Protein AF-0000000084335474 (afdb_homodimer)

Foldseek 3Di:
DPDDDPPPPPPPPPPPPPPVPQDPAQDFQDFQDKDFDDDKDWDDLEFEEEQCPDPQQVLLVVVLVVLQCQAAVGHYDYDYDDQQGQEYEEADPDADPVQPQQKWKWWADPRHIYIYHNGNNNSNLNSLSVCSQWALSSLFRHYDDDTTMGTTMIGIGHFPFPAFEAEDECAQAHDDLVLLLVVLVVCPNNPHAEYEYEQAFLQAHAEDQPVQRLRFVFLFWAADDADQFAADDDDDPPGDGHGGYHAYLVSLLVSQVSSVSSNHFYAYEAEAQARQQSVCCSPVVQDLAPPSVVGGRDNRYHQWAVPDVLIDGNDQRGGQLLDVVNLVVLLSVLLSVVVSGPDQEYEYELPSHHCVRLVVGPSNVVVCVVVVNDDSLLSSLSSVVSSQVSNVVNRHEYEYELSNPSNHDDQAYEYEYACALVSQQVCQVVVAAYAYAYPQAAALQAFQADVQPTPDDDHYHHLVRNLVDANDDPNGDCVSYNFYYHYYDCSPPHDSLVVLASCPPSVSSSSNNRGYDPVPDDPQSNVSSSVSVVSSCVSNVGHYHLRQQPKDWAWAADPVRWIKIDIDHNHPQKWKFKDLPPDADAPVHDIDDDIDTDDDPRFWMWMFIDRPRHTRGDIGIGGVVVNCVSHVND/DCPPPPPPPPPPPPPPPPPVPQDPAQDFQDFQDKDFDDDKDWDDLEFEEEQCPDPQQVLLVVVLVVLQCQAAVGHYDYDYDDQQGQEYEEADPDADPVQPQQKWKWWADPRHIYIYHNGNNNSNLNSLSVCSQWALSSLFRHYDDDTTMGTTMIGIGHFPFPAFEAEDECAQAHDDLVLVLVVLVVLPNNPHAEYEYEQAFLQAHAEDQPVQRLLFVFLFWAADDADQFAADDDDDPPGDGHGGYHAYLVSLLVSQVSSVSSNHFYAYEAEAQARQQSVCCSPVVQDLAPPSVVGGRDNRYHQWQVPDVLIAGNDQRGGQLLDVVNLVVLLSVLLSVVVSGPDQEHEYALPSHHCVRLVVGPSNVVVCVVVVNDDSLLSSLSSVVSSQVSNVVSRHEYEYELSNPSNHDDQAYEYEYACDLVSQQVCQVVVAAYAYAYPQAAALQAFQADVQPTPDDDHYHHLVRNLVDANDDPNGDCVRYNFYYHYYDCSPPHDSLVVLASCPPSVSSSSNNRGYPPVPDDPQSNVSSSVSVVSSCVSNVGHYHLRQQPKDWAWAADPVRWIKIDIDHNHPQKWKFKDLPPDADAPVHDIDDDIDTDDDPRFWMWMFIDRPRHTRGDIGIGGVVVNCVRHVND

Organism: NCBI:txid1302689

InterPro domains:
  IPR015882 Beta-hexosaminidase, bacterial type, N-terminal [PF02838] (25-158)
  IPR015883 Beta-hexosaminidase, catalytic domain [PF00728] (161-517)
  IPR017853 Glycoside hydrolase superfamily [SSF51445] (161-530)
  IPR025705 Beta-hexosaminidase [PR00738] (113-133)
  IPR025705 Beta-hexosaminidase [PR00738] (155-172)
  IPR025705 Beta-hexosaminidase [PR00738] (184-205)
  IPR025705 Beta-hexosaminidase [PR00738] (258-275)
  IPR025705 Beta-hexosaminidase [PR00738] (319-337)
  IPR025705 Beta-hexosaminidase [PR00738] (341-354)
  IPR025705 Beta-hexosaminidase [PR00738] (481-497)
  IPR025705 Beta-hexosaminidase [PR00738] (499-516)
  IPR025705 Beta-hexosaminidase [PTHR22600] (20-548)
  IPR026876 Fn3 associated repeat [PF13287] (568-615)
  IPR029018 Beta-hexosaminidase-like, domain 2 [G3DSA:3.30.379.10] (16-157)
  IPR029018 Beta-hexosaminidase-like, domain 2 [SSF55545] (23-160)

Structure (mmCIF, N/CA/C/O backbone):
data_AF-0000000084335474-model_v1
#
loop_
_entity.id
_entity.type
_entity.pdbx_description
1 polymer beta-N-acetylhexosaminidase
#
loop_
_atom_site.group_PDB
_atom_site.id
_atom_site.type_symbol
_atom_site.label_atom_id
_atom_site.label_alt_id
_atom_site.label_comp_id
_atom_site.label_asym_id
_atom_site.label_entity_id
_atom_site.label_seq_id
_atom_site.pdbx_PDB_ins_code
_atom_site.Cartn_x
_atom_site.Cartn_y
_atom_site.Cartn_z
_atom_site.occupancy
_atom_site.B_iso_or_equiv
_atom_site.auth_seq_id
_atom_site.auth_comp_id
_atom_site.auth_asym_id
_atom_site.auth_atom_id
_atom_site.pdbx_PDB_model_num
ATOM 1 N N . MET A 1 1 ? 14.195 -38.438 61.281 1 25.64 1 MET A N 1
ATOM 2 C CA . MET A 1 1 ? 13.164 -38.656 60.25 1 25.64 1 MET A CA 1
ATOM 3 C C . MET A 1 1 ? 12.219 -37.469 60.188 1 25.64 1 MET A C 1
ATOM 5 O O . MET A 1 1 ? 11.117 -37.562 59.625 1 25.64 1 MET A O 1
ATOM 9 N N . LYS A 1 2 ? 12.602 -36.375 60.781 1 27.3 2 LYS A N 1
ATOM 10 C CA . LYS A 1 2 ? 11.852 -35.156 61.125 1 27.3 2 LYS A CA 1
ATOM 11 C C . LYS A 1 2 ? 11.398 -34.406 59.906 1 27.3 2 LYS A C 1
ATOM 13 O O . LYS A 1 2 ? 10.742 -33.375 60 1 27.3 2 LYS A O 1
ATOM 18 N N . LYS A 1 3 ? 12.086 -34.688 58.688 1 30.05 3 LYS A N 1
ATOM 19 C CA . LYS A 1 3 ? 12.164 -33.531 57.781 1 30.05 3 LYS A CA 1
ATOM 20 C C . LYS A 1 3 ? 10.773 -33.094 57.344 1 30.05 3 LYS A C 1
ATOM 22 O O . LYS A 1 3 ? 9.922 -33.938 57 1 30.05 3 LYS A O 1
ATOM 27 N N . LEU A 1 4 ? 10.438 -31.812 57.719 1 30.64 4 LEU A N 1
ATOM 28 C CA . LEU A 1 4 ? 9.375 -30.844 57.531 1 30.64 4 LEU A CA 1
ATOM 29 C C . LEU A 1 4 ? 9.055 -30.656 56.031 1 30.64 4 LEU A C 1
ATOM 31 O O . LEU A 1 4 ? 9.961 -30.484 55.219 1 30.64 4 LEU A O 1
ATOM 35 N N . THR A 1 5 ? 7.883 -31.109 55.594 1 30.58 5 THR A N 1
ATOM 36 C CA . THR A 1 5 ? 7.105 -31.031 54.375 1 30.58 5 THR A CA 1
ATOM 37 C C . THR A 1 5 ? 6.898 -29.578 53.969 1 30.58 5 THR A C 1
ATOM 39 O O . THR A 1 5 ? 6.387 -28.766 54.719 1 30.58 5 THR A O 1
ATOM 42 N N . ALA A 1 6 ? 7.816 -29.062 53.031 1 34.03 6 ALA A N 1
ATOM 43 C CA . ALA A 1 6 ? 7.863 -27.812 52.312 1 34.03 6 ALA A CA 1
ATOM 44 C C . ALA A 1 6 ? 6.543 -27.547 51.594 1 34.03 6 ALA A C 1
ATOM 46 O O . ALA A 1 6 ? 6.176 -28.281 50.656 1 34.03 6 ALA A O 1
ATOM 47 N N . PHE A 1 7 ? 5.504 -27.219 52.312 1 32.16 7 PHE A N 1
ATOM 48 C CA . PHE A 1 7 ? 4.277 -26.859 51.625 1 32.16 7 PHE A CA 1
ATOM 49 C C . PHE A 1 7 ? 4.504 -25.656 50.719 1 32.16 7 PHE A C 1
ATOM 51 O O . PHE A 1 7 ? 4.859 -24.578 51.188 1 32.16 7 PHE A O 1
ATOM 58 N N . VAL A 1 8 ? 4.98 -25.891 49.5 1 33 8 VAL A N 1
ATOM 59 C CA . VAL A 1 8 ? 5.082 -24.875 48.438 1 33 8 VAL A CA 1
ATOM 60 C C . VAL A 1 8 ? 3.695 -24.312 48.125 1 33 8 VAL A C 1
ATOM 62 O O . VAL A 1 8 ? 2.818 -25.047 47.656 1 33 8 VAL A O 1
ATOM 65 N N . LEU A 1 9 ? 3.197 -23.406 48.969 1 31.23 9 LEU A N 1
ATOM 66 C CA . LEU A 1 9 ? 1.992 -22.672 48.594 1 31.23 9 LEU A CA 1
ATOM 67 C C . LEU A 1 9 ? 2.195 -21.906 47.281 1 31.23 9 LEU A C 1
ATOM 69 O O . LEU A 1 9 ? 3.029 -21 47.219 1 31.23 9 LEU A O 1
ATOM 73 N N . ILE A 1 10 ? 2.004 -22.578 46.188 1 33 10 ILE A N 1
ATOM 74 C CA . ILE A 1 10 ? 1.936 -21.922 44.906 1 33 10 ILE A CA 1
ATOM 75 C C . ILE A 1 10 ? 0.777 -20.922 44.875 1 33 10 ILE A C 1
ATOM 77 O O . ILE A 1 10 ? -0.386 -21.312 45 1 33 10 ILE A O 1
ATOM 81 N N . SER A 1 11 ? 0.931 -19.781 45.531 1 31.83 11 SER A N 1
ATOM 82 C CA . SER A 1 11 ? -0.067 -18.719 45.312 1 31.83 11 SER A CA 1
ATOM 83 C C . SER A 1 11 ? -0.223 -18.375 43.844 1 31.83 11 SER A C 1
ATOM 85 O O . SER A 1 11 ? 0.744 -17.984 43.188 1 31.83 11 SER A O 1
ATOM 87 N N . GLY A 1 12 ? -1.107 -19.062 43.188 1 31.45 12 GLY A N 1
ATOM 88 C CA . GLY A 1 12 ? -1.572 -18.703 41.844 1 31.45 12 GLY A CA 1
ATOM 89 C C . GLY A 1 12 ? -2.068 -17.266 41.781 1 31.45 12 GLY A C 1
ATOM 90 O O . GLY A 1 12 ? -3.105 -16.938 42.344 1 31.45 12 GLY A O 1
ATOM 91 N N . PHE A 1 13 ? -1.154 -16.312 41.75 1 34.09 13 PHE A N 1
ATOM 92 C CA . PHE A 1 13 ? -1.611 -14.977 41.375 1 34.09 13 PHE A CA 1
ATOM 93 C C . PHE A 1 13 ? -2.291 -15 40 1 34.09 13 PHE A C 1
ATOM 95 O O . PHE A 1 13 ? -1.674 -15.367 39 1 34.09 13 PHE A O 1
ATOM 102 N N . ALA A 1 14 ? -3.623 -15.219 39.969 1 31.83 14 ALA A N 1
ATOM 103 C CA . ALA A 1 14 ? -4.445 -14.93 38.812 1 31.83 14 ALA A CA 1
ATOM 104 C C . ALA A 1 14 ? -4.215 -13.508 38.312 1 31.83 14 ALA A C 1
ATOM 106 O O . ALA A 1 14 ? -4.52 -12.547 39 1 31.83 14 ALA A O 1
ATOM 107 N N . LEU A 1 15 ? -3.223 -13.336 37.5 1 32.81 15 LEU A N 1
ATOM 108 C CA . LEU A 1 15 ? -3.197 -12.117 36.688 1 32.81 15 LEU A CA 1
ATOM 109 C C . LEU A 1 15 ? -4.52 -11.93 35.938 1 32.81 15 LEU A C 1
ATOM 111 O O . LEU A 1 15 ? -4.848 -12.703 35.031 1 32.81 15 LEU A O 1
ATOM 115 N N . SER A 1 16 ? -5.504 -11.469 36.656 1 31.69 16 SER A N 1
ATOM 116 C CA . SER A 1 16 ? -6.648 -10.914 35.938 1 31.69 16 SER A CA 1
ATOM 117 C C . SER A 1 16 ? -6.199 -9.938 34.875 1 31.69 16 SER A C 1
ATOM 119 O O . SER A 1 16 ? -5.625 -8.883 35.188 1 31.69 16 SER A O 1
ATOM 121 N N . SER A 1 17 ? -5.723 -10.508 33.812 1 33 17 SER A N 1
ATOM 122 C CA . SER A 1 17 ? -5.676 -9.633 32.656 1 33 17 SER A CA 1
ATOM 123 C C . SER A 1 17 ? -6.977 -8.859 32.469 1 33 17 SER A C 1
ATOM 125 O O . SER A 1 17 ? -7.988 -9.414 32.062 1 33 17 SER A O 1
ATOM 127 N N . PHE A 1 18 ? -7.285 -7.957 33.375 1 33.47 18 PHE A N 1
ATOM 128 C CA . PHE A 1 18 ? -8.305 -6.98 33.031 1 33.47 18 PHE A CA 1
ATOM 129 C C . PHE A 1 18 ? -8.062 -6.438 31.609 1 33.47 18 PHE A C 1
ATOM 131 O O . PHE A 1 18 ? -7.129 -5.672 31.391 1 33.47 18 PHE A O 1
ATOM 138 N N . GLY A 1 19 ? -8.305 -7.223 30.688 1 34.91 19 GLY A N 1
ATOM 139 C CA . GLY A 1 19 ? -8.523 -6.535 29.422 1 34.91 19 GLY A CA 1
ATOM 140 C C . GLY A 1 19 ? -9.281 -5.23 29.578 1 34.91 19 GLY A C 1
ATOM 141 O O . GLY A 1 19 ? -10.438 -5.223 29.984 1 34.91 19 GLY A O 1
ATOM 142 N N . GLN A 1 20 ? -8.672 -4.219 30.062 1 37.5 20 GLN A N 1
ATOM 143 C CA . GLN A 1 20 ? -9.336 -2.922 30.016 1 37.5 20 GLN A CA 1
ATOM 144 C C . GLN A 1 20 ? -10.18 -2.773 28.75 1 37.5 20 GLN A C 1
ATOM 146 O O . GLN A 1 20 ? -9.641 -2.705 27.641 1 37.5 20 GLN A O 1
ATOM 151 N N . GLY A 1 21 ? -11.289 -3.33 28.703 1 42.25 21 GLY A N 1
ATOM 152 C CA . GLY A 1 21 ? -12.242 -3.129 27.625 1 42.25 21 GLY A CA 1
ATOM 153 C C . GLY A 1 21 ? -12.227 -1.719 27.078 1 42.25 21 GLY A C 1
ATOM 154 O O . GLY A 1 21 ? -11.938 -0.762 27.797 1 42.25 21 GLY A O 1
ATOM 155 N N . ALA A 1 22 ? -12.07 -1.449 25.859 1 47.12 22 ALA A N 1
ATOM 156 C CA . ALA A 1 22 ? -12.188 -0.14 25.219 1 47.12 22 ALA A CA 1
ATOM 157 C C . ALA A 1 22 ? -13.25 0.712 25.922 1 47.12 22 ALA A C 1
ATOM 159 O O . ALA A 1 22 ? -14.359 0.24 26.188 1 47.12 22 ALA A O 1
ATOM 160 N N . LYS A 1 23 ? -12.852 1.783 26.578 1 57.06 23 LYS A N 1
ATOM 161 C CA . LYS A 1 23 ? -13.828 2.73 27.109 1 57.06 23 LYS A CA 1
ATOM 162 C C . LYS A 1 23 ? -14.938 3 26.109 1 57.06 23 LYS A C 1
ATOM 164 O O . LYS A 1 23 ? -14.664 3.281 24.938 1 57.06 23 LYS A O 1
ATOM 169 N N . LYS A 1 24 ? -16.109 2.807 26.375 1 70.44 24 LYS A N 1
ATOM 170 C CA . LYS A 1 24 ? -17.297 3.053 25.562 1 70.44 24 LYS A CA 1
ATOM 171 C C . LYS A 1 24 ? -17.375 4.516 25.141 1 70.44 24 LYS A C 1
ATOM 173 O O . LYS A 1 24 ? -17.719 4.812 24 1 70.44 24 LYS A O 1
ATOM 178 N N . ILE A 1 25 ? -16.781 5.418 26.047 1 92.38 25 ILE A N 1
ATOM 179 C CA . ILE A 1 25 ? -16.859 6.844 25.734 1 92.38 25 ILE A CA 1
ATOM 180 C C . ILE A 1 25 ? -15.477 7.344 25.297 1 92.38 25 ILE A C 1
ATOM 182 O O . ILE A 1 25 ? -14.5 7.219 26.031 1 92.38 25 ILE A O 1
ATOM 186 N N . ALA A 1 26 ? -15.281 7.789 24.109 1 97 26 ALA A N 1
ATOM 187 C CA . ALA A 1 26 ? -14.016 8.234 23.531 1 97 26 ALA A CA 1
ATOM 188 C C . ALA A 1 26 ? -14.031 9.734 23.266 1 97 26 ALA A C 1
ATOM 190 O O . ALA A 1 26 ? -14.258 10.164 22.125 1 97 26 ALA A O 1
ATOM 191 N N . ILE A 1 27 ? -13.75 10.5 24.297 1 98.25 27 ILE A N 1
ATOM 192 C CA . ILE A 1 27 ? -13.711 11.953 24.172 1 98.25 27 ILE A CA 1
ATOM 193 C C . ILE A 1 27 ? -12.266 12.422 24.062 1 98.25 27 ILE A C 1
ATOM 195 O O . ILE A 1 27 ? -11.391 11.961 24.812 1 98.25 27 ILE A O 1
ATOM 199 N N . ILE A 1 28 ? -11.961 13.219 23.078 1 98.75 28 ILE A N 1
ATOM 200 C CA . ILE A 1 28 ? -10.688 13.906 22.953 1 98.75 28 ILE A CA 1
ATOM 201 C C . ILE A 1 28 ? -10.922 15.414 22.875 1 98.75 28 ILE A C 1
ATOM 203 O O . ILE A 1 28 ? -11.695 15.898 22.047 1 98.75 28 ILE A O 1
ATOM 207 N N . PRO A 1 29 ? -10.273 16.172 23.703 1 98.56 29 PRO A N 1
ATOM 208 C CA . PRO A 1 29 ? -9.336 15.766 24.75 1 98.56 29 PRO A CA 1
ATOM 209 C C . PRO A 1 29 ? -10.031 15.125 25.953 1 98.56 29 PRO A C 1
ATOM 211 O O . PRO A 1 29 ? -11.234 15.336 26.156 1 98.56 29 PRO A O 1
ATOM 214 N N . GLU A 1 30 ? -9.289 14.438 26.719 1 97.88 30 GLU A N 1
ATOM 215 C CA . GLU A 1 30 ? -9.805 13.758 27.906 1 97.88 30 GLU A CA 1
ATOM 216 C C . GLU A 1 30 ? -10.32 14.766 28.922 1 97.88 30 GLU A C 1
ATOM 218 O O . GLU A 1 30 ? -9.602 15.672 29.328 1 97.88 30 GLU A O 1
ATOM 223 N N . PRO A 1 31 ? -11.609 14.586 29.359 1 98.12 31 PRO A N 1
ATOM 224 C CA . PRO A 1 31 ? -12.156 15.531 30.344 1 98.12 31 PRO A CA 1
ATOM 225 C C . PRO A 1 31 ? -11.484 15.422 31.719 1 98.12 31 PRO A C 1
ATOM 227 O O . PRO A 1 31 ? -10.883 14.391 32.031 1 98.12 31 PRO A O 1
ATOM 230 N N . VAL A 1 32 ? -11.711 16.453 32.469 1 98.31 32 VAL A N 1
ATOM 231 C CA . VAL A 1 32 ? -11.195 16.484 33.844 1 98.31 32 VAL A CA 1
ATOM 232 C C . VAL A 1 32 ? -11.852 15.375 34.656 1 98.31 32 VAL A C 1
ATOM 234 O O . VAL A 1 32 ? -11.172 14.656 35.406 1 98.31 32 VAL A O 1
ATOM 237 N N . GLU A 1 33 ? -13.156 15.312 34.531 1 97.75 33 GLU A N 1
ATOM 238 C CA . GLU A 1 33 ? -13.93 14.281 35.219 1 97.75 33 GLU A CA 1
ATOM 239 C C . GLU A 1 33 ? -15.078 13.789 34.344 1 97.75 33 GLU A C 1
ATOM 241 O O . GLU A 1 33 ? -15.75 14.586 33.688 1 97.75 33 GLU A O 1
ATOM 246 N N . ILE A 1 34 ? -15.273 12.492 34.344 1 97.12 34 ILE A N 1
ATOM 247 C CA . ILE A 1 34 ? -16.406 11.875 33.625 1 97.12 34 ILE A CA 1
ATOM 248 C C . ILE A 1 34 ? -16.938 10.703 34.438 1 97.12 34 ILE A C 1
ATOM 250 O O . ILE A 1 34 ? -16.172 9.859 34.906 1 97.12 34 ILE A O 1
ATOM 254 N N . THR A 1 35 ? -18.172 10.711 34.688 1 97.12 35 THR A N 1
ATOM 255 C CA . THR A 1 35 ? -18.859 9.594 35.344 1 97.12 35 THR A CA 1
ATOM 256 C C . THR A 1 35 ? -19.984 9.07 34.469 1 97.12 35 THR A C 1
ATOM 258 O O . THR A 1 35 ? -20.875 9.82 34.062 1 97.12 35 THR A O 1
ATOM 261 N N . GLU A 1 36 ? -19.906 7.867 34.156 1 95.44 36 GLU A N 1
ATOM 262 C CA . GLU A 1 36 ? -20.953 7.203 33.375 1 95.44 36 GLU A CA 1
ATOM 263 C C . GLU A 1 36 ? -21.922 6.469 34.312 1 95.44 36 GLU A C 1
ATOM 265 O O . GLU A 1 36 ? -21.516 5.832 35.281 1 95.44 36 GLU A O 1
ATOM 270 N N . THR A 1 37 ? -23.125 6.688 34.094 1 92.5 37 THR A N 1
ATOM 271 C CA . THR A 1 37 ? -24.141 5.926 34.812 1 92.5 37 THR A CA 1
ATOM 272 C C . THR A 1 37 ? -24.938 5.035 33.844 1 92.5 37 THR A C 1
ATOM 274 O O . THR A 1 37 ? -24.875 5.215 32.625 1 92.5 37 THR A O 1
ATOM 277 N N . ALA A 1 38 ? -25.641 4.031 34.406 1 93.62 38 ALA A N 1
ATOM 278 C CA . ALA A 1 38 ? -26.391 3.088 33.562 1 93.62 38 ALA A CA 1
ATOM 279 C C . ALA A 1 38 ? -27.562 3.773 32.875 1 93.62 38 ALA A C 1
ATOM 281 O O . ALA A 1 38 ? -28.234 4.613 33.5 1 93.62 38 ALA A O 1
ATOM 282 N N . GLY A 1 39 ? -27.719 3.486 31.656 1 94.31 39 GLY A N 1
ATOM 283 C CA . GLY A 1 39 ? -28.828 4.012 30.875 1 94.31 39 GLY A CA 1
ATOM 284 C C . GLY A 1 39 ? -28.391 4.734 29.625 1 94.31 39 GLY A C 1
ATOM 285 O O . GLY A 1 39 ? -27.188 4.914 29.391 1 94.31 39 GLY A O 1
ATOM 286 N N . THR A 1 40 ? -29.406 4.98 28.828 1 96.06 40 THR A N 1
ATOM 287 C CA . THR A 1 40 ? -29.156 5.684 27.578 1 96.06 40 THR A CA 1
ATOM 288 C C . THR A 1 40 ? -30.25 6.723 27.312 1 96.06 40 THR A C 1
ATOM 290 O O . THR A 1 40 ? -31.406 6.527 27.672 1 96.06 40 THR A O 1
ATOM 293 N N . PHE A 1 41 ? -29.828 7.832 26.781 1 96.94 41 PHE A N 1
ATOM 294 C CA . PHE A 1 41 ? -30.719 8.875 26.297 1 96.94 41 PHE A CA 1
ATOM 295 C C . PHE A 1 41 ? -30.953 8.711 24.797 1 96.94 41 PHE A C 1
ATOM 297 O O . PHE A 1 41 ? -30 8.617 24.016 1 96.94 41 PHE A O 1
ATOM 304 N N . THR A 1 42 ? -32.188 8.664 24.359 1 96.81 42 THR A N 1
ATOM 305 C CA . THR A 1 42 ? -32.531 8.602 22.953 1 96.81 42 THR A CA 1
ATOM 306 C C . THR A 1 42 ? -33.031 9.945 22.453 1 96.81 42 THR A C 1
ATOM 308 O O . THR A 1 42 ? -34 10.5 23 1 96.81 42 THR A O 1
ATOM 311 N N . LEU A 1 43 ? -32.375 10.453 21.453 1 95.88 43 LEU A N 1
ATOM 312 C CA . LEU A 1 43 ? -32.781 11.719 20.859 1 95.88 43 LEU A CA 1
ATOM 313 C C . LEU A 1 43 ? -34.094 11.547 20.078 1 95.88 43 LEU A C 1
ATOM 315 O O . LEU A 1 43 ? -34.156 10.742 19.141 1 95.88 43 LEU A O 1
ATOM 319 N N . SER A 1 44 ? -35.094 12.273 20.422 1 93.19 44 SER A N 1
ATOM 320 C CA . SER A 1 44 ? -36.344 12.203 19.734 1 93.19 44 SER A CA 1
ATOM 321 C C . SER A 1 44 ? -36.312 12.984 18.422 1 93.19 44 SER A C 1
ATOM 323 O O . SER A 1 44 ? -35.375 13.75 18.172 1 93.19 44 SER A O 1
ATOM 325 N N . ASN A 1 45 ? -37.344 12.781 17.656 1 92.88 45 ASN A N 1
ATOM 326 C CA . ASN A 1 45 ? -37.438 13.492 16.375 1 92.88 45 ASN A CA 1
ATOM 327 C C . ASN A 1 45 ? -37.75 14.977 16.594 1 92.88 45 ASN A C 1
ATOM 329 O O . ASN A 1 45 ? -37.5 15.797 15.703 1 92.88 45 ASN A O 1
ATOM 333 N N . SER A 1 46 ? -38.281 15.258 17.719 1 94.06 46 SER A N 1
ATOM 334 C CA . SER A 1 46 ? -38.531 16.641 18.109 1 94.06 46 SER A CA 1
ATOM 335 C C . SER A 1 46 ? -37.656 17.078 19.266 1 94.06 46 SER A C 1
ATOM 337 O O . SER A 1 46 ? -37.781 16.562 20.375 1 94.06 46 SER A O 1
ATOM 339 N N . VAL A 1 47 ? -36.781 17.953 18.984 1 95.81 47 VAL A N 1
ATOM 340 C CA . VAL A 1 47 ? -35.781 18.391 19.969 1 95.81 47 VAL A CA 1
ATOM 341 C C . VAL A 1 47 ? -36.125 19.797 20.453 1 95.81 47 VAL A C 1
ATOM 343 O O . VAL A 1 47 ? -36.312 20.703 19.641 1 95.81 47 VAL A O 1
ATOM 346 N N . ILE A 1 48 ? -36.219 19.969 21.734 1 95.31 48 ILE A N 1
ATOM 347 C CA . ILE A 1 48 ? -36.406 21.281 22.328 1 95.31 48 ILE A CA 1
ATOM 348 C C . ILE A 1 48 ? -35.094 21.781 22.922 1 95.31 48 ILE A C 1
ATOM 350 O O . ILE A 1 48 ? -34.531 21.156 23.844 1 95.31 48 ILE A O 1
ATOM 354 N N . ILE A 1 49 ? -34.594 22.844 22.422 1 95 49 ILE A N 1
ATOM 355 C CA . ILE A 1 49 ? -33.406 23.5 22.969 1 95 49 ILE A CA 1
ATOM 356 C C . ILE A 1 49 ? -33.812 24.75 23.734 1 95 49 ILE A C 1
ATOM 358 O O . ILE A 1 49 ? -34.562 25.578 23.203 1 95 49 ILE A O 1
ATOM 362 N N . THR A 1 50 ? -33.406 24.875 24.984 1 93.31 50 THR A N 1
ATOM 363 C CA . THR A 1 50 ? -33.75 26.031 25.781 1 93.31 50 THR A CA 1
ATOM 364 C C . THR A 1 50 ? -32.5 26.734 26.312 1 93.31 50 THR A C 1
ATOM 366 O O . THR A 1 50 ? -31.391 26.203 26.156 1 93.31 50 THR A O 1
ATOM 369 N N . GLY A 1 51 ? -32.688 27.969 26.812 1 86.75 51 GLY A N 1
ATOM 370 C CA . GLY A 1 51 ? -31.578 28.75 27.328 1 86.75 51 GLY A CA 1
ATOM 371 C C . GLY A 1 51 ? -30.891 29.594 26.281 1 86.75 51 GLY A C 1
ATOM 372 O O . GLY A 1 51 ? -29.719 29.938 26.438 1 86.75 51 GLY A O 1
ATOM 373 N N . THR A 1 52 ? -31.609 29.922 25.219 1 81 52 THR A N 1
ATOM 374 C CA . THR A 1 52 ? -30.953 30.531 24.062 1 81 52 THR A CA 1
ATOM 375 C C . THR A 1 52 ? -31.25 32.031 24 1 81 52 THR A C 1
ATOM 377 O O . THR A 1 52 ? -30.938 32.688 23 1 81 52 THR A O 1
ATOM 380 N N . SER A 1 53 ? -31.875 32.5 25.094 1 81 53 SER A N 1
ATOM 381 C CA . SER A 1 53 ? -32.344 33.875 25.031 1 81 53 SER A CA 1
ATOM 382 C C . SER A 1 53 ? -31.203 34.875 25.25 1 81 53 SER A C 1
ATOM 384 O O . SER A 1 53 ? -31.297 36.031 24.859 1 81 53 SER A O 1
ATOM 386 N N . LYS A 1 54 ? -30.203 34.406 25.906 1 82.38 54 LYS A N 1
ATOM 387 C CA . LYS A 1 54 ? -29.078 35.281 26.141 1 82.38 54 LYS A CA 1
ATOM 388 C C . LYS A 1 54 ? -28.219 35.438 24.891 1 82.38 54 LYS A C 1
ATOM 390 O O . LYS A 1 54 ? -27.969 34.438 24.188 1 82.38 54 LYS A O 1
ATOM 395 N N . ALA A 1 55 ? -27.812 36.625 24.625 1 80.12 55 ALA A N 1
ATOM 396 C CA . ALA A 1 55 ? -27.109 36.969 23.391 1 80.12 55 ALA A CA 1
ATOM 397 C C . ALA A 1 55 ? -25.875 36.094 23.188 1 80.12 55 ALA A C 1
ATOM 399 O O . ALA A 1 55 ? -25.609 35.625 22.078 1 80.12 55 ALA A O 1
ATOM 400 N N . GLY A 1 56 ? -25.172 35.812 24.141 1 87.06 56 GLY A N 1
ATOM 401 C CA . GLY A 1 56 ? -23.953 35.062 24.016 1 87.06 56 GLY A CA 1
ATOM 402 C C . GLY A 1 56 ? -24.203 33.594 23.75 1 87.06 56 GLY A C 1
ATOM 403 O O . GLY A 1 56 ? -23.312 32.875 23.266 1 87.06 56 GLY A O 1
ATOM 404 N N . VAL A 1 57 ? -25.375 33.125 23.906 1 92.25 57 VAL A N 1
ATOM 405 C CA . VAL A 1 57 ? -25.688 31.703 23.797 1 92.25 57 VAL A CA 1
ATOM 406 C C . VAL A 1 57 ? -26.188 31.375 22.391 1 92.25 57 VAL A C 1
ATOM 408 O O . VAL A 1 57 ? -26.141 30.234 21.953 1 92.25 57 VAL A O 1
ATOM 411 N N . VAL A 1 58 ? -26.578 32.375 21.656 1 89.19 58 VAL A N 1
ATOM 412 C CA . VAL A 1 58 ? -27.234 32.219 20.375 1 89.19 58 VAL A CA 1
ATOM 413 C C . VAL A 1 58 ? -26.281 31.547 19.391 1 89.19 58 VAL A C 1
ATOM 415 O O . VAL A 1 58 ? -26.641 30.578 18.719 1 89.19 58 VAL A O 1
ATOM 418 N N . PRO A 1 59 ? -25.016 32.031 19.312 1 90.31 59 PRO A N 1
ATOM 419 C CA . PRO A 1 59 ? -24.109 31.359 18.359 1 90.31 59 PRO A CA 1
ATOM 420 C C . PRO A 1 59 ? -23.875 29.891 18.703 1 90.31 59 PRO A C 1
ATOM 422 O O . PRO A 1 59 ? -23.719 29.062 17.797 1 90.31 59 PRO A O 1
ATOM 425 N N . VAL A 1 60 ? -23.859 29.562 19.938 1 96.12 60 VAL A N 1
ATOM 426 C CA . VAL A 1 60 ? -23.656 28.188 20.391 1 96.12 60 VAL A CA 1
ATOM 427 C C . VAL A 1 60 ? -24.859 27.328 19.984 1 96.12 60 VAL A C 1
ATOM 429 O O . VAL A 1 60 ? -24.688 26.234 19.453 1 96.12 60 VAL A O 1
ATOM 432 N N . ALA A 1 61 ? -26.047 27.875 20.234 1 94.38 61 ALA A N 1
ATOM 433 C CA . ALA A 1 61 ? -27.281 27.172 19.875 1 94.38 61 ALA A CA 1
ATOM 434 C C . ALA A 1 61 ? -27.359 26.953 18.359 1 94.38 61 ALA A C 1
ATOM 436 O O . ALA A 1 61 ? -27.766 25.875 17.922 1 94.38 61 ALA A O 1
ATOM 437 N N . ASN A 1 62 ? -27 27.984 17.625 1 92.94 62 ASN A N 1
ATOM 438 C CA . ASN A 1 62 ? -27.031 27.875 16.172 1 92.94 62 ASN A CA 1
ATOM 439 C C . ASN A 1 62 ? -26.078 26.797 15.672 1 92.94 62 ASN A C 1
ATOM 441 O O . ASN A 1 62 ? -26.422 26.031 14.766 1 92.94 62 ASN A O 1
ATOM 445 N N . TYR A 1 63 ? -24.891 26.781 16.203 1 94.94 63 TYR A N 1
ATOM 446 C CA . TYR A 1 63 ? -23.922 25.75 15.852 1 94.94 63 TYR A CA 1
ATOM 447 C C . TYR A 1 63 ? -24.469 24.359 16.141 1 94.94 63 TYR A C 1
ATOM 449 O O . TYR A 1 63 ? -24.391 23.469 15.281 1 94.94 63 TYR A O 1
ATOM 457 N N . LEU A 1 64 ? -25 24.172 17.281 1 96.31 64 LEU A N 1
ATOM 458 C CA . LEU A 1 64 ? -25.547 22.891 17.719 1 96.31 64 LEU A CA 1
ATOM 459 C C . LEU A 1 64 ? -26.688 22.453 16.812 1 96.31 64 LEU A C 1
ATOM 461 O O . LEU A 1 64 ? -26.75 21.297 16.391 1 96.31 64 LEU A O 1
ATOM 465 N N . LYS A 1 65 ? -27.578 23.391 16.516 1 95.06 65 LYS A N 1
ATOM 466 C CA . LYS A 1 65 ? -28.719 23.109 15.648 1 95.06 65 LYS A CA 1
ATOM 467 C C . LYS A 1 65 ? -28.266 22.641 14.273 1 95.06 65 LYS A C 1
ATOM 469 O O . LYS A 1 65 ? -28.781 21.656 13.742 1 95.06 65 LYS A O 1
ATOM 474 N N . LYS A 1 66 ? -27.328 23.344 13.773 1 94.06 66 LYS A N 1
ATOM 475 C CA . LYS A 1 66 ? -26.812 22.984 12.453 1 94.06 66 LYS A CA 1
ATOM 476 C C . LYS A 1 66 ? -26.234 21.578 12.445 1 94.06 66 LYS A C 1
ATOM 478 O O . LYS A 1 66 ? -26.516 20.781 11.547 1 94.06 66 LYS A O 1
ATOM 483 N N . LYS A 1 67 ? -25.422 21.281 13.422 1 94.31 67 LYS A N 1
ATOM 484 C CA . LYS A 1 67 ? -24.781 19.969 13.5 1 94.31 67 LYS A CA 1
ATOM 485 C C . LYS A 1 67 ? -25.812 18.859 13.664 1 94.31 67 LYS A C 1
ATOM 487 O O . LYS A 1 67 ? -25.719 17.812 13.016 1 94.31 67 LYS A O 1
ATOM 492 N N . LEU A 1 68 ? -26.781 19.062 14.484 1 95.5 68 LEU A N 1
ATOM 493 C CA . LEU A 1 68 ? -27.781 18.047 14.766 1 95.5 68 LEU A CA 1
ATOM 494 C C . LEU A 1 68 ? -28.672 17.828 13.547 1 95.5 68 LEU A C 1
ATOM 496 O O . LEU A 1 68 ? -28.953 16.688 13.188 1 95.5 68 LEU A O 1
ATOM 500 N N . THR A 1 69 ? -29.109 18.891 12.891 1 94.88 69 THR A N 1
ATOM 501 C CA . THR A 1 69 ? -30.078 18.75 11.812 1 94.88 69 THR A CA 1
ATOM 502 C C . THR A 1 69 ? -29.438 18.125 10.578 1 94.88 69 THR A C 1
ATOM 504 O O . THR A 1 69 ? -30.125 17.453 9.797 1 94.88 69 THR A O 1
ATOM 507 N N . THR A 1 70 ? -28.203 18.312 10.422 1 94.81 70 THR A N 1
ATOM 508 C CA . THR A 1 70 ? -27.516 17.812 9.242 1 94.81 70 THR A CA 1
ATOM 509 C C . THR A 1 70 ? -27.547 16.281 9.203 1 94.81 70 THR A C 1
ATOM 511 O O . THR A 1 70 ? -27.891 15.688 8.188 1 94.81 70 THR A O 1
ATOM 514 N N . ALA A 1 71 ? -27.266 15.633 10.281 1 95.19 71 ALA A N 1
ATOM 515 C CA . ALA A 1 71 ? -27.094 14.18 10.305 1 95.19 71 ALA A CA 1
ATOM 516 C C . ALA A 1 71 ? -28.391 13.492 10.734 1 95.19 71 ALA A C 1
ATOM 518 O O . ALA A 1 71 ? -28.656 12.344 10.359 1 95.19 71 ALA A O 1
ATOM 519 N N . THR A 1 72 ? -29.281 14.039 11.633 1 93.62 72 THR A N 1
ATOM 520 C CA . THR A 1 72 ? -30.391 13.352 12.266 1 93.62 72 THR A CA 1
ATOM 521 C C . THR A 1 72 ? -31.719 13.734 11.594 1 93.62 72 THR A C 1
ATOM 523 O O . THR A 1 72 ? -32.719 13.031 11.734 1 93.62 72 THR A O 1
ATOM 526 N N . SER A 1 73 ? -31.875 14.75 10.922 1 86.12 73 SER A N 1
ATOM 527 C CA . SER A 1 73 ? -33.094 15.32 10.336 1 86.12 73 SER A CA 1
ATOM 528 C C . SER A 1 73 ? -34.125 15.656 11.398 1 86.12 73 SER A C 1
ATOM 530 O O . SER A 1 73 ? -35.312 15.688 11.125 1 86.12 73 SER A O 1
ATOM 532 N N . VAL A 1 74 ? -33.781 15.797 12.617 1 91.69 74 VAL A N 1
ATOM 533 C CA . VAL A 1 74 ? -34.719 16.141 13.695 1 91.69 74 VAL A CA 1
ATOM 534 C C . VAL A 1 74 ? -35.281 17.547 13.469 1 91.69 74 VAL A C 1
ATOM 536 O O . VAL A 1 74 ? -34.656 18.359 12.789 1 91.69 74 VAL A O 1
ATOM 539 N N . THR A 1 75 ? -36.469 17.766 14.047 1 94.31 75 THR A N 1
ATOM 540 C CA . THR A 1 75 ? -37.031 19.109 14.117 1 94.31 75 THR A CA 1
ATOM 541 C C . THR A 1 75 ? -36.656 19.781 15.438 1 94.31 75 THR A C 1
ATOM 543 O O . THR A 1 75 ? -36.844 19.203 16.516 1 94.31 75 THR A O 1
ATOM 546 N N . ILE A 1 76 ? -36.062 20.953 15.359 1 94.69 76 ILE A N 1
ATOM 547 C CA . ILE A 1 76 ? -35.594 21.625 16.562 1 94.69 76 ILE A CA 1
ATOM 548 C C . ILE A 1 76 ? -36.438 22.859 16.828 1 94.69 76 ILE A C 1
ATOM 550 O O . ILE A 1 76 ? -36.688 23.672 15.93 1 94.69 76 ILE A O 1
ATOM 554 N N . THR A 1 77 ? -37.031 22.953 17.984 1 93 77 THR A N 1
ATOM 555 C CA . THR A 1 77 ? -37.719 24.125 18.484 1 93 77 THR A CA 1
ATOM 556 C C . THR A 1 77 ? -36.969 24.797 19.609 1 93 77 THR A C 1
ATOM 558 O O . THR A 1 77 ? -36.531 24.109 20.547 1 93 77 THR A O 1
ATOM 561 N N . GLU A 1 78 ? -36.75 26.062 19.516 1 91.12 78 GLU A N 1
ATOM 562 C CA . GLU A 1 78 ? -36.125 26.828 20.594 1 91.12 78 GLU A CA 1
ATOM 563 C C . GLU A 1 78 ? -37.156 27.484 21.5 1 91.12 78 GLU A C 1
ATOM 565 O O . GLU A 1 78 ? -38.094 28.109 21 1 91.12 78 GLU A O 1
ATOM 570 N N . LYS A 1 79 ? -37 27.234 22.781 1 87.25 79 LYS A N 1
ATOM 571 C CA . LYS A 1 79 ? -37.875 27.844 23.75 1 87.25 79 LYS A CA 1
ATOM 572 C C . LYS A 1 79 ? -37.094 28.578 24.828 1 87.25 79 LYS A C 1
ATOM 574 O O . LYS A 1 79 ? -36.094 28.062 25.328 1 87.25 79 LYS A O 1
ATOM 579 N N . ALA A 1 80 ? -37.375 29.734 25.172 1 78.31 80 ALA A N 1
ATOM 580 C CA . ALA A 1 80 ? -36.625 30.562 26.109 1 78.31 80 ALA A CA 1
ATOM 581 C C . ALA A 1 80 ? -36.594 29.938 27.5 1 78.31 80 ALA A C 1
ATOM 583 O O . ALA A 1 80 ? -35.531 29.844 28.141 1 78.31 80 ALA A O 1
ATOM 584 N N . ASN A 1 81 ? -37.719 29.734 28.125 1 75.31 81 ASN A N 1
ATOM 585 C CA . ASN A 1 81 ? -37.75 29.266 29.5 1 75.31 81 ASN A CA 1
ATOM 586 C C . ASN A 1 81 ? -38.812 28.172 29.672 1 75.31 81 ASN A C 1
ATOM 588 O O . ASN A 1 81 ? -40 28.469 29.734 1 75.31 81 ASN A O 1
ATOM 592 N N . THR A 1 82 ? -38.25 26.984 29.453 1 81.94 82 THR A N 1
ATOM 593 C CA . THR A 1 82 ? -39.188 25.891 29.672 1 81.94 82 THR A CA 1
ATOM 594 C C . THR A 1 82 ? -38.594 24.844 30.609 1 81.94 82 THR A C 1
ATOM 596 O O . THR A 1 82 ? -37.375 24.719 30.719 1 81.94 82 THR A O 1
ATOM 599 N N . ALA A 1 83 ? -39.469 24.297 31.359 1 83.5 83 ALA A N 1
ATOM 600 C CA . ALA A 1 83 ? -39.062 23.234 32.281 1 83.5 83 ALA A CA 1
ATOM 601 C C . ALA A 1 83 ? -38.812 21.922 31.516 1 83.5 83 ALA A C 1
ATOM 603 O O . ALA A 1 83 ? -38.031 21.094 31.969 1 83.5 83 ALA A O 1
ATOM 604 N N . VAL A 1 84 ? -39.469 21.766 30.438 1 88.69 84 VAL A N 1
ATOM 605 C CA . VAL A 1 84 ? -39.312 20.562 29.625 1 88.69 84 VAL A CA 1
ATOM 606 C C . VAL A 1 84 ? -38.406 20.875 28.438 1 88.69 84 VAL A C 1
ATOM 608 O O . VAL A 1 84 ? -38.688 21.75 27.641 1 88.69 84 VAL A O 1
ATOM 611 N N . TYR A 1 85 ? -37.281 20.219 28.375 1 93.38 85 TYR A N 1
ATOM 612 C CA . TYR A 1 85 ? -36.281 20.438 27.312 1 93.38 85 TYR A CA 1
ATOM 613 C C . TYR A 1 85 ? -35.625 19.125 26.906 1 93.38 85 TYR A C 1
ATOM 615 O O . TYR A 1 85 ? -35.688 18.141 27.656 1 93.38 85 TYR A O 1
ATOM 623 N N . THR A 1 86 ? -35.156 19.031 25.672 1 96.75 86 THR A N 1
ATOM 624 C CA . THR A 1 86 ? -34.25 17.984 25.25 1 96.75 86 THR A CA 1
ATOM 625 C C . THR A 1 86 ? -32.812 18.375 25.578 1 96.75 86 THR A C 1
ATOM 627 O O . THR A 1 86 ? -32.062 17.578 26.156 1 96.75 86 THR A O 1
ATOM 630 N N . ILE A 1 87 ? -32.438 19.594 25.219 1 97.62 87 ILE A N 1
ATOM 631 C CA . ILE A 1 87 ? -31.109 20.156 25.5 1 97.62 87 ILE A CA 1
ATOM 632 C C . ILE A 1 87 ? -31.25 21.531 26.141 1 97.62 87 ILE A C 1
ATOM 634 O O . ILE A 1 87 ? -31.953 22.391 25.609 1 97.62 87 ILE A O 1
ATOM 638 N N . LYS A 1 88 ? -30.656 21.766 27.281 1 96.56 88 LYS A N 1
ATOM 639 C CA . LYS A 1 88 ? -30.641 23.062 27.953 1 96.56 88 LYS A CA 1
ATOM 640 C C . LYS A 1 88 ? -29.219 23.625 28.016 1 96.56 88 LYS A C 1
ATOM 642 O O . LYS A 1 88 ? -28.297 22.969 28.5 1 96.56 88 LYS A O 1
ATOM 647 N N . LEU A 1 89 ? -29.031 24.75 27.438 1 97 89 LEU A N 1
ATOM 648 C CA . LEU A 1 89 ? -27.797 25.531 27.547 1 97 89 LEU A CA 1
ATOM 649 C C . LEU A 1 89 ? -27.953 26.625 28.594 1 97 89 LEU A C 1
ATOM 651 O O . LEU A 1 89 ? -28.734 27.562 28.422 1 97 89 LEU A O 1
ATOM 655 N N . LEU A 1 90 ? -27.172 26.516 29.672 1 94.88 90 LEU A N 1
ATOM 656 C CA . LEU A 1 90 ? -27.422 27.375 30.828 1 94.88 90 LEU A CA 1
ATOM 657 C C . LEU A 1 90 ? -26.156 28.141 31.219 1 94.88 90 LEU A C 1
ATOM 659 O O . LEU A 1 90 ? -25.109 27.531 31.453 1 94.88 90 LEU A O 1
ATOM 663 N N . LEU A 1 91 ? -26.234 29.438 31.234 1 95.94 91 LEU A N 1
ATOM 664 C CA . LEU A 1 91 ? -25.172 30.234 31.828 1 95.94 91 LEU A CA 1
ATOM 665 C C . LEU A 1 91 ? -25.391 30.391 33.344 1 95.94 91 LEU A C 1
ATOM 667 O O . LEU A 1 91 ? -26.5 30.734 33.781 1 95.94 91 LEU A O 1
ATOM 671 N N . ASN A 1 92 ? -24.375 30.156 34 1 95.5 92 ASN A N 1
ATOM 672 C CA . ASN A 1 92 ? -24.469 30.281 35.469 1 95.5 92 ASN A CA 1
ATOM 673 C C . ASN A 1 92 ? -24.734 31.719 35.906 1 95.5 92 ASN A C 1
ATOM 675 O O . ASN A 1 92 ? -24.125 32.656 35.375 1 95.5 92 ASN A O 1
ATOM 679 N N . SER A 1 93 ? -25.641 31.844 36.812 1 93.19 93 SER A N 1
ATOM 680 C CA . SER A 1 93 ? -25.891 33.156 37.375 1 93.19 93 SER A CA 1
ATOM 681 C C . SER A 1 93 ? -24.719 33.625 38.219 1 93.19 93 SER A C 1
ATOM 683 O O . SER A 1 93 ? -24.406 34.844 38.25 1 93.19 93 SER A O 1
ATOM 685 N N . THR A 1 94 ? -24.188 32.75 38.969 1 95.38 94 THR A N 1
ATOM 686 C CA . THR A 1 94 ? -22.969 32.969 39.75 1 95.38 94 THR A CA 1
ATOM 687 C C . THR A 1 94 ? -21.812 32.156 39.188 1 95.38 94 THR A C 1
ATOM 689 O O . THR A 1 94 ? -21.891 30.922 39.125 1 95.38 94 THR A O 1
ATOM 692 N N . PRO A 1 95 ? -20.812 32.875 38.844 1 95.81 95 PRO A N 1
ATOM 693 C CA . PRO A 1 95 ? -19.688 32.125 38.25 1 95.81 95 PRO A CA 1
ATOM 694 C C . PRO A 1 95 ? -19.078 31.109 39.219 1 95.81 95 PRO A C 1
ATOM 696 O O . PRO A 1 95 ? -18.859 31.422 40.375 1 95.81 95 PRO A O 1
ATOM 699 N N . GLU A 1 96 ? -18.906 29.953 38.688 1 96.44 96 GLU A N 1
ATOM 700 C CA . GLU A 1 96 ? -18.203 28.906 39.438 1 96.44 96 GLU A CA 1
ATOM 701 C C . GLU A 1 96 ? -16.688 28.984 39.188 1 96.44 96 GLU A C 1
ATOM 703 O O . GLU A 1 96 ? -16.25 28.906 38.031 1 96.44 96 GLU A O 1
ATOM 708 N N . THR A 1 97 ? -15.953 29.047 40.219 1 95.62 97 THR A N 1
ATOM 709 C CA . THR A 1 97 ? -14.516 29.25 40.125 1 95.62 97 THR A CA 1
ATOM 710 C C . THR A 1 97 ? -13.844 28.031 39.5 1 95.62 97 THR A C 1
ATOM 712 O O . THR A 1 97 ? -12.898 28.172 38.719 1 95.62 97 THR A O 1
ATOM 715 N N . VAL A 1 98 ? -14.32 26.906 39.781 1 94.19 98 VAL A N 1
ATOM 716 C CA . VAL A 1 98 ? -13.672 25.656 39.375 1 94.19 98 VAL A CA 1
ATOM 717 C C . VAL A 1 98 ? -13.617 25.562 37.844 1 94.19 98 VAL A C 1
ATOM 719 O O . VAL A 1 98 ? -12.602 25.172 37.281 1 94.19 98 VAL A O 1
ATOM 722 N N . ILE A 1 99 ? -14.617 25.906 37.094 1 97.06 99 ILE A N 1
ATOM 723 C CA . ILE A 1 99 ? -14.672 25.688 35.656 1 97.06 99 ILE A CA 1
ATOM 724 C C . ILE A 1 99 ? -14.219 26.953 34.938 1 97.06 99 ILE A C 1
ATOM 726 O O . ILE A 1 99 ? -14 26.922 33.719 1 97.06 99 ILE A O 1
ATOM 730 N N . GLY A 1 100 ? -13.984 28.031 35.656 1 96.81 100 GLY A N 1
ATOM 731 C CA . GLY A 1 100 ? -13.445 29.234 35.062 1 96.81 100 GLY A CA 1
ATOM 732 C C . GLY A 1 100 ? -14.234 29.703 33.844 1 96.81 100 GLY A C 1
ATOM 733 O O . GLY A 1 100 ? -15.422 29.422 33.719 1 96.81 100 GLY A O 1
ATOM 734 N N . LYS A 1 101 ? -13.625 30.438 32.969 1 96.62 101 LYS A N 1
ATOM 735 C CA . LYS A 1 101 ? -14.273 31.078 31.828 1 96.62 101 LYS A CA 1
ATOM 736 C C . LYS A 1 101 ? -14.617 30.062 30.734 1 96.62 101 LYS A C 1
ATOM 738 O O . LYS A 1 101 ? -15.609 30.234 30.016 1 96.62 101 LYS A O 1
ATOM 743 N N . GLU A 1 102 ? -13.812 29.016 30.656 1 98.06 102 GLU A N 1
ATOM 744 C CA . GLU A 1 102 ? -13.914 28.172 29.469 1 98.06 102 GLU A CA 1
ATOM 745 C C . GLU A 1 102 ? -14.43 26.781 29.828 1 98.06 102 GLU A C 1
ATOM 747 O O . GLU A 1 102 ? -14.586 25.938 28.938 1 98.06 102 GLU A O 1
ATOM 752 N N . GLY A 1 103 ? -14.641 26.531 31.062 1 98.62 103 GLY A N 1
ATOM 753 C CA . GLY A 1 103 ? -15.094 25.219 31.484 1 98.62 103 GLY A CA 1
ATOM 754 C C . GLY A 1 103 ? -16.594 25.047 31.422 1 98.62 103 GLY A C 1
ATOM 755 O O . GLY A 1 103 ? -17.328 26 31.094 1 98.62 103 GLY A O 1
ATOM 756 N N . TYR A 1 104 ? -17.109 23.75 31.688 1 98.81 104 TYR A N 1
ATOM 757 C CA . TYR A 1 104 ? -18.531 23.406 31.594 1 98.81 104 TYR A CA 1
ATOM 758 C C . TYR A 1 104 ? -18.844 22.156 32.375 1 98.81 104 TYR A C 1
ATOM 760 O O . TYR A 1 104 ? -17.938 21.406 32.75 1 98.81 104 TYR A O 1
ATOM 768 N N . HIS A 1 105 ? -20.031 22.078 32.719 1 98.69 105 HIS A N 1
ATOM 769 C CA . HIS A 1 105 ? -20.641 20.828 33.156 1 98.69 105 HIS A CA 1
ATOM 770 C C . HIS A 1 105 ? -21.594 20.281 32.094 1 98.69 105 HIS A C 1
ATOM 772 O O . HIS A 1 105 ? -22.344 21.047 31.469 1 98.69 105 HIS A O 1
ATOM 778 N N . LEU A 1 106 ? -21.531 19.016 31.766 1 98.81 106 LEU A N 1
ATOM 779 C CA . LEU A 1 106 ? -22.438 18.344 30.844 1 98.81 106 LEU A CA 1
ATOM 780 C C . LEU A 1 106 ? -23.094 17.125 31.5 1 98.81 106 LEU A C 1
ATOM 782 O O . LEU A 1 106 ? -22.391 16.25 32.031 1 98.81 106 LEU A O 1
ATOM 786 N N . THR A 1 107 ? -24.375 17.141 31.562 1 98.56 107 THR A N 1
ATOM 787 C CA . THR A 1 107 ? -25.109 16 32.094 1 98.56 107 THR A CA 1
ATOM 788 C C . THR A 1 107 ? -26.094 15.453 31.078 1 98.56 107 THR A C 1
ATOM 790 O O . THR A 1 107 ? -26.906 16.203 30.516 1 98.56 107 THR A O 1
ATOM 793 N N . VAL A 1 108 ? -26.016 14.258 30.781 1 98.5 108 VAL A N 1
ATOM 794 C CA . VAL A 1 108 ? -27 13.508 30 1 98.5 108 VAL A CA 1
ATOM 795 C C . VAL A 1 108 ? -27.75 12.539 30.906 1 98.5 108 VAL A C 1
ATOM 797 O O . VAL A 1 108 ? -27.141 11.656 31.516 1 98.5 108 VAL A O 1
ATOM 800 N N . SER A 1 109 ? -28.984 12.75 31.078 1 97.25 109 SER A N 1
ATOM 801 C CA . SER A 1 109 ? -29.828 11.914 31.938 1 97.25 109 SER A CA 1
ATOM 802 C C . SER A 1 109 ? -31.188 11.672 31.297 1 97.25 109 SER A C 1
ATOM 804 O O . SER A 1 109 ? -31.422 12.062 30.141 1 97.25 109 SER A O 1
ATOM 806 N N . ALA A 1 110 ? -32.031 11.023 32.031 1 95.5 110 ALA A N 1
ATOM 807 C CA . ALA A 1 110 ? -33.406 10.758 31.562 1 95.5 110 ALA A CA 1
ATOM 808 C C . ALA A 1 110 ? -34.188 12.055 31.391 1 95.5 110 ALA A C 1
ATOM 810 O O . ALA A 1 110 ? -35.094 12.117 30.578 1 95.5 110 ALA A O 1
ATOM 811 N N . LYS A 1 111 ? -33.781 13.047 32.094 1 94.25 111 LYS A N 1
ATOM 812 C CA . LYS A 1 111 ? -34.469 14.336 32.031 1 94.25 111 LYS A CA 1
ATOM 813 C C . LYS A 1 111 ? -34.094 15.117 30.781 1 94.25 111 LYS A C 1
ATOM 815 O O . LYS A 1 111 ? -34.812 16.031 30.359 1 94.25 111 LYS A O 1
ATOM 820 N N . GLY A 1 112 ? -32.969 14.805 30.25 1 96.56 112 GLY A N 1
ATOM 821 C CA . GLY A 1 112 ? -32.438 15.523 29.094 1 96.56 112 GLY A CA 1
ATOM 822 C C . GLY A 1 112 ? -30.953 15.805 29.172 1 96.56 112 GLY A C 1
ATOM 823 O O . GLY A 1 112 ? -30.25 15.172 29.953 1 96.56 112 GLY A O 1
ATOM 824 N N . ILE A 1 113 ? -30.516 16.641 28.297 1 98.38 113 ILE A N 1
ATOM 825 C CA . ILE A 1 113 ? -29.109 17.031 28.219 1 98.38 113 ILE A CA 1
ATOM 826 C C . ILE A 1 113 ? -28.938 18.453 28.75 1 98.38 113 ILE A C 1
ATOM 828 O O . ILE A 1 113 ? -29.594 19.391 28.266 1 98.38 113 ILE A O 1
ATOM 832 N N . LEU A 1 114 ? -28.141 18.594 29.781 1 97.69 114 LEU A N 1
ATOM 833 C CA . LEU A 1 114 ? -27.875 19.922 30.344 1 97.69 114 LEU A CA 1
ATOM 834 C C . LEU A 1 114 ? -26.391 20.281 30.219 1 97.69 114 LEU A C 1
ATOM 836 O O . LEU A 1 114 ? -25.516 19.531 30.672 1 97.69 114 LEU A O 1
ATOM 840 N N . ILE A 1 115 ? -26.109 21.359 29.547 1 98.5 115 ILE A N 1
ATOM 841 C CA . ILE A 1 115 ? -24.781 21.953 29.531 1 98.5 115 ILE A CA 1
ATOM 842 C C . ILE A 1 115 ? -24.812 23.297 30.25 1 98.5 115 ILE A C 1
ATOM 844 O O . ILE A 1 115 ? -25.578 24.188 29.891 1 98.5 115 ILE A O 1
ATOM 848 N N . SER A 1 116 ? -24.031 23.453 31.266 1 97.81 116 SER A N 1
ATOM 849 C CA . SER A 1 116 ? -23.938 24.719 32 1 97.81 116 SER A CA 1
ATOM 850 C C . SER A 1 116 ? -22.5 25.234 32.031 1 97.81 116 SER A C 1
ATOM 852 O O . SER A 1 116 ? -21.547 24.453 32.031 1 97.81 116 SER A O 1
ATOM 854 N N . ALA A 1 117 ? -22.312 26.531 32 1 98.5 117 ALA A N 1
ATOM 855 C CA . ALA A 1 117 ? -21.016 27.188 31.969 1 98.5 117 ALA A CA 1
ATOM 856 C C . ALA A 1 117 ? -21.125 28.625 32.469 1 98.5 117 ALA A C 1
ATOM 858 O O . ALA A 1 117 ? -22.219 29.172 32.594 1 98.5 117 ALA A O 1
ATOM 859 N N . ASN A 1 118 ? -19.953 29.234 32.844 1 98 118 ASN A N 1
ATOM 860 C CA . ASN A 1 118 ? -19.922 30.625 33.25 1 98 118 ASN A CA 1
ATOM 861 C C . ASN A 1 118 ? -20.047 31.578 32.062 1 98 118 ASN A C 1
ATOM 863 O O . ASN A 1 118 ? -20.641 32.656 32.188 1 98 118 ASN A O 1
ATOM 867 N N . GLU A 1 119 ? -19.469 31.219 30.953 1 97.19 119 GLU A N 1
ATOM 868 C CA . GLU A 1 119 ? -19.438 32.031 29.75 1 97.19 119 GLU A CA 1
ATOM 869 C C . GLU A 1 119 ? -19.812 31.203 28.516 1 97.19 119 GLU A C 1
ATOM 871 O O . GLU A 1 119 ? -19.75 29.969 28.547 1 97.19 119 GLU A O 1
ATOM 876 N N . PRO A 1 120 ? -20.25 31.844 27.438 1 97.12 120 PRO A N 1
ATOM 877 C CA . PRO A 1 120 ? -20.703 31.125 26.234 1 97.12 120 PRO A CA 1
ATOM 878 C C . PRO A 1 120 ? -19.641 30.188 25.672 1 97.12 120 PRO A C 1
ATOM 880 O O . PRO A 1 120 ? -19.969 29.109 25.141 1 97.12 120 PRO A O 1
ATOM 883 N N . VAL A 1 121 ? -18.391 30.531 25.797 1 97.75 121 VAL A N 1
ATOM 884 C CA . VAL A 1 121 ? -17.328 29.672 25.266 1 97.75 121 VAL A CA 1
ATOM 885 C C . VAL A 1 121 ? -17.344 28.312 25.953 1 97.75 121 VAL A C 1
ATOM 887 O O . VAL A 1 121 ? -17.078 27.297 25.328 1 97.75 121 VAL A O 1
ATOM 890 N N . GLY A 1 122 ? -17.625 28.297 27.234 1 98.44 122 GLY A N 1
ATOM 891 C CA . GLY A 1 122 ? -17.781 27.047 27.938 1 98.44 122 GLY A CA 1
ATOM 892 C C . GLY A 1 122 ? -18.906 26.188 27.391 1 98.44 122 GLY A C 1
ATOM 893 O O . GLY A 1 122 ? -18.781 24.969 27.281 1 98.44 122 GLY A O 1
ATOM 894 N N . LEU A 1 123 ? -20.047 26.844 27.094 1 98.38 123 LEU A N 1
ATOM 895 C CA . LEU A 1 123 ? -21.156 26.125 26.469 1 98.38 123 LEU A CA 1
ATOM 896 C C . LEU A 1 123 ? -20.719 25.531 25.141 1 98.38 123 LEU A C 1
ATOM 898 O O . LEU A 1 123 ? -21.094 24.406 24.812 1 98.38 123 LEU A O 1
ATOM 902 N N . PHE A 1 124 ? -19.969 26.234 24.391 1 98.38 124 PHE A N 1
ATOM 903 C CA . PHE A 1 124 ? -19.5 25.781 23.078 1 98.38 124 PHE A CA 1
ATOM 904 C C . PHE A 1 124 ? -18.672 24.516 23.219 1 98.38 124 PHE A C 1
ATOM 906 O O . PHE A 1 124 ? -18.844 23.562 22.469 1 98.38 124 PHE A O 1
ATOM 913 N N . TYR A 1 125 ? -17.75 24.516 24.172 1 98.75 125 TYR A N 1
ATOM 914 C CA . TYR A 1 125 ? -16.922 23.344 24.391 1 98.75 125 TYR A CA 1
ATOM 915 C C . TYR A 1 125 ? -17.75 22.172 24.891 1 98.75 125 TYR A C 1
ATOM 917 O O . TYR A 1 125 ? -17.469 21.016 24.547 1 98.75 125 TYR A O 1
ATOM 925 N N . GLY A 1 126 ? -18.719 22.484 25.734 1 98.81 126 GLY A N 1
ATOM 926 C CA . GLY A 1 126 ? -19.656 21.453 26.125 1 98.81 126 GLY A CA 1
ATOM 927 C C . GLY A 1 126 ? -20.359 20.812 24.938 1 98.81 126 GLY A C 1
ATOM 928 O O . GLY A 1 126 ? -20.578 19.609 24.906 1 98.81 126 GLY A O 1
ATOM 929 N N . VAL A 1 127 ? -20.719 21.625 23.984 1 98.5 127 VAL A N 1
ATOM 930 C CA . VAL A 1 127 ? -21.391 21.156 22.781 1 98.5 127 VAL A CA 1
ATOM 931 C C . VAL A 1 127 ? -20.438 20.234 22 1 98.5 127 VAL A C 1
ATOM 933 O O . VAL A 1 127 ? -20.859 19.219 21.453 1 98.5 127 VAL A O 1
ATOM 936 N N . GLN A 1 128 ? -19.109 20.578 21.891 1 98.62 128 GLN A N 1
ATOM 937 C CA . GLN A 1 128 ? -18.172 19.703 21.219 1 98.62 128 GLN A CA 1
ATOM 938 C C . GLN A 1 128 ? -18.125 18.328 21.875 1 98.62 128 GLN A C 1
ATOM 940 O O . GLN A 1 128 ? -18.078 17.297 21.203 1 98.62 128 GLN A O 1
ATOM 945 N N . THR A 1 129 ? -18.141 18.359 23.188 1 98.75 129 THR A N 1
ATOM 946 C CA . THR A 1 129 ? -18.156 17.109 23.938 1 98.75 129 THR A CA 1
ATOM 947 C C . THR A 1 129 ? -19.438 16.328 23.672 1 98.75 129 THR A C 1
ATOM 949 O O . THR A 1 129 ? -19.406 15.117 23.453 1 98.75 129 THR A O 1
ATOM 952 N N . LEU A 1 130 ? -20.547 17.031 23.688 1 98.62 130 LEU A N 1
ATOM 953 C CA . LEU A 1 130 ? -21.828 16.391 23.406 1 98.62 130 LEU A CA 1
ATOM 954 C C . LEU A 1 130 ? -21.812 15.688 22.047 1 98.62 130 LEU A C 1
ATOM 956 O O . LEU A 1 130 ? -22.25 14.547 21.938 1 98.62 130 LEU A O 1
ATOM 960 N N . LEU A 1 131 ? -21.312 16.344 21.062 1 98.19 131 LEU A N 1
ATOM 961 C CA . LEU A 1 131 ? -21.25 15.773 19.719 1 98.19 131 LEU A CA 1
ATOM 962 C C . LEU A 1 131 ? -20.391 14.516 19.703 1 98.19 131 LEU A C 1
ATOM 964 O O . LEU A 1 131 ? -20.688 13.562 18.969 1 98.19 131 LEU A O 1
ATOM 968 N N . GLN A 1 132 ? -19.312 14.469 20.484 1 98.25 132 GLN A N 1
ATOM 969 C CA . GLN A 1 132 ? -18.453 13.289 20.531 1 98.25 132 GLN A CA 1
ATOM 970 C C . GLN A 1 132 ? -19.141 12.133 21.234 1 98.25 132 GLN A C 1
ATOM 972 O O . GLN A 1 132 ? -18.703 10.984 21.125 1 98.25 132 GLN A O 1
ATOM 977 N N . LEU A 1 133 ? -20.156 12.398 22 1 98.12 133 LEU A N 1
ATOM 978 C CA . LEU A 1 133 ? -20.906 11.352 22.703 1 98.12 133 LEU A CA 1
ATOM 979 C C . LEU A 1 133 ? -21.906 10.688 21.766 1 98.12 133 LEU A C 1
ATOM 981 O O . LEU A 1 133 ? -22.359 9.57 22.031 1 98.12 133 LEU A O 1
ATOM 985 N N . PHE A 1 134 ? -22.312 11.383 20.703 1 97.25 134 PHE A N 1
ATOM 986 C CA . PHE A 1 134 ? -23.203 10.789 19.703 1 97.25 134 PHE A CA 1
ATOM 987 C C . PHE A 1 134 ? -22.484 9.688 18.938 1 97.25 134 PHE A C 1
ATOM 989 O O . PHE A 1 134 ? -21.25 9.656 18.891 1 97.25 134 PHE A O 1
ATOM 996 N N . PRO A 1 135 ? -23.281 8.812 18.312 1 96.81 135 PRO A N 1
ATOM 997 C CA . PRO A 1 135 ? -22.672 7.879 17.375 1 96.81 135 PRO A CA 1
ATOM 998 C C . PRO A 1 135 ? -21.906 8.586 16.25 1 96.81 135 PRO A C 1
ATOM 1000 O O . PRO A 1 135 ? -22.219 9.727 15.906 1 96.81 135 PRO A O 1
ATOM 1003 N N . LYS A 1 136 ? -20.906 7.902 15.688 1 97.5 136 LYS A N 1
ATOM 1004 C CA . LYS A 1 136 ? -19.984 8.5 14.727 1 97.5 136 LYS A CA 1
ATOM 1005 C C . LYS A 1 136 ? -20.734 9.086 13.539 1 97.5 136 LYS A C 1
ATOM 1007 O O . LYS A 1 136 ? -20.266 10.039 12.906 1 97.5 136 LYS A O 1
ATOM 1012 N N . GLU A 1 137 ? -21.953 8.594 13.258 1 97.62 137 GLU A N 1
ATOM 1013 C CA . GLU A 1 137 ? -22.734 9.023 12.109 1 97.62 137 GLU A CA 1
ATOM 1014 C C . GLU A 1 137 ? -23.172 10.477 12.25 1 97.62 137 GLU A C 1
ATOM 1016 O O . GLU A 1 137 ? -23.609 11.102 11.273 1 97.62 137 GLU A O 1
ATOM 1021 N N . ILE A 1 138 ? -23.047 11.102 13.453 1 97.81 138 ILE A N 1
ATOM 1022 C CA . ILE A 1 138 ? -23.375 12.508 13.656 1 97.81 138 ILE A CA 1
ATOM 1023 C C . ILE A 1 138 ? -22.469 13.383 12.797 1 97.81 138 ILE A C 1
ATOM 1025 O O . ILE A 1 138 ? -22.781 14.555 12.555 1 97.81 138 ILE A O 1
ATOM 1029 N N . GLU A 1 139 ? -21.375 12.766 12.344 1 97.69 139 GLU A N 1
ATOM 1030 C CA . GLU A 1 139 ? -20.391 13.484 11.547 1 97.69 139 GLU A CA 1
ATOM 1031 C C . GLU A 1 139 ? -20.797 13.523 10.07 1 97.69 139 GLU A C 1
ATOM 1033 O O . GLU A 1 139 ? -20.156 14.195 9.266 1 97.69 139 GLU A O 1
ATOM 1038 N N . SER A 1 140 ? -21.891 12.852 9.719 1 97.56 140 SER A N 1
ATOM 1039 C CA . SER A 1 140 ? -22.297 12.727 8.32 1 97.56 140 SER A CA 1
ATOM 1040 C C . SER A 1 140 ? -22.766 14.07 7.758 1 97.56 140 SER A C 1
ATOM 1042 O O . SER A 1 140 ? -23.422 14.844 8.445 1 97.56 140 SER A O 1
ATOM 1044 N N . ALA A 1 141 ? -22.484 14.312 6.527 1 95.31 141 ALA A N 1
ATOM 1045 C CA . ALA A 1 141 ? -22.922 15.523 5.836 1 95.31 141 ALA A CA 1
ATOM 1046 C C . ALA A 1 141 ? -24.328 15.367 5.301 1 95.31 141 ALA A C 1
ATOM 1048 O O . ALA A 1 141 ? -24.922 16.328 4.777 1 95.31 141 ALA A O 1
ATOM 1049 N N . THR A 1 142 ? -24.891 14.195 5.457 1 95.94 142 THR A N 1
ATOM 1050 C CA . THR A 1 142 ? -26.25 13.914 5.016 1 95.94 142 THR A CA 1
ATOM 1051 C C . THR A 1 142 ? -27.016 13.148 6.082 1 95.94 142 THR A C 1
ATOM 1053 O O . THR A 1 142 ? -26.422 12.578 6.996 1 95.94 142 THR A O 1
ATOM 1056 N N . VAL A 1 143 ? -28.297 13.125 5.938 1 96 143 VAL A N 1
ATOM 1057 C CA . VAL A 1 143 ? -29.156 12.477 6.918 1 96 143 VAL A CA 1
ATOM 1058 C C . VAL A 1 143 ? -28.875 10.977 6.949 1 96 143 VAL A C 1
ATOM 1060 O O . VAL A 1 143 ? -28.75 10.344 5.898 1 96 143 VAL A O 1
ATOM 1063 N N . VAL A 1 144 ? -28.703 10.5 8.062 1 96.12 144 VAL A N 1
ATOM 1064 C CA . VAL A 1 144 ? -28.516 9.062 8.266 1 96.12 144 VAL A CA 1
ATOM 1065 C C . VAL A 1 144 ? -29.672 8.5 9.094 1 96.12 144 VAL A C 1
ATOM 1067 O O . VAL A 1 144 ? -29.969 9.008 10.18 1 96.12 144 VAL A O 1
ATOM 1070 N N . ALA A 1 145 ? -30.297 7.492 8.586 1 92.38 145 ALA A N 1
ATOM 1071 C CA . ALA A 1 145 ? -31.375 6.828 9.312 1 92.38 145 ALA A CA 1
ATOM 1072 C C . ALA A 1 145 ? -30.812 5.887 10.383 1 92.38 145 ALA A C 1
ATOM 1074 O O . ALA A 1 145 ? -30.297 4.812 10.062 1 92.38 145 ALA A O 1
ATOM 1075 N N . LYS A 1 146 ? -31 6.406 11.609 1 92.81 146 LYS A N 1
ATOM 1076 C CA . LYS A 1 146 ? -30.547 5.574 12.719 1 92.81 146 LYS A CA 1
ATOM 1077 C C . LYS A 1 146 ? -31.141 6.055 14.039 1 92.81 146 LYS A C 1
ATOM 1079 O O . LYS A 1 146 ? -31.672 7.168 14.125 1 92.81 146 LYS A O 1
ATOM 1084 N N . THR A 1 147 ? -31.094 5.203 15.039 1 94.94 147 THR A N 1
ATOM 1085 C CA . THR A 1 147 ? -31.422 5.625 16.391 1 94.94 147 THR A CA 1
ATOM 1086 C C . THR A 1 147 ? -30.234 6.359 17.031 1 94.94 147 THR A C 1
ATOM 1088 O O . THR A 1 147 ? -29.125 5.832 17.078 1 94.94 147 THR A O 1
ATOM 1091 N N . TRP A 1 148 ? -30.547 7.578 17.453 1 96.38 148 TRP A N 1
ATOM 1092 C CA . TRP A 1 148 ? -29.5 8.406 18.031 1 96.38 148 TRP A CA 1
ATOM 1093 C C . TRP A 1 148 ? -29.484 8.297 19.562 1 96.38 148 TRP A C 1
ATOM 1095 O O . TRP A 1 148 ? -30.359 8.859 20.219 1 96.38 148 TRP A O 1
ATOM 1105 N N . THR A 1 149 ? -28.547 7.586 20.062 1 96.19 149 THR A N 1
ATOM 1106 C CA . THR A 1 149 ? -28.484 7.34 21.5 1 96.19 149 THR A CA 1
ATOM 1107 C C . THR A 1 149 ? -27.188 7.883 22.094 1 96.19 149 THR A C 1
ATOM 1109 O O . THR A 1 149 ? -26.156 7.895 21.422 1 96.19 149 THR A O 1
ATOM 1112 N N . LEU A 1 150 ? -27.25 8.352 23.312 1 96.88 150 LEU A N 1
ATOM 1113 C CA . LEU A 1 150 ? -26.125 8.828 24.109 1 96.88 150 LEU A CA 1
ATOM 1114 C C . LEU A 1 150 ? -26.078 8.125 25.469 1 96.88 150 LEU A C 1
ATOM 1116 O O . LEU A 1 150 ? -27.141 7.859 26.062 1 96.88 150 LEU A O 1
ATOM 1120 N N . PRO A 1 151 ? -24.906 7.848 25.969 1 97.31 151 PRO A N 1
ATOM 1121 C CA . PRO A 1 151 ? -24.844 7.328 27.328 1 97.31 151 PRO A CA 1
ATOM 1122 C C . PRO A 1 151 ? -25.188 8.383 28.375 1 97.31 151 PRO A C 1
ATOM 1124 O O . PRO A 1 151 ? -25 9.578 28.156 1 97.31 151 PRO A O 1
ATOM 1127 N N . TYR A 1 152 ? -25.719 7.922 29.562 1 97.69 152 TYR A N 1
ATOM 1128 C CA . TYR A 1 152 ? -25.828 8.805 30.719 1 97.69 152 TYR A CA 1
ATOM 1129 C C . TYR A 1 152 ? -24.453 9.148 31.281 1 97.69 152 TYR A C 1
ATOM 1131 O O . TYR A 1 152 ? -23.672 8.25 31.609 1 97.69 152 TYR A O 1
ATOM 1139 N N . VAL A 1 153 ? -24.219 10.453 31.312 1 98.25 153 VAL A N 1
ATOM 1140 C CA . VAL A 1 153 ? -22.906 10.867 31.812 1 98.25 153 VAL A CA 1
ATOM 1141 C C . VAL A 1 153 ? -23.062 12.164 32.625 1 98.25 153 VAL A C 1
ATOM 1143 O O . VAL A 1 153 ? -24.031 12.898 32.438 1 98.25 153 VAL A O 1
ATOM 1146 N N . LYS A 1 154 ? -22.156 12.367 33.531 1 98.31 154 LYS A N 1
ATOM 1147 C CA . LYS A 1 154 ? -21.844 13.641 34.156 1 98.31 154 LYS A CA 1
ATOM 1148 C C . LYS A 1 154 ? -20.375 14.016 33.938 1 98.31 154 LYS A C 1
ATOM 1150 O O . LYS A 1 154 ? -19.469 13.273 34.344 1 98.31 154 LYS A O 1
ATOM 1155 N N . ILE A 1 155 ? -20.156 15.117 33.25 1 98.56 155 ILE A N 1
ATOM 1156 C CA . ILE A 1 155 ? -18.812 15.539 32.906 1 98.56 155 ILE A CA 1
ATOM 1157 C C . ILE A 1 155 ? -18.531 16.938 33.438 1 98.56 155 ILE A C 1
ATOM 1159 O O . ILE A 1 155 ? -19.375 17.828 33.375 1 98.56 155 ILE A O 1
ATOM 1163 N N . THR A 1 156 ? -17.453 17.125 34.156 1 98.69 156 THR A N 1
ATOM 1164 C CA . THR A 1 156 ? -16.844 18.406 34.438 1 98.69 156 THR A CA 1
ATOM 1165 C C . THR A 1 156 ? -15.547 18.594 33.688 1 98.69 156 THR A C 1
ATOM 1167 O O . THR A 1 156 ? -14.648 17.75 33.75 1 98.69 156 THR A O 1
ATOM 1170 N N . ASP A 1 157 ? -15.492 19.672 32.938 1 98.69 157 ASP A N 1
ATOM 1171 C CA . ASP A 1 157 ? -14.328 19.812 32.094 1 98.69 157 ASP A CA 1
ATOM 1172 C C . ASP A 1 157 ? -13.938 21.266 31.906 1 98.69 157 ASP A C 1
ATOM 1174 O O . ASP A 1 157 ? -14.797 22.156 31.875 1 98.69 157 ASP A O 1
ATOM 1178 N N . TYR A 1 158 ? -12.68 21.531 31.953 1 98.56 158 TYR A N 1
ATOM 1179 C CA . TYR A 1 158 ? -12.086 22.844 31.719 1 98.56 158 TYR A CA 1
ATOM 1180 C C . TYR A 1 158 ? -10.648 22.719 31.25 1 98.56 158 TYR A C 1
ATOM 1182 O O . TYR A 1 158 ? -9.969 21.734 31.562 1 98.56 158 TYR A O 1
ATOM 1190 N N . PRO A 1 159 ? -10.133 23.656 30.484 1 98.19 159 PRO A N 1
ATOM 1191 C CA . PRO A 1 159 ? -8.797 23.531 29.891 1 98.19 159 PRO A CA 1
ATOM 1192 C C . PRO A 1 159 ? -7.68 23.781 30.906 1 98.19 159 PRO A C 1
ATOM 1194 O O . PRO A 1 159 ? -7.836 24.609 31.797 1 98.19 159 PRO A O 1
ATOM 1197 N N . ARG A 1 160 ? -6.609 23.172 30.672 1 97.38 160 ARG A N 1
ATOM 1198 C CA . ARG A 1 160 ? -5.391 23.391 31.453 1 97.38 160 ARG A CA 1
ATOM 1199 C C . ARG A 1 160 ? -4.73 24.703 31.047 1 97.38 160 ARG A C 1
ATOM 1201 O O . ARG A 1 160 ? -4.176 25.422 31.891 1 97.38 160 ARG A O 1
ATOM 1208 N N . PHE A 1 161 ? -4.793 25.094 29.75 1 97.94 161 PHE A N 1
ATOM 1209 C CA . PHE A 1 161 ? -4.121 26.297 29.266 1 97.94 161 PHE A CA 1
ATOM 1210 C C . PHE A 1 161 ? -5.098 27.188 28.516 1 97.94 161 PHE A C 1
ATOM 1212 O O . PHE A 1 161 ? -6.062 26.688 27.906 1 97.94 161 PHE A O 1
ATOM 1219 N N . GLU A 1 162 ? -4.801 28.406 28.484 1 96.62 162 GLU A N 1
ATOM 1220 C CA . GLU A 1 162 ? -5.629 29.391 27.781 1 96.62 162 GLU A CA 1
ATOM 1221 C C . GLU A 1 162 ? -5.305 29.422 26.297 1 96.62 162 GLU A C 1
ATOM 1223 O O . GLU A 1 162 ? -6.18 29.688 25.469 1 96.62 162 GLU A O 1
ATOM 1228 N N . TRP A 1 163 ? -4.043 29.172 25.969 1 98.38 163 TRP A N 1
ATOM 1229 C CA . TRP A 1 163 ? -3.598 29.156 24.578 1 98.38 163 TRP A CA 1
ATOM 1230 C C . TRP A 1 163 ? -3.52 27.734 24.031 1 98.38 163 TRP A C 1
ATOM 1232 O O . TRP A 1 163 ? -2.633 26.969 24.406 1 98.38 163 TRP A O 1
ATOM 1242 N N . ARG A 1 164 ? -4.34 27.359 23.172 1 98.88 164 ARG A N 1
ATOM 1243 C CA . ARG A 1 164 ? -4.395 26.078 22.469 1 98.88 164 ARG A CA 1
ATOM 1244 C C . ARG A 1 164 ? -4.461 26.281 20.953 1 98.88 164 ARG A C 1
ATOM 1246 O O . ARG A 1 164 ? -5.551 26.391 20.391 1 98.88 164 ARG A O 1
ATOM 1253 N N . GLY A 1 165 ? -3.246 26.297 20.328 1 98.88 165 GLY A N 1
ATOM 1254 C CA . GLY A 1 165 ? -3.182 26.812 18.969 1 98.88 165 GLY A CA 1
ATOM 1255 C C . GLY A 1 165 ? -2.754 25.781 17.953 1 98.88 165 GLY A C 1
ATOM 1256 O O . GLY A 1 165 ? -2.115 24.781 18.312 1 98.88 165 GLY A O 1
ATOM 1257 N N . LEU A 1 166 ? -3.158 25.953 16.734 1 98.94 166 LEU A N 1
ATOM 1258 C CA . LEU A 1 166 ? -2.594 25.375 15.523 1 98.94 166 LEU A CA 1
ATOM 1259 C C . LEU A 1 166 ? -2.191 26.453 14.531 1 98.94 166 LEU A C 1
ATOM 1261 O O . LEU A 1 166 ? -2.914 27.438 14.352 1 98.94 166 LEU A O 1
ATOM 1265 N N . MET A 1 167 ? -1.05 26.25 13.992 1 98.94 167 MET A N 1
ATOM 1266 C CA . MET A 1 167 ? -0.619 27.172 12.938 1 98.94 167 MET A CA 1
ATOM 1267 C C . MET A 1 167 ? -0.884 26.578 11.562 1 98.94 167 MET A C 1
ATOM 1269 O O . MET A 1 167 ? -0.692 25.375 11.352 1 98.94 167 MET A O 1
ATOM 1273 N N . PHE A 1 168 ? -1.314 27.375 10.664 1 98.88 168 PHE A N 1
ATOM 1274 C CA . PHE A 1 168 ? -1.532 27.016 9.273 1 98.88 168 PHE A CA 1
ATOM 1275 C C . PHE A 1 168 ? -0.775 27.953 8.344 1 98.88 168 PHE A C 1
ATOM 1277 O O . PHE A 1 168 ? -1.104 29.141 8.242 1 98.88 168 PHE A O 1
ATOM 1284 N N . ASP A 1 169 ? 0.24 27.453 7.758 1 98.81 169 ASP A N 1
ATOM 1285 C CA . ASP A 1 169 ? 1.037 28.203 6.789 1 98.81 169 ASP A CA 1
ATOM 1286 C C . ASP A 1 169 ? 0.32 28.297 5.445 1 98.81 169 ASP A C 1
ATOM 1288 O O . ASP A 1 169 ? 0.206 27.297 4.723 1 98.81 169 ASP A O 1
ATOM 1292 N N . VAL A 1 170 ? -0.122 29.469 5.117 1 98.81 170 VAL A N 1
ATOM 1293 C CA . VAL A 1 170 ? -0.816 29.672 3.852 1 98.81 170 VAL A CA 1
ATOM 1294 C C . VAL A 1 170 ? 0.072 30.469 2.898 1 98.81 170 VAL A C 1
ATOM 1296 O O . VAL A 1 170 ? -0.377 30.906 1.831 1 98.81 170 VAL A O 1
ATOM 1299 N N . ALA A 1 171 ? 1.305 30.703 3.318 1 98.56 171 ALA A N 1
ATOM 1300 C CA . ALA A 1 171 ? 2.209 31.547 2.539 1 98.56 171 ALA A CA 1
ATOM 1301 C C . ALA A 1 171 ? 2.979 30.719 1.514 1 98.56 171 ALA A C 1
ATOM 1303 O O . ALA A 1 171 ? 3.111 31.109 0.356 1 98.56 171 ALA A O 1
ATOM 1304 N N . ARG A 1 172 ? 3.494 29.625 1.905 1 97.62 172 ARG A N 1
ATOM 1305 C CA . ARG A 1 172 ? 4.312 28.828 0.998 1 97.62 172 ARG A CA 1
ATOM 1306 C C . ARG A 1 172 ? 3.467 28.234 -0.123 1 97.62 172 ARG A C 1
ATOM 1308 O O . ARG A 1 172 ? 3.936 28.094 -1.255 1 97.62 172 ARG A O 1
ATOM 1315 N N . HIS A 1 173 ? 2.287 27.797 0.232 1 97.56 173 HIS A N 1
ATOM 1316 C CA . HIS A 1 173 ? 1.207 27.484 -0.699 1 97.56 173 HIS A CA 1
ATOM 1317 C C . HIS A 1 173 ? -0.068 28.234 -0.329 1 97.56 173 HIS A C 1
ATOM 1319 O O . HIS A 1 173 ? -0.384 28.391 0.854 1 97.56 173 HIS A O 1
ATOM 1325 N N . PHE A 1 174 ? -0.776 28.672 -1.401 1 98.25 174 PHE A N 1
ATOM 1326 C CA . PHE A 1 174 ? -2.01 29.391 -1.104 1 98.25 174 PHE A CA 1
ATOM 1327 C C . PHE A 1 174 ? -3.154 28.422 -0.848 1 98.25 174 PHE A C 1
ATOM 1329 O O . PHE A 1 174 ? -3.354 27.469 -1.61 1 98.25 174 PHE A O 1
ATOM 1336 N N . PHE A 1 175 ? -3.836 28.578 0.204 1 98.75 175 PHE A N 1
ATOM 1337 C CA . PHE A 1 175 ? -5.078 27.906 0.556 1 98.75 175 PHE A CA 1
ATOM 1338 C C . PHE A 1 175 ? -6.246 28.875 0.564 1 98.75 175 PHE A C 1
ATOM 1340 O O . PHE A 1 175 ? -6.141 29.969 1.123 1 98.75 175 PHE A O 1
ATOM 1347 N N . THR A 1 176 ? -7.348 28.516 0.026 1 98.56 176 THR A N 1
ATOM 1348 C CA . THR A 1 176 ? -8.484 29.422 -0.137 1 98.56 176 THR A CA 1
ATOM 1349 C C . THR A 1 176 ? -9.133 29.719 1.211 1 98.56 176 THR A C 1
ATOM 1351 O O . THR A 1 176 ? -8.852 29.047 2.207 1 98.56 176 THR A O 1
ATOM 1354 N N . LYS A 1 177 ? -9.961 30.781 1.21 1 98.44 177 LYS A N 1
ATOM 1355 C CA . LYS A 1 177 ? -10.719 31.125 2.41 1 98.44 177 LYS A CA 1
ATOM 1356 C C . LYS A 1 177 ? -11.555 29.938 2.893 1 98.44 177 LYS A C 1
ATOM 1358 O O . LYS A 1 177 ? -11.688 29.719 4.098 1 98.44 177 LYS A O 1
ATOM 1363 N N . GLU A 1 178 ? -12.102 29.125 1.956 1 98.56 178 GLU A N 1
ATOM 1364 C CA . GLU A 1 178 ? -12.883 27.953 2.326 1 98.56 178 GLU A CA 1
ATOM 1365 C C . GLU A 1 178 ? -12.008 26.875 2.967 1 98.56 178 GLU A C 1
ATOM 1367 O O . GLU A 1 178 ? -12.445 26.188 3.889 1 98.56 178 GLU A O 1
ATOM 1372 N N . ASP A 1 179 ? -10.797 26.766 2.471 1 98.62 179 ASP A N 1
ATOM 1373 C CA . ASP A 1 179 ? -9.852 25.828 3.084 1 98.62 179 ASP A CA 1
ATOM 1374 C C . ASP A 1 179 ? -9.562 26.219 4.531 1 98.62 179 ASP A C 1
ATOM 1376 O O . ASP A 1 179 ? -9.523 25.359 5.418 1 98.62 179 ASP A O 1
ATOM 1380 N N . VAL A 1 180 ? -9.344 27.469 4.746 1 98.94 180 VAL A N 1
ATOM 1381 C CA . VAL A 1 180 ? -9.039 27.953 6.086 1 98.94 180 VAL A CA 1
ATOM 1382 C C . VAL A 1 180 ? -10.242 27.734 7.004 1 98.94 180 VAL A C 1
ATOM 1384 O O . VAL A 1 180 ? -10.086 27.328 8.156 1 98.94 180 VAL A O 1
ATOM 1387 N N . LYS A 1 181 ? -11.453 28.016 6.48 1 98.81 181 LYS A N 1
ATOM 1388 C CA . LYS A 1 181 ? -12.664 27.75 7.254 1 98.81 181 LYS A CA 1
ATOM 1389 C C . LYS A 1 181 ? -12.758 26.281 7.637 1 98.81 181 LYS A C 1
ATOM 1391 O O . LYS A 1 181 ? -13.094 25.953 8.773 1 98.81 181 LYS A O 1
ATOM 1396 N N . GLN A 1 182 ? -12.445 25.422 6.703 1 98.44 182 GLN A N 1
ATOM 1397 C CA . GLN A 1 182 ? -12.453 24 6.977 1 98.44 182 GLN A CA 1
ATOM 1398 C C . GLN A 1 182 ? -11.453 23.641 8.07 1 98.44 182 GLN A C 1
ATOM 1400 O O . GLN A 1 182 ? -11.734 22.797 8.93 1 98.44 182 GLN A O 1
ATOM 1405 N N . TYR A 1 183 ? -10.289 24.219 7.977 1 98.81 183 TYR A N 1
ATOM 1406 C CA . TYR A 1 183 ? -9.281 23.984 9 1 98.81 183 TYR A CA 1
ATOM 1407 C C . TYR A 1 183 ? -9.789 24.406 10.375 1 98.81 183 TYR A C 1
ATOM 1409 O O . TYR A 1 183 ? -9.625 23.672 11.352 1 98.81 183 TYR A O 1
ATOM 1417 N N . ILE A 1 184 ? -10.477 25.547 10.453 1 98.88 184 ILE A N 1
ATOM 1418 C CA . ILE A 1 184 ? -11.062 26.047 11.695 1 98.88 184 ILE A CA 1
ATOM 1419 C C . ILE A 1 184 ? -12.117 25.062 12.203 1 98.88 184 ILE A C 1
ATOM 1421 O O . ILE A 1 184 ? -12.156 24.734 13.391 1 98.88 184 ILE A O 1
ATOM 1425 N N . ASP A 1 185 ? -12.914 24.562 11.297 1 98.31 185 ASP A N 1
ATOM 1426 C CA . ASP A 1 185 ? -13.953 23.609 11.664 1 98.31 185 ASP A CA 1
ATOM 1427 C C . ASP A 1 185 ? -13.352 22.359 12.32 1 98.31 185 ASP A C 1
ATOM 1429 O O . ASP A 1 185 ? -13.898 21.828 13.289 1 98.31 185 ASP A O 1
ATOM 1433 N N . ASN A 1 186 ? -12.297 21.938 11.797 1 98.5 186 ASN A N 1
ATOM 1434 C CA . ASN A 1 186 ? -11.664 20.75 12.352 1 98.5 186 ASN A CA 1
ATOM 1435 C C . ASN A 1 186 ? -10.977 21.047 13.688 1 98.5 186 ASN A C 1
ATOM 1437 O O . ASN A 1 186 ? -10.93 20.188 14.57 1 98.5 186 ASN A O 1
ATOM 1441 N N . MET A 1 187 ? -10.445 22.234 13.844 1 98.69 187 MET A N 1
ATOM 1442 C CA . MET A 1 187 ? -9.82 22.688 15.086 1 98.69 187 MET A CA 1
ATOM 1443 C C . MET A 1 187 ? -10.805 22.625 16.25 1 98.69 187 MET A C 1
ATOM 1445 O O . MET A 1 187 ? -10.492 22.078 17.312 1 98.69 187 MET A O 1
ATOM 1449 N N . VAL A 1 188 ? -11.977 23.109 16.078 1 98.12 188 VAL A N 1
ATOM 1450 C CA . VAL A 1 188 ? -12.883 23.359 17.203 1 98.12 188 VAL A CA 1
ATOM 1451 C C . VAL A 1 188 ? -13.461 22.031 17.703 1 98.12 188 VAL A C 1
ATOM 1453 O O . VAL A 1 188 ? -13.836 21.906 18.859 1 98.12 188 VAL A O 1
ATOM 1456 N N . ARG A 1 189 ? -13.422 21 16.797 1 98 189 ARG A N 1
ATOM 1457 C CA . ARG A 1 189 ? -13.828 19.672 17.234 1 98 189 ARG A CA 1
ATOM 1458 C C . ARG A 1 189 ? -13.039 19.219 18.453 1 98 189 ARG A C 1
ATOM 1460 O O . ARG A 1 189 ? -13.547 18.469 19.281 1 98 189 ARG A O 1
ATOM 1467 N N . TYR A 1 190 ? -11.867 19.766 18.5 1 98.88 190 TYR A N 1
ATOM 1468 C CA . TYR A 1 190 ? -10.969 19.281 19.547 1 98.88 190 TYR A CA 1
ATOM 1469 C C . TYR A 1 190 ? -10.523 20.438 20.438 1 98.88 190 TYR A C 1
ATOM 1471 O O . TYR A 1 190 ? -9.43 20.391 21.016 1 98.88 190 TYR A O 1
ATOM 1479 N N . LYS A 1 191 ? -11.305 21.531 20.406 1 98.75 191 LYS A N 1
ATOM 1480 C CA . LYS A 1 191 ? -11.32 22.609 21.391 1 98.75 191 LYS A CA 1
ATOM 1481 C C . LYS A 1 191 ? -10.062 23.469 21.281 1 98.75 191 LYS A C 1
ATOM 1483 O O . LYS A 1 191 ? -9.594 24.016 22.281 1 98.75 191 LYS A O 1
ATOM 1488 N N . PHE A 1 192 ? -9.414 23.453 20.109 1 98.94 192 PHE A N 1
ATOM 1489 C CA . PHE A 1 192 ? -8.43 24.484 19.812 1 98.94 192 PHE A CA 1
ATOM 1490 C C . PHE A 1 192 ? -9.094 25.859 19.719 1 98.94 192 PHE A C 1
ATOM 1492 O O . PHE A 1 192 ? -10.227 25.984 19.234 1 98.94 192 PHE A O 1
ATOM 1499 N N . ASN A 1 193 ? -8.375 26.906 20.172 1 98.81 193 ASN A N 1
ATOM 1500 C CA . ASN A 1 193 ? -9.047 28.203 20.219 1 98.81 193 ASN A CA 1
ATOM 1501 C C . ASN A 1 193 ? -8.219 29.281 19.531 1 98.81 193 ASN A C 1
ATOM 1503 O O . ASN A 1 193 ? -8.539 30.469 19.625 1 98.81 193 ASN A O 1
ATOM 1507 N N . LEU A 1 194 ? -7.141 28.938 18.906 1 98.88 194 LEU A N 1
ATOM 1508 C CA . LEU A 1 194 ? -6.289 29.938 18.281 1 98.88 194 LEU A CA 1
ATOM 1509 C C . LEU A 1 194 ? -5.727 29.422 16.953 1 98.88 194 LEU A C 1
ATOM 1511 O O . LEU A 1 194 ? -5.023 28.406 16.922 1 98.88 194 LEU A O 1
ATOM 1515 N N . LEU A 1 195 ? -6.062 30.062 15.875 1 98.94 195 LEU A N 1
ATOM 1516 C CA . LEU A 1 195 ? -5.445 29.828 14.578 1 98.94 195 LEU A CA 1
ATOM 1517 C C . LEU A 1 195 ? -4.312 30.812 14.32 1 98.94 195 LEU A C 1
ATOM 1519 O O . LEU A 1 195 ? -4.555 32.031 14.211 1 98.94 195 LEU A O 1
ATOM 1523 N N . HIS A 1 196 ? -3.139 30.328 14.383 1 98.94 196 HIS A N 1
ATOM 1524 C CA . HIS A 1 196 ? -1.99 31.094 13.93 1 98.94 196 HIS A CA 1
ATOM 1525 C C . HIS A 1 196 ? -1.866 31.047 12.406 1 98.94 196 HIS A C 1
ATOM 1527 O O . HIS A 1 196 ? -1.521 30.016 11.836 1 98.94 196 HIS A O 1
ATOM 1533 N N . LEU A 1 197 ? -2.172 32.125 11.758 1 98.88 197 LEU A N 1
ATOM 1534 C CA . LEU A 1 197 ? -2.193 32.219 10.297 1 98.88 197 LEU A CA 1
ATOM 1535 C C . LEU A 1 197 ? -0.904 32.812 9.766 1 98.88 197 LEU A C 1
ATOM 1537 O O . LEU A 1 197 ? -0.673 34.031 9.93 1 98.88 197 LEU A O 1
ATOM 1541 N N . HIS A 1 198 ? -0.059 32.031 9.195 1 98.88 198 HIS A N 1
ATOM 1542 C CA . HIS A 1 198 ? 1.205 32.469 8.609 1 98.88 198 HIS A CA 1
ATOM 1543 C C . HIS A 1 198 ? 0.991 33.062 7.23 1 98.88 198 HIS A C 1
ATOM 1545 O O . HIS A 1 198 ? 0.954 32.344 6.23 1 98.88 198 HIS A O 1
ATOM 1551 N N . LEU A 1 199 ? 1.047 34.406 7.133 1 98.88 199 LEU A N 1
ATOM 1552 C CA . LEU A 1 199 ? 0.465 35.094 5.988 1 98.88 199 LEU A CA 1
ATOM 1553 C C . LEU A 1 199 ? 1.546 35.5 4.996 1 98.88 199 LEU A C 1
ATOM 1555 O O . LEU A 1 199 ? 1.245 35.844 3.848 1 98.88 199 LEU A O 1
ATOM 1559 N N . THR A 1 200 ? 2.791 35.594 5.445 1 98.81 200 THR A N 1
ATOM 1560 C CA . THR A 1 200 ? 3.83 36.094 4.555 1 98.81 200 THR A CA 1
ATOM 1561 C C . THR A 1 200 ? 5.098 35.25 4.676 1 98.81 200 THR A C 1
ATOM 1563 O O . THR A 1 200 ? 5.41 34.75 5.754 1 98.81 200 THR A O 1
ATOM 1566 N N . ASP A 1 201 ? 5.789 35.062 3.604 1 98.69 201 ASP A N 1
ATOM 1567 C CA . ASP A 1 201 ? 7.059 34.344 3.51 1 98.69 201 ASP A CA 1
ATOM 1568 C C . ASP A 1 201 ? 7.73 34.594 2.16 1 98.69 201 ASP A C 1
ATOM 1570 O O . ASP A 1 201 ? 7.367 35.531 1.441 1 98.69 201 ASP A O 1
ATOM 1574 N N . ASP A 1 202 ? 8.734 33.844 1.847 1 98.69 202 ASP A N 1
ATOM 1575 C CA . ASP A 1 202 ? 9.492 33.969 0.609 1 98.69 202 ASP A CA 1
ATOM 1576 C C . ASP A 1 202 ? 8.648 33.594 -0.603 1 98.69 202 ASP A C 1
ATOM 1578 O O . ASP A 1 202 ? 8.844 34.125 -1.698 1 98.69 202 ASP A O 1
ATOM 1582 N N . GLU A 1 203 ? 7.648 32.75 -0.352 1 98.44 203 GLU A N 1
ATOM 1583 C CA . GLU A 1 203 ? 6.898 32.125 -1.45 1 98.44 203 GLU A CA 1
ATOM 1584 C C . GLU A 1 203 ? 5.598 32.875 -1.707 1 98.44 203 GLU A C 1
ATOM 1586 O O . GLU A 1 203 ? 4.938 32.656 -2.723 1 98.44 203 GLU A O 1
ATOM 1591 N N . GLY A 1 204 ? 5.27 33.812 -0.712 1 98.69 204 GLY A N 1
ATOM 1592 C CA . GLY A 1 204 ? 4.016 34.5 -0.965 1 98.69 204 GLY A CA 1
ATOM 1593 C C . GLY A 1 204 ? 3.67 35.531 0.103 1 98.69 204 GLY A C 1
ATOM 1594 O O . GLY A 1 204 ? 3.922 35.312 1.288 1 98.69 204 GLY A O 1
ATOM 1595 N N . TRP A 1 205 ? 3.123 36.656 -0.308 1 98.88 205 TRP A N 1
ATOM 1596 C CA . TRP A 1 205 ? 2.422 37.625 0.519 1 98.88 205 TRP A CA 1
ATOM 1597 C C . TRP A 1 205 ? 0.911 37.5 0.367 1 98.88 205 TRP A C 1
ATOM 1599 O O . TRP A 1 205 ? 0.361 37.75 -0.707 1 98.88 205 TRP A O 1
ATOM 1609 N N . ARG A 1 206 ? 0.171 37.156 1.464 1 98.88 206 ARG A N 1
ATOM 1610 C CA . ARG A 1 206 ? -1.156 36.594 1.273 1 98.88 206 ARG A CA 1
ATOM 1611 C C . ARG A 1 206 ? -2.24 37.531 1.777 1 98.88 206 ARG A C 1
ATOM 1613 O O . ARG A 1 206 ? -3.42 37.188 1.802 1 98.88 206 ARG A O 1
ATOM 1620 N N . ILE A 1 207 ? -1.966 38.719 2.146 1 98.94 207 ILE A N 1
ATOM 1621 C CA . ILE A 1 207 ? -2.986 39.625 2.68 1 98.94 207 ILE A CA 1
ATOM 1622 C C . ILE A 1 207 ? -2.947 40.938 1.931 1 98.94 207 ILE A C 1
ATOM 1624 O O . ILE A 1 207 ? -1.875 41.531 1.734 1 98.94 207 ILE A O 1
ATOM 1628 N N . GLN A 1 208 ? -4.09 41.5 1.556 1 98.88 208 GLN A N 1
ATOM 1629 C CA . GLN A 1 208 ? -4.211 42.75 0.82 1 98.88 208 GLN A CA 1
ATOM 1630 C C . GLN A 1 208 ? -3.861 43.938 1.706 1 98.88 208 GLN A C 1
ATOM 1632 O O . GLN A 1 208 ? -4.398 44.062 2.809 1 98.88 208 GLN A O 1
ATOM 1637 N N . ILE A 1 209 ? -2.939 44.688 1.336 1 98.88 209 ILE A N 1
ATOM 1638 C CA . ILE A 1 209 ? -2.633 46.031 1.876 1 98.88 209 ILE A CA 1
ATOM 1639 C C . ILE A 1 209 ? -2.963 47.094 0.838 1 98.88 209 ILE A C 1
ATOM 1641 O O . ILE A 1 209 ? -2.23 47.25 -0.138 1 98.88 209 ILE A O 1
ATOM 1645 N N . LYS A 1 210 ? -3.961 47.844 1.089 1 98.69 210 LYS A N 1
ATOM 1646 C CA . LYS A 1 210 ? -4.508 48.75 0.087 1 98.69 210 LYS A CA 1
ATOM 1647 C C . LYS A 1 210 ? -3.494 49.812 -0.292 1 98.69 210 LYS A C 1
ATOM 1649 O O . LYS A 1 210 ? -3.387 50.188 -1.462 1 98.69 210 LYS A O 1
ATOM 1654 N N . SER A 1 211 ? -2.729 50.281 0.59 1 98.69 211 SER A N 1
ATOM 1655 C CA . SER A 1 211 ? -1.767 51.344 0.343 1 98.69 211 SER A CA 1
ATOM 1656 C C . SER A 1 211 ? -0.507 50.812 -0.33 1 98.69 211 SER A C 1
ATOM 1658 O O . SER A 1 211 ? 0.326 51.594 -0.804 1 98.69 211 SER A O 1
ATOM 1660 N N . LEU A 1 212 ? -0.381 49.531 -0.402 1 98.81 212 LEU A N 1
ATOM 1661 C CA . LEU A 1 212 ? 0.771 48.875 -1.017 1 98.81 212 LEU A CA 1
ATOM 1662 C C . LEU A 1 212 ? 0.328 47.75 -1.961 1 98.81 212 LEU A C 1
ATOM 1664 O O . LEU A 1 212 ? 0.615 46.594 -1.721 1 98.81 212 LEU A O 1
ATOM 1668 N N . PRO A 1 213 ? -0.247 48.062 -3.059 1 98.69 213 PRO A N 1
ATOM 1669 C CA . PRO A 1 213 ? -0.93 47.094 -3.91 1 98.69 213 PRO A CA 1
ATOM 1670 C C . PRO A 1 213 ? 0.031 46.094 -4.543 1 98.69 213 PRO A C 1
ATOM 1672 O O . PRO A 1 213 ? -0.371 44.969 -4.875 1 98.69 213 PRO A O 1
ATOM 1675 N N . LYS A 1 214 ? 1.336 46.438 -4.695 1 98.75 214 LYS A N 1
ATOM 1676 C CA . LYS A 1 214 ? 2.287 45.531 -5.348 1 98.75 214 LYS A CA 1
ATOM 1677 C C . LYS A 1 214 ? 2.535 44.281 -4.508 1 98.75 214 LYS A C 1
ATOM 1679 O O . LYS A 1 214 ? 3.029 43.281 -5.016 1 98.75 214 LYS A O 1
ATOM 1684 N N . LEU A 1 215 ? 2.209 44.344 -3.211 1 98.88 215 LEU A N 1
ATOM 1685 C CA . LEU A 1 215 ? 2.371 43.156 -2.352 1 98.88 215 LEU A CA 1
ATOM 1686 C C . LEU A 1 215 ? 1.505 42 -2.84 1 98.88 215 LEU A C 1
ATOM 1688 O O . LEU A 1 215 ? 1.889 40.844 -2.713 1 98.88 215 LEU A O 1
ATOM 1692 N N . THR A 1 216 ? 0.296 42.312 -3.391 1 98.56 216 THR A N 1
ATOM 1693 C CA . THR A 1 216 ? -0.573 41.219 -3.844 1 98.56 216 THR A CA 1
ATOM 1694 C C . THR A 1 216 ? -0.57 41.125 -5.367 1 98.56 216 THR A C 1
ATOM 1696 O O . THR A 1 216 ? -0.924 40.094 -5.934 1 98.56 216 THR A O 1
ATOM 1699 N N . GLU A 1 217 ? -0.131 42.188 -6.066 1 98.44 217 GLU A N 1
ATOM 1700 C CA . GLU A 1 217 ? -0.009 42.125 -7.52 1 98.44 217 GLU A CA 1
ATOM 1701 C C . GLU A 1 217 ? 1.198 41.312 -7.945 1 98.44 217 GLU A C 1
ATOM 1703 O O . GLU A 1 217 ? 1.154 40.625 -8.969 1 98.44 217 GLU A O 1
ATOM 1708 N N . ILE A 1 218 ? 2.256 41.406 -7.172 1 98.31 218 ILE A N 1
ATOM 1709 C CA . ILE A 1 218 ? 3.508 40.719 -7.473 1 98.31 218 ILE A CA 1
ATOM 1710 C C . ILE A 1 218 ? 3.795 39.656 -6.398 1 98.31 218 ILE A C 1
ATOM 1712 O O . ILE A 1 218 ? 3.939 38.469 -6.699 1 98.31 218 ILE A O 1
ATOM 1716 N N . GLY A 1 219 ? 3.711 40.031 -5.133 1 98.75 219 GLY A N 1
ATOM 1717 C CA . GLY A 1 219 ? 4.184 39.219 -4.012 1 98.75 219 GLY A CA 1
ATOM 1718 C C . GLY A 1 219 ? 3.33 38 -3.746 1 98.75 219 GLY A C 1
ATOM 1719 O O . GLY A 1 219 ? 3.756 37.094 -3.045 1 98.75 219 GLY A O 1
ATOM 1720 N N . ALA A 1 220 ? 2.172 37.906 -4.324 1 98.75 220 ALA A N 1
ATOM 1721 C CA . ALA A 1 220 ? 1.242 36.844 -4.012 1 98.75 220 ALA A CA 1
ATOM 1722 C C . ALA A 1 220 ? 1.383 35.688 -5 1 98.75 220 ALA A C 1
ATOM 1724 O O . ALA A 1 220 ? 0.729 34.656 -4.855 1 98.75 220 ALA A O 1
ATOM 1725 N N . TYR A 1 221 ? 2.27 35.844 -5.992 1 98.38 221 TYR A N 1
ATOM 1726 C CA . TYR A 1 221 ? 2.26 34.906 -7.094 1 98.38 221 TYR A CA 1
ATOM 1727 C C . TYR A 1 221 ? 3.67 34.406 -7.402 1 98.38 221 TYR A C 1
ATOM 1729 O O . TYR A 1 221 ? 4.613 35.188 -7.453 1 98.38 221 TYR A O 1
ATOM 1737 N N . ASN A 1 222 ? 3.795 33.156 -7.539 1 97.88 222 ASN A N 1
ATOM 1738 C CA . ASN A 1 222 ? 5.031 32.5 -7.965 1 97.88 222 ASN A CA 1
ATOM 1739 C C . ASN A 1 222 ? 4.777 31.484 -9.078 1 97.88 222 ASN A C 1
ATOM 1741 O O . ASN A 1 222 ? 3.721 31.5 -9.711 1 97.88 222 ASN A O 1
ATOM 1745 N N . VAL A 1 223 ? 5.816 30.688 -9.43 1 97.25 223 VAL A N 1
ATOM 1746 C CA . VAL A 1 223 ? 5.699 29.672 -10.484 1 97.25 223 VAL A CA 1
ATOM 1747 C C . VAL A 1 223 ? 5.246 28.344 -9.883 1 97.25 223 VAL A C 1
ATOM 1749 O O . VAL A 1 223 ? 5.797 27.891 -8.883 1 97.25 223 VAL A O 1
ATOM 1752 N N . LYS A 1 224 ? 4.23 27.734 -10.422 1 95.5 224 LYS A N 1
ATOM 1753 C CA . LYS A 1 224 ? 3.756 26.453 -9.945 1 95.5 224 LYS A CA 1
ATOM 1754 C C . LYS A 1 224 ? 4.773 25.344 -10.234 1 95.5 224 LYS A C 1
ATOM 1756 O O . LYS A 1 224 ? 5.121 25.109 -11.391 1 95.5 224 LYS A O 1
ATOM 1761 N N . LYS A 1 225 ? 5.258 24.797 -9.289 1 95.56 225 LYS A N 1
ATOM 1762 C CA . LYS A 1 225 ? 6.145 23.641 -9.367 1 95.56 225 LYS A CA 1
ATOM 1763 C C . LYS A 1 225 ? 5.668 22.516 -8.453 1 95.56 225 LYS A C 1
ATOM 1765 O O . LYS A 1 225 ? 4.969 22.766 -7.465 1 95.56 225 LYS A O 1
ATOM 1770 N N . VAL A 1 226 ? 5.961 21.266 -8.805 1 94.88 226 VAL A N 1
ATOM 1771 C CA . VAL A 1 226 ? 5.535 20.141 -7.984 1 94.88 226 VAL A CA 1
ATOM 1772 C C . VAL A 1 226 ? 6.695 19.156 -7.809 1 94.88 226 VAL A C 1
ATOM 1774 O O . VAL A 1 226 ? 7.465 18.922 -8.742 1 94.88 226 VAL A O 1
ATOM 1777 N N . GLY A 1 227 ? 6.922 18.609 -6.695 1 94.44 227 GLY A N 1
ATOM 1778 C CA . GLY A 1 227 ? 8.023 17.75 -6.312 1 94.44 227 GLY A CA 1
ATOM 1779 C C . GLY A 1 227 ? 8.461 17.938 -4.871 1 94.44 227 GLY A C 1
ATOM 1780 O O . GLY A 1 227 ? 7.621 18.094 -3.979 1 94.44 227 GLY A O 1
ATOM 1781 N N . TYR A 1 228 ? 9.773 17.828 -4.664 1 94.25 228 TYR A N 1
ATOM 1782 C CA . TYR A 1 228 ? 10.297 18.094 -3.328 1 94.25 228 TYR A CA 1
ATOM 1783 C C . TYR A 1 228 ? 10.703 19.547 -3.178 1 94.25 228 TYR A C 1
ATOM 1785 O O . TYR A 1 228 ? 11.703 19.984 -3.764 1 94.25 228 TYR A O 1
ATOM 1793 N N . PHE A 1 229 ? 9.953 20.156 -2.375 1 93.56 229 PHE A N 1
ATOM 1794 C CA . PHE A 1 229 ? 10.164 21.562 -2.109 1 93.56 229 PHE A CA 1
ATOM 1795 C C . PHE A 1 229 ? 11.594 21.812 -1.638 1 93.56 229 PHE A C 1
ATOM 1797 O O . PHE A 1 229 ? 12.125 21.062 -0.825 1 93.56 229 PHE A O 1
ATOM 1804 N N . GLY A 1 230 ? 12.227 22.891 -2.158 1 93.38 230 GLY A N 1
ATOM 1805 C CA . GLY A 1 230 ? 13.594 23.234 -1.801 1 93.38 230 GLY A CA 1
ATOM 1806 C C . GLY A 1 230 ? 14.625 22.688 -2.773 1 93.38 230 GLY A C 1
ATOM 1807 O O . GLY A 1 230 ? 15.812 22.984 -2.66 1 93.38 230 GLY A O 1
ATOM 1808 N N . THR A 1 231 ? 14.109 21.875 -3.773 1 94.31 231 THR A N 1
ATOM 1809 C CA . THR A 1 231 ? 15.023 21.266 -4.734 1 94.31 231 THR A CA 1
ATOM 1810 C C . THR A 1 231 ? 14.648 21.672 -6.16 1 94.31 231 THR A C 1
ATOM 1812 O O . THR A 1 231 ? 15.227 21.156 -7.125 1 94.31 231 THR A O 1
ATOM 1815 N N . PHE A 1 232 ? 13.68 22.531 -6.332 1 96.5 232 PHE A N 1
ATOM 1816 C CA . PHE A 1 232 ? 13.172 22.844 -7.66 1 96.5 232 PHE A CA 1
ATOM 1817 C C . PHE A 1 232 ? 14.203 23.625 -8.461 1 96.5 232 PHE A C 1
ATOM 1819 O O . PHE A 1 232 ? 14.984 24.406 -7.895 1 96.5 232 PHE A O 1
ATOM 1826 N N . ALA A 1 233 ? 14.117 23.453 -9.75 1 95.31 233 ALA A N 1
ATOM 1827 C CA . ALA A 1 233 ? 14.867 24.328 -10.648 1 95.31 233 ALA A CA 1
ATOM 1828 C C . ALA A 1 233 ? 14.375 25.766 -10.547 1 95.31 233 ALA A C 1
ATOM 1830 O O . ALA A 1 233 ? 13.18 26.016 -10.406 1 95.31 233 ALA A O 1
ATOM 1831 N N . PRO A 1 234 ? 15.32 26.672 -10.562 1 94.75 234 PRO A N 1
ATOM 1832 C CA . PRO A 1 234 ? 14.891 28.078 -10.547 1 94.75 234 PRO A CA 1
ATOM 1833 C C . PRO A 1 234 ? 13.945 28.406 -11.703 1 94.75 234 PRO A C 1
ATOM 1835 O O . PRO A 1 234 ? 14.148 27.938 -12.82 1 94.75 234 PRO A O 1
ATOM 1838 N N . PRO A 1 235 ? 13.016 29.203 -11.406 1 94.5 235 PRO A N 1
ATOM 1839 C CA . PRO A 1 235 ? 12.109 29.578 -12.484 1 94.5 235 PRO A CA 1
ATOM 1840 C C . PRO A 1 235 ? 12.805 30.391 -13.586 1 94.5 235 PRO A C 1
ATOM 1842 O O . PRO A 1 235 ? 13.68 31.219 -13.289 1 94.5 235 PRO A O 1
ATOM 1845 N N . THR A 1 236 ? 12.32 30.188 -14.797 1 93.38 236 THR A N 1
ATOM 1846 C CA . THR A 1 236 ? 12.797 31 -15.922 1 93.38 236 THR A CA 1
ATOM 1847 C C . THR A 1 236 ? 11.961 32.25 -16.078 1 93.38 236 THR A C 1
ATOM 1849 O O . THR A 1 236 ? 10.852 32.344 -15.539 1 93.38 236 THR A O 1
ATOM 1852 N N . PRO A 1 237 ? 12.492 33.219 -16.781 1 91.19 237 PRO A N 1
ATOM 1853 C CA . PRO A 1 237 ? 11.766 34.469 -16.938 1 91.19 237 PRO A CA 1
ATOM 1854 C C . PRO A 1 237 ? 10.414 34.312 -17.625 1 91.19 237 PRO A C 1
ATOM 1856 O O . PRO A 1 237 ? 9.477 35.062 -17.359 1 91.19 237 PRO A O 1
ATOM 1859 N N . ASP A 1 238 ? 10.312 33.25 -18.438 1 92.5 238 ASP A N 1
ATOM 1860 C CA . ASP A 1 238 ? 9.125 33.094 -19.266 1 92.5 238 ASP A CA 1
ATOM 1861 C C . ASP A 1 238 ? 8.07 32.25 -18.578 1 92.5 238 ASP A C 1
ATOM 1863 O O . ASP A 1 238 ? 6.926 32.188 -19.016 1 92.5 238 ASP A O 1
ATOM 1867 N N . GLU A 1 239 ? 8.414 31.656 -17.469 1 94.62 239 GLU A N 1
ATOM 1868 C CA . GLU A 1 239 ? 7.426 30.844 -16.75 1 94.62 239 GLU A CA 1
ATOM 1869 C C . GLU A 1 239 ? 6.367 31.719 -16.094 1 94.62 239 GLU A C 1
ATOM 1871 O O . GLU A 1 239 ? 6.699 32.719 -15.445 1 94.62 239 GLU A O 1
ATOM 1876 N N . PRO A 1 240 ? 5.172 31.266 -16.312 1 95.44 240 PRO A N 1
ATOM 1877 C CA . PRO A 1 240 ? 4.109 32.125 -15.766 1 95.44 240 PRO A CA 1
ATOM 1878 C C . PRO A 1 240 ? 4.141 32.156 -14.234 1 95.44 240 PRO A C 1
ATOM 1880 O O . PRO A 1 240 ? 4.281 31.141 -13.578 1 95.44 240 PRO A O 1
ATOM 1883 N N . ARG A 1 241 ? 4.016 33.344 -13.664 1 96.38 241 ARG A N 1
ATOM 1884 C CA . ARG A 1 241 ? 3.941 33.562 -12.227 1 96.38 241 ARG A CA 1
ATOM 1885 C C . ARG A 1 241 ? 2.502 33.812 -11.781 1 96.38 241 ARG A C 1
ATOM 1887 O O . ARG A 1 241 ? 2.152 34.906 -11.328 1 96.38 241 ARG A O 1
ATOM 1894 N N . ASN A 1 242 ? 1.718 32.719 -11.906 1 96.62 242 ASN A N 1
ATOM 1895 C CA . ASN A 1 242 ? 0.289 32.844 -11.641 1 96.62 242 ASN A CA 1
ATOM 1896 C C . ASN A 1 242 ? -0.183 31.812 -10.625 1 96.62 242 ASN A C 1
ATOM 1898 O O . ASN A 1 242 ? -1.382 31.562 -10.5 1 96.62 242 ASN A O 1
ATOM 1902 N N . TYR A 1 243 ? 0.734 31.125 -9.984 1 97.19 243 TYR A N 1
ATOM 1903 C CA . TYR A 1 243 ? 0.407 30.219 -8.898 1 97.19 243 TYR A CA 1
ATOM 1904 C C . TYR A 1 243 ? 0.368 30.953 -7.562 1 97.19 243 TYR A C 1
ATOM 1906 O O . TYR A 1 243 ? 1.354 31.578 -7.16 1 97.19 243 TYR A O 1
ATOM 1914 N N . GLY A 1 244 ? -0.769 30.984 -6.938 1 97.94 244 GLY A N 1
ATOM 1915 C CA . GLY A 1 244 ? -0.888 31.656 -5.648 1 97.94 244 GLY A CA 1
ATOM 1916 C C . GLY A 1 244 ? -2.244 32.281 -5.434 1 97.94 244 GLY A C 1
ATOM 1917 O O . GLY A 1 244 ? -3.268 31.75 -5.863 1 97.94 244 GLY A O 1
ATOM 1918 N N . GLY A 1 245 ? -2.215 33.344 -4.73 1 98.56 245 GLY A N 1
ATOM 1919 C CA . GLY A 1 245 ? -3.41 34.062 -4.309 1 98.56 245 GLY A CA 1
ATOM 1920 C C . GLY A 1 245 ? -3.229 34.812 -3.004 1 98.56 245 GLY A C 1
ATOM 1921 O O . GLY A 1 245 ? -2.145 34.781 -2.418 1 98.56 245 GLY A O 1
ATOM 1922 N N . PHE A 1 246 ? -4.207 35.5 -2.629 1 98.81 246 PHE A N 1
ATOM 1923 C CA . PHE A 1 246 ? -4.203 36.281 -1.389 1 98.81 246 PHE A CA 1
ATOM 1924 C C . PHE A 1 246 ? -5.621 36.469 -0.872 1 98.81 246 PHE A C 1
ATOM 1926 O O . PHE A 1 246 ? -6.59 36.188 -1.57 1 98.81 246 PHE A O 1
ATOM 1933 N N . TYR A 1 247 ? -5.73 36.906 0.311 1 98.94 247 TYR A N 1
ATOM 1934 C CA . TYR A 1 247 ? -6.996 37.281 0.936 1 98.94 247 TYR A CA 1
ATOM 1935 C C . TYR A 1 247 ? -7.215 38.781 0.877 1 98.94 247 TYR A C 1
ATOM 1937 O O . TYR A 1 247 ? -6.352 39.562 1.292 1 98.94 247 TYR A O 1
ATOM 1945 N N . THR A 1 248 ? -8.359 39.188 0.401 1 98.88 248 THR A N 1
ATOM 1946 C CA . THR A 1 248 ? -8.75 40.594 0.533 1 98.88 248 THR A CA 1
ATOM 1947 C C . THR A 1 248 ? -9.039 40.938 1.992 1 98.88 248 THR A C 1
ATOM 1949 O O . THR A 1 248 ? -9.148 40.062 2.838 1 98.88 248 THR A O 1
ATOM 1952 N N . GLN A 1 249 ? -9.055 42.219 2.275 1 98.81 249 GLN A N 1
ATOM 1953 C CA . GLN A 1 249 ? -9.414 42.625 3.637 1 98.81 249 GLN A CA 1
ATOM 1954 C C . GLN A 1 249 ? -10.812 42.125 4.004 1 98.81 249 GLN A C 1
ATOM 1956 O O . GLN A 1 249 ? -11.07 41.781 5.156 1 98.81 249 GLN A O 1
ATOM 1961 N N . ASP A 1 250 ? -11.719 42.094 3.039 1 98.81 250 ASP A N 1
ATOM 1962 C CA . ASP A 1 250 ? -13.055 41.531 3.275 1 98.81 250 ASP A CA 1
ATOM 1963 C C . ASP A 1 250 ? -12.984 40.062 3.57 1 98.81 250 ASP A C 1
ATOM 1965 O O . ASP A 1 250 ? -13.734 39.531 4.406 1 98.81 250 ASP A O 1
ATOM 1969 N N . ASP A 1 251 ? -12.133 39.344 2.842 1 98.81 251 ASP A N 1
ATOM 1970 C CA . ASP A 1 251 ? -11.922 37.938 3.125 1 98.81 251 ASP A CA 1
ATOM 1971 C C . ASP A 1 251 ? -11.461 37.719 4.562 1 98.81 251 ASP A C 1
ATOM 1973 O O . ASP A 1 251 ? -11.938 36.812 5.25 1 98.81 251 ASP A O 1
ATOM 1977 N N . ILE A 1 252 ? -10.516 38.531 5.02 1 98.88 252 ILE A N 1
ATOM 1978 C CA . ILE A 1 252 ? -9.977 38.406 6.371 1 98.88 252 ILE A CA 1
ATOM 1979 C C . ILE A 1 252 ? -11.07 38.688 7.391 1 98.88 252 ILE A C 1
ATOM 1981 O O . ILE A 1 252 ? -11.203 37.969 8.391 1 98.88 252 ILE A O 1
ATOM 1985 N N . ARG A 1 253 ? -11.867 39.719 7.188 1 98.81 253 ARG A N 1
ATOM 1986 C CA . ARG A 1 253 ? -12.969 40.031 8.094 1 98.81 253 ARG A CA 1
ATOM 1987 C C . ARG A 1 253 ? -13.938 38.844 8.18 1 98.81 253 ARG A C 1
ATOM 1989 O O . ARG A 1 253 ? -14.422 38.531 9.266 1 98.81 253 ARG A O 1
ATOM 1996 N N . GLU A 1 254 ? -14.18 38.281 7.023 1 98.75 254 GLU A N 1
ATOM 1997 C CA . GLU A 1 254 ? -15.055 37.125 6.996 1 98.75 254 GLU A CA 1
ATOM 1998 C C . GLU A 1 254 ? -14.453 35.969 7.793 1 98.75 254 GLU A C 1
ATOM 2000 O O . GLU A 1 254 ? -15.156 35.281 8.547 1 98.75 254 GLU A O 1
ATOM 2005 N N . LEU A 1 255 ? -13.164 35.719 7.613 1 98.88 255 LEU A N 1
ATOM 2006 C CA . LEU A 1 255 ? -12.484 34.656 8.336 1 98.88 255 LEU A CA 1
ATOM 2007 C C . LEU A 1 255 ? -12.508 34.906 9.844 1 98.88 255 LEU A C 1
ATOM 2009 O O . LEU A 1 255 ? -12.742 34 10.633 1 98.88 255 LEU A O 1
ATOM 2013 N N . VAL A 1 256 ? -12.25 36.125 10.211 1 98.81 256 VAL A N 1
ATOM 2014 C CA . VAL A 1 256 ? -12.242 36.5 11.625 1 98.81 256 VAL A CA 1
ATOM 2015 C C . VAL A 1 256 ? -13.625 36.281 12.227 1 98.81 256 VAL A C 1
ATOM 2017 O O . VAL A 1 256 ? -13.758 35.719 13.32 1 98.81 256 VAL A O 1
ATOM 2020 N N . LYS A 1 257 ? -14.672 36.719 11.539 1 98 257 LYS A N 1
ATOM 2021 C CA . LYS A 1 257 ? -16.047 36.531 12 1 98 257 LYS A CA 1
ATOM 2022 C C . LYS A 1 257 ? -16.375 35.031 12.133 1 98 257 LYS A C 1
ATOM 2024 O O . LYS A 1 257 ? -16.938 34.625 13.141 1 98 257 LYS A O 1
ATOM 2029 N N . TYR A 1 258 ? -16.016 34.312 11.109 1 97.75 258 TYR A N 1
ATOM 2030 C CA . TYR A 1 258 ? -16.25 32.875 11.094 1 97.75 258 TYR A CA 1
ATOM 2031 C C . TYR A 1 258 ? -15.578 32.219 12.297 1 97.75 258 TYR A C 1
ATOM 2033 O O . TYR A 1 258 ? -16.188 31.359 12.961 1 97.75 258 TYR A O 1
ATOM 2041 N N . ALA A 1 259 ? -14.359 32.562 12.539 1 98.44 259 ALA A N 1
ATOM 2042 C CA . ALA A 1 259 ? -13.602 32.031 13.664 1 98.44 259 ALA A CA 1
ATOM 2043 C C . ALA A 1 259 ? -14.227 32.438 15 1 98.44 259 ALA A C 1
ATOM 2045 O O . ALA A 1 259 ? -14.375 31.594 15.898 1 98.44 259 ALA A O 1
ATOM 2046 N N . GLN A 1 260 ? -14.633 33.625 15.133 1 96.5 260 GLN A N 1
ATOM 2047 C CA . GLN A 1 260 ? -15.203 34.125 16.375 1 96.5 260 GLN A CA 1
ATOM 2048 C C . GLN A 1 260 ? -16.516 33.438 16.719 1 96.5 260 GLN A C 1
ATOM 2050 O O . GLN A 1 260 ? -16.797 33.188 17.891 1 96.5 260 GLN A O 1
ATOM 2055 N N . GLU A 1 261 ? -17.234 33.188 15.68 1 95.31 261 GLU A N 1
ATOM 2056 C CA . GLU A 1 261 ? -18.484 32.438 15.875 1 95.31 261 GLU A CA 1
ATOM 2057 C C . GLU A 1 261 ? -18.234 31.047 16.438 1 95.31 261 GLU A C 1
ATOM 2059 O O . GLU A 1 261 ? -19.156 30.406 16.938 1 95.31 261 GLU A O 1
ATOM 2064 N N . ARG A 1 262 ? -17.031 30.688 16.438 1 97.06 262 ARG A N 1
ATOM 2065 C CA . ARG A 1 262 ? -16.641 29.375 16.922 1 97.06 262 ARG A CA 1
ATOM 2066 C C . ARG A 1 262 ? -15.648 29.5 18.078 1 97.06 262 ARG A C 1
ATOM 2068 O O . ARG A 1 262 ? -14.977 28.516 18.438 1 97.06 262 ARG A O 1
ATOM 2075 N N . PHE A 1 263 ? -15.523 30.719 18.5 1 97.31 263 PHE A N 1
ATOM 2076 C CA . PHE A 1 263 ? -14.703 31.047 19.656 1 97.31 263 PHE A CA 1
ATOM 2077 C C . PHE A 1 263 ? -13.234 30.766 19.375 1 97.31 263 PHE A C 1
ATOM 2079 O O . PHE A 1 263 ? -12.516 30.266 20.25 1 97.31 263 PHE A O 1
ATOM 2086 N N . VAL A 1 264 ? -12.812 30.984 18.156 1 98.56 264 VAL A N 1
ATOM 2087 C CA . VAL A 1 264 ? -11.414 30.891 17.75 1 98.56 264 VAL A CA 1
ATOM 2088 C C . VAL A 1 264 ? -10.875 32.281 17.422 1 98.56 264 VAL A C 1
ATOM 2090 O O . VAL A 1 264 ? -11.539 33.062 16.75 1 98.56 264 VAL A O 1
ATOM 2093 N N . ASN A 1 265 ? -9.727 32.562 18 1 98.62 265 ASN A N 1
ATOM 2094 C CA . ASN A 1 265 ? -9 33.75 17.609 1 98.62 265 ASN A CA 1
ATOM 2095 C C . ASN A 1 265 ? -8.039 33.5 16.453 1 98.62 265 ASN A C 1
ATOM 2097 O O . ASN A 1 265 ? -7.605 32.344 16.25 1 98.62 265 ASN A O 1
ATOM 2101 N N . ILE A 1 266 ? -7.762 34.5 15.68 1 98.94 266 ILE A N 1
ATOM 2102 C CA . ILE A 1 266 ? -6.766 34.375 14.625 1 98.94 266 ILE A CA 1
ATOM 2103 C C . ILE A 1 266 ? -5.574 35.281 14.93 1 98.94 266 ILE A C 1
ATOM 2105 O O . ILE A 1 266 ? -5.738 36.5 15.141 1 98.94 266 ILE A O 1
ATOM 2109 N N . LEU A 1 267 ? -4.445 34.719 15.039 1 98.88 267 LEU A N 1
ATOM 2110 C CA . LEU A 1 267 ? -3.168 35.406 15.164 1 98.88 267 LEU A CA 1
ATOM 2111 C C . LEU A 1 267 ? -2.504 35.562 13.797 1 98.88 267 LEU A C 1
ATOM 2113 O O . LEU A 1 267 ? -2.064 34.562 13.195 1 98.88 267 LEU A O 1
ATOM 2117 N N . PRO A 1 268 ? -2.432 36.781 13.266 1 98.88 268 PRO A N 1
ATOM 2118 C CA . PRO A 1 268 ? -1.704 36.969 12.008 1 98.88 268 PRO A CA 1
ATOM 2119 C C . PRO A 1 268 ? -0.189 37 12.195 1 98.88 268 PRO A C 1
ATOM 2121 O O . PRO A 1 268 ? 0.303 37.531 13.203 1 98.88 268 PRO A O 1
ATOM 2124 N N . GLU A 1 269 ? 0.47 36.469 11.266 1 98.88 269 GLU A N 1
ATOM 2125 C CA . GLU A 1 269 ? 1.926 36.594 11.258 1 98.88 269 GLU A CA 1
ATOM 2126 C C . GLU A 1 269 ? 2.412 37.25 9.977 1 98.88 269 GLU A C 1
ATOM 2128 O O . GLU A 1 269 ? 2.098 36.812 8.875 1 98.88 269 GLU A O 1
ATOM 2133 N N . ILE A 1 270 ? 3.082 38.312 10.141 1 98.81 270 ILE A N 1
ATOM 2134 C CA . ILE A 1 270 ? 3.924 38.969 9.133 1 98.81 270 ILE A CA 1
ATOM 2135 C C . ILE A 1 270 ? 5.395 38.719 9.453 1 98.81 270 ILE A C 1
ATOM 2137 O O . ILE A 1 270 ? 5.969 39.344 10.336 1 98.81 270 ILE A O 1
ATOM 2141 N N . ASP A 1 271 ? 6 37.875 8.703 1 98.44 271 ASP A N 1
ATOM 2142 C CA . ASP A 1 271 ? 7.32 37.344 9.047 1 98.44 271 ASP A CA 1
ATOM 2143 C C . ASP A 1 271 ? 8.43 38.25 8.516 1 98.44 271 ASP A C 1
ATOM 2145 O O . ASP A 1 271 ? 8.648 38.312 7.301 1 98.44 271 ASP A O 1
ATOM 2149 N N . VAL A 1 272 ? 9.164 38.938 9.398 1 98.12 272 VAL A N 1
ATOM 2150 C CA . VAL A 1 272 ? 10.25 39.844 9.078 1 98.12 272 VAL A CA 1
ATOM 2151 C C . VAL A 1 272 ? 11.312 39.781 10.172 1 98.12 272 VAL A C 1
ATOM 2153 O O . VAL A 1 272 ? 11.039 39.344 11.297 1 98.12 272 VAL A O 1
ATOM 2156 N N . PRO A 1 273 ? 12.562 40.188 10.008 1 97.31 273 PRO A N 1
ATOM 2157 C CA . PRO A 1 273 ? 13.055 40.781 8.758 1 97.31 273 PRO A CA 1
ATOM 2158 C C . PRO A 1 273 ? 13.438 39.719 7.723 1 97.31 273 PRO A C 1
ATOM 2160 O O . PRO A 1 273 ? 13.641 40.062 6.551 1 97.31 273 PRO A O 1
ATOM 2163 N N . GLY A 1 274 ? 13.742 38.469 8.164 1 96.88 274 GLY A N 1
ATOM 2164 C CA . GLY A 1 274 ? 13.93 37.375 7.219 1 96.88 274 GLY A CA 1
ATOM 2165 C C . GLY A 1 274 ? 12.641 36.938 6.543 1 96.88 274 GLY A C 1
ATOM 2166 O O . GLY A 1 274 ? 11.594 37.562 6.738 1 96.88 274 GLY A O 1
ATOM 2167 N N . HIS A 1 275 ? 12.727 35.938 5.637 1 97.88 275 HIS A N 1
ATOM 2168 C CA . HIS A 1 275 ? 11.539 35.406 4.988 1 97.88 275 HIS A CA 1
ATOM 2169 C C . HIS A 1 275 ? 10.734 36.531 4.309 1 97.88 275 HIS A C 1
ATOM 2171 O O . HIS A 1 275 ? 9.5 36.531 4.379 1 97.88 275 HIS A O 1
ATOM 2177 N N . SER A 1 276 ? 11.398 37.469 3.727 1 98.62 276 SER A N 1
ATOM 2178 C CA . SER A 1 276 ? 10.734 38.656 3.215 1 98.62 276 SER A CA 1
ATOM 2179 C C . SER A 1 276 ? 10.883 38.781 1.702 1 98.62 276 SER A C 1
ATOM 2181 O O . SER A 1 276 ? 10.719 39.875 1.136 1 98.62 276 SER A O 1
ATOM 2183 N N . LEU A 1 277 ? 11.188 37.688 1.022 1 98.56 277 LEU A N 1
ATOM 2184 C CA . LEU A 1 277 ? 11.492 37.75 -0.403 1 98.56 277 LEU A CA 1
ATOM 2185 C C . LEU A 1 277 ? 10.266 38.219 -1.194 1 98.56 277 LEU A C 1
ATOM 2187 O O . LEU A 1 277 ? 10.391 38.938 -2.186 1 98.56 277 LEU A O 1
ATOM 2191 N N . ALA A 1 278 ? 9.109 37.75 -0.845 1 98.81 278 ALA A N 1
ATOM 2192 C CA . ALA A 1 278 ? 7.902 38.188 -1.543 1 98.81 278 ALA A CA 1
ATOM 2193 C C . ALA A 1 278 ? 7.723 39.719 -1.447 1 98.81 278 ALA A C 1
ATOM 2195 O O . ALA A 1 278 ? 7.383 40.375 -2.436 1 98.81 278 ALA A O 1
ATOM 2196 N N . ALA A 1 279 ? 7.938 40.281 -0.32 1 98.81 279 ALA A N 1
ATOM 2197 C CA . ALA A 1 279 ? 7.832 41.719 -0.121 1 98.81 279 ALA A CA 1
ATOM 2198 C C . ALA A 1 279 ? 8.914 42.469 -0.907 1 98.81 279 ALA A C 1
ATOM 2200 O O . ALA A 1 279 ? 8.633 43.469 -1.565 1 98.81 279 ALA A O 1
ATOM 2201 N N . VAL A 1 280 ? 10.141 42 -0.838 1 98.69 280 VAL A N 1
ATOM 2202 C CA . VAL A 1 280 ? 11.273 42.625 -1.516 1 98.69 280 VAL A CA 1
ATOM 2203 C C . VAL A 1 280 ? 11.062 42.562 -3.027 1 98.69 280 VAL A C 1
ATOM 2205 O O . VAL A 1 280 ? 11.414 43.5 -3.746 1 98.69 280 VAL A O 1
ATOM 2208 N N . SER A 1 281 ? 10.516 41.438 -3.486 1 98.31 281 SER A N 1
ATOM 2209 C CA . SER A 1 281 ? 10.219 41.312 -4.91 1 98.31 281 SER A CA 1
ATOM 2210 C C . SER A 1 281 ? 9.203 42.375 -5.352 1 98.31 281 SER A C 1
ATOM 2212 O O . SER A 1 281 ? 9.266 42.875 -6.48 1 98.31 281 SER A O 1
ATOM 2214 N N . ALA A 1 282 ? 8.297 42.656 -4.523 1 98.69 282 ALA A N 1
ATOM 2215 C CA . ALA A 1 282 ? 7.277 43.688 -4.805 1 98.69 282 ALA A CA 1
ATOM 2216 C C . ALA A 1 282 ? 7.852 45.094 -4.676 1 98.69 282 ALA A C 1
ATOM 2218 O O . ALA A 1 282 ? 7.543 45.969 -5.484 1 98.69 282 ALA A O 1
ATOM 2219 N N . TYR A 1 283 ? 8.633 45.312 -3.693 1 98.62 283 TYR A N 1
ATOM 2220 C CA . TYR A 1 283 ? 9.266 46.594 -3.383 1 98.62 283 TYR A CA 1
ATOM 2221 C C . TYR A 1 283 ? 10.758 46.406 -3.133 1 98.62 283 TYR A C 1
ATOM 2223 O O . TYR A 1 283 ? 11.203 46.438 -1.983 1 98.62 283 TYR A O 1
ATOM 2231 N N . PRO A 1 284 ? 11.547 46.469 -4.152 1 98.25 284 PRO A N 1
ATOM 2232 C CA . PRO A 1 284 ? 12.969 46.125 -4.043 1 98.25 284 PRO A CA 1
ATOM 2233 C C . PRO A 1 284 ? 13.75 47.125 -3.191 1 98.25 284 PRO A C 1
ATOM 2235 O O . PRO A 1 284 ? 14.812 46.781 -2.662 1 98.25 284 PRO A O 1
ATOM 2238 N N . GLU A 1 285 ? 13.242 48.281 -3.049 1 97.25 285 GLU A N 1
ATOM 2239 C CA . GLU A 1 285 ? 13.914 49.312 -2.273 1 97.25 285 GLU A CA 1
ATOM 2240 C C . GLU A 1 285 ? 13.977 48.969 -0.794 1 97.25 285 GLU A C 1
ATOM 2242 O O . GLU A 1 285 ? 14.711 49.594 -0.023 1 97.25 285 GLU A O 1
ATOM 2247 N N . LEU A 1 286 ? 13.258 47.938 -0.358 1 98.44 286 LEU A N 1
ATOM 2248 C CA . LEU A 1 286 ? 13.25 47.531 1.035 1 98.44 286 LEU A CA 1
ATOM 2249 C C . LEU A 1 286 ? 14.539 46.781 1.386 1 98.44 286 LEU A C 1
ATOM 2251 O O . LEU A 1 286 ? 14.844 46.594 2.564 1 98.44 286 LEU A O 1
ATOM 2255 N N . SER A 1 287 ? 15.305 46.344 0.457 1 97.69 287 SER A N 1
ATOM 2256 C CA . SER A 1 287 ? 16.547 45.594 0.663 1 97.69 287 SER A CA 1
ATOM 2257 C C . SER A 1 287 ? 17.75 46.5 0.716 1 97.69 287 SER A C 1
ATOM 2259 O O . SER A 1 287 ? 17.734 47.594 0.108 1 97.69 287 SER A O 1
ATOM 2261 N N . CYS A 1 288 ? 18.734 46.031 1.458 1 95.25 288 CYS A N 1
ATOM 2262 C CA . CYS A 1 288 ? 20 46.75 1.462 1 95.25 288 CYS A CA 1
ATOM 2263 C C . CYS A 1 288 ? 20.891 46.281 0.299 1 95.25 288 CYS A C 1
ATOM 2265 O O . CYS A 1 288 ? 21.984 46.812 0.104 1 95.25 288 CYS A O 1
ATOM 2267 N N . THR A 1 289 ? 20.422 45.375 -0.425 1 96.62 289 THR A N 1
ATOM 2268 C CA . THR A 1 289 ? 21.297 44.688 -1.382 1 96.62 289 THR A CA 1
ATOM 2269 C C . THR A 1 289 ? 21.094 45.25 -2.787 1 96.62 289 THR A C 1
ATOM 2271 O O . THR A 1 289 ? 19.969 45.25 -3.307 1 96.62 289 THR A O 1
ATOM 2274 N N . PRO A 1 290 ? 22.188 45.719 -3.436 1 95.06 290 PRO A N 1
ATOM 2275 C CA . PRO A 1 290 ? 22.062 46.125 -4.836 1 95.06 290 PRO A CA 1
ATOM 2276 C C . PRO A 1 290 ? 21.562 45 -5.738 1 95.06 290 PRO A C 1
ATOM 2278 O O . PRO A 1 290 ? 21.938 43.844 -5.562 1 95.06 290 PRO A O 1
ATOM 2281 N N . GLY A 1 291 ? 20.688 45.375 -6.66 1 94.94 291 GLY A N 1
ATOM 2282 C CA . GLY A 1 291 ? 20.203 44.375 -7.602 1 94.94 291 GLY A CA 1
ATOM 2283 C C . GLY A 1 291 ? 18.922 43.719 -7.156 1 94.94 291 GLY A C 1
ATOM 2284 O O . GLY A 1 291 ? 18.375 42.844 -7.863 1 94.94 291 GLY A O 1
ATOM 2285 N N . ALA A 1 292 ? 18.359 44.094 -6.074 1 96.25 292 ALA A N 1
ATOM 2286 C CA . ALA A 1 292 ? 17.141 43.5 -5.535 1 96.25 292 ALA A CA 1
ATOM 2287 C C . ALA A 1 292 ? 15.977 43.656 -6.512 1 96.25 292 ALA A C 1
ATOM 2289 O O . ALA A 1 292 ? 14.984 42.938 -6.418 1 96.25 292 ALA A O 1
ATOM 2290 N N . GLU A 1 293 ? 16.062 44.562 -7.445 1 95.31 293 GLU A N 1
ATOM 2291 C CA . GLU A 1 293 ? 15.031 44.75 -8.461 1 95.31 293 GLU A CA 1
ATOM 2292 C C . GLU A 1 293 ? 14.906 43.5 -9.352 1 95.31 293 GLU A C 1
ATOM 2294 O O . GLU A 1 293 ? 13.898 43.344 -10.055 1 95.31 293 GLU A O 1
ATOM 2299 N N . ASN A 1 294 ? 15.914 42.656 -9.312 1 95 294 ASN A N 1
ATOM 2300 C CA . ASN A 1 294 ? 15.898 41.438 -10.133 1 95 294 ASN A CA 1
ATOM 2301 C C . ASN A 1 294 ? 15.359 40.25 -9.352 1 95 294 ASN A C 1
ATOM 2303 O O . ASN A 1 294 ? 15.25 39.125 -9.898 1 95 294 ASN A O 1
ATOM 2307 N N . TYR A 1 295 ? 15.016 40.469 -8.133 1 96.31 295 TYR A N 1
ATOM 2308 C CA . TYR A 1 295 ? 14.516 39.375 -7.312 1 96.31 295 TYR A CA 1
ATOM 2309 C C . TYR A 1 295 ? 13.094 38.969 -7.715 1 96.31 295 TYR A C 1
ATOM 2311 O O . TYR A 1 295 ? 12.383 39.781 -8.336 1 96.31 295 TYR A O 1
ATOM 2319 N N . HIS A 1 296 ? 12.734 37.75 -7.488 1 96.69 296 HIS A N 1
ATOM 2320 C CA . HIS A 1 296 ? 11.391 37.25 -7.711 1 96.69 296 HIS A CA 1
ATOM 2321 C C . HIS A 1 296 ? 10.898 36.438 -6.516 1 96.69 296 HIS A C 1
ATOM 2323 O O . HIS A 1 296 ? 11.703 36 -5.688 1 96.69 296 HIS A O 1
ATOM 2329 N N . VAL A 1 297 ? 9.617 36.312 -6.453 1 98.25 297 VAL A N 1
ATOM 2330 C CA . VAL A 1 297 ? 9.023 35.469 -5.422 1 98.25 297 VAL A CA 1
ATOM 2331 C C . VAL A 1 297 ? 9.523 34.031 -5.57 1 98.25 297 VAL A C 1
ATOM 2333 O O . VAL A 1 297 ? 9.617 33.5 -6.684 1 98.25 297 VAL A O 1
ATOM 2336 N N . ARG A 1 298 ? 9.828 33.375 -4.438 1 98.31 298 ARG A N 1
ATOM 2337 C CA . ARG A 1 298 ? 10.398 32.031 -4.457 1 98.31 298 ARG A CA 1
ATOM 2338 C C . ARG A 1 298 ? 9.359 31 -4.895 1 98.31 298 ARG A C 1
ATOM 2340 O O . ARG A 1 298 ? 8.203 31.062 -4.473 1 98.31 298 ARG A O 1
ATOM 2347 N N . SER A 1 299 ? 9.82 30.078 -5.68 1 97.5 299 SER A N 1
ATOM 2348 C CA . SER A 1 299 ? 8.922 29.031 -6.164 1 97.5 299 SER A CA 1
ATOM 2349 C C . SER A 1 299 ? 9.336 27.656 -5.641 1 97.5 299 SER A C 1
ATOM 2351 O O . SER A 1 299 ? 8.93 26.625 -6.184 1 97.5 299 SER A O 1
ATOM 2353 N N . GLY A 1 300 ? 10.188 27.625 -4.562 1 96.56 300 GLY A N 1
ATOM 2354 C CA . GLY A 1 300 ? 10.609 26.375 -3.967 1 96.56 300 GLY A CA 1
ATOM 2355 C C . GLY A 1 300 ? 12.031 25.984 -4.328 1 96.56 300 GLY A C 1
ATOM 2356 O O . GLY A 1 300 ? 12.516 24.922 -3.926 1 96.56 300 GLY A O 1
ATOM 2357 N N . GLU A 1 301 ? 12.695 26.781 -5.125 1 96.94 301 GLU A N 1
ATOM 2358 C CA . GLU A 1 301 ? 14.102 26.562 -5.445 1 96.94 301 GLU A CA 1
ATOM 2359 C C . GLU A 1 301 ? 15 26.859 -4.246 1 96.94 301 GLU A C 1
ATOM 2361 O O . GLU A 1 301 ? 14.555 27.453 -3.264 1 96.94 301 GLU A O 1
ATOM 2366 N N . VAL A 1 302 ? 16.219 26.5 -4.301 1 96.44 302 VAL A N 1
ATOM 2367 C CA . VAL A 1 302 ? 17.188 26.703 -3.227 1 96.44 302 VAL A CA 1
ATOM 2368 C C . VAL A 1 302 ? 17.578 28.188 -3.156 1 96.44 302 VAL A C 1
ATOM 2370 O O . VAL A 1 302 ? 18.078 28.75 -4.137 1 96.44 302 VAL A O 1
ATOM 2373 N N . ILE A 1 303 ? 17.422 28.75 -1.979 1 96.19 303 ILE A N 1
ATOM 2374 C CA . ILE A 1 303 ? 17.828 30.141 -1.823 1 96.19 303 ILE A CA 1
ATOM 2375 C C . ILE A 1 303 ? 18.641 30.297 -0.537 1 96.19 303 ILE A C 1
ATOM 2377 O O . ILE A 1 303 ? 19.016 31.406 -0.166 1 96.19 303 ILE A O 1
ATOM 2381 N N . MET A 1 304 ? 18.859 29.25 0.16 1 96.12 304 MET A N 1
ATOM 2382 C CA . MET A 1 304 ? 19.531 29.266 1.456 1 96.12 304 MET A CA 1
ATOM 2383 C C . MET A 1 304 ? 20.453 28.062 1.598 1 96.12 304 MET A C 1
ATOM 2385 O O . MET A 1 304 ? 20.125 26.969 1.146 1 96.12 304 MET A O 1
ATOM 2389 N N . ASP A 1 305 ? 21.609 28.219 2.104 1 95.56 305 ASP A N 1
ATOM 2390 C CA . ASP A 1 305 ? 22.484 27.156 2.582 1 95.56 305 ASP A CA 1
ATOM 2391 C C . ASP A 1 305 ? 22.25 26.875 4.066 1 95.56 305 ASP A C 1
ATOM 2393 O O . ASP A 1 305 ? 22.672 27.656 4.918 1 95.56 305 ASP A O 1
ATOM 2397 N N . TRP A 1 306 ? 21.656 25.875 4.387 1 91.19 306 TRP A N 1
ATOM 2398 C CA . TRP A 1 306 ? 21.219 25.531 5.742 1 91.19 306 TRP A CA 1
ATOM 2399 C C . TRP A 1 306 ? 22.312 24.766 6.484 1 91.19 306 TRP A C 1
ATOM 2401 O O . TRP A 1 306 ? 22.109 24.344 7.629 1 91.19 306 TRP A O 1
ATOM 2411 N N . SER A 1 307 ? 23.469 24.547 5.883 1 90.62 307 SER A N 1
ATOM 2412 C CA . SER A 1 307 ? 24.531 23.75 6.484 1 90.62 307 SER A CA 1
ATOM 2413 C C . SER A 1 307 ? 25.297 24.547 7.547 1 90.62 307 SER A C 1
ATOM 2415 O O . SER A 1 307 ? 26.062 23.969 8.328 1 90.62 307 SER A O 1
ATOM 2417 N N . VAL A 1 308 ? 25.016 25.859 7.609 1 86.38 308 VAL A N 1
ATOM 2418 C CA . VAL A 1 308 ? 25.656 26.703 8.609 1 86.38 308 VAL A CA 1
ATOM 2419 C C . VAL A 1 308 ? 24.594 27.438 9.422 1 86.38 308 VAL A C 1
ATOM 2421 O O . VAL A 1 308 ? 23.438 27.531 9 1 86.38 308 VAL A O 1
ATOM 2424 N N . ARG A 1 309 ? 24.953 27.859 10.742 1 78.81 309 ARG A N 1
ATOM 2425 C CA . ARG A 1 309 ? 24.047 28.609 11.617 1 78.81 309 ARG A CA 1
ATOM 2426 C C . ARG A 1 309 ? 24.688 29.922 12.047 1 78.81 309 ARG A C 1
ATOM 2428 O O . ARG A 1 309 ? 25.812 29.938 12.562 1 78.81 309 ARG A O 1
ATOM 2435 N N . PRO A 1 310 ? 23.922 31.016 11.812 1 83 310 PRO A N 1
ATOM 2436 C CA . PRO A 1 310 ? 22.688 31.141 11.031 1 83 310 PRO A CA 1
ATOM 2437 C C . PRO A 1 310 ? 22.875 30.734 9.57 1 83 310 PRO A C 1
ATOM 2439 O O . PRO A 1 310 ? 24.016 30.672 9.086 1 83 310 PRO A O 1
ATOM 2442 N N . PRO A 1 311 ? 21.719 30.484 8.969 1 91.19 311 PRO A N 1
ATOM 2443 C CA . PRO A 1 311 ? 21.859 30.047 7.574 1 91.19 311 PRO A CA 1
ATOM 2444 C C . PRO A 1 311 ? 22.453 31.125 6.672 1 91.19 311 PRO A C 1
ATOM 2446 O O . PRO A 1 311 ? 22.344 32.312 6.973 1 91.19 311 PRO A O 1
ATOM 2449 N N . LYS A 1 312 ? 23.125 30.656 5.641 1 95.62 312 LYS A N 1
ATOM 2450 C CA . LYS A 1 312 ? 23.656 31.562 4.637 1 95.62 312 LYS A CA 1
ATOM 2451 C C . LYS A 1 312 ? 22.703 31.703 3.449 1 95.62 312 LYS A C 1
ATOM 2453 O O . LYS A 1 312 ? 22.359 30.719 2.811 1 95.62 312 LYS A O 1
ATOM 2458 N N . ALA A 1 313 ? 22.312 32.969 3.24 1 97.31 313 ALA A N 1
ATOM 2459 C CA . ALA A 1 313 ? 21.406 33.219 2.133 1 97.31 313 ALA A CA 1
ATOM 2460 C C . ALA A 1 313 ? 22.141 33.219 0.797 1 97.31 313 ALA A C 1
ATOM 2462 O O . ALA A 1 313 ? 23.234 33.75 0.686 1 97.31 313 ALA A O 1
ATOM 2463 N N . LEU A 1 314 ? 21.609 32.531 -0.183 1 96.31 314 LEU A N 1
ATOM 2464 C CA . LEU A 1 314 ? 22.078 32.594 -1.56 1 96.31 314 LEU A CA 1
ATOM 2465 C C . LEU A 1 314 ? 21.375 33.719 -2.314 1 96.31 314 LEU A C 1
ATOM 2467 O O . LEU A 1 314 ? 21.938 34.312 -3.252 1 96.31 314 LEU A O 1
ATOM 2471 N N . VAL A 1 315 ? 20.188 34.031 -1.935 1 96.38 315 VAL A N 1
ATOM 2472 C CA . VAL A 1 315 ? 19.391 35.188 -2.334 1 96.38 315 VAL A CA 1
ATOM 2473 C C . VAL A 1 315 ? 18.938 35.938 -1.095 1 96.38 315 VAL A C 1
ATOM 2475 O O . VAL A 1 315 ? 18.422 35.375 -0.148 1 96.38 315 VAL A O 1
ATOM 2478 N N . ASP A 1 316 ? 19.188 37.25 -1.131 1 97.56 316 ASP A N 1
ATOM 2479 C CA . ASP A 1 316 ? 18.828 38.062 0.035 1 97.56 316 ASP A CA 1
ATOM 2480 C C . ASP A 1 316 ? 17.312 38.125 0.218 1 97.56 316 ASP A C 1
ATOM 2482 O O . ASP A 1 316 ? 16.594 38.688 -0.613 1 97.56 316 ASP A O 1
ATOM 2486 N N . ASN A 1 317 ? 16.875 37.531 1.262 1 98.19 317 ASN A N 1
ATOM 2487 C CA . ASN A 1 317 ? 15.453 37.562 1.573 1 98.19 317 ASN A CA 1
ATOM 2488 C C . ASN A 1 317 ? 15.156 38.406 2.812 1 98.19 317 ASN A C 1
ATOM 2490 O O . ASN A 1 317 ? 14.234 38.094 3.57 1 98.19 317 ASN A O 1
ATOM 2494 N N . THR A 1 318 ? 15.93 39.438 3.074 1 98.25 318 THR A N 1
ATOM 2495 C CA . THR A 1 318 ? 15.797 40.219 4.312 1 98.25 318 THR A CA 1
ATOM 2496 C C . THR A 1 318 ? 15.422 41.656 4.016 1 98.25 318 THR A C 1
ATOM 2498 O O . THR A 1 318 ? 15.695 42.156 2.926 1 98.25 318 THR A O 1
ATOM 2501 N N . LEU A 1 319 ? 14.773 42.281 5 1 98.69 319 LEU A N 1
ATOM 2502 C CA . LEU A 1 319 ? 14.586 43.719 5.004 1 98.69 319 LEU A CA 1
ATOM 2503 C C . LEU A 1 319 ? 15.828 44.438 5.531 1 98.69 319 LEU A C 1
ATOM 2505 O O . LEU A 1 319 ? 16.547 43.906 6.383 1 98.69 319 LEU A O 1
ATOM 2509 N N . CYS A 1 320 ? 16.047 45.656 5.043 1 98.56 320 CYS A N 1
ATOM 2510 C CA . CYS A 1 320 ? 17.234 46.438 5.43 1 98.56 320 CYS A CA 1
ATOM 2511 C C . CYS A 1 320 ? 16.969 47.188 6.723 1 98.56 320 CYS A C 1
ATOM 2513 O O . CYS A 1 320 ? 16.234 48.188 6.734 1 98.56 320 CYS A O 1
ATOM 2515 N N . PRO A 1 321 ? 17.609 46.844 7.82 1 98.25 321 PRO A N 1
ATOM 2516 C CA . PRO A 1 321 ? 17.422 47.531 9.094 1 98.25 321 PRO A CA 1
ATOM 2517 C C . PRO A 1 321 ? 17.891 49 9.047 1 98.25 321 PRO A C 1
ATOM 2519 O O . PRO A 1 321 ? 17.422 49.812 9.836 1 98.25 321 PRO A O 1
ATOM 2522 N N . ALA A 1 322 ? 18.719 49.344 8.109 1 98.31 322 ALA A N 1
ATOM 2523 C CA . ALA A 1 322 ? 19.312 50.656 8.047 1 98.31 322 ALA A CA 1
ATOM 2524 C C . ALA A 1 322 ? 18.453 51.625 7.227 1 98.31 322 ALA A C 1
ATOM 2526 O O . ALA A 1 322 ? 18.719 52.812 7.168 1 98.31 322 ALA A O 1
ATOM 2527 N N . ASN A 1 323 ? 17.484 51.125 6.656 1 98.06 323 ASN A N 1
ATOM 2528 C CA . ASN A 1 323 ? 16.672 51.906 5.723 1 98.06 323 ASN A CA 1
ATOM 2529 C C . ASN A 1 323 ? 15.375 52.375 6.375 1 98.06 323 ASN A C 1
ATOM 2531 O O . ASN A 1 323 ? 14.492 51.594 6.684 1 98.06 323 ASN A O 1
ATOM 2535 N N . GLU A 1 324 ? 15.156 53.656 6.465 1 97.62 324 GLU A N 1
ATOM 2536 C CA . GLU A 1 324 ? 13.977 54.219 7.105 1 97.62 324 GLU A CA 1
ATOM 2537 C C . GLU A 1 324 ? 12.703 53.875 6.336 1 97.62 324 GLU A C 1
ATOM 2539 O O . GLU A 1 324 ? 11.625 53.75 6.926 1 97.62 324 GLU A O 1
ATOM 2544 N N . LYS A 1 325 ? 12.812 53.625 5.078 1 97.62 325 LYS A N 1
ATOM 2545 C CA . LYS A 1 325 ? 11.664 53.25 4.254 1 97.62 325 LYS A CA 1
ATOM 2546 C C . LYS A 1 325 ? 11.078 51.906 4.688 1 97.62 325 LYS A C 1
ATOM 2548 O O . LYS A 1 325 ? 9.898 51.656 4.465 1 97.62 325 LYS A O 1
ATOM 2553 N N . VAL A 1 326 ? 11.93 51.125 5.23 1 98.75 326 VAL A N 1
ATOM 2554 C CA . VAL A 1 326 ? 11.469 49.812 5.73 1 98.75 326 VAL A CA 1
ATOM 2555 C C . VAL A 1 326 ? 10.477 50.031 6.875 1 98.75 326 VAL A C 1
ATOM 2557 O O . VAL A 1 326 ? 9.438 49.375 6.93 1 98.75 326 VAL A O 1
ATOM 2560 N N . TYR A 1 327 ? 10.773 50.938 7.75 1 98.62 327 TYR A N 1
ATOM 2561 C CA . TYR A 1 327 ? 9.914 51.188 8.898 1 98.62 327 TYR A CA 1
ATOM 2562 C C . TYR A 1 327 ? 8.633 51.906 8.469 1 98.62 327 TYR A C 1
ATOM 2564 O O . TYR A 1 327 ? 7.566 51.656 9.039 1 98.62 327 TYR A O 1
ATOM 2572 N N . GLU A 1 328 ? 8.727 52.75 7.434 1 98.56 328 GLU A N 1
ATOM 2573 C CA . GLU A 1 328 ? 7.523 53.344 6.848 1 98.56 328 GLU A CA 1
ATOM 2574 C C . GLU A 1 328 ? 6.633 52.281 6.227 1 98.56 328 GLU A C 1
ATOM 2576 O O . GLU A 1 328 ? 5.41 52.312 6.387 1 98.56 328 GLU A O 1
ATOM 2581 N N . PHE A 1 329 ? 7.227 51.406 5.523 1 98.38 329 PHE A N 1
ATOM 2582 C CA . PHE A 1 329 ? 6.543 50.281 4.91 1 98.38 329 PHE A CA 1
ATOM 2583 C C . PHE A 1 329 ? 5.824 49.438 5.965 1 98.38 329 PHE A C 1
ATOM 2585 O O . PHE A 1 329 ? 4.633 49.156 5.824 1 98.38 329 PHE A O 1
ATOM 2592 N N . LEU A 1 330 ? 6.531 49.062 7.031 1 98.88 330 LEU A N 1
ATOM 2593 C CA . LEU A 1 330 ? 5.961 48.219 8.086 1 98.88 330 LEU A CA 1
ATOM 2594 C C . LEU A 1 330 ? 4.855 48.969 8.82 1 98.88 330 LEU A C 1
ATOM 2596 O O . LEU A 1 330 ? 3.867 48.375 9.25 1 98.88 330 LEU A O 1
ATOM 2600 N N . ASP A 1 331 ? 5.055 50.25 9.008 1 98.75 331 ASP A N 1
ATOM 2601 C CA . ASP A 1 331 ? 4.004 51.062 9.617 1 98.75 331 ASP A CA 1
ATOM 2602 C C . ASP A 1 331 ? 2.723 51.031 8.781 1 98.75 331 ASP A C 1
ATOM 2604 O O . ASP A 1 331 ? 1.626 50.875 9.336 1 98.75 331 ASP A O 1
ATOM 2608 N N . LYS A 1 332 ? 2.857 51.125 7.469 1 98.75 332 LYS A N 1
ATOM 2609 C CA . LYS A 1 332 ? 1.708 51.062 6.574 1 98.75 332 LYS A CA 1
ATOM 2610 C C . LYS A 1 332 ? 1.036 49.688 6.664 1 98.75 332 LYS A C 1
ATOM 2612 O O . LYS A 1 332 ? -0.189 49.594 6.77 1 98.75 332 LYS A O 1
ATOM 2617 N N . VAL A 1 333 ? 1.843 48.656 6.586 1 98.88 333 VAL A N 1
ATOM 2618 C CA . VAL A 1 333 ? 1.327 47.281 6.645 1 98.88 333 VAL A CA 1
ATOM 2619 C C . VAL A 1 333 ? 0.539 47.094 7.938 1 98.88 333 VAL A C 1
ATOM 2621 O O . VAL A 1 333 ? -0.616 46.656 7.91 1 98.88 333 VAL A O 1
ATOM 2624 N N . LEU A 1 334 ? 1.128 47.469 9.078 1 98.88 334 LEU A N 1
ATOM 2625 C CA . LEU A 1 334 ? 0.529 47.188 10.375 1 98.88 334 LEU A CA 1
ATOM 2626 C C . LEU A 1 334 ? -0.668 48.094 10.633 1 98.88 334 LEU A C 1
ATOM 2628 O O . LEU A 1 334 ? -1.597 47.719 11.352 1 98.88 334 LEU A O 1
ATOM 2632 N N . THR A 1 335 ? -0.631 49.281 10.047 1 98.81 335 THR A N 1
ATOM 2633 C CA . THR A 1 335 ? -1.784 50.188 10.141 1 98.81 335 THR A CA 1
ATOM 2634 C C . THR A 1 335 ? -3.025 49.5 9.555 1 98.81 335 THR A C 1
ATOM 2636 O O . THR A 1 335 ? -4.129 49.656 10.078 1 98.81 335 THR A O 1
ATOM 2639 N N . GLU A 1 336 ? -2.842 48.75 8.539 1 98.81 336 GLU A N 1
ATOM 2640 C CA . GLU A 1 336 ? -3.98 48.125 7.879 1 98.81 336 GLU A CA 1
ATOM 2641 C C . GLU A 1 336 ? -4.262 46.75 8.477 1 98.81 336 GLU A C 1
ATOM 2643 O O . GLU A 1 336 ? -5.418 46.312 8.531 1 98.81 336 GLU A O 1
ATOM 2648 N N . VAL A 1 337 ? -3.281 46.031 8.969 1 98.81 337 VAL A N 1
ATOM 2649 C CA . VAL A 1 337 ? -3.43 44.656 9.477 1 98.81 337 VAL A CA 1
ATOM 2650 C C . VAL A 1 337 ? -4.043 44.688 10.875 1 98.81 337 VAL A C 1
ATOM 2652 O O . VAL A 1 337 ? -4.934 43.906 11.195 1 98.81 337 VAL A O 1
ATOM 2655 N N . ALA A 1 338 ? -3.637 45.562 11.727 1 98.75 338 ALA A N 1
ATOM 2656 C CA . ALA A 1 338 ? -3.98 45.594 13.148 1 98.75 338 ALA A CA 1
ATOM 2657 C C . ALA A 1 338 ? -5.492 45.656 13.344 1 98.75 338 ALA A C 1
ATOM 2659 O O . ALA A 1 338 ? -6.055 44.875 14.125 1 98.75 338 ALA A O 1
ATOM 2660 N N . PRO A 1 339 ? -6.195 46.531 12.617 1 98.44 339 PRO A N 1
ATOM 2661 C CA . PRO A 1 339 ? -7.637 46.625 12.867 1 98.44 339 PRO A CA 1
ATOM 2662 C C . PRO A 1 339 ? -8.398 45.406 12.352 1 98.44 339 PRO A C 1
ATOM 2664 O O . PRO A 1 339 ? -9.547 45.188 12.734 1 98.44 339 PRO A O 1
ATOM 2667 N N . LEU A 1 340 ? -7.809 44.625 11.477 1 98.75 340 LEU A N 1
ATOM 2668 C CA . LEU A 1 340 ? -8.5 43.469 10.891 1 98.75 340 LEU A CA 1
ATOM 2669 C C . LEU A 1 340 ? -8.609 42.312 11.891 1 98.75 340 LEU A C 1
ATOM 2671 O O . LEU A 1 340 ? -9.5 41.5 11.789 1 98.75 340 LEU A O 1
ATOM 2675 N N . PHE A 1 341 ? -7.703 42.281 12.836 1 98.75 341 PHE A N 1
ATOM 2676 C CA . PHE A 1 341 ? -7.637 41.156 13.758 1 98.75 341 PHE A CA 1
ATOM 2677 C C . PHE A 1 341 ? -7.863 41.625 15.188 1 98.75 341 PHE A C 1
ATOM 2679 O O . PHE A 1 341 ? -7.008 42.281 15.773 1 98.75 341 PHE A O 1
ATOM 2686 N N . PRO A 1 342 ? -8.906 41.219 15.781 1 98.25 342 PRO A N 1
ATOM 2687 C CA . PRO A 1 342 ? -9.195 41.625 17.156 1 98.25 342 PRO A CA 1
ATOM 2688 C C . PRO A 1 342 ? -8.227 41.062 18.172 1 98.25 342 PRO A C 1
ATOM 2690 O O . PRO A 1 342 ? -8.062 41.594 19.266 1 98.25 342 PRO A O 1
ATOM 2693 N N . PHE A 1 343 ? -7.652 39.938 17.922 1 98.06 343 PHE A N 1
ATOM 2694 C CA . PHE A 1 343 ? -6.711 39.312 18.844 1 98.06 343 PHE A CA 1
ATOM 2695 C C . PHE A 1 343 ? -5.59 40.281 19.203 1 98.06 343 PHE A C 1
ATOM 2697 O O . PHE A 1 343 ? -5.098 41 18.344 1 98.06 343 PHE A O 1
ATOM 2704 N N . PRO A 1 344 ? -5.109 40.312 20.375 1 97.44 344 PRO A N 1
ATOM 2705 C CA . PRO A 1 344 ? -4.223 41.375 20.844 1 97.44 344 PRO A CA 1
ATOM 2706 C C . PRO A 1 344 ? -2.807 41.281 20.281 1 97.44 344 PRO A C 1
ATOM 2708 O O . PRO A 1 344 ? -2.084 42.25 20.203 1 97.44 344 PRO A O 1
ATOM 2711 N N . TYR A 1 345 ? -2.371 40.125 19.906 1 97.88 345 TYR A N 1
ATOM 271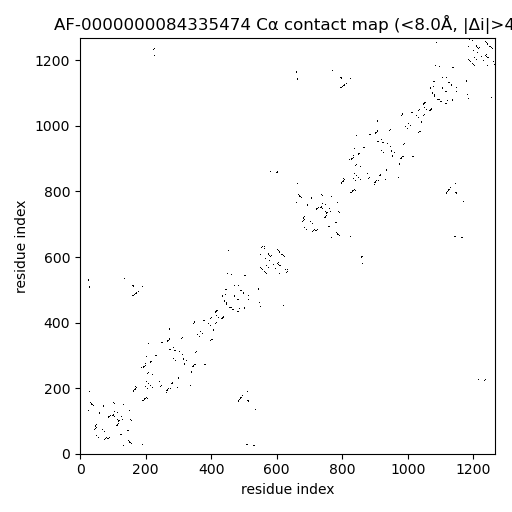2 C CA . TYR A 1 345 ? -0.995 39.938 19.453 1 97.88 345 TYR A CA 1
ATOM 2713 C C . TYR A 1 345 ? -0.9 40 17.938 1 97.88 345 TYR A C 1
ATOM 2715 O O . TYR A 1 345 ? -1.847 39.625 17.234 1 97.88 345 TYR A O 1
ATOM 2723 N N . ILE A 1 346 ? 0.158 40.438 17.438 1 98.5 346 ILE A N 1
ATOM 2724 C CA . ILE A 1 346 ? 0.625 40.219 16.062 1 98.5 346 ILE A CA 1
ATOM 2725 C C . ILE A 1 346 ? 1.996 39.562 16.078 1 98.5 346 ILE A C 1
ATOM 2727 O O . ILE A 1 346 ? 2.904 40 16.781 1 98.5 346 ILE A O 1
ATOM 2731 N N . HIS A 1 347 ? 2.098 38.438 15.422 1 98.69 347 HIS A N 1
ATOM 2732 C CA . HIS A 1 347 ? 3.365 37.719 15.328 1 98.69 347 HIS A CA 1
ATOM 2733 C C . HIS A 1 347 ? 4.238 38.281 14.211 1 98.69 347 HIS A C 1
ATOM 2735 O O . HIS A 1 347 ? 3.801 38.375 13.062 1 98.69 347 HIS A O 1
ATOM 2741 N N . MET A 1 348 ? 5.48 38.656 14.516 1 98.19 348 MET A N 1
ATOM 2742 C CA . MET A 1 348 ? 6.297 39.375 13.539 1 98.19 348 MET A CA 1
ATOM 2743 C C . MET A 1 348 ? 7.512 38.531 13.141 1 98.19 348 MET A C 1
ATOM 2745 O O . MET A 1 348 ? 8.484 39.094 12.617 1 98.19 348 MET A O 1
ATOM 2749 N N . GLY A 1 349 ? 7.457 37.25 13.461 1 97.75 349 GLY A N 1
ATOM 2750 C CA . GLY A 1 349 ? 8.5 36.344 13.047 1 97.75 349 GLY A CA 1
ATOM 2751 C C . GLY A 1 349 ? 9.805 36.531 13.797 1 97.75 349 GLY A C 1
ATOM 2752 O O . GLY A 1 349 ? 9.828 36.469 15.031 1 97.75 349 GLY A O 1
ATOM 2753 N N . GLY A 1 350 ? 10.812 36.844 13.055 1 94.69 350 GLY A N 1
ATOM 2754 C CA . GLY A 1 350 ? 12.133 37.031 13.633 1 94.69 350 GLY A CA 1
ATOM 2755 C C . GLY A 1 350 ? 13.031 35.812 13.516 1 94.69 350 GLY A C 1
ATOM 2756 O O . GLY A 1 350 ? 14.172 35.844 14 1 94.69 350 GLY A O 1
ATOM 2757 N N . ASP A 1 351 ? 12.586 34.75 12.867 1 93.62 351 ASP A N 1
ATOM 2758 C CA . ASP A 1 351 ? 13.305 33.5 12.828 1 93.62 351 ASP A CA 1
ATOM 2759 C C . ASP A 1 351 ? 14.227 33.406 11.617 1 93.62 351 ASP A C 1
ATOM 2761 O O . ASP A 1 351 ? 13.969 34.062 10.594 1 93.62 351 ASP A O 1
ATOM 2765 N N . GLU A 1 352 ? 15.359 32.688 11.742 1 93.25 352 GLU A N 1
ATOM 2766 C CA . GLU A 1 352 ? 16.25 32.219 10.688 1 93.25 352 GLU A CA 1
ATOM 2767 C C . GLU A 1 352 ? 16.656 33.344 9.758 1 93.25 352 GLU A C 1
ATOM 2769 O O . GLU A 1 352 ? 16.688 33.188 8.531 1 93.25 352 GLU A O 1
ATOM 2774 N N . CYS A 1 353 ? 16.922 34.531 10.266 1 95.06 353 CYS A N 1
ATOM 2775 C CA . CYS A 1 353 ? 17.344 35.688 9.492 1 95.06 353 CYS A CA 1
ATOM 2776 C C . CYS A 1 353 ? 18.812 35.625 9.133 1 95.06 353 CYS A C 1
ATOM 2778 O O . CYS A 1 353 ? 19.672 35.688 10.008 1 95.06 353 CYS A O 1
ATOM 2780 N N . PRO A 1 354 ? 19.109 35.469 7.871 1 96.38 354 PRO A N 1
ATOM 2781 C CA . PRO A 1 354 ? 20.516 35.438 7.496 1 96.38 354 PRO A CA 1
ATOM 2782 C C . PRO A 1 354 ? 21.219 36.781 7.648 1 96.38 354 PRO A C 1
ATOM 2784 O O . PRO A 1 354 ? 20.562 37.812 7.512 1 96.38 354 PRO A O 1
ATOM 2787 N N . LYS A 1 355 ? 22.562 36.75 7.875 1 96.31 355 LYS A N 1
ATOM 2788 C CA . LYS A 1 355 ? 23.281 37.969 8.195 1 96.31 355 LYS A CA 1
ATOM 2789 C C . LYS A 1 355 ? 24.266 38.344 7.09 1 96.31 355 LYS A C 1
ATOM 2791 O O . LYS A 1 355 ? 24.734 39.469 7.027 1 96.31 355 LYS A O 1
ATOM 2796 N N . ASN A 1 356 ? 24.547 37.406 6.156 1 96.75 356 ASN A N 1
ATOM 2797 C CA . ASN A 1 356 ? 25.688 37.531 5.254 1 96.75 356 ASN A CA 1
ATOM 2798 C C . ASN A 1 356 ? 25.5 38.688 4.285 1 96.75 356 ASN A C 1
ATOM 2800 O O . ASN A 1 356 ? 26.469 39.375 3.924 1 96.75 356 ASN A O 1
ATOM 2804 N N . PHE A 1 357 ? 24.344 39.031 3.873 1 97.31 357 PHE A N 1
ATOM 2805 C CA . PHE A 1 357 ? 24.141 40.188 3 1 97.31 357 PHE A CA 1
ATOM 2806 C C . PHE A 1 357 ? 24.219 41.5 3.793 1 97.31 357 PHE A C 1
ATOM 2808 O O . PHE A 1 357 ? 24.703 42.5 3.289 1 97.31 357 PHE A O 1
ATOM 2815 N N . TRP A 1 358 ? 23.688 41.531 5 1 97.69 358 TRP A N 1
ATOM 2816 C CA . TRP A 1 358 ? 23.828 42.688 5.879 1 97.69 358 TRP A CA 1
ATOM 2817 C C . TRP A 1 358 ? 25.312 43 6.117 1 97.69 358 TRP A C 1
ATOM 2819 O O . TRP A 1 358 ? 25.703 44.156 6.109 1 97.69 358 TRP A O 1
ATOM 2829 N N . GLU A 1 359 ? 26.062 42 6.324 1 97.19 359 GLU A N 1
ATOM 2830 C CA . GLU A 1 359 ? 27.484 42.125 6.605 1 97.19 359 GLU A CA 1
ATOM 2831 C C . GLU A 1 359 ? 28.203 42.875 5.473 1 97.19 359 GLU A C 1
ATOM 2833 O O . GLU A 1 359 ? 29.203 43.562 5.707 1 97.19 359 GLU A O 1
ATOM 2838 N N . GLN A 1 360 ? 27.688 42.781 4.316 1 96.44 360 GLN A N 1
ATOM 2839 C CA . GLN A 1 360 ? 28.344 43.344 3.148 1 96.44 360 GLN A CA 1
ATOM 2840 C C . GLN A 1 360 ? 27.812 44.75 2.848 1 96.44 360 GLN A C 1
ATOM 2842 O O . GLN A 1 360 ? 28.344 45.438 1.988 1 96.44 360 GLN A O 1
ATOM 2847 N N . SER A 1 361 ? 26.875 45.188 3.525 1 97.69 361 SER A N 1
ATOM 2848 C CA . SER A 1 361 ? 26.156 46.438 3.191 1 97.69 361 SER A CA 1
ATOM 2849 C C . SER A 1 361 ? 26.812 47.625 3.854 1 97.69 361 SER A C 1
ATOM 2851 O O . SER A 1 361 ? 26.938 47.688 5.078 1 97.69 361 SER A O 1
ATOM 2853 N N . ASP A 1 362 ? 27.062 48.656 3.078 1 97.38 362 ASP A N 1
ATOM 2854 C CA . ASP A 1 362 ? 27.609 49.906 3.607 1 97.38 362 ASP A CA 1
ATOM 2855 C C . ASP A 1 362 ? 26.594 50.625 4.484 1 97.38 362 ASP A C 1
ATOM 2857 O O . ASP A 1 362 ? 26.953 51.281 5.469 1 97.38 362 ASP A O 1
ATOM 2861 N N . ALA A 1 363 ? 25.406 50.5 4.137 1 97.5 363 ALA A N 1
ATOM 2862 C CA . ALA A 1 363 ? 24.344 51.094 4.922 1 97.5 363 ALA A CA 1
ATOM 2863 C C . ALA A 1 363 ? 24.281 50.5 6.328 1 97.5 363 ALA A C 1
ATOM 2865 O O . ALA A 1 363 ? 24.078 51.219 7.305 1 97.5 363 ALA A O 1
ATOM 2866 N N . ILE A 1 364 ? 24.453 49.25 6.438 1 98.38 364 ILE A N 1
ATOM 2867 C CA . ILE A 1 364 ? 24.406 48.594 7.727 1 98.38 364 ILE A CA 1
ATOM 2868 C C . ILE A 1 364 ? 25.625 48.969 8.555 1 98.38 364 ILE A C 1
ATOM 2870 O O . ILE A 1 364 ? 25.516 49.188 9.766 1 98.38 364 ILE A O 1
ATOM 2874 N N . LYS A 1 365 ? 26.719 49.031 7.871 1 97.75 365 LYS A N 1
ATOM 2875 C CA . LYS A 1 365 ? 27.922 49.469 8.57 1 97.75 365 LYS A CA 1
ATOM 2876 C C . LYS A 1 365 ? 27.75 50.875 9.156 1 97.75 365 LYS A C 1
ATOM 2878 O O . LYS A 1 365 ? 28.141 51.125 10.297 1 97.75 365 LYS A O 1
ATOM 2883 N N . ALA A 1 366 ? 27.203 51.688 8.359 1 98.25 366 ALA A N 1
ATOM 2884 C CA . ALA A 1 366 ? 26.953 53.062 8.828 1 98.25 366 ALA A CA 1
ATOM 2885 C C . ALA A 1 366 ? 25.984 53.062 10.008 1 98.25 366 ALA A C 1
ATOM 2887 O O . ALA A 1 366 ? 26.156 53.812 10.961 1 98.25 366 ALA A O 1
ATOM 2888 N N . LEU A 1 367 ? 25.016 52.25 9.953 1 98.31 367 LEU A N 1
ATOM 2889 C CA . LEU A 1 367 ? 24.062 52.094 11.047 1 98.31 367 LEU A CA 1
ATOM 2890 C C . LEU A 1 367 ? 24.75 51.625 12.32 1 98.31 367 LEU A C 1
ATOM 2892 O O . LEU A 1 367 ? 24.469 52.156 13.414 1 98.31 367 LEU A O 1
ATOM 2896 N N . MET A 1 368 ? 25.562 50.656 12.195 1 98 368 MET A N 1
ATOM 2897 C CA . MET A 1 368 ? 26.266 50.094 13.352 1 98 368 MET A CA 1
ATOM 2898 C C . MET A 1 368 ? 27.078 51.188 14.055 1 98 368 MET A C 1
ATOM 2900 O O . MET A 1 368 ? 27.094 51.25 15.281 1 98 368 MET A O 1
ATOM 2904 N N . VAL A 1 369 ? 27.703 52.031 13.266 1 98 369 VAL A N 1
ATOM 2905 C CA . VAL A 1 369 ? 28.5 53.094 13.828 1 98 369 VAL A CA 1
ATOM 2906 C C . VAL A 1 369 ? 27.562 54.125 14.516 1 98 369 VAL A C 1
ATOM 2908 O O . VAL A 1 369 ? 27.812 54.5 15.664 1 98 369 VAL A O 1
ATOM 2911 N N . LYS A 1 370 ? 26.609 54.469 13.844 1 98.19 370 LYS A N 1
ATOM 2912 C CA . LYS A 1 370 ? 25.672 55.469 14.328 1 98.19 370 LYS A CA 1
ATOM 2913 C C . LYS A 1 370 ? 25.016 55.031 15.633 1 98.19 370 LYS A C 1
ATOM 2915 O O . LYS A 1 370 ? 24.844 55.844 16.547 1 98.19 370 LYS A O 1
ATOM 2920 N N . GLU A 1 371 ? 24.625 53.781 15.68 1 97.19 371 GLU A N 1
ATOM 2921 C CA . GLU A 1 371 ? 23.844 53.281 16.812 1 97.19 371 GLU A CA 1
ATOM 2922 C C . GLU A 1 371 ? 24.703 52.469 17.766 1 97.19 371 GLU A C 1
ATOM 2924 O O . GLU A 1 371 ? 24.203 51.906 18.734 1 97.19 371 GLU A O 1
ATOM 2929 N N . ASN A 1 372 ? 26 52.438 17.562 1 97.06 372 ASN A N 1
ATOM 2930 C CA . ASN A 1 372 ? 26.969 51.719 18.391 1 97.06 372 ASN A CA 1
ATOM 2931 C C . ASN A 1 372 ? 26.609 50.25 18.547 1 97.06 372 ASN A C 1
ATOM 2933 O O . ASN A 1 372 ? 26.516 49.75 19.672 1 97.06 372 ASN A O 1
ATOM 2937 N N . LEU A 1 373 ? 26.266 49.594 17.391 1 96.12 373 LEU A N 1
ATOM 2938 C CA . LEU A 1 373 ? 25.984 48.188 17.344 1 96.12 373 LEU A CA 1
ATOM 2939 C C . LEU A 1 373 ? 27.25 47.375 17.016 1 96.12 373 LEU A C 1
ATOM 2941 O O . LEU A 1 373 ? 28 47.75 16.109 1 96.12 373 LEU A O 1
ATOM 2945 N N . LYS A 1 374 ? 27.484 46.281 17.719 1 95 374 LYS A N 1
ATOM 2946 C CA . LYS A 1 374 ? 28.766 45.594 17.625 1 95 374 LYS A CA 1
ATOM 2947 C C . LYS A 1 374 ? 28.641 44.344 16.781 1 95 374 LYS A C 1
ATOM 2949 O O . LYS A 1 374 ? 29.625 43.875 16.203 1 95 374 LYS A O 1
ATOM 2954 N N . THR A 1 375 ? 27.484 43.75 16.781 1 93.62 375 THR A N 1
ATOM 2955 C CA . THR A 1 375 ? 27.297 42.469 16.078 1 93.62 375 THR A CA 1
ATOM 2956 C C . THR A 1 375 ? 26.047 42.531 15.188 1 93.62 375 THR A C 1
ATOM 2958 O O . THR A 1 375 ? 25.219 43.406 15.32 1 93.62 375 THR A O 1
ATOM 2961 N N . MET A 1 376 ? 25.969 41.594 14.266 1 93.5 376 MET A N 1
ATOM 2962 C CA . MET A 1 376 ? 24.797 41.531 13.406 1 93.5 376 MET A CA 1
ATOM 2963 C C . MET A 1 376 ? 23.547 41.156 14.211 1 93.5 376 MET A C 1
ATOM 2965 O O . MET A 1 376 ? 22.438 41.531 13.859 1 93.5 376 MET A O 1
ATOM 2969 N N . GLU A 1 377 ? 23.719 40.438 15.289 1 91.62 377 GLU A N 1
ATOM 2970 C CA . GLU A 1 377 ? 22.625 40.156 16.203 1 91.62 377 GLU A CA 1
ATOM 2971 C C . GLU A 1 377 ? 22.062 41.438 16.812 1 91.62 377 GLU A C 1
ATOM 2973 O O . GLU A 1 377 ? 20.844 41.562 16.969 1 91.62 377 GLU A O 1
ATOM 2978 N N . GLU A 1 378 ? 22.922 42.312 17.109 1 93.25 378 GLU A N 1
ATOM 2979 C CA . GLU A 1 378 ? 22.469 43.594 17.641 1 93.25 378 GLU A CA 1
ATOM 2980 C C . GLU A 1 378 ? 21.75 44.406 16.578 1 93.25 378 GLU A C 1
ATOM 2982 O O . GLU A 1 378 ? 20.844 45.156 16.891 1 93.25 378 GLU A O 1
ATOM 2987 N N . VAL A 1 379 ? 22.25 44.25 15.32 1 95.56 379 VAL A N 1
ATOM 2988 C CA . VAL A 1 379 ? 21.562 44.906 14.219 1 95.56 379 VAL A CA 1
ATOM 2989 C C . VAL A 1 379 ? 20.125 44.406 14.141 1 95.56 379 VAL A C 1
ATOM 2991 O O . VAL A 1 379 ? 19.188 45.188 14 1 95.56 379 VAL A O 1
ATOM 2994 N N . GLN A 1 380 ? 19.891 43.094 14.227 1 94.44 380 GLN A N 1
ATOM 2995 C CA . GLN A 1 380 ? 18.547 42.531 14.203 1 94.44 380 GLN A CA 1
ATOM 2996 C C . GLN A 1 380 ? 17.734 43.031 15.406 1 94.44 380 GLN A C 1
ATOM 2998 O O . GLN A 1 380 ? 16.547 43.312 15.281 1 94.44 380 GLN A O 1
ATOM 3003 N N . SER A 1 381 ? 18.391 43.094 16.531 1 93.31 381 SER A N 1
ATOM 3004 C CA . SER A 1 381 ? 17.734 43.562 17.734 1 93.31 381 SER A CA 1
ATOM 3005 C C . SER A 1 381 ? 17.266 45 17.562 1 93.31 381 SER A C 1
ATOM 3007 O O . SER A 1 381 ? 16.188 45.375 18.031 1 93.31 381 SER A O 1
ATOM 3009 N N . TYR A 1 382 ? 18.156 45.781 17 1 94.94 382 TYR A N 1
ATOM 3010 C CA . TYR A 1 382 ? 17.797 47.156 16.688 1 94.94 382 TYR A CA 1
ATOM 3011 C C . TYR A 1 382 ? 16.516 47.219 15.852 1 94.94 382 TYR A C 1
ATOM 3013 O O . TYR A 1 382 ? 15.586 47.969 16.172 1 94.94 382 TYR A O 1
ATOM 3021 N N . PHE A 1 383 ? 16.484 46.469 14.805 1 96.12 383 PHE A N 1
ATOM 3022 C CA . PHE A 1 383 ? 15.328 46.344 13.93 1 96.12 383 PHE A CA 1
ATOM 3023 C C . PHE A 1 383 ? 14.086 45.969 14.719 1 96.12 383 PHE A C 1
ATOM 3025 O O . PHE A 1 383 ? 13.031 46.594 14.586 1 96.12 383 PHE A O 1
ATOM 3032 N N . GLU A 1 384 ? 14.18 44.906 15.523 1 94.62 384 GLU A N 1
ATOM 3033 C CA . GLU A 1 384 ? 13.055 44.344 16.266 1 94.62 384 GLU A CA 1
ATOM 3034 C C . GLU A 1 384 ? 12.508 45.344 17.266 1 94.62 384 GLU A C 1
ATOM 3036 O O . GLU A 1 384 ? 11.289 45.438 17.469 1 94.62 384 GLU A O 1
ATOM 3041 N N . LYS A 1 385 ? 13.375 46.094 17.906 1 93.62 385 LYS A N 1
ATOM 3042 C CA . LYS A 1 385 ? 12.938 47.094 18.859 1 93.62 385 LYS A CA 1
ATOM 3043 C C . LYS A 1 385 ? 12.117 48.188 18.172 1 93.62 385 LYS A C 1
ATOM 3045 O O . LYS A 1 385 ? 11.117 48.656 18.719 1 93.62 385 LYS A O 1
ATOM 3050 N N . ARG A 1 386 ? 12.594 48.562 17.016 1 95.75 386 ARG A N 1
ATOM 3051 C CA . ARG A 1 386 ? 11.844 49.562 16.25 1 95.75 386 ARG A CA 1
ATOM 3052 C C . ARG A 1 386 ? 10.5 49 15.805 1 95.75 386 ARG A C 1
ATOM 3054 O O . ARG A 1 386 ? 9.484 49.688 15.844 1 95.75 386 ARG A O 1
ATOM 3061 N N . LEU A 1 387 ? 10.539 47.781 15.383 1 96.75 387 LEU A N 1
ATOM 3062 C CA . LEU A 1 387 ? 9.328 47.125 14.945 1 96.75 387 LEU A CA 1
ATOM 3063 C C . LEU A 1 387 ? 8.336 46.969 16.094 1 96.75 387 LEU A C 1
ATOM 3065 O O . LEU A 1 387 ? 7.129 47.188 15.914 1 96.75 387 LEU A O 1
ATOM 3069 N N . GLU A 1 388 ? 8.781 46.594 17.203 1 95.81 388 GLU A N 1
ATOM 3070 C CA . GLU A 1 388 ? 7.957 46.5 18.406 1 95.81 388 GLU A CA 1
ATOM 3071 C C . GLU A 1 388 ? 7.199 47.781 18.672 1 95.81 388 GLU A C 1
ATOM 3073 O O . GLU A 1 388 ? 6.008 47.75 18.984 1 95.81 388 GLU A O 1
ATOM 3078 N N . LYS A 1 389 ? 7.922 48.844 18.578 1 96.38 389 LYS A N 1
ATOM 3079 C CA . LYS A 1 389 ? 7.301 50.156 18.812 1 96.38 389 LYS A CA 1
ATOM 3080 C C . LYS A 1 389 ? 6.195 50.438 17.797 1 96.38 389 LYS A C 1
ATOM 3082 O O . LYS A 1 389 ? 5.164 51 18.125 1 96.38 389 LYS A O 1
ATOM 3087 N N . ILE A 1 390 ? 6.465 50.031 16.594 1 98.25 390 ILE A N 1
ATOM 3088 C CA . ILE A 1 390 ? 5.453 50.219 15.562 1 98.25 390 ILE A CA 1
ATOM 3089 C C . ILE A 1 390 ? 4.219 49.375 15.898 1 98.25 390 ILE A C 1
ATOM 3091 O O . ILE A 1 390 ? 3.092 49.875 15.828 1 98.25 390 ILE A O 1
ATOM 3095 N N . VAL A 1 391 ? 4.375 48.125 16.281 1 98.12 391 VAL A N 1
ATOM 3096 C CA . VAL A 1 391 ? 3.271 47.25 16.656 1 98.12 391 VAL A CA 1
ATOM 3097 C C . VAL A 1 391 ? 2.484 47.844 17.812 1 98.12 391 VAL A C 1
ATOM 3099 O O . VAL A 1 391 ? 1.254 47.906 17.766 1 98.12 391 VAL A O 1
ATOM 3102 N N . GLU A 1 392 ? 3.184 48.344 18.812 1 96.88 392 GLU A N 1
ATOM 3103 C CA . GLU A 1 392 ? 2.566 48.906 20 1 96.88 392 GLU A CA 1
ATOM 3104 C C . GLU A 1 392 ? 1.771 50.188 19.641 1 96.88 392 GLU A C 1
ATOM 3106 O O . GLU A 1 392 ? 0.718 50.438 20.234 1 96.88 392 GLU A O 1
ATOM 3111 N N . SER A 1 393 ? 2.342 50.875 18.75 1 97.88 393 SER A N 1
ATOM 3112 C CA . SER A 1 393 ? 1.686 52.125 18.344 1 97.88 393 SER A CA 1
ATOM 3113 C C . SER A 1 393 ? 0.327 51.844 17.719 1 97.88 393 SER A C 1
ATOM 3115 O O . SER A 1 393 ? -0.515 52.75 17.625 1 97.88 393 SER A O 1
ATOM 3117 N N . LYS A 1 394 ? 0.084 50.625 17.297 1 98.38 394 LYS A N 1
ATOM 3118 C CA . LYS A 1 394 ? -1.197 50.25 16.703 1 98.38 394 LYS A CA 1
ATOM 3119 C C . LYS A 1 394 ? -2.117 49.625 17.75 1 98.38 394 LYS A C 1
ATOM 3121 O O . LYS A 1 394 ? -3.174 49.094 17.406 1 98.38 394 LYS A O 1
ATOM 3126 N N . GLY A 1 395 ? -1.682 49.562 18.938 1 97.25 395 GLY A N 1
ATOM 3127 C CA . GLY A 1 395 ? -2.484 49 20.016 1 97.25 395 GLY A CA 1
ATOM 3128 C C . GLY A 1 395 ? -2.377 47.5 20.109 1 97.25 395 GLY A C 1
ATOM 3129 O O . GLY A 1 395 ? -3.262 46.844 20.672 1 97.25 395 GLY A O 1
ATOM 3130 N N . LYS A 1 396 ? -1.356 46.969 19.547 1 98 396 LYS A N 1
ATOM 3131 C CA . LYS A 1 396 ? -1.16 45.5 19.562 1 98 396 LYS A CA 1
ATOM 3132 C C . LYS A 1 396 ? 0.078 45.125 20.375 1 98 396 LYS A C 1
ATOM 3134 O O . LYS A 1 396 ? 0.925 46 20.656 1 98 396 LYS A O 1
ATOM 3139 N N . LYS A 1 397 ? 0.093 43.906 20.828 1 96.75 397 LYS A N 1
ATOM 3140 C CA . LYS A 1 397 ? 1.258 43.375 21.5 1 96.75 397 LYS A CA 1
ATOM 3141 C C . LYS A 1 397 ? 2.164 42.625 20.516 1 96.75 397 LYS A C 1
ATOM 3143 O O . LYS A 1 397 ? 1.681 41.938 19.609 1 96.75 397 LYS A O 1
ATOM 3148 N N . PHE A 1 398 ? 3.402 42.75 20.75 1 96.44 398 PHE A N 1
ATOM 3149 C CA . PHE A 1 398 ? 4.43 42.188 19.906 1 96.44 398 PHE A CA 1
ATOM 3150 C C . PHE A 1 398 ? 4.699 40.719 20.297 1 96.44 398 PHE A C 1
ATOM 3152 O O . PHE A 1 398 ? 4.832 40.406 21.484 1 96.44 398 PHE A O 1
ATOM 3159 N N . MET A 1 399 ? 4.723 39.812 19.328 1 97.12 399 MET A N 1
ATOM 3160 C CA . MET A 1 399 ? 5.141 38.406 19.516 1 97.12 399 MET A CA 1
ATOM 3161 C C . MET A 1 399 ? 6.105 37.969 18.406 1 97.12 399 MET A C 1
ATOM 3163 O O . MET A 1 399 ? 6 38.438 17.281 1 97.12 399 MET A O 1
ATOM 3167 N N . GLY A 1 400 ? 7.082 37.156 18.719 1 96.75 400 GLY A N 1
ATOM 3168 C CA . GLY A 1 400 ? 8.008 36.594 17.75 1 96.75 400 GLY A CA 1
ATOM 3169 C C . GLY A 1 400 ? 8.508 35.219 18.109 1 96.75 400 GLY A C 1
ATOM 3170 O O . GLY A 1 400 ? 8.18 34.688 19.172 1 96.75 400 GLY A O 1
ATOM 3171 N N . TRP A 1 401 ? 9.18 34.594 17.234 1 96.81 401 TRP A N 1
ATOM 3172 C CA . TRP A 1 401 ? 9.859 33.312 17.5 1 96.81 401 TRP A CA 1
ATOM 3173 C C . TRP A 1 401 ? 11.023 33.531 18.469 1 96.81 401 TRP A C 1
ATOM 3175 O O . TRP A 1 401 ? 11.43 34.656 18.734 1 96.81 401 TRP A O 1
ATOM 3185 N N . ASP A 1 402 ? 11.57 32.531 19.016 1 92.88 402 ASP A N 1
ATOM 3186 C CA . ASP A 1 402 ? 12.391 32.625 20.219 1 92.88 402 ASP A CA 1
ATOM 3187 C C . ASP A 1 402 ? 13.758 33.219 19.891 1 92.88 402 ASP A C 1
ATOM 3189 O O . ASP A 1 402 ? 14.5 33.625 20.797 1 92.88 402 ASP A O 1
ATOM 3193 N N . GLU A 1 403 ? 14.07 33.469 18.609 1 88.19 403 GLU A N 1
ATOM 3194 C CA . GLU A 1 403 ? 15.289 34.188 18.234 1 88.19 403 GLU A CA 1
ATOM 3195 C C . GLU A 1 403 ? 15.273 35.625 18.734 1 88.19 403 GLU A C 1
ATOM 3197 O O . GLU A 1 403 ? 16.328 36.219 18.984 1 88.19 403 GLU A O 1
ATOM 3202 N N . ILE A 1 404 ? 14.172 36.188 18.938 1 87.31 404 ILE A N 1
ATOM 3203 C CA . ILE A 1 404 ? 14.047 37.625 19.266 1 87.31 404 ILE A CA 1
ATOM 3204 C C . ILE A 1 404 ? 14.547 37.875 20.688 1 87.31 404 ILE A C 1
ATOM 3206 O O . ILE A 1 404 ? 14.719 39.031 21.094 1 87.31 404 ILE A O 1
ATOM 3210 N N . LEU A 1 405 ? 14.742 36.844 21.484 1 84.25 405 LEU A N 1
ATOM 3211 C CA . LEU A 1 405 ? 15.25 36.969 22.844 1 84.25 405 LEU A CA 1
ATOM 3212 C C . LEU A 1 405 ? 16.688 37.469 22.844 1 84.25 405 LEU A C 1
ATOM 3214 O O . LEU A 1 405 ? 17.141 38.062 23.812 1 84.25 405 LEU A O 1
ATOM 3218 N N . GLU A 1 406 ? 17.531 37.219 21.906 1 78.06 406 GLU A N 1
ATOM 3219 C CA . GLU A 1 406 ? 18.969 37.438 21.859 1 78.06 406 GLU A CA 1
ATOM 3220 C C . GLU A 1 406 ? 19.312 38.906 21.969 1 78.06 406 GLU A C 1
ATOM 3222 O O . GLU A 1 406 ? 20.391 39.281 22.453 1 78.06 406 GLU A O 1
ATOM 3227 N N . GLY A 1 407 ? 18.453 39.906 21.734 1 70.75 407 GLY A N 1
ATOM 3228 C CA . GLY A 1 407 ? 18.766 41.312 21.828 1 70.75 407 GLY A CA 1
ATOM 3229 C C . GLY A 1 407 ? 17.969 42.031 22.906 1 70.75 407 GLY A C 1
ATOM 3230 O O . GLY A 1 407 ? 18.109 43.25 23.078 1 70.75 407 GLY A O 1
ATOM 3231 N N . GLY A 1 408 ? 17.406 41.188 23.734 1 75.94 408 GLY A N 1
ATOM 3232 C CA . GLY A 1 408 ? 16.547 41.812 24.719 1 75.94 408 GLY A CA 1
ATOM 3233 C C . GLY A 1 408 ? 15.195 42.219 24.172 1 75.94 408 GLY A C 1
ATOM 3234 O O . GLY A 1 408 ? 15.086 42.594 23 1 75.94 408 GLY A O 1
ATOM 3235 N N . LEU A 1 409 ? 14.148 42 25 1 78.5 409 LEU A N 1
ATOM 3236 C CA . LEU A 1 409 ? 12.781 42.281 24.578 1 78.5 409 LEU A CA 1
ATOM 3237 C C . LEU A 1 409 ? 12.109 43.281 25.531 1 78.5 409 LEU A C 1
ATOM 3239 O O . LEU A 1 409 ? 12.492 43.375 26.703 1 78.5 409 LEU A O 1
ATOM 3243 N N . ALA A 1 410 ? 11.18 44 24.891 1 76.62 410 ALA A N 1
ATOM 3244 C CA . ALA A 1 410 ? 10.312 44.812 25.75 1 76.62 410 ALA A CA 1
ATOM 3245 C C . ALA A 1 410 ? 9.484 43.938 26.672 1 76.62 410 ALA A C 1
ATOM 3247 O O . ALA A 1 410 ? 9.211 42.75 26.359 1 76.62 410 ALA A O 1
ATOM 3248 N N . PRO A 1 411 ? 9.188 44.531 27.766 1 77.44 411 PRO A N 1
ATOM 3249 C CA . PRO A 1 411 ? 8.516 43.75 28.797 1 77.44 411 PRO A CA 1
ATOM 3250 C C . PRO A 1 411 ? 7.227 43.094 28.312 1 77.44 411 PRO A C 1
ATOM 3252 O O . PRO A 1 411 ? 6.895 42 28.719 1 77.44 411 PRO A O 1
ATOM 3255 N N . ASP A 1 412 ? 6.543 43.656 27.344 1 83.69 412 ASP A N 1
ATOM 3256 C CA . ASP A 1 412 ? 5.227 43.125 26.969 1 83.69 412 ASP A CA 1
ATOM 3257 C C . ASP A 1 412 ? 5.32 42.219 25.75 1 83.69 412 ASP A C 1
ATOM 3259 O O . ASP A 1 412 ? 4.312 41.688 25.281 1 83.69 412 ASP A O 1
ATOM 3263 N N . ALA A 1 413 ? 6.422 42.062 25.328 1 88.62 413 ALA A N 1
ATOM 3264 C CA . ALA A 1 413 ? 6.625 41.156 24.188 1 88.62 413 ALA A CA 1
ATOM 3265 C C . ALA A 1 413 ? 6.496 39.688 24.594 1 88.62 413 ALA A C 1
ATOM 3267 O O . ALA A 1 413 ? 6.887 39.312 25.703 1 88.62 413 ALA A O 1
ATOM 3268 N N . ALA A 1 414 ? 5.832 38.906 23.797 1 94.75 414 ALA A N 1
ATOM 3269 C CA . ALA A 1 414 ? 5.684 37.469 24.031 1 94.75 414 ALA A CA 1
ATOM 3270 C C . ALA A 1 414 ? 6.562 36.656 23.078 1 94.75 414 ALA A C 1
ATOM 3272 O O . ALA A 1 414 ? 6.922 37.156 22 1 94.75 414 ALA A O 1
ATOM 3273 N N . VAL A 1 415 ? 6.941 35.5 23.562 1 96.25 415 VAL A N 1
ATOM 3274 C CA . VAL A 1 415 ? 7.859 34.656 22.797 1 96.25 415 VAL A CA 1
ATOM 3275 C C . VAL A 1 415 ? 7.191 33.312 22.484 1 96.25 415 VAL A C 1
ATOM 3277 O O . VAL A 1 415 ? 6.543 32.719 23.359 1 96.25 415 VAL A O 1
ATOM 3280 N N . MET A 1 416 ? 7.242 32.906 21.297 1 97.88 416 MET A N 1
ATOM 3281 C CA . MET A 1 416 ? 6.875 31.531 20.906 1 97.88 416 MET A CA 1
ATOM 3282 C C . MET A 1 416 ? 8.117 30.688 20.672 1 97.88 416 MET A C 1
ATOM 3284 O O . MET A 1 416 ? 8.891 30.969 19.75 1 97.88 416 MET A O 1
ATOM 3288 N N . SER A 1 417 ? 8.312 29.641 21.391 1 97.38 417 SER A N 1
ATOM 3289 C CA . SER A 1 417 ? 9.523 28.828 21.359 1 97.38 417 SER A CA 1
ATOM 3290 C C . SER A 1 417 ? 9.336 27.609 20.469 1 97.38 417 SER A C 1
ATOM 3292 O O . SER A 1 417 ? 8.672 26.641 20.859 1 97.38 417 SER A O 1
ATOM 3294 N N . TRP A 1 418 ? 9.938 27.672 19.328 1 96.62 418 TRP A N 1
ATOM 3295 C CA . TRP A 1 418 ? 9.766 26.562 18.391 1 96.62 418 TRP A CA 1
ATOM 3296 C C . TRP A 1 418 ? 11.023 25.703 18.328 1 96.62 418 TRP A C 1
ATOM 3298 O O . TRP A 1 418 ? 10.945 24.516 17.984 1 96.62 418 TRP A O 1
ATOM 3308 N N . ARG A 1 419 ? 12.281 26.172 18.562 1 92.94 419 ARG A N 1
ATOM 3309 C CA . ARG A 1 419 ? 13.531 25.422 18.422 1 92.94 419 ARG A CA 1
ATOM 3310 C C . ARG A 1 419 ? 13.664 24.375 19.516 1 92.94 419 ARG A C 1
ATOM 3312 O O . ARG A 1 419 ? 14.508 23.484 19.422 1 92.94 419 ARG A O 1
ATOM 3319 N N . GLY A 1 420 ? 12.836 24.516 20.484 1 94.62 420 GLY A N 1
ATOM 3320 C CA . GLY A 1 420 ? 12.844 23.625 21.641 1 94.62 420 GLY A CA 1
ATOM 3321 C C . GLY A 1 420 ? 12.195 24.25 22.859 1 94.62 420 GLY A C 1
ATOM 3322 O O . GLY A 1 420 ? 11.523 25.281 22.766 1 94.62 420 GLY A O 1
ATOM 3323 N N . MET A 1 421 ? 12.469 23.547 24.016 1 94.5 421 MET A N 1
ATOM 3324 C CA . MET A 1 421 ? 11.883 24.016 25.266 1 94.5 421 MET A CA 1
ATOM 3325 C C . MET A 1 421 ? 12.742 25.109 25.906 1 94.5 421 MET A C 1
ATOM 3327 O O . MET A 1 421 ? 12.25 25.922 26.688 1 94.5 421 MET A O 1
ATOM 3331 N N . LYS A 1 422 ? 13.969 25.172 25.547 1 92.81 422 LYS A N 1
ATOM 3332 C CA . LYS A 1 422 ? 14.945 26.047 26.203 1 92.81 422 LYS A CA 1
ATOM 3333 C C . LYS A 1 422 ? 14.609 27.516 25.969 1 92.81 422 LYS A C 1
ATOM 3335 O O . LYS A 1 422 ? 14.688 28.328 26.906 1 92.81 422 LYS A O 1
ATOM 3340 N N . GLY A 1 423 ? 14.289 27.875 24.734 1 92.38 423 GLY A N 1
ATOM 3341 C CA . GLY A 1 423 ? 13.953 29.266 24.453 1 92.38 423 GLY A CA 1
ATOM 3342 C C . GLY A 1 423 ? 12.781 29.781 25.266 1 92.38 423 GLY A C 1
ATOM 3343 O O . GLY A 1 423 ? 12.805 30.906 25.766 1 92.38 423 GLY A O 1
ATOM 3344 N N . GLY A 1 424 ? 11.773 28.953 25.406 1 94.12 424 GLY A N 1
ATOM 3345 C CA . GLY A 1 424 ? 10.625 29.312 26.219 1 94.12 424 GLY A CA 1
ATOM 3346 C C . GLY A 1 424 ? 10.945 29.438 27.703 1 94.12 424 GLY A C 1
ATOM 3347 O O . GLY A 1 424 ? 10.461 30.344 28.375 1 94.12 424 GLY A O 1
ATOM 3348 N N . ALA A 1 425 ? 11.75 28.516 28.219 1 94.56 425 ALA A N 1
ATOM 3349 C CA . ALA A 1 425 ? 12.156 28.562 29.609 1 94.56 425 ALA A CA 1
ATOM 3350 C C . ALA A 1 425 ? 12.922 29.859 29.922 1 94.56 425 ALA A C 1
ATOM 3352 O O . ALA A 1 425 ? 12.664 30.516 30.922 1 94.56 425 ALA A O 1
ATOM 3353 N N . ASP A 1 426 ? 13.828 30.203 29.031 1 93.44 426 ASP A N 1
ATOM 3354 C CA . ASP A 1 426 ? 14.617 31.422 29.203 1 93.44 426 ASP A CA 1
ATOM 3355 C C . ASP A 1 426 ? 13.727 32.656 29.188 1 93.44 426 ASP A C 1
ATOM 3357 O O . ASP A 1 426 ? 13.883 33.562 30.016 1 93.44 426 ASP A O 1
ATOM 3361 N N . ALA A 1 427 ? 12.82 32.688 28.266 1 94.19 427 ALA A N 1
ATOM 3362 C CA . ALA A 1 427 ? 11.898 33.812 28.156 1 94.19 427 ALA A CA 1
ATOM 3363 C C . ALA A 1 427 ? 11.031 33.938 29.406 1 94.19 427 ALA A C 1
ATOM 3365 O O . ALA A 1 427 ? 10.797 35.062 29.906 1 94.19 427 ALA A O 1
ATOM 3366 N N . ALA A 1 428 ? 10.57 32.844 29.891 1 94.25 428 ALA A N 1
ATOM 3367 C CA . ALA A 1 428 ? 9.734 32.844 31.094 1 94.25 428 ALA A CA 1
ATOM 3368 C C . ALA A 1 428 ? 10.516 33.344 32.312 1 94.25 428 ALA A C 1
ATOM 3370 O O . ALA A 1 428 ? 9.977 34.094 33.125 1 94.25 428 ALA A O 1
ATOM 3371 N N . LYS A 1 429 ? 11.742 32.969 32.406 1 92.12 429 LYS A N 1
ATOM 3372 C CA . LYS A 1 429 ? 12.594 33.438 33.5 1 92.12 429 LYS A CA 1
ATOM 3373 C C . LYS A 1 429 ? 12.797 34.938 33.469 1 92.12 429 LYS A C 1
ATOM 3375 O O . LYS A 1 429 ? 13.016 35.594 34.5 1 92.12 429 LYS A O 1
ATOM 3380 N N . MET A 1 430 ? 12.688 35.469 32.25 1 92.25 430 MET A N 1
ATOM 3381 C CA . MET A 1 430 ? 12.797 36.906 32.062 1 92.25 430 MET A CA 1
ATOM 3382 C C . MET A 1 430 ? 11.438 37.594 32.219 1 92.25 430 MET A C 1
ATOM 3384 O O . MET A 1 430 ? 11.289 38.781 31.938 1 92.25 430 MET A O 1
ATOM 3388 N N . HIS A 1 431 ? 10.43 36.781 32.5 1 92.88 431 HIS A N 1
ATOM 3389 C CA . HIS A 1 431 ? 9.094 37.25 32.844 1 92.88 431 HIS A CA 1
ATOM 3390 C C . HIS A 1 431 ? 8.32 37.688 31.609 1 92.88 431 HIS A C 1
ATOM 3392 O O . HIS A 1 431 ? 7.543 38.656 31.672 1 92.88 431 HIS A O 1
ATOM 3398 N N . HIS A 1 432 ? 8.648 37.094 30.516 1 94.19 432 HIS A N 1
ATOM 3399 C CA . HIS A 1 432 ? 7.836 37.25 29.312 1 94.19 432 HIS A CA 1
ATOM 3400 C C . HIS A 1 432 ? 6.789 36.156 29.203 1 94.19 432 HIS A C 1
ATOM 3402 O O . HIS A 1 432 ? 6.992 35.062 29.703 1 94.19 432 HIS A O 1
ATOM 3408 N N . ASP A 1 433 ? 5.652 36.469 28.609 1 95.19 433 ASP A N 1
ATOM 3409 C CA . ASP A 1 433 ? 4.684 35.438 28.25 1 95.19 433 ASP A CA 1
ATOM 3410 C C . ASP A 1 433 ? 5.23 34.5 27.172 1 95.19 433 ASP A C 1
ATOM 3412 O O . ASP A 1 433 ? 5.906 34.938 26.25 1 95.19 433 ASP A O 1
ATOM 3416 N N . VAL A 1 434 ? 4.965 33.219 27.359 1 97 434 VAL A N 1
ATOM 3417 C CA . VAL A 1 434 ? 5.547 32.219 26.453 1 97 434 VAL A CA 1
ATOM 3418 C C . VAL A 1 434 ? 4.453 31.312 25.922 1 97 434 VAL A C 1
ATOM 3420 O O . VAL A 1 434 ? 3.551 30.906 26.656 1 97 434 VAL A O 1
ATOM 3423 N N . VAL A 1 435 ? 4.48 31.031 24.656 1 98.31 435 VAL A N 1
ATOM 3424 C CA . VAL A 1 435 ? 3.756 29.922 24.031 1 98.31 435 VAL A CA 1
ATOM 3425 C C . VAL A 1 435 ? 4.746 28.859 23.562 1 98.31 435 VAL A C 1
ATOM 3427 O O . VAL A 1 435 ? 5.668 29.172 22.797 1 98.31 435 VAL A O 1
ATOM 3430 N N . MET A 1 436 ? 4.57 27.625 24 1 98.12 436 MET A N 1
ATOM 3431 C CA . MET A 1 436 ? 5.488 26.547 23.641 1 98.12 436 MET A CA 1
ATOM 3432 C C . MET A 1 436 ? 5.043 25.859 22.359 1 98.12 436 MET A C 1
ATOM 3434 O O . MET A 1 436 ? 3.898 25.406 22.25 1 98.12 436 MET A O 1
ATOM 3438 N N . SER A 1 437 ? 5.883 25.781 21.391 1 98.44 437 SER A N 1
ATOM 3439 C CA . SER A 1 437 ? 5.629 25.062 20.141 1 98.44 437 SER A CA 1
ATOM 3440 C C . SER A 1 437 ? 6.879 24.344 19.656 1 98.44 437 SER A C 1
ATOM 3442 O O . SER A 1 437 ? 7.27 24.469 18.484 1 98.44 437 SER A O 1
ATOM 3444 N N . PRO A 1 438 ? 7.508 23.516 20.484 1 98.19 438 PRO A N 1
ATOM 3445 C CA . PRO A 1 438 ? 8.805 22.922 20.156 1 98.19 438 PRO A CA 1
ATOM 3446 C C . PRO A 1 438 ? 8.734 21.906 19.016 1 98.19 438 PRO A C 1
ATOM 3448 O O . PRO A 1 438 ? 7.805 21.094 18.969 1 98.19 438 PRO A O 1
ATOM 3451 N N . THR A 1 439 ? 9.734 21.891 18.172 1 97 439 THR A N 1
ATOM 3452 C CA . THR A 1 439 ? 9.812 21 17.016 1 97 439 THR A CA 1
ATOM 3453 C C . THR A 1 439 ? 9.781 19.531 17.469 1 97 439 THR A C 1
ATOM 3455 O O . THR A 1 439 ? 9.242 18.672 16.781 1 97 439 THR A O 1
ATOM 3458 N N . ASP A 1 440 ? 10.25 19.266 18.672 1 97 440 ASP A N 1
ATOM 3459 C CA . ASP A 1 440 ? 10.375 17.891 19.156 1 97 440 ASP A CA 1
ATOM 3460 C C . ASP A 1 440 ? 9 17.25 19.328 1 97 440 ASP A C 1
ATOM 3462 O O . ASP A 1 440 ? 8.875 16.016 19.312 1 97 440 ASP A O 1
ATOM 3466 N N . PHE A 1 441 ? 7.941 18.109 19.438 1 98.31 441 PHE A N 1
ATOM 3467 C CA . PHE A 1 441 ? 6.652 17.531 19.812 1 98.31 441 PHE A CA 1
ATOM 3468 C C . PHE A 1 441 ? 5.539 18.094 18.938 1 98.31 441 PHE A C 1
ATOM 3470 O O . PHE A 1 441 ? 4.461 17.5 18.844 1 98.31 441 PHE A O 1
ATOM 3477 N N . ALA A 1 442 ? 5.828 19.266 18.297 1 98.56 442 ALA A N 1
ATOM 3478 C CA . ALA A 1 442 ? 4.656 20 17.844 1 98.56 442 ALA A CA 1
ATOM 3479 C C . ALA A 1 442 ? 4.832 20.484 16.406 1 98.56 442 ALA A C 1
ATOM 3481 O O . ALA A 1 442 ? 4.137 21.406 15.961 1 98.56 442 ALA A O 1
ATOM 3482 N N . TYR A 1 443 ? 5.758 19.906 15.617 1 98.12 443 TYR A N 1
ATOM 3483 C CA . TYR A 1 443 ? 5.871 20.188 14.188 1 98.12 443 TYR A CA 1
ATOM 3484 C C . TYR A 1 443 ? 5.059 19.203 13.367 1 98.12 443 TYR A C 1
ATOM 3486 O O . TYR A 1 443 ? 5.512 18.078 13.117 1 98.12 443 TYR A O 1
ATOM 3494 N N . LEU A 1 444 ? 3.982 19.641 12.828 1 98.44 444 LEU A N 1
ATOM 3495 C CA . LEU A 1 444 ? 2.998 18.75 12.219 1 98.44 444 LEU A CA 1
ATOM 3496 C C . LEU A 1 444 ? 3.357 18.469 10.758 1 98.44 444 LEU A C 1
ATOM 3498 O O . LEU A 1 444 ? 2.781 17.578 10.141 1 98.44 444 LEU A O 1
ATOM 3502 N N . ASP A 1 445 ? 4.363 19.203 10.195 1 97.5 445 ASP A N 1
ATOM 3503 C CA . ASP A 1 445 ? 4.754 18.922 8.812 1 97.5 445 ASP A CA 1
ATOM 3504 C C . ASP A 1 445 ? 5.891 17.906 8.75 1 97.5 445 ASP A C 1
ATOM 3506 O O . ASP A 1 445 ? 6.379 17.578 7.668 1 97.5 445 ASP A O 1
ATOM 3510 N N . TYR A 1 446 ? 6.344 17.375 9.93 1 98.25 446 TYR A N 1
ATOM 3511 C CA . TYR A 1 446 ? 7.262 16.234 9.953 1 98.25 446 TYR A CA 1
ATOM 3512 C C . TYR A 1 446 ? 6.547 14.953 9.562 1 98.25 446 TYR A C 1
ATOM 3514 O O . TYR A 1 446 ? 5.32 14.859 9.664 1 98.25 446 TYR A O 1
ATOM 3522 N N . MET A 1 447 ? 7.336 14 9.094 1 98.31 447 MET A N 1
ATOM 3523 C CA . MET A 1 447 ? 6.766 12.711 8.719 1 98.31 447 MET A CA 1
ATOM 3524 C C . MET A 1 447 ? 6.148 12.016 9.93 1 98.31 447 MET A C 1
ATOM 3526 O O . MET A 1 447 ? 6.719 12.039 11.023 1 98.31 447 MET A O 1
ATOM 3530 N N . GLN A 1 448 ? 5.004 11.383 9.734 1 98.25 448 GLN A N 1
ATOM 3531 C CA . GLN A 1 448 ? 4.336 10.727 10.852 1 98.25 448 GLN A CA 1
ATOM 3532 C C . GLN A 1 448 ? 4.762 9.266 10.977 1 98.25 448 GLN A C 1
ATOM 3534 O O . GLN A 1 448 ? 4.492 8.617 11.984 1 98.25 448 GLN A O 1
ATOM 3539 N N . GLY A 1 449 ? 5.367 8.727 9.977 1 97.88 449 GLY A N 1
ATOM 3540 C CA . GLY A 1 449 ? 5.879 7.367 9.93 1 97.88 449 GLY A CA 1
ATOM 3541 C C . GLY A 1 449 ? 7.273 7.273 9.344 1 97.88 449 GLY A C 1
ATOM 3542 O O . GLY A 1 449 ? 7.992 8.266 9.273 1 97.88 449 GLY A O 1
ATOM 3543 N N . ASP A 1 450 ? 7.656 6.102 8.922 1 97.69 450 ASP A N 1
ATOM 3544 C CA . ASP A 1 450 ? 9 5.859 8.414 1 97.69 450 ASP A CA 1
ATOM 3545 C C . ASP A 1 450 ? 9.203 6.516 7.051 1 97.69 450 ASP A C 1
ATOM 3547 O O . ASP A 1 450 ? 8.289 6.547 6.23 1 97.69 450 ASP A O 1
ATOM 3551 N N . VAL A 1 451 ? 10.367 6.941 6.789 1 96.75 451 VAL A N 1
ATOM 3552 C CA . VAL A 1 451 ? 10.727 7.652 5.566 1 96.75 451 VAL A CA 1
ATOM 3553 C C . VAL A 1 451 ? 10.547 6.73 4.363 1 96.75 451 VAL A C 1
ATOM 3555 O O . VAL A 1 451 ? 10.375 7.199 3.234 1 96.75 451 VAL A O 1
ATOM 3558 N N . ALA A 1 452 ? 10.492 5.418 4.551 1 96.25 452 ALA A N 1
ATOM 3559 C CA . ALA A 1 452 ? 10.32 4.465 3.459 1 96.25 452 ALA A CA 1
ATOM 3560 C C . ALA A 1 452 ? 8.953 4.609 2.807 1 96.25 452 ALA A C 1
ATOM 3562 O O . ALA A 1 452 ? 8.766 4.254 1.64 1 96.25 452 ALA A O 1
ATOM 3563 N N . ILE A 1 453 ? 7.996 5.141 3.549 1 96.25 453 ILE A N 1
ATOM 3564 C CA . ILE A 1 453 ? 6.645 5.176 3.01 1 96.25 453 ILE A CA 1
ATOM 3565 C C . ILE A 1 453 ? 6.113 6.609 3.039 1 96.25 453 ILE A C 1
ATOM 3567 O O . ILE A 1 453 ? 5.332 7.008 2.172 1 96.25 453 ILE A O 1
ATOM 3571 N N . GLU A 1 454 ? 6.535 7.48 3.967 1 97.38 454 GLU A N 1
ATOM 3572 C CA . GLU A 1 454 ? 6.031 8.844 4.109 1 97.38 454 GLU A CA 1
ATOM 3573 C C . GLU A 1 454 ? 6.656 9.773 3.078 1 97.38 454 GLU A C 1
ATOM 3575 O O . GLU A 1 454 ? 7.805 9.578 2.67 1 97.38 454 GLU A O 1
ATOM 3580 N N . PRO A 1 455 ? 5.883 10.734 2.66 1 93.56 455 PRO A N 1
ATOM 3581 C CA . PRO A 1 455 ? 6.547 11.773 1.872 1 93.56 455 PRO A CA 1
ATOM 3582 C C . PRO A 1 455 ? 7.707 12.43 2.617 1 93.56 455 PRO A C 1
ATOM 3584 O O . PRO A 1 455 ? 7.516 12.984 3.703 1 93.56 455 PRO A O 1
ATOM 3587 N N . ARG A 1 456 ? 8.781 12.398 2.051 1 93.31 456 ARG A N 1
ATOM 3588 C CA . ARG A 1 456 ? 10.016 12.82 2.709 1 93.31 456 ARG A CA 1
ATOM 3589 C C . ARG A 1 456 ? 9.977 14.305 3.041 1 93.31 456 ARG A C 1
ATOM 3591 O O . ARG A 1 456 ? 9.664 15.133 2.182 1 93.31 456 ARG A O 1
ATOM 3598 N N . ILE A 1 457 ? 10.234 14.555 4.348 1 92.75 457 ILE A N 1
ATOM 3599 C CA . ILE A 1 457 ? 10.43 15.922 4.801 1 92.75 457 ILE A CA 1
ATOM 3600 C C . ILE A 1 457 ? 11.25 15.93 6.09 1 92.75 457 ILE A C 1
ATOM 3602 O O . ILE A 1 457 ? 10.945 15.195 7.027 1 92.75 457 ILE A O 1
ATOM 3606 N N . TYR A 1 458 ? 12.234 16.641 6.25 1 89.94 458 TYR A N 1
ATOM 3607 C CA . TYR A 1 458 ? 13.125 17.062 7.324 1 89.94 458 TYR A CA 1
ATOM 3608 C C . TYR A 1 458 ? 13.336 15.93 8.328 1 89.94 458 TYR A C 1
ATOM 3610 O O . TYR A 1 458 ? 14.445 15.398 8.453 1 89.94 458 TYR A O 1
ATOM 3618 N N . ALA A 1 459 ? 12.203 15.547 9.125 1 96.44 459 ALA A N 1
ATOM 3619 C CA . ALA A 1 459 ? 12.32 14.609 10.234 1 96.44 459 ALA A CA 1
ATOM 3620 C C . ALA A 1 459 ? 11 13.875 10.477 1 96.44 459 ALA A C 1
ATOM 3622 O O . ALA A 1 459 ? 10.016 14.109 9.773 1 96.44 459 ALA A O 1
ATOM 3623 N N . THR A 1 460 ? 11.094 12.922 11.344 1 97.69 460 THR A N 1
ATOM 3624 C CA . THR A 1 460 ? 9.906 12.156 11.727 1 97.69 460 THR A CA 1
ATOM 3625 C C . THR A 1 460 ? 9.43 12.555 13.117 1 97.69 460 THR A C 1
ATOM 3627 O O . THR A 1 460 ? 10.242 12.766 14.016 1 97.69 460 THR A O 1
ATOM 3630 N N . LEU A 1 461 ? 8.148 12.719 13.281 1 98.5 461 LEU A N 1
ATOM 3631 C CA . LEU A 1 461 ? 7.492 12.938 14.57 1 98.5 461 LEU A CA 1
ATOM 3632 C C . LEU A 1 461 ? 6.277 12.031 14.719 1 98.5 461 LEU A C 1
ATOM 3634 O O . LEU A 1 461 ? 5.211 12.32 14.18 1 98.5 461 LEU A O 1
ATOM 3638 N N . ARG A 1 462 ? 6.422 11.031 15.469 1 98.38 462 ARG A N 1
ATOM 3639 C CA . ARG A 1 462 ? 5.363 10.039 15.648 1 98.38 462 ARG A CA 1
ATOM 3640 C C . ARG A 1 462 ? 4.316 10.539 16.641 1 98.38 462 ARG A C 1
ATOM 3642 O O . ARG A 1 462 ? 4.57 11.477 17.406 1 98.38 462 ARG A O 1
ATOM 3649 N N . LEU A 1 463 ? 3.217 9.891 16.641 1 98.81 463 LEU A N 1
ATOM 3650 C CA . LEU A 1 463 ? 2.076 10.281 17.469 1 98.81 463 LEU A CA 1
ATOM 3651 C C . LEU A 1 463 ? 2.418 10.195 18.953 1 98.81 463 LEU A C 1
ATOM 3653 O O . LEU A 1 463 ? 2.053 11.086 19.719 1 98.81 463 LEU A O 1
ATOM 3657 N N . SER A 1 464 ? 3.137 9.156 19.344 1 98.62 464 SER A N 1
ATOM 3658 C CA . SER A 1 464 ? 3.477 8.961 20.75 1 98.62 464 SER A CA 1
ATOM 3659 C C . SER A 1 464 ? 4.359 10.094 21.266 1 98.62 464 SER A C 1
ATOM 3661 O O . SER A 1 464 ? 4.207 10.539 22.406 1 98.62 464 SER A O 1
ATOM 3663 N N . LYS A 1 465 ? 5.281 10.516 20.422 1 98.5 465 LYS A N 1
ATOM 3664 C CA . LYS A 1 465 ? 6.148 11.633 20.797 1 98.5 465 LYS A CA 1
ATOM 3665 C C . LYS A 1 465 ? 5.355 12.93 20.906 1 98.5 465 LYS A C 1
ATOM 3667 O O . LYS A 1 465 ? 5.562 13.711 21.844 1 98.5 465 LYS A O 1
ATOM 3672 N N . ALA A 1 466 ? 4.473 13.164 19.969 1 98.81 466 ALA A N 1
ATOM 3673 C CA . ALA A 1 466 ? 3.598 14.328 20.062 1 98.81 466 ALA A CA 1
ATOM 3674 C C . ALA A 1 466 ? 2.768 14.281 21.344 1 98.81 466 ALA A C 1
ATOM 3676 O O . ALA A 1 466 ? 2.592 15.297 22.016 1 98.81 466 ALA A O 1
ATOM 3677 N N . TYR A 1 467 ? 2.295 13.109 21.688 1 98.75 467 TYR A N 1
ATOM 3678 C CA . TYR A 1 467 ? 1.465 12.922 22.875 1 98.75 467 TYR A CA 1
ATOM 3679 C C . TYR A 1 467 ? 2.256 13.211 24.141 1 98.75 467 TYR A C 1
ATOM 3681 O O . TYR A 1 467 ? 1.688 13.633 25.156 1 98.75 467 TYR A O 1
ATOM 3689 N N . ALA A 1 468 ? 3.539 13.062 24.094 1 98 468 ALA A N 1
ATOM 3690 C CA . ALA A 1 468 ? 4.402 13.266 25.25 1 98 468 ALA A CA 1
ATOM 3691 C C . ALA A 1 468 ? 4.633 14.75 25.5 1 98 468 ALA A C 1
ATOM 3693 O O . ALA A 1 468 ? 5.281 15.125 26.484 1 98 468 ALA A O 1
ATOM 3694 N N . PHE A 1 469 ? 4.094 15.586 24.75 1 98.06 469 PHE A N 1
ATOM 3695 C CA . PHE A 1 469 ? 4.27 17.031 24.859 1 98.06 469 PHE A CA 1
ATOM 3696 C C . PHE A 1 469 ? 3.797 17.531 26.219 1 98.06 469 PHE A C 1
ATOM 3698 O O . PHE A 1 469 ? 2.668 17.25 26.641 1 98.06 469 PHE A O 1
ATOM 3705 N N . GLU A 1 470 ? 4.621 18.234 26.938 1 97.5 470 GLU A N 1
ATOM 3706 C CA . GLU A 1 470 ? 4.352 18.953 28.172 1 97.5 470 GLU A CA 1
ATOM 3707 C C . GLU A 1 470 ? 4.84 20.406 28.078 1 97.5 470 GLU A C 1
ATOM 3709 O O . GLU A 1 470 ? 6.043 20.656 28.125 1 97.5 470 GLU A O 1
ATOM 3714 N N . PRO A 1 471 ? 3.922 21.375 28 1 96.25 471 PRO A N 1
ATOM 3715 C CA . PRO A 1 471 ? 4.289 22.766 27.703 1 96.25 471 PRO A CA 1
ATOM 3716 C C . PRO A 1 471 ? 5.051 23.438 28.828 1 96.25 471 PRO A C 1
ATOM 3718 O O . PRO A 1 471 ? 5.785 24.391 28.609 1 96.25 471 PRO A O 1
ATOM 3721 N N . VAL A 1 472 ? 4.887 22.938 30.078 1 96 472 VAL A N 1
ATOM 3722 C CA . VAL A 1 472 ? 5.5 23.609 31.219 1 96 472 VAL A CA 1
ATOM 3723 C C . VAL A 1 472 ? 6.793 22.906 31.594 1 96 472 VAL A C 1
ATOM 3725 O O . VAL A 1 472 ? 6.758 21.797 32.156 1 96 472 VAL A O 1
ATOM 3728 N N . PRO A 1 473 ? 7.848 23.578 31.391 1 90.81 473 PRO A N 1
ATOM 3729 C CA . PRO A 1 473 ? 9.086 22.984 31.906 1 90.81 473 PRO A CA 1
ATOM 3730 C C . PRO A 1 473 ? 9.133 22.938 33.438 1 90.81 473 PRO A C 1
ATOM 3732 O O . PRO A 1 473 ? 8.586 23.812 34.094 1 90.81 473 PRO A O 1
ATOM 3735 N N . ASP A 1 474 ? 9.828 22.016 34.031 1 85.69 474 ASP A N 1
ATOM 3736 C CA . ASP A 1 474 ? 9.906 21.828 35.469 1 85.69 474 ASP A CA 1
ATOM 3737 C C . ASP A 1 474 ? 10.555 23.047 36.156 1 85.69 474 ASP A C 1
ATOM 3739 O O . ASP A 1 474 ? 10.211 23.406 37.281 1 85.69 474 ASP A O 1
ATOM 3743 N N . SER A 1 475 ? 11.32 23.75 35.469 1 86.56 475 SER A N 1
ATOM 3744 C CA . SER A 1 475 ? 12.156 24.797 36.062 1 86.56 475 SER A CA 1
ATOM 3745 C C . SER A 1 475 ? 11.492 26.156 36 1 86.56 475 SER A C 1
ATOM 3747 O O . SER A 1 475 ? 12.055 27.156 36.438 1 86.56 475 SER A O 1
ATOM 3749 N N . VAL A 1 476 ? 10.281 26.188 35.5 1 88.88 476 VAL A N 1
ATOM 3750 C CA . VAL A 1 476 ? 9.719 27.484 35.156 1 88.88 476 VAL A CA 1
ATOM 3751 C C . VAL A 1 476 ? 8.383 27.672 35.875 1 88.88 476 VAL A C 1
ATOM 3753 O O . VAL A 1 476 ? 7.684 26.688 36.156 1 88.88 476 VAL A O 1
ATOM 3756 N N . ASP A 1 477 ? 8.172 28.891 36.281 1 89.19 477 ASP A N 1
ATOM 3757 C CA . ASP A 1 477 ? 6.863 29.266 36.781 1 89.19 477 ASP A CA 1
ATOM 3758 C C . ASP A 1 477 ? 5.797 29.172 35.688 1 89.19 477 ASP A C 1
ATOM 3760 O O . ASP A 1 477 ? 5.895 29.828 34.656 1 89.19 477 ASP A O 1
ATOM 3764 N N . ASP A 1 478 ? 4.781 28.453 35.969 1 90.81 478 ASP A N 1
ATOM 3765 C CA . ASP A 1 478 ? 3.764 28.141 34.969 1 90.81 478 ASP A CA 1
ATOM 3766 C C . ASP A 1 478 ? 2.943 29.375 34.594 1 90.81 478 ASP A C 1
ATOM 3768 O O . ASP A 1 478 ? 2.27 29.406 33.562 1 90.81 478 ASP A O 1
ATOM 3772 N N . LYS A 1 479 ? 3.061 30.375 35.406 1 92.5 479 LYS A N 1
ATOM 3773 C CA . LYS A 1 479 ? 2.246 31.547 35.156 1 92.5 479 LYS A CA 1
ATOM 3774 C C . LYS A 1 479 ? 2.686 32.25 33.875 1 92.5 479 LYS A C 1
ATOM 3776 O O . LYS A 1 479 ? 1.91 33 33.281 1 92.5 479 LYS A O 1
ATOM 3781 N N . TYR A 1 480 ? 3.918 32.031 33.406 1 94.38 480 TYR A N 1
ATOM 3782 C CA . TYR A 1 480 ? 4.438 32.719 32.219 1 94.38 480 TYR A CA 1
ATOM 3783 C C . TYR A 1 480 ? 4.234 31.859 30.969 1 94.38 480 TYR A C 1
ATOM 3785 O O . TYR A 1 480 ? 4.5 32.312 29.844 1 94.38 480 TYR A O 1
ATOM 3793 N N . ILE A 1 481 ? 3.787 30.656 31.203 1 97.06 481 ILE A N 1
ATOM 3794 C CA . ILE A 1 481 ? 3.473 29.781 30.078 1 97.06 481 ILE A CA 1
ATOM 3795 C C . ILE A 1 481 ? 1.985 29.891 29.75 1 97.06 481 ILE A C 1
ATOM 3797 O O . ILE A 1 481 ? 1.149 29.281 30.406 1 97.06 481 ILE A O 1
ATOM 3801 N N . LYS A 1 482 ? 1.688 30.516 28.641 1 97.44 482 LYS A N 1
ATOM 3802 C CA . LYS A 1 482 ? 0.301 30.75 28.266 1 97.44 482 LYS A CA 1
ATOM 3803 C C . LYS A 1 482 ? -0.346 29.484 27.703 1 97.44 482 LYS A C 1
ATOM 3805 O O . LYS A 1 482 ? -1.57 29.344 27.734 1 97.44 482 LYS A O 1
ATOM 3810 N N . GLY A 1 483 ? 0.462 28.625 27.172 1 98 483 GLY A N 1
ATOM 3811 C CA . GLY A 1 483 ? 0.016 27.375 26.562 1 98 483 GLY A CA 1
ATOM 3812 C C . GLY A 1 483 ? 0.949 26.875 25.484 1 98 483 GLY A C 1
ATOM 3813 O O . GLY A 1 483 ? 2.17 26.984 25.609 1 98 483 GLY A O 1
ATOM 3814 N N . GLY A 1 484 ? 0.323 26.25 24.516 1 98.56 484 GLY A N 1
ATOM 3815 C CA . GLY A 1 484 ? 1.113 25.656 23.453 1 98.56 484 GLY A CA 1
ATOM 3816 C C . GLY A 1 484 ? 0.43 25.719 22.109 1 98.56 484 GLY A C 1
ATOM 3817 O O . GLY A 1 484 ? -0.746 26.078 22.016 1 98.56 484 GLY A O 1
ATOM 3818 N N . GLN A 1 485 ? 1.229 25.391 21.094 1 98.69 485 GLN A N 1
ATOM 3819 C CA . GLN A 1 485 ? 0.784 25.422 19.703 1 98.69 485 GLN A CA 1
ATOM 3820 C C . GLN A 1 485 ? 1.547 24.391 18.859 1 98.69 485 GLN A C 1
ATOM 3822 O O . GLN A 1 485 ? 2.746 24.188 19.062 1 98.69 485 GLN A O 1
ATOM 3827 N N . ALA A 1 486 ? 0.805 23.719 17.969 1 98.88 486 ALA A N 1
ATOM 3828 C CA . ALA A 1 486 ? 1.461 22.906 16.953 1 98.88 486 ALA A CA 1
ATOM 3829 C C . ALA A 1 486 ? 1.465 23.625 15.602 1 98.88 486 ALA A C 1
ATOM 3831 O O . ALA A 1 486 ? 0.502 24.312 15.25 1 98.88 486 ALA A O 1
ATOM 3832 N N . ASN A 1 487 ? 2.541 23.453 14.867 1 98.81 487 ASN A N 1
ATOM 3833 C CA . ASN A 1 487 ? 2.744 24.234 13.656 1 98.81 487 ASN A CA 1
ATOM 3834 C C . ASN A 1 487 ? 2.723 23.359 12.414 1 98.81 487 ASN A C 1
ATOM 3836 O O . ASN A 1 487 ? 3.467 22.375 12.328 1 98.81 487 ASN A O 1
ATOM 3840 N N . LEU A 1 488 ? 1.888 23.672 11.453 1 98.81 488 LEU A N 1
ATOM 3841 C CA . LEU A 1 488 ? 1.873 23.031 10.141 1 98.81 488 LEU A CA 1
ATOM 3842 C C . LEU A 1 488 ? 2.465 23.953 9.078 1 98.81 488 LEU A C 1
ATOM 3844 O O . LEU A 1 488 ? 1.758 24.781 8.5 1 98.81 488 LEU A O 1
ATOM 3848 N N . TRP A 1 489 ? 3.711 23.828 8.852 1 98.44 489 TRP A N 1
ATOM 3849 C CA . TRP A 1 489 ? 4.34 24.453 7.695 1 98.44 489 TRP A CA 1
ATOM 3850 C C . TRP A 1 489 ? 3.996 23.703 6.414 1 98.44 489 TRP A C 1
ATOM 3852 O O . TRP A 1 489 ? 3.709 22.5 6.453 1 98.44 489 TRP A O 1
ATOM 3862 N N . THR A 1 490 ? 3.998 24.312 5.238 1 97.75 490 THR A N 1
ATOM 3863 C CA . THR A 1 490 ? 3.369 23.672 4.09 1 97.75 490 THR A CA 1
ATOM 3864 C C . THR A 1 490 ? 4.359 23.531 2.939 1 97.75 490 THR A C 1
ATOM 3866 O O . THR A 1 490 ? 3.965 23.5 1.772 1 97.75 490 THR A O 1
ATOM 3869 N N . GLU A 1 491 ? 5.68 23.453 3.238 1 95.38 491 GLU A N 1
ATOM 3870 C CA . GLU A 1 491 ? 6.656 23.219 2.18 1 95.38 491 GLU A CA 1
ATOM 3871 C C . GLU A 1 491 ? 6.25 22.031 1.308 1 95.38 491 GLU A C 1
ATOM 3873 O O . GLU A 1 491 ? 6.168 22.156 0.083 1 95.38 491 GLU A O 1
ATOM 3878 N N . GLN A 1 492 ? 5.887 20.906 1.963 1 95.88 492 GLN A N 1
ATOM 3879 C CA . GLN A 1 492 ? 5.527 19.703 1.223 1 95.88 492 GLN A CA 1
ATOM 3880 C C . GLN A 1 492 ? 4.027 19.438 1.305 1 95.88 492 GLN A C 1
ATOM 3882 O O . GLN A 1 492 ? 3.588 18.297 1.156 1 95.88 492 GLN A O 1
ATOM 3887 N N . VAL A 1 493 ? 3.256 20.438 1.604 1 97.75 493 VAL A N 1
ATOM 3888 C CA . VAL A 1 493 ? 1.807 20.312 1.731 1 97.75 493 VAL A CA 1
ATOM 3889 C C . VAL A 1 493 ? 1.124 21.188 0.683 1 97.75 493 VAL A C 1
ATOM 3891 O O . VAL A 1 493 ? 0.863 22.375 0.925 1 97.75 493 VAL A O 1
ATOM 3894 N N . TYR A 1 494 ? 0.681 20.578 -0.397 1 96.25 494 TYR A N 1
ATOM 3895 C CA . TYR A 1 494 ? 0.237 21.312 -1.576 1 96.25 494 TYR A CA 1
ATOM 3896 C C . TYR A 1 494 ? -1.271 21.516 -1.547 1 96.25 494 TYR A C 1
ATOM 3898 O O . TYR A 1 494 ? -1.801 22.359 -2.291 1 96.25 494 TYR A O 1
ATOM 3906 N N . ASN A 1 495 ? -1.944 20.734 -0.691 1 97 495 ASN A N 1
ATOM 3907 C CA . ASN A 1 495 ? -3.402 20.812 -0.698 1 97 495 ASN A CA 1
ATOM 3908 C C . ASN A 1 495 ? -3.984 20.484 0.673 1 97 495 ASN A C 1
ATOM 3910 O O . ASN A 1 495 ? -3.258 20.062 1.578 1 97 495 ASN A O 1
ATOM 3914 N N . MET A 1 496 ? -5.293 20.641 0.761 1 98.06 496 MET A N 1
ATOM 3915 C CA . MET A 1 496 ? -5.961 20.516 2.053 1 98.06 496 MET A CA 1
ATOM 3916 C C . MET A 1 496 ? -5.98 19.062 2.516 1 98.06 496 MET A C 1
ATOM 3918 O O . MET A 1 496 ? -5.922 18.781 3.715 1 98.06 496 MET A O 1
ATOM 3922 N N . ARG A 1 497 ? -6.074 18.094 1.61 1 98.38 497 ARG A N 1
ATOM 3923 C CA . ARG A 1 497 ? -6.098 16.688 1.986 1 98.38 497 ARG A CA 1
ATOM 3924 C C . ARG A 1 497 ? -4.801 16.281 2.674 1 98.38 497 ARG A C 1
ATOM 3926 O O . ARG A 1 497 ? -4.824 15.562 3.678 1 98.38 497 ARG A O 1
ATOM 3933 N N . HIS A 1 498 ? -3.727 16.75 2.094 1 98.31 498 HIS A N 1
ATOM 3934 C CA . HIS A 1 498 ? -2.449 16.453 2.73 1 98.31 498 HIS A CA 1
ATOM 3935 C C . HIS A 1 498 ? -2.285 17.234 4.031 1 98.31 498 HIS A C 1
ATOM 3937 O O . HIS A 1 498 ? -1.659 16.75 4.977 1 98.31 498 HIS A O 1
ATOM 3943 N N . ALA A 1 499 ? -2.828 18.453 4.098 1 98.81 499 ALA A N 1
ATOM 3944 C CA . ALA A 1 499 ? -2.824 19.203 5.355 1 98.81 499 ALA A CA 1
ATOM 3945 C C . ALA A 1 499 ? -3.527 18.406 6.461 1 98.81 499 ALA A C 1
ATOM 3947 O O . ALA A 1 499 ? -3.045 18.359 7.594 1 98.81 499 ALA A O 1
ATOM 3948 N N . GLU A 1 500 ? -4.656 17.812 6.102 1 98.75 500 GLU A N 1
ATOM 3949 C CA . GLU A 1 500 ? -5.367 16.969 7.059 1 98.75 500 GLU A CA 1
ATOM 3950 C C . GLU A 1 500 ? -4.52 15.773 7.484 1 98.75 500 GLU A C 1
ATOM 3952 O O . GLU A 1 500 ? -4.391 15.492 8.68 1 98.75 500 GLU A O 1
ATOM 3957 N N . TYR A 1 501 ? -3.941 15.148 6.531 1 98.69 501 TYR A N 1
ATOM 3958 C CA . TYR A 1 501 ? -3.082 14 6.785 1 98.69 501 TYR A CA 1
ATOM 3959 C C . TYR A 1 501 ? -1.975 14.352 7.773 1 98.69 501 TYR A C 1
ATOM 3961 O O . TYR A 1 501 ? -1.666 13.57 8.672 1 98.69 501 TYR A O 1
ATOM 3969 N N . MET A 1 502 ? -1.36 15.5 7.586 1 98.75 502 MET A N 1
ATOM 3970 C CA . MET A 1 502 ? -0.228 15.914 8.406 1 98.75 502 MET A CA 1
ATOM 3971 C C . MET A 1 502 ? -0.692 16.344 9.797 1 98.75 502 MET A C 1
ATOM 3973 O O . MET A 1 502 ? 0.019 16.141 10.781 1 98.75 502 MET A O 1
ATOM 3977 N N . THR A 1 503 ? -1.855 16.859 9.898 1 98.88 503 THR A N 1
ATOM 3978 C CA . THR A 1 503 ? -2.352 17.406 11.156 1 98.88 503 THR A CA 1
ATOM 3979 C C . THR A 1 503 ? -2.826 16.281 12.086 1 98.88 503 THR A C 1
ATOM 3981 O O . THR A 1 503 ? -2.525 16.297 13.281 1 98.88 503 THR A O 1
ATOM 3984 N N . TRP A 1 504 ? -3.547 15.32 11.461 1 98.81 504 TRP A N 1
ATOM 3985 C CA . TRP A 1 504 ? -4.188 14.289 12.273 1 98.81 504 TRP A CA 1
ATOM 3986 C C . TRP A 1 504 ? -3.482 12.953 12.094 1 98.81 504 TRP A C 1
ATOM 3988 O O . TRP A 1 504 ? -3.109 12.578 10.984 1 98.81 504 TRP A O 1
ATOM 3998 N N . PRO A 1 505 ? -3.225 12.352 13.25 1 98.81 505 PRO A N 1
ATOM 3999 C CA . PRO A 1 505 ? -3.865 12.477 14.562 1 98.81 505 PRO A CA 1
ATOM 4000 C C . PRO A 1 505 ? -3.016 13.258 15.562 1 98.81 505 PRO A C 1
ATOM 4002 O O . PRO A 1 505 ? -3.357 13.328 16.75 1 98.81 505 PRO A O 1
ATOM 4005 N N . ARG A 1 506 ? -1.951 13.789 15.156 1 98.94 506 ARG A N 1
ATOM 4006 C CA . ARG A 1 506 ? -1.098 14.469 16.125 1 98.94 506 ARG A CA 1
ATOM 4007 C C . ARG A 1 506 ? -1.798 15.695 16.703 1 98.94 506 ARG A C 1
ATOM 4009 O O . ARG A 1 506 ? -1.567 16.062 17.859 1 98.94 506 ARG A O 1
ATOM 4016 N N . GLY A 1 507 ? -2.705 16.234 15.945 1 98.94 507 GLY A N 1
ATOM 4017 C CA . GLY A 1 507 ? -3.551 17.281 16.5 1 98.94 507 GLY A CA 1
ATOM 4018 C C . GLY A 1 507 ? -4.348 16.828 17.703 1 98.94 507 GLY A C 1
ATOM 4019 O O . GLY A 1 507 ? -4.59 17.625 18.625 1 98.94 507 GLY A O 1
ATOM 4020 N N . PHE A 1 508 ? -4.816 15.531 17.734 1 98.88 508 PHE A N 1
ATOM 4021 C CA . PHE A 1 508 ? -5.48 14.977 18.906 1 98.88 508 PHE A CA 1
ATOM 4022 C C . PHE A 1 508 ? -4.57 15.039 20.125 1 98.88 508 PHE A C 1
ATOM 4024 O O . PHE A 1 508 ? -5 15.438 21.219 1 98.88 508 PHE A O 1
ATOM 4031 N N . ALA A 1 509 ? -3.322 14.68 19.891 1 98.88 509 ALA A N 1
ATOM 4032 C CA . ALA A 1 509 ? -2.34 14.602 20.969 1 98.88 509 ALA A CA 1
ATOM 4033 C C . ALA A 1 509 ? -2.059 15.977 21.562 1 98.88 509 ALA A C 1
ATOM 4035 O O . ALA A 1 509 ? -2.057 16.156 22.781 1 98.88 509 ALA A O 1
ATOM 4036 N N . ILE A 1 510 ? -1.87 16.906 20.688 1 98.88 510 ILE A N 1
ATOM 4037 C CA . ILE A 1 510 ? -1.58 18.281 21.109 1 98.88 510 ILE A CA 1
ATOM 4038 C C . ILE A 1 510 ? -2.766 18.844 21.891 1 98.88 510 ILE A C 1
ATOM 4040 O O . ILE A 1 510 ? -2.586 19.453 22.938 1 98.88 510 ILE A O 1
ATOM 4044 N N . SER A 1 511 ? -3.912 18.609 21.391 1 98.81 511 SER A N 1
ATOM 4045 C CA . SER A 1 511 ? -5.125 19.078 22.062 1 98.81 511 SER A CA 1
ATOM 4046 C C . SER A 1 511 ? -5.211 18.547 23.484 1 98.81 511 SER A C 1
ATOM 4048 O O . SER A 1 511 ? -5.492 19.297 24.422 1 98.81 511 SER A O 1
ATOM 4050 N N . GLU A 1 512 ? -4.965 17.312 23.609 1 98.62 512 GLU A N 1
ATOM 4051 C CA . GLU A 1 512 ? -5.078 16.703 24.938 1 98.62 512 GLU A CA 1
ATOM 4052 C C . GLU A 1 512 ? -4.02 17.234 25.891 1 98.62 512 GLU A C 1
ATOM 4054 O O . GLU A 1 512 ? -4.305 17.5 27.062 1 98.62 512 GLU A O 1
ATOM 4059 N N . SER A 1 513 ? -2.844 17.469 25.375 1 98.25 513 SER A N 1
ATOM 4060 C CA . SER A 1 513 ? -1.766 18 26.203 1 98.25 513 SER A CA 1
ATOM 4061 C C . SER A 1 513 ? -2.086 19.422 26.672 1 98.25 513 SER A C 1
ATOM 4063 O O . SER A 1 513 ? -1.642 19.828 27.75 1 98.25 513 SER A O 1
ATOM 4065 N N . LEU A 1 514 ? -2.879 20.109 25.953 1 98.56 514 LEU A N 1
ATOM 4066 C CA . LEU A 1 514 ? -3.143 21.516 26.266 1 98.56 514 LEU A CA 1
ATOM 4067 C C . LEU A 1 514 ? -4.441 21.656 27.062 1 98.56 514 LEU A C 1
ATOM 4069 O O . LEU A 1 514 ? -4.703 22.703 27.641 1 98.56 514 LEU A O 1
ATOM 4073 N N . TRP A 1 515 ? -5.223 20.656 27.125 1 98.56 515 TRP A N 1
ATOM 4074 C CA . TRP A 1 515 ? -6.543 20.734 27.734 1 98.56 515 TRP A CA 1
ATOM 4075 C C . TRP A 1 515 ? -6.613 19.891 29 1 98.56 515 TRP A C 1
ATOM 4077 O O . TRP A 1 515 ? -7.023 20.359 30.062 1 98.56 515 TRP A O 1
ATOM 4087 N N . SER A 1 516 ? -6.188 18.672 28.953 1 98.19 516 SER A N 1
ATOM 4088 C CA . SER A 1 516 ? -6.402 17.672 30 1 98.19 516 SER A CA 1
ATOM 4089 C C . SER A 1 516 ? -5.383 17.812 31.125 1 98.19 516 SER A C 1
ATOM 4091 O O . SER A 1 516 ? -4.242 18.219 30.875 1 98.19 516 SER A O 1
ATOM 4093 N N . PRO A 1 517 ? -5.785 17.438 32.344 1 97.19 517 PRO A N 1
ATOM 4094 C CA . PRO A 1 517 ? -4.781 17.359 33.406 1 97.19 517 PRO A CA 1
ATOM 4095 C C . PRO A 1 517 ? -3.641 16.406 33.094 1 97.19 517 PRO A C 1
ATOM 4097 O O . PRO A 1 517 ? -3.881 15.305 32.594 1 97.19 517 PRO A O 1
ATOM 4100 N N . LYS A 1 518 ? -2.475 16.891 33.406 1 95.5 518 LYS A N 1
ATOM 4101 C CA . LYS A 1 518 ? -1.284 16.094 33.125 1 95.5 518 LYS A CA 1
ATOM 4102 C C . LYS A 1 518 ? -1.418 14.695 33.719 1 95.5 518 LYS A C 1
ATOM 4104 O O . LYS A 1 518 ? -1.021 13.711 33.094 1 95.5 518 LYS A O 1
ATOM 4109 N N . ALA A 1 519 ? -2.053 14.57 34.875 1 95.56 519 ALA A N 1
ATOM 4110 C CA . ALA A 1 519 ? -2.143 13.32 35.594 1 95.56 519 ALA A CA 1
ATOM 4111 C C . ALA A 1 519 ? -3.09 12.344 34.906 1 95.56 519 ALA A C 1
ATOM 4113 O O . ALA A 1 519 ? -3.053 11.141 35.188 1 95.56 519 ALA A O 1
ATOM 4114 N N . ARG A 1 520 ? -3.867 12.797 33.969 1 94.25 520 ARG A N 1
ATOM 4115 C CA . ARG A 1 520 ? -4.863 11.945 33.312 1 94.25 520 ARG A CA 1
ATOM 4116 C C . ARG A 1 520 ? -4.332 11.383 32 1 94.25 520 ARG A C 1
ATOM 4118 O O . ARG A 1 520 ? -4.973 10.531 31.375 1 94.25 520 ARG A O 1
ATOM 4125 N N . LYS A 1 521 ? -3.238 11.797 31.547 1 95.44 521 LYS A N 1
ATOM 4126 C CA . LYS A 1 521 ? -2.699 11.312 30.281 1 95.44 521 LYS A CA 1
ATOM 4127 C C . LYS A 1 521 ? -2.322 9.836 30.375 1 95.44 521 LYS A C 1
ATOM 4129 O O . LYS A 1 521 ? -1.678 9.414 31.328 1 95.44 521 LYS A O 1
ATOM 4134 N N . ASN A 1 522 ? -2.811 9.094 29.453 1 97.31 522 ASN A N 1
ATOM 4135 C CA . ASN A 1 522 ? -2.594 7.656 29.328 1 97.31 522 ASN A CA 1
ATOM 4136 C C . ASN A 1 522 ? -2.537 7.23 27.859 1 97.31 522 ASN A C 1
ATOM 4138 O O . ASN A 1 522 ? -3.564 7.176 27.188 1 97.31 522 ASN A O 1
ATOM 4142 N N . TRP A 1 523 ? -1.326 6.828 27.422 1 97.62 523 TRP A N 1
ATOM 4143 C CA . TRP A 1 523 ? -1.08 6.555 26 1 97.62 523 TRP A CA 1
ATOM 4144 C C . TRP A 1 523 ? -2.018 5.469 25.484 1 97.62 523 TRP A C 1
ATOM 4146 O O . TRP A 1 523 ? -2.648 5.633 24.438 1 97.62 523 TRP A O 1
ATOM 4156 N N . ASN A 1 524 ? -2.158 4.387 26.188 1 96.62 524 ASN A N 1
ATOM 4157 C CA . ASN A 1 524 ? -2.957 3.258 25.734 1 96.62 524 ASN A CA 1
ATOM 4158 C C . ASN A 1 524 ? -4.438 3.619 25.641 1 96.62 524 ASN A C 1
ATOM 4160 O O . ASN A 1 524 ? -5.117 3.221 24.688 1 96.62 524 ASN A O 1
ATOM 4164 N N . ASP A 1 525 ? -4.836 4.402 26.625 1 97 525 ASP A N 1
ATOM 4165 C CA . ASP A 1 525 ? -6.207 4.902 26.562 1 97 525 ASP A CA 1
ATOM 4166 C C . ASP A 1 525 ? -6.395 5.852 25.391 1 97 525 ASP A C 1
ATOM 4168 O O . ASP A 1 525 ? -7.383 5.746 24.656 1 97 525 ASP A O 1
ATOM 4172 N N . PHE A 1 526 ? -5.441 6.652 25.219 1 98.06 526 PHE A N 1
ATOM 4173 C CA . PHE A 1 526 ? -5.492 7.664 24.172 1 98.06 526 PHE A CA 1
ATOM 4174 C C . PHE A 1 526 ? -5.57 7.02 22.797 1 98.06 526 PHE A C 1
ATOM 4176 O O . PHE A 1 526 ? -6.391 7.41 21.969 1 98.06 526 PHE A O 1
ATOM 4183 N N . VAL A 1 527 ? -4.75 6.09 22.547 1 97.62 527 VAL A N 1
ATOM 4184 C CA . VAL A 1 527 ? -4.707 5.52 21.203 1 97.62 527 VAL A CA 1
ATOM 4185 C C . VAL A 1 527 ? -6.012 4.781 20.922 1 97.62 527 VAL A C 1
ATOM 4187 O O . VAL A 1 527 ? -6.484 4.766 19.781 1 97.62 527 VAL A O 1
ATOM 4190 N N . GLY A 1 528 ? -6.613 4.199 21.953 1 97 528 GLY A N 1
ATOM 4191 C CA . GLY A 1 528 ? -7.941 3.637 21.766 1 97 528 GLY A CA 1
ATOM 4192 C C . GLY A 1 528 ? -8.969 4.664 21.312 1 97 528 GLY A C 1
ATOM 4193 O O . GLY A 1 528 ? -9.766 4.398 20.422 1 97 528 GLY A O 1
ATOM 4194 N N . ARG A 1 529 ? -8.922 5.816 21.938 1 98.12 529 ARG A N 1
ATOM 4195 C CA . ARG A 1 529 ? -9.82 6.895 21.547 1 98.12 529 ARG A CA 1
ATOM 4196 C C . ARG A 1 529 ? -9.492 7.414 20.156 1 98.12 529 ARG A C 1
ATOM 4198 O O . ARG A 1 529 ? -10.391 7.742 19.375 1 98.12 529 ARG A O 1
ATOM 4205 N N . VAL A 1 530 ? -8.227 7.473 19.828 1 98.62 530 VAL A N 1
ATOM 4206 C CA . VAL A 1 530 ? -7.789 7.895 18.5 1 98.62 530 VAL A CA 1
ATOM 4207 C C . VAL A 1 530 ? -8.445 7.02 17.438 1 98.62 530 VAL A C 1
ATOM 4209 O O . VAL A 1 530 ? -8.969 7.527 16.438 1 98.62 530 VAL A O 1
ATOM 4212 N N . GLU A 1 531 ? -8.477 5.734 17.609 1 97.81 531 GLU A N 1
ATOM 4213 C CA . GLU A 1 531 ? -9.062 4.82 16.641 1 97.81 531 GLU A CA 1
ATOM 4214 C C . GLU A 1 531 ? -10.555 5.078 16.469 1 97.81 531 GLU A C 1
ATOM 4216 O O . GLU A 1 531 ? -11.078 5.012 15.352 1 97.81 531 GLU A O 1
ATOM 4221 N N . THR A 1 532 ? -11.219 5.367 17.562 1 98.06 532 THR A N 1
ATOM 4222 C CA . THR A 1 532 ? -12.633 5.734 17.484 1 98.06 532 THR A CA 1
ATOM 4223 C C . THR A 1 532 ? -12.812 6.996 16.641 1 98.06 532 THR A C 1
ATOM 4225 O O . THR A 1 532 ? -13.75 7.082 15.844 1 98.06 532 THR A O 1
ATOM 4228 N N . HIS A 1 533 ? -11.938 7.922 16.828 1 98.69 533 HIS A N 1
ATOM 4229 C CA . HIS A 1 533 ? -12.039 9.172 16.094 1 98.69 533 HIS A CA 1
ATOM 4230 C C . HIS A 1 533 ? -11.633 8.992 14.633 1 98.69 533 HIS A C 1
ATOM 4232 O O . HIS A 1 533 ? -12.094 9.727 13.758 1 98.69 533 HIS A O 1
ATOM 4238 N N . PHE A 1 534 ? -10.766 8.008 14.297 1 98.62 534 PHE A N 1
ATOM 4239 C CA . PHE A 1 534 ? -10.523 7.656 12.898 1 98.62 534 PHE A CA 1
ATOM 4240 C C . PHE A 1 534 ? -11.828 7.289 12.203 1 98.62 534 PHE A C 1
ATOM 4242 O O . PHE A 1 534 ? -12.086 7.73 11.078 1 98.62 534 PHE A O 1
ATOM 4249 N N . ASP A 1 535 ? -12.641 6.539 12.891 1 98.06 535 ASP A N 1
ATOM 4250 C CA . ASP A 1 535 ? -13.922 6.148 12.32 1 98.06 535 ASP A CA 1
ATOM 4251 C C . ASP A 1 535 ? -14.812 7.367 12.078 1 98.06 535 ASP A C 1
ATOM 4253 O O . ASP A 1 535 ? -15.516 7.438 11.07 1 98.06 535 ASP A O 1
ATOM 4257 N N . ARG A 1 536 ? -14.805 8.281 13.008 1 98.31 536 ARG A N 1
ATOM 4258 C CA . ARG A 1 536 ? -15.562 9.523 12.852 1 98.31 536 ARG A CA 1
ATOM 4259 C C . ARG A 1 536 ? -15.055 10.328 11.664 1 98.31 536 ARG A C 1
ATOM 4261 O O . ARG A 1 536 ? -15.852 10.883 10.898 1 98.31 536 ARG A O 1
ATOM 4268 N N . PHE A 1 537 ? -13.742 10.422 11.555 1 98.69 537 PHE A N 1
ATOM 4269 C CA . PHE A 1 537 ? -13.133 11.164 10.453 1 98.69 537 PHE A CA 1
ATOM 4270 C C . PHE A 1 537 ? -13.492 10.539 9.109 1 98.69 537 PHE A C 1
ATOM 4272 O O . PHE A 1 537 ? -13.703 11.25 8.125 1 98.69 537 PHE A O 1
ATOM 4279 N N . LYS A 1 538 ? -13.586 9.211 9.078 1 97.75 538 LYS A N 1
ATOM 4280 C CA . LYS A 1 538 ? -14.016 8.555 7.844 1 97.75 538 LYS A CA 1
ATOM 4281 C C . LYS A 1 538 ? -15.414 9.008 7.441 1 97.75 538 LYS A C 1
ATOM 4283 O O . LYS A 1 538 ? -15.656 9.336 6.277 1 97.75 538 LYS A O 1
ATOM 4288 N N . VAL A 1 539 ? -16.344 9.086 8.383 1 97.69 539 VAL A N 1
ATOM 4289 C CA . VAL A 1 539 ? -17.703 9.516 8.117 1 97.69 539 VAL A CA 1
ATOM 4290 C C . VAL A 1 539 ? -17.703 10.984 7.684 1 97.69 539 VAL A C 1
ATOM 4292 O O . VAL A 1 539 ? -18.453 11.367 6.773 1 97.69 539 VAL A O 1
ATOM 4295 N N . ALA A 1 540 ? -16.828 11.734 8.328 1 98.06 540 ALA A N 1
ATOM 4296 C CA . ALA A 1 540 ? -16.781 13.172 8.07 1 98.06 540 ALA A CA 1
ATOM 4297 C C . ALA A 1 540 ? -15.984 13.477 6.809 1 98.06 540 ALA A C 1
ATOM 4299 O O . ALA A 1 540 ? -15.883 14.633 6.391 1 98.06 540 ALA A O 1
ATOM 4300 N N . ASP A 1 541 ? -15.328 12.453 6.207 1 97.25 541 ASP A N 1
ATOM 4301 C CA . ASP A 1 541 ? -14.477 12.602 5.031 1 97.25 541 ASP A CA 1
ATOM 4302 C C . ASP A 1 541 ? -13.289 13.523 5.328 1 97.25 541 ASP A C 1
ATOM 4304 O O . ASP A 1 541 ? -12.984 14.422 4.543 1 97.25 541 ASP A O 1
ATOM 4308 N N . ILE A 1 542 ? -12.727 13.375 6.512 1 98.5 542 ILE A N 1
ATOM 4309 C CA . ILE A 1 542 ? -11.492 14.055 6.91 1 98.5 542 ILE A CA 1
ATOM 4310 C C . ILE A 1 542 ? -10.32 13.078 6.836 1 98.5 542 ILE A C 1
ATOM 4312 O O . ILE A 1 542 ? -10.367 12 7.422 1 98.5 542 ILE A O 1
ATOM 4316 N N . LYS A 1 543 ? -9.305 13.422 6.129 1 98.38 543 LYS A N 1
ATOM 4317 C CA . LYS A 1 543 ? -8.148 12.539 5.957 1 98.38 543 LYS A CA 1
ATOM 4318 C C . LYS A 1 543 ? -7.281 12.523 7.211 1 98.38 543 LYS A C 1
ATOM 4320 O O . LYS A 1 543 ? -7.219 13.516 7.945 1 98.38 543 LYS A O 1
ATOM 4325 N N . TYR A 1 544 ? -6.648 11.422 7.496 1 98.62 544 TYR A N 1
ATOM 4326 C CA . TYR A 1 544 ? -5.719 11.273 8.602 1 98.62 544 TYR A CA 1
ATOM 4327 C C . TYR A 1 544 ? -4.598 10.297 8.25 1 98.62 544 TYR A C 1
ATOM 4329 O O . TYR A 1 544 ? -4.719 9.531 7.293 1 98.62 544 TYR A O 1
ATOM 4337 N N . ALA A 1 545 ? -3.488 10.398 8.938 1 98.56 545 ALA A N 1
ATOM 4338 C CA . ALA A 1 545 ? -2.371 9.477 8.734 1 98.56 545 ALA A CA 1
ATOM 4339 C C . ALA A 1 545 ? -2.588 8.18 9.5 1 98.56 545 ALA A C 1
ATOM 4341 O O . ALA A 1 545 ? -2.84 8.195 10.711 1 98.56 545 ALA A O 1
ATOM 4342 N N . PRO A 1 546 ? -2.498 7.078 8.875 1 98.31 546 PRO A N 1
ATOM 4343 C CA . PRO A 1 546 ? -2.631 5.797 9.57 1 98.31 546 PRO A CA 1
ATOM 4344 C C . PRO A 1 546 ? -1.312 5.305 10.156 1 98.31 546 PRO A C 1
ATOM 4346 O O . PRO A 1 546 ? -1.206 4.145 10.562 1 98.31 546 PRO A O 1
ATOM 4349 N N . SER A 1 547 ? -0.298 6.059 10.281 1 98.44 547 SER A N 1
ATOM 4350 C CA . SER A 1 547 ? 1.09 5.695 10.547 1 98.44 547 SER A CA 1
ATOM 4351 C C . SER A 1 547 ? 1.238 5.051 11.922 1 98.44 547 SER A C 1
ATOM 4353 O O . SER A 1 547 ? 2.229 4.363 12.188 1 98.44 547 SER A O 1
ATOM 4355 N N . VAL A 1 548 ? 0.267 5.285 12.789 1 98.56 548 VAL A N 1
ATOM 4356 C CA . VAL A 1 548 ? 0.349 4.73 14.133 1 98.56 548 VAL A CA 1
ATOM 4357 C C . VAL A 1 548 ? 0.313 3.205 14.07 1 98.56 548 VAL A C 1
ATOM 4359 O O . VAL A 1 548 ? 0.817 2.529 14.969 1 98.56 548 VAL A O 1
ATOM 4362 N N . TYR A 1 549 ? -0.236 2.652 12.969 1 98.62 549 TYR A N 1
ATOM 4363 C CA . TYR A 1 549 ? -0.344 1.208 12.789 1 98.62 549 TYR A CA 1
ATOM 4364 C C . TYR A 1 549 ? 0.926 0.639 12.172 1 98.62 549 TYR A C 1
ATOM 4366 O O . TYR A 1 549 ? 1.133 -0.577 12.172 1 98.62 549 TYR A O 1
ATOM 4374 N N . ASP A 1 550 ? 1.792 1.467 11.531 1 98.5 550 ASP A N 1
ATOM 4375 C CA . ASP A 1 550 ? 2.994 1.026 10.828 1 98.5 550 ASP A CA 1
ATOM 4376 C C . ASP A 1 550 ? 4.145 0.796 11.805 1 98.5 550 ASP A C 1
ATOM 4378 O O . ASP A 1 550 ? 4.234 1.463 12.836 1 98.5 550 ASP A O 1
ATOM 4382 N N . PRO A 1 551 ? 5.062 -0.032 11.492 1 98 551 PRO A N 1
ATOM 4383 C CA . PRO A 1 551 ? 6.18 -0.3 12.398 1 98 551 PRO A CA 1
ATOM 4384 C C . PRO A 1 551 ? 7.191 0.843 12.445 1 98 551 PRO A C 1
ATOM 4386 O O . PRO A 1 551 ? 7.188 1.708 11.562 1 98 551 PRO A O 1
ATOM 4389 N N . ILE A 1 552 ? 7.953 0.838 13.453 1 98.19 552 ILE A N 1
ATOM 4390 C CA . ILE A 1 552 ? 9.156 1.648 13.609 1 98.19 552 ILE A CA 1
ATOM 4391 C C . ILE A 1 552 ? 10.391 0.807 13.289 1 98.19 552 ILE A C 1
ATOM 4393 O O . ILE A 1 552 ? 10.492 -0.341 13.727 1 98.19 552 ILE A O 1
ATOM 4397 N N . PHE A 1 553 ? 11.359 1.323 12.547 1 98.25 553 PHE A N 1
ATOM 4398 C CA . PHE A 1 553 ? 12.531 0.579 12.102 1 98.25 553 PHE A CA 1
ATOM 4399 C C . PHE A 1 553 ? 13.812 1.241 12.594 1 98.25 553 PHE A C 1
ATOM 4401 O O . PHE A 1 553 ? 13.93 2.467 12.57 1 98.25 553 PHE A O 1
ATOM 4408 N N . THR A 1 554 ? 14.656 0.521 13.047 1 97.31 554 THR A N 1
ATOM 4409 C CA . THR A 1 554 ? 16.047 0.915 13.219 1 97.31 554 THR A CA 1
ATOM 4410 C C . THR A 1 554 ? 16.984 -0.183 12.727 1 97.31 554 THR A C 1
ATOM 4412 O O . THR A 1 554 ? 16.578 -1.336 12.578 1 97.31 554 THR A O 1
ATOM 4415 N N . ALA A 1 555 ? 18.125 0.179 12.312 1 97.75 555 ALA A N 1
ATOM 4416 C CA . ALA A 1 555 ? 19.125 -0.776 11.828 1 97.75 555 ALA A CA 1
ATOM 4417 C C . ALA A 1 555 ? 20.484 -0.491 12.43 1 97.75 555 ALA A C 1
ATOM 4419 O O . ALA A 1 555 ? 20.828 0.662 12.711 1 97.75 555 ALA A O 1
ATOM 4420 N N . SER A 1 556 ? 21.234 -1.511 12.672 1 97.31 556 SER A N 1
ATOM 4421 C CA . SER A 1 556 ? 22.594 -1.378 13.18 1 97.31 556 SER A CA 1
ATOM 4422 C C . SER A 1 556 ? 23.5 -2.469 12.617 1 97.31 556 SER A C 1
ATOM 4424 O O . SER A 1 556 ? 23.016 -3.477 12.094 1 97.31 556 SER A O 1
ATOM 4426 N N . GLN A 1 557 ? 24.734 -2.26 12.727 1 96.06 557 GLN A N 1
ATOM 4427 C CA . GLN A 1 557 ? 25.703 -3.252 12.305 1 96.06 557 GLN A CA 1
ATOM 4428 C C . GLN A 1 557 ? 26.156 -4.125 13.469 1 96.06 557 GLN A C 1
ATOM 4430 O O . GLN A 1 557 ? 26.375 -3.629 14.578 1 96.06 557 GLN A O 1
ATOM 4435 N N . THR A 1 558 ? 26.219 -5.328 13.164 1 94.31 558 THR A N 1
ATOM 4436 C CA . THR A 1 558 ? 26.797 -6.242 14.148 1 94.31 558 THR A CA 1
ATOM 4437 C C . THR A 1 558 ? 28.328 -6.172 14.125 1 94.31 558 THR A C 1
ATOM 4439 O O . THR A 1 558 ? 28.906 -5.484 13.289 1 94.31 558 THR A O 1
ATOM 4442 N N . ALA A 1 559 ? 28.938 -6.891 15.109 1 92.69 559 ALA A N 1
ATOM 4443 C CA . ALA A 1 559 ? 30.391 -6.918 15.203 1 92.69 559 ALA A CA 1
ATOM 4444 C C . ALA A 1 559 ? 31.016 -7.492 13.93 1 92.69 559 ALA A C 1
ATOM 4446 O O . ALA A 1 559 ? 32.094 -7.078 13.516 1 92.69 559 ALA A O 1
ATOM 4447 N N . ASP A 1 560 ? 30.391 -8.391 13.266 1 92.06 560 ASP A N 1
ATOM 4448 C CA . ASP A 1 560 ? 30.906 -9.016 12.047 1 92.06 560 ASP A CA 1
ATOM 4449 C C . ASP A 1 560 ? 30.438 -8.266 10.805 1 92.06 560 ASP A C 1
ATOM 4451 O O . ASP A 1 560 ? 30.375 -8.836 9.719 1 92.06 560 ASP A O 1
ATOM 4455 N N . LYS A 1 561 ? 29.891 -7.012 10.938 1 90.69 561 LYS A N 1
ATOM 4456 C CA . LYS A 1 561 ? 29.578 -6.066 9.867 1 90.69 561 LYS A CA 1
ATOM 4457 C C . LYS A 1 561 ? 28.328 -6.492 9.102 1 90.69 561 LYS A C 1
ATOM 4459 O O . LYS A 1 561 ? 28.188 -6.188 7.918 1 90.69 561 LYS A O 1
ATOM 4464 N N . LYS A 1 562 ? 27.641 -7.316 9.727 1 93.81 562 LYS A N 1
ATOM 4465 C CA . LYS A 1 562 ? 26.297 -7.59 9.195 1 93.81 562 LYS A CA 1
ATOM 4466 C C . LYS A 1 562 ? 25.281 -6.578 9.711 1 93.81 562 LYS A C 1
ATOM 4468 O O . LYS A 1 562 ? 25.516 -5.914 10.719 1 93.81 562 LYS A O 1
ATOM 4473 N N . VAL A 1 563 ? 24.234 -6.387 8.914 1 97 563 VAL A N 1
ATOM 4474 C CA . VAL A 1 563 ? 23.234 -5.41 9.312 1 97 563 VAL A CA 1
ATOM 4475 C C . VAL A 1 563 ? 22.031 -6.129 9.93 1 97 563 VAL A C 1
ATOM 4477 O O . VAL A 1 563 ? 21.531 -7.113 9.375 1 97 563 VAL A O 1
ATOM 4480 N N . GLN A 1 564 ? 21.625 -5.703 11.016 1 97.69 564 GLN A N 1
ATOM 4481 C CA . GLN A 1 564 ? 20.438 -6.203 11.695 1 97.69 564 GLN A CA 1
ATOM 4482 C C . GLN A 1 564 ? 19.359 -5.129 11.766 1 97.69 564 GLN A C 1
ATOM 4484 O O . GLN A 1 564 ? 19.656 -3.951 11.961 1 97.69 564 GLN A O 1
ATOM 4489 N N . VAL A 1 565 ? 18.141 -5.484 11.594 1 98.56 565 VAL A N 1
ATOM 4490 C CA . VAL A 1 565 ? 17 -4.578 11.602 1 98.56 565 VAL A CA 1
ATOM 4491 C C . VAL A 1 565 ? 16.156 -4.801 12.859 1 98.56 565 VAL A C 1
ATOM 4493 O O . VAL A 1 565 ? 15.852 -5.941 13.211 1 98.56 565 VAL A O 1
ATOM 4496 N N . PHE A 1 566 ? 15.883 -3.785 13.562 1 98.56 566 PHE A N 1
ATOM 4497 C CA . PHE A 1 566 ? 14.984 -3.773 14.719 1 98.56 566 PHE A CA 1
ATOM 4498 C C . PHE A 1 566 ? 13.633 -3.174 14.344 1 98.56 566 PHE A C 1
ATOM 4500 O O . PHE A 1 566 ? 13.57 -2.156 13.656 1 98.56 566 PHE A O 1
ATOM 4507 N N . MET A 1 567 ? 12.57 -3.809 14.742 1 98.69 567 MET A N 1
ATOM 4508 C CA . MET A 1 567 ? 11.227 -3.307 14.461 1 98.69 567 MET A CA 1
ATOM 4509 C C . MET A 1 567 ? 10.383 -3.283 15.734 1 98.69 567 MET A C 1
ATOM 4511 O O . MET A 1 567 ? 10.547 -4.133 16.609 1 98.69 567 MET A O 1
ATOM 4515 N N . SER A 1 568 ? 9.531 -2.373 15.844 1 98.31 568 SER A N 1
ATOM 4516 C CA . SER A 1 568 ? 8.594 -2.273 16.953 1 98.31 568 SER A CA 1
ATOM 4517 C C . SER A 1 568 ? 7.297 -1.594 16.531 1 98.31 568 SER A C 1
ATOM 4519 O O . SER A 1 568 ? 7.227 -0.99 15.461 1 98.31 568 SER A O 1
ATOM 4521 N N . THR A 1 569 ? 6.281 -1.824 17.297 1 97.81 569 THR A N 1
ATOM 4522 C CA . THR A 1 569 ? 4.996 -1.172 17.062 1 97.81 569 THR A CA 1
ATOM 4523 C C . THR A 1 569 ? 4.828 0.026 18 1 97.81 569 THR A C 1
ATOM 4525 O O . THR A 1 569 ? 5.336 0.024 19.125 1 97.81 569 THR A O 1
ATOM 4528 N N . GLU A 1 570 ? 4.164 1.033 17.469 1 97.06 570 GLU A N 1
ATOM 4529 C CA . GLU A 1 570 ? 3.852 2.189 18.297 1 97.06 570 GLU A CA 1
ATOM 4530 C C . GLU A 1 570 ? 2.678 1.896 19.234 1 97.06 570 GLU A C 1
ATOM 4532 O O . GLU A 1 570 ? 2.695 2.279 20.406 1 97.06 570 GLU A O 1
ATOM 4537 N N . MET A 1 571 ? 1.647 1.288 18.703 1 95.62 571 MET A N 1
ATOM 4538 C CA . MET A 1 571 ? 0.492 0.829 19.469 1 95.62 571 MET A CA 1
ATOM 4539 C C . MET A 1 571 ? 0.694 -0.602 19.953 1 95.62 571 MET A C 1
ATOM 4541 O O . MET A 1 571 ? 1.291 -1.421 19.25 1 95.62 571 MET A O 1
ATOM 4545 N N . GLN A 1 572 ? 0.132 -0.93 21.078 1 95.06 572 GLN A N 1
ATOM 4546 C CA . GLN A 1 572 ? 0.229 -2.285 21.609 1 95.06 572 GLN A CA 1
ATOM 4547 C C . GLN A 1 572 ? -0.737 -3.227 20.891 1 95.06 572 GLN A C 1
ATOM 4549 O O . GLN A 1 572 ? -1.725 -2.781 20.297 1 95.06 572 GLN A O 1
ATOM 4554 N N . GLY A 1 573 ? -0.416 -4.492 20.906 1 96.62 573 GLY A N 1
ATOM 4555 C CA . GLY A 1 573 ? -1.346 -5.516 20.453 1 96.62 573 GLY A CA 1
ATOM 4556 C C . GLY A 1 573 ? -1.236 -5.801 18.969 1 96.62 573 GLY A C 1
ATOM 4557 O O . GLY A 1 573 ? -2.115 -6.441 18.391 1 96.62 573 GLY A O 1
ATOM 4558 N N . LEU A 1 574 ? -0.208 -5.301 18.328 1 98.19 574 LEU A N 1
ATOM 4559 C CA . LEU A 1 574 ? -0.013 -5.555 16.906 1 98.19 574 LEU A CA 1
ATOM 4560 C C . LEU A 1 574 ? 1.133 -6.539 16.688 1 98.19 574 LEU A C 1
ATOM 4562 O O . LEU A 1 574 ? 2.109 -6.543 17.438 1 98.19 574 LEU A O 1
ATOM 4566 N N . ASP A 1 575 ? 0.983 -7.383 15.711 1 98.69 575 ASP A N 1
ATOM 4567 C CA . ASP A 1 575 ? 2.037 -8.289 15.266 1 98.69 575 ASP A CA 1
ATOM 4568 C C . ASP A 1 575 ? 2.688 -7.785 13.977 1 98.69 575 ASP A C 1
ATOM 4570 O O . ASP A 1 575 ? 2.029 -7.148 13.156 1 98.69 575 ASP A O 1
ATOM 4574 N N . ILE A 1 576 ? 3.965 -7.992 13.859 1 98.81 576 ILE A N 1
ATOM 4575 C CA . ILE A 1 576 ? 4.711 -7.605 12.672 1 98.81 576 ILE A CA 1
ATOM 4576 C C . ILE A 1 576 ? 5.102 -8.852 11.875 1 98.81 576 ILE A C 1
ATOM 4578 O O . ILE A 1 576 ? 5.68 -9.789 12.43 1 98.81 576 ILE A O 1
ATOM 4582 N N . TYR A 1 577 ? 4.789 -8.945 10.641 1 98.88 577 TYR A N 1
ATOM 4583 C CA . TYR A 1 577 ? 5.211 -10 9.727 1 98.88 577 TYR A CA 1
ATOM 4584 C C . TYR A 1 577 ? 6.086 -9.438 8.609 1 98.88 577 TYR A C 1
ATOM 4586 O O . TYR A 1 577 ? 5.883 -8.305 8.164 1 98.88 577 TYR A O 1
ATOM 4594 N N . TYR A 1 578 ? 7.098 -10.195 8.164 1 98.69 578 TYR A N 1
ATOM 4595 C CA . TYR A 1 578 ? 8.07 -9.617 7.242 1 98.69 578 TYR A CA 1
ATOM 4596 C C . TYR A 1 578 ? 8.609 -10.68 6.281 1 98.69 578 TYR A C 1
ATOM 4598 O O . TYR A 1 578 ? 8.406 -11.875 6.492 1 98.69 578 TYR A O 1
ATOM 4606 N N . THR A 1 579 ? 9.25 -10.258 5.211 1 98.44 579 THR A N 1
ATOM 4607 C CA . THR A 1 579 ? 9.969 -11.148 4.301 1 98.44 579 THR A CA 1
ATOM 4608 C C . THR A 1 579 ? 11.078 -10.383 3.572 1 98.44 579 THR A C 1
ATOM 4610 O O . THR A 1 579 ? 11.039 -9.156 3.484 1 98.44 579 THR A O 1
ATOM 4613 N N . PHE A 1 580 ? 12.094 -11.062 3.162 1 97.94 580 PHE A N 1
ATOM 4614 C CA . PHE A 1 580 ? 13.148 -10.539 2.291 1 97.94 580 PHE A CA 1
ATOM 4615 C C . PHE A 1 580 ? 13.023 -11.133 0.892 1 97.94 580 PHE A C 1
ATOM 4617 O O . PHE A 1 580 ? 13.875 -10.883 0.032 1 97.94 580 PHE A O 1
ATOM 4624 N N . ASP A 1 581 ? 11.922 -11.906 0.584 1 96.81 581 ASP A N 1
ATOM 4625 C CA . ASP A 1 581 ? 11.859 -12.672 -0.652 1 96.81 581 ASP A CA 1
ATOM 4626 C C . ASP A 1 581 ? 11.133 -11.898 -1.749 1 96.81 581 ASP A C 1
ATOM 4628 O O . ASP A 1 581 ? 10.734 -12.469 -2.768 1 96.81 581 ASP A O 1
ATOM 4632 N N . ASN A 1 582 ? 10.844 -10.602 -1.53 1 96.88 582 ASN A N 1
ATOM 4633 C CA . ASN A 1 582 ? 10.273 -9.641 -2.473 1 96.88 582 ASN A CA 1
ATOM 4634 C C . ASN A 1 582 ? 8.766 -9.812 -2.602 1 96.88 582 ASN A C 1
ATOM 4636 O O . ASN A 1 582 ? 8.086 -8.977 -3.203 1 96.88 582 ASN A O 1
ATOM 4640 N N . SER A 1 583 ? 8.172 -10.914 -2.045 1 97.5 583 SER A N 1
ATOM 4641 C CA . SER A 1 583 ? 6.723 -11.102 -2.113 1 97.5 583 SER A CA 1
ATOM 4642 C C . SER A 1 583 ? 6.004 -10.219 -1.096 1 97.5 583 SER A C 1
ATOM 4644 O O . SER A 1 583 ? 6.578 -9.258 -0.581 1 97.5 583 SER A O 1
ATOM 4646 N N . PHE A 1 584 ? 4.723 -10.43 -0.88 1 98.19 584 PHE A N 1
ATOM 4647 C CA . PHE A 1 584 ? 3.896 -9.633 0.017 1 98.19 584 PHE A CA 1
ATOM 4648 C C . PHE A 1 584 ? 3.551 -10.414 1.277 1 98.19 584 PHE A C 1
ATOM 4650 O O . PHE A 1 584 ? 2.656 -11.266 1.261 1 98.19 584 PHE A O 1
ATOM 4657 N N . PRO A 1 585 ? 4.195 -10.141 2.381 1 98.5 585 PRO A N 1
ATOM 4658 C CA . PRO A 1 585 ? 3.943 -10.93 3.59 1 98.5 585 PRO A CA 1
ATOM 4659 C C . PRO A 1 585 ? 2.529 -10.734 4.137 1 98.5 585 PRO A C 1
ATOM 4661 O O . PRO A 1 585 ? 1.955 -9.656 4.008 1 98.5 585 PRO A O 1
ATOM 4664 N N . ASP A 1 586 ? 1.942 -11.742 4.688 1 98.31 586 ASP A N 1
ATOM 4665 C CA . ASP A 1 586 ? 0.741 -11.758 5.516 1 98.31 586 ASP A CA 1
ATOM 4666 C C . ASP A 1 586 ? 0.982 -12.523 6.812 1 98.31 586 ASP A C 1
ATOM 4668 O O . ASP A 1 586 ? 2.129 -12.727 7.219 1 98.31 586 ASP A O 1
ATOM 4672 N N . ASN A 1 587 ? -0.023 -12.914 7.555 1 98.06 587 ASN A N 1
ATOM 4673 C CA . ASN A 1 587 ? 0.16 -13.477 8.891 1 98.06 587 ASN A CA 1
ATOM 4674 C C . ASN A 1 587 ? 0.584 -14.945 8.82 1 98.06 587 ASN A C 1
ATOM 4676 O O . ASN A 1 587 ? 0.646 -15.625 9.852 1 98.06 587 ASN A O 1
ATOM 4680 N N . HIS A 1 588 ? 0.883 -15.492 7.613 1 97.88 588 HIS A N 1
ATOM 4681 C CA . HIS A 1 588 ? 1.484 -16.812 7.449 1 97.88 588 HIS A CA 1
ATOM 4682 C C . HIS A 1 588 ? 2.996 -16.703 7.281 1 97.88 588 HIS A C 1
ATOM 4684 O O . HIS A 1 588 ? 3.689 -17.734 7.223 1 97.88 588 HIS A O 1
ATOM 4690 N N . TYR A 1 589 ? 3.496 -15.539 7.148 1 98.31 589 TYR A N 1
ATOM 4691 C CA . TYR A 1 589 ? 4.93 -15.281 7.055 1 98.31 589 TYR A CA 1
ATOM 4692 C C . TYR A 1 589 ? 5.559 -15.203 8.438 1 98.31 589 TYR A C 1
ATOM 4694 O O . TYR A 1 589 ? 4.852 -15.203 9.453 1 98.31 589 TYR A O 1
ATOM 4702 N N . PRO A 1 590 ? 6.895 -15.188 8.477 1 97.94 590 PRO A N 1
ATOM 4703 C CA . PRO A 1 590 ? 7.562 -15.109 9.773 1 97.94 590 PRO A CA 1
ATOM 4704 C C . PRO A 1 590 ? 7.137 -13.891 10.586 1 97.94 590 PRO A C 1
ATOM 4706 O O . PRO A 1 590 ? 7.109 -12.773 10.062 1 97.94 590 PRO A O 1
ATOM 4709 N N . LYS A 1 591 ? 6.77 -14.141 11.789 1 98.44 591 LYS A N 1
ATOM 4710 C CA . LYS A 1 591 ? 6.445 -13.086 12.75 1 98.44 591 LYS A CA 1
ATOM 4711 C C . LYS A 1 591 ? 7.711 -12.508 13.383 1 98.44 591 LYS A C 1
ATOM 4713 O O . LYS A 1 591 ? 8.609 -13.258 13.773 1 98.44 591 LYS A O 1
ATOM 4718 N N . TYR A 1 592 ? 7.824 -11.289 13.398 1 98.62 592 TYR A N 1
ATOM 4719 C CA . TYR A 1 592 ? 8.953 -10.648 14.062 1 98.62 592 TYR A CA 1
ATOM 4720 C C . TYR A 1 592 ? 8.891 -10.836 15.57 1 98.62 592 TYR A C 1
ATOM 4722 O O . TYR A 1 592 ? 7.902 -10.469 16.203 1 98.62 592 TYR A O 1
ATOM 4730 N N . THR A 1 593 ? 9.93 -11.336 16.109 1 97.69 593 THR A N 1
ATOM 4731 C CA . THR A 1 593 ? 10 -11.539 17.562 1 97.69 593 THR A CA 1
ATOM 4732 C C . THR A 1 593 ? 11.344 -11.062 18.094 1 97.69 593 THR A C 1
ATOM 4734 O O . THR A 1 593 ? 11.492 -10.859 19.312 1 97.69 593 THR A O 1
ATOM 4737 N N . SER A 1 594 ? 12.305 -10.93 17.281 1 97.25 594 SER A N 1
ATOM 4738 C CA . SER A 1 594 ? 13.656 -10.469 17.609 1 97.25 594 SER A CA 1
ATOM 4739 C C . SER A 1 594 ? 14.32 -9.82 16.406 1 97.25 594 SER A C 1
ATOM 4741 O O . SER A 1 594 ? 13.859 -9.977 15.273 1 97.25 594 SER A O 1
ATOM 4743 N N . PRO A 1 595 ? 15.344 -9.094 16.641 1 97.44 595 PRO A N 1
ATOM 4744 C CA . PRO A 1 595 ? 16.016 -8.453 15.508 1 97.44 595 PRO A CA 1
ATOM 4745 C C . PRO A 1 595 ? 16.375 -9.43 14.398 1 97.44 595 PRO A C 1
ATOM 4747 O O . PRO A 1 595 ? 16.75 -10.57 14.68 1 97.44 595 PRO A O 1
ATOM 4750 N N . VAL A 1 596 ? 16.312 -8.992 13.227 1 97.75 596 VAL A N 1
ATOM 4751 C CA . VAL A 1 596 ? 16.5 -9.883 12.078 1 97.75 596 VAL A CA 1
ATOM 4752 C C . VAL A 1 596 ? 17.75 -9.477 11.297 1 97.75 596 VAL A C 1
ATOM 4754 O O . VAL A 1 596 ? 17.938 -8.305 10.984 1 97.75 596 VAL A O 1
ATOM 4757 N N . LEU A 1 597 ? 18.578 -10.375 11.008 1 97.19 597 LEU A N 1
ATOM 4758 C CA . LEU A 1 597 ? 19.734 -10.141 10.156 1 97.19 597 LEU A CA 1
ATOM 4759 C C . LEU A 1 597 ? 19.328 -10.086 8.688 1 97.19 597 LEU A C 1
ATOM 4761 O O . LEU A 1 597 ? 18.531 -10.898 8.234 1 97.19 597 LEU A O 1
ATOM 4765 N N . ILE A 1 598 ? 19.844 -9.172 7.949 1 97.5 598 ILE A N 1
ATOM 4766 C CA . ILE A 1 598 ? 19.578 -9.102 6.516 1 97.5 598 ILE A CA 1
ATOM 4767 C C . ILE A 1 598 ? 20.312 -10.227 5.797 1 97.5 598 ILE A C 1
ATOM 4769 O O . ILE A 1 598 ? 21.547 -10.344 5.906 1 97.5 598 ILE A O 1
ATOM 4773 N N . PRO A 1 599 ? 19.578 -11.078 5.09 1 95.38 599 PRO A N 1
ATOM 4774 C CA . PRO A 1 599 ? 20.266 -12.141 4.344 1 95.38 599 PRO A CA 1
ATOM 4775 C C . PRO A 1 599 ? 21.188 -11.594 3.264 1 95.38 599 PRO A C 1
ATOM 4777 O O . PRO A 1 599 ? 20.922 -10.531 2.691 1 95.38 599 PRO A O 1
ATOM 4780 N N . GLU A 1 600 ? 22.125 -12.516 2.992 1 91.5 600 GLU A N 1
ATOM 4781 C CA . GLU A 1 600 ? 22.984 -12.172 1.863 1 91.5 600 GLU A CA 1
ATOM 4782 C C . GLU A 1 600 ? 22.188 -12.117 0.562 1 91.5 600 GLU A C 1
ATOM 4784 O O . GLU A 1 600 ? 21.281 -12.922 0.349 1 91.5 600 GLU A O 1
ATOM 4789 N N . ASP A 1 601 ? 22.297 -11.25 -0.315 1 94.31 601 ASP A N 1
ATOM 4790 C CA . ASP A 1 601 ? 21.719 -11.125 -1.647 1 94.31 601 ASP A CA 1
ATOM 4791 C C . ASP A 1 601 ? 20.328 -10.523 -1.582 1 94.31 601 ASP A C 1
ATOM 4793 O O . ASP A 1 601 ? 19.688 -10.297 -2.615 1 94.31 601 ASP A O 1
ATOM 4797 N N . ALA A 1 602 ? 19.766 -10.336 -0.294 1 96.62 602 ALA A N 1
ATOM 4798 C CA . ALA A 1 602 ? 18.453 -9.734 -0.174 1 96.62 602 ALA A CA 1
ATOM 4799 C C . ALA A 1 602 ? 18.391 -8.367 -0.862 1 96.62 602 ALA A C 1
ATOM 4801 O O . ALA A 1 602 ? 19.375 -7.613 -0.825 1 96.62 602 ALA A O 1
ATOM 4802 N N . PHE A 1 603 ? 17.297 -8.055 -1.492 1 97 603 PHE A N 1
ATOM 4803 C CA . PHE A 1 603 ? 17.125 -6.805 -2.219 1 97 603 PHE A CA 1
ATOM 4804 C C . PHE A 1 603 ? 16.312 -5.809 -1.396 1 97 603 PHE A C 1
ATOM 4806 O O . PHE A 1 603 ? 16.578 -4.605 -1.434 1 97 603 PHE A O 1
ATOM 4813 N N . GLN A 1 604 ? 15.305 -6.277 -0.691 1 97.81 604 GLN A N 1
ATOM 4814 C CA . GLN A 1 604 ? 14.422 -5.406 0.077 1 97.81 604 GLN A CA 1
ATOM 4815 C C . GLN A 1 604 ? 13.766 -6.168 1.226 1 97.81 604 GLN A C 1
ATOM 4817 O O . GLN A 1 604 ? 13.719 -7.398 1.217 1 97.81 604 GLN A O 1
ATOM 4822 N N . LEU A 1 605 ? 13.367 -5.477 2.191 1 98.44 605 LEU A N 1
ATOM 4823 C CA . LEU A 1 605 ? 12.547 -5.934 3.305 1 98.44 605 LEU A CA 1
ATOM 4824 C C . LEU A 1 605 ? 11.102 -5.473 3.137 1 98.44 605 LEU A C 1
ATOM 4826 O O . LEU A 1 605 ? 10.844 -4.293 2.893 1 98.44 605 LEU A O 1
ATOM 4830 N N . LYS A 1 606 ? 10.117 -6.309 3.141 1 98.5 606 LYS A N 1
ATOM 4831 C CA . LYS A 1 606 ? 8.703 -5.961 3.178 1 98.5 606 LYS A CA 1
ATOM 4832 C C . LYS A 1 606 ? 8.078 -6.332 4.52 1 98.5 606 LYS A C 1
ATOM 4834 O O . LYS A 1 606 ? 8.383 -7.387 5.078 1 98.5 606 LYS A O 1
ATOM 4839 N N . VAL A 1 607 ? 7.301 -5.465 5.066 1 98.81 607 VAL A N 1
ATOM 4840 C CA . VAL A 1 607 ? 6.766 -5.613 6.414 1 98.81 607 VAL A CA 1
ATOM 4841 C C . VAL A 1 607 ? 5.297 -5.188 6.438 1 98.81 607 VAL A C 1
ATOM 4843 O O . VAL A 1 607 ? 4.91 -4.238 5.75 1 98.81 607 VAL A O 1
ATOM 4846 N N . ILE A 1 608 ? 4.477 -5.848 7.242 1 98.75 608 ILE A N 1
ATOM 4847 C CA . ILE A 1 608 ? 3.088 -5.457 7.465 1 98.75 608 ILE A CA 1
ATOM 4848 C C . ILE A 1 608 ? 2.682 -5.785 8.898 1 98.75 608 ILE A C 1
ATOM 4850 O O . ILE A 1 608 ? 3.203 -6.73 9.5 1 98.75 608 ILE A O 1
ATOM 4854 N N . THR A 1 609 ? 1.807 -5.027 9.477 1 98.81 609 THR A N 1
ATOM 4855 C CA . THR A 1 609 ? 1.326 -5.289 10.836 1 98.81 609 THR A CA 1
ATOM 4856 C C . THR A 1 609 ? -0.095 -5.84 10.805 1 98.81 609 THR A C 1
ATOM 4858 O O . THR A 1 609 ? -0.877 -5.516 9.906 1 98.81 609 THR A O 1
ATOM 4861 N N . TYR A 1 610 ? -0.383 -6.66 11.75 1 98.5 610 TYR A N 1
ATOM 4862 C CA . TYR A 1 610 ? -1.685 -7.293 11.938 1 98.5 610 TYR A CA 1
ATOM 4863 C C . TYR A 1 610 ? -2.209 -7.062 13.352 1 98.5 610 TYR A C 1
ATOM 4865 O O . TYR A 1 610 ? -1.433 -7.004 14.305 1 98.5 610 TYR A O 1
ATOM 4873 N N . ARG A 1 611 ? -3.453 -6.852 13.508 1 97.94 611 ARG A N 1
ATOM 4874 C CA . ARG A 1 611 ? -4.191 -7.047 14.75 1 97.94 611 ARG A CA 1
ATOM 4875 C C . ARG A 1 611 ? -5.02 -8.328 14.703 1 97.94 611 ARG A C 1
ATOM 4877 O O . ARG A 1 611 ? -6.008 -8.406 13.969 1 97.94 611 ARG A O 1
ATOM 4884 N N . GLY A 1 612 ? -4.637 -9.297 15.453 1 96.31 612 GLY A N 1
ATOM 4885 C CA . GLY A 1 612 ? -5.211 -10.609 15.219 1 96.31 612 GLY A CA 1
ATOM 4886 C C . GLY A 1 612 ? -4.934 -11.141 13.82 1 96.31 612 GLY A C 1
ATOM 4887 O O . GLY A 1 612 ? -3.781 -11.188 13.391 1 96.31 612 GLY A O 1
ATOM 4888 N N . ASN A 1 613 ? -5.977 -11.5 13.109 1 95.19 613 ASN A N 1
ATOM 4889 C CA . ASN A 1 613 ? -5.82 -12.078 11.773 1 95.19 613 ASN A CA 1
ATOM 4890 C C . ASN A 1 613 ? -6.156 -11.07 10.68 1 95.19 613 ASN A C 1
ATOM 4892 O O . ASN A 1 613 ? -6.324 -11.438 9.523 1 95.19 613 ASN A O 1
ATOM 4896 N N . GLU A 1 614 ? -6.191 -9.812 11.078 1 96.19 614 GLU A N 1
ATOM 4897 C CA . GLU A 1 614 ? -6.547 -8.781 10.109 1 96.19 614 GLU A CA 1
ATOM 4898 C C . GLU A 1 614 ? -5.395 -7.805 9.891 1 96.19 614 GLU A C 1
ATOM 4900 O O . GLU A 1 614 ? -4.793 -7.324 10.859 1 96.19 614 GLU A O 1
ATOM 4905 N N . PRO A 1 615 ? -5.059 -7.57 8.625 1 97.69 615 PRO A N 1
ATOM 4906 C CA . PRO A 1 615 ? -4.051 -6.535 8.406 1 97.69 615 PRO A CA 1
ATOM 4907 C C . PRO A 1 615 ? -4.504 -5.156 8.883 1 97.69 615 PRO A C 1
ATOM 4909 O O . PRO A 1 615 ? -5.676 -4.801 8.734 1 97.69 615 PRO A O 1
ATOM 4912 N N . ILE A 1 616 ? -3.58 -4.375 9.508 1 97.88 616 ILE A N 1
ATOM 4913 C CA . ILE A 1 616 ? -4 -3.084 10.047 1 97.88 616 ILE A CA 1
ATOM 4914 C C . ILE A 1 616 ? -3.041 -1.993 9.578 1 97.88 616 ILE A C 1
ATOM 4916 O O . ILE A 1 616 ? -3.439 -0.837 9.414 1 97.88 616 ILE A O 1
ATOM 4920 N N . GLY A 1 617 ? -1.786 -2.252 9.43 1 98 617 GLY A N 1
ATOM 4921 C CA . GLY A 1 617 ? -0.826 -1.287 8.922 1 98 617 GLY A CA 1
ATOM 4922 C C . GLY A 1 617 ? -0.66 -1.353 7.414 1 98 617 GLY A C 1
ATOM 4923 O O . GLY A 1 617 ? -1.212 -2.24 6.762 1 98 617 GLY A O 1
ATOM 4924 N N . ARG A 1 618 ? 0.061 -0.5 6.863 1 97.5 618 ARG A N 1
ATOM 4925 C CA . ARG A 1 618 ? 0.357 -0.487 5.434 1 97.5 618 ARG A CA 1
ATOM 4926 C C . ARG A 1 618 ? 1.499 -1.441 5.102 1 97.5 618 ARG A C 1
ATOM 4928 O O . ARG A 1 618 ? 2.318 -1.761 5.965 1 97.5 618 ARG A O 1
ATOM 4935 N N . MET A 1 619 ? 1.525 -1.919 3.846 1 98.19 619 MET A N 1
ATOM 4936 C CA . MET A 1 619 ? 2.68 -2.658 3.344 1 98.19 619 MET A CA 1
ATOM 4937 C C . MET A 1 619 ? 3.881 -1.735 3.168 1 98.19 619 MET A C 1
ATOM 4939 O O . MET A 1 619 ? 3.834 -0.791 2.379 1 98.19 619 MET A O 1
ATOM 4943 N N . ILE A 1 620 ? 4.922 -1.98 3.898 1 98.31 620 ILE A N 1
ATOM 4944 C CA . ILE A 1 620 ? 6.113 -1.141 3.809 1 98.31 620 ILE A CA 1
ATOM 4945 C C . ILE A 1 620 ? 7.238 -1.914 3.129 1 98.31 620 ILE A C 1
ATOM 4947 O O . ILE A 1 620 ? 7.469 -3.086 3.436 1 98.31 620 ILE A O 1
ATOM 4951 N N . THR A 1 621 ? 7.867 -1.348 2.23 1 97.94 621 THR A N 1
ATOM 4952 C CA . THR A 1 621 ? 9.016 -1.898 1.519 1 97.94 621 THR A CA 1
ATOM 4953 C C . THR A 1 621 ? 10.25 -1.034 1.741 1 97.94 621 THR A C 1
ATOM 4955 O O . THR A 1 621 ? 10.227 0.173 1.492 1 97.94 621 THR A O 1
ATOM 4958 N N . ILE A 1 622 ? 11.297 -1.581 2.191 1 98.31 622 ILE A N 1
ATOM 4959 C CA . ILE A 1 622 ? 12.539 -0.853 2.4 1 98.31 622 ILE A CA 1
ATOM 4960 C C . ILE A 1 622 ? 13.672 -1.536 1.634 1 98.31 622 ILE A C 1
ATOM 4962 O O . ILE A 1 622 ? 14.047 -2.67 1.944 1 98.31 622 ILE A O 1
ATOM 4966 N N . PRO A 1 623 ? 14.289 -0.901 0.667 1 97.44 623 PRO A N 1
ATOM 4967 C CA . PRO A 1 623 ? 15.461 -1.477 0.013 1 97.44 623 PRO A CA 1
ATOM 4968 C C . PRO A 1 623 ? 16.609 -1.765 0.99 1 97.44 623 PRO A C 1
ATOM 4970 O O . PRO A 1 623 ? 16.844 -0.985 1.918 1 97.44 623 PRO A O 1
ATOM 4973 N N . VAL A 1 624 ? 17.297 -2.795 0.782 1 97.69 624 VAL A N 1
ATOM 4974 C CA . VAL A 1 624 ? 18.406 -3.162 1.646 1 97.69 624 VAL A CA 1
ATOM 4975 C C . VAL A 1 624 ? 19.469 -2.068 1.606 1 97.69 624 VAL A C 1
ATOM 4977 O O . VAL A 1 624 ? 20.125 -1.783 2.619 1 97.69 624 VAL A O 1
ATOM 4980 N N . THR A 1 625 ? 19.641 -1.415 0.478 1 97.12 625 THR A N 1
ATOM 4981 C CA . THR A 1 625 ? 20.578 -0.314 0.368 1 97.12 625 THR A CA 1
ATOM 4982 C C . THR A 1 625 ? 20.266 0.783 1.378 1 97.12 625 THR A C 1
ATOM 4984 O O . THR A 1 625 ? 21.156 1.373 1.974 1 97.12 625 THR A O 1
ATOM 4987 N N . ASP A 1 626 ? 18.984 1.062 1.571 1 97.25 626 ASP A N 1
ATOM 4988 C CA . ASP A 1 626 ? 18.562 2.066 2.549 1 97.25 626 ASP A CA 1
ATOM 4989 C C . ASP A 1 626 ? 18.828 1.587 3.975 1 97.25 626 ASP A C 1
ATOM 4991 O O . ASP A 1 626 ? 19.25 2.369 4.828 1 97.25 626 ASP A O 1
ATOM 4995 N N . LEU A 1 627 ? 18.562 0.315 4.23 1 97.94 627 LEU A N 1
ATOM 4996 C CA . LEU A 1 627 ? 18.844 -0.256 5.543 1 97.94 627 LEU A CA 1
ATOM 4997 C C . LEU A 1 627 ? 20.328 -0.198 5.859 1 97.94 627 LEU A C 1
ATOM 4999 O O . LEU A 1 627 ? 20.719 0.096 6.992 1 97.94 627 LEU A O 1
ATOM 5003 N N . ASN A 1 628 ? 21.141 -0.499 4.867 1 97.44 628 ASN A N 1
ATOM 5004 C CA . ASN A 1 628 ? 22.578 -0.4 5.043 1 97.44 628 ASN A CA 1
ATOM 5005 C C . ASN A 1 628 ? 23.016 1.018 5.414 1 97.44 628 ASN A C 1
ATOM 5007 O O . ASN A 1 628 ? 23.828 1.209 6.316 1 97.44 628 ASN A O 1
ATOM 5011 N N . LYS A 1 629 ? 22.406 1.951 4.758 1 96.69 629 LYS A N 1
ATOM 5012 C CA . LYS A 1 629 ? 22.703 3.35 5.055 1 96.69 629 LYS A CA 1
ATOM 5013 C C . LYS A 1 629 ? 22.297 3.705 6.484 1 96.69 629 LYS A C 1
ATOM 5015 O O . LYS A 1 629 ? 23.047 4.379 7.195 1 96.69 629 LYS A O 1
ATOM 5020 N N . ARG A 1 630 ? 21.109 3.27 6.867 1 96.44 630 ARG A N 1
ATOM 5021 C CA . ARG A 1 630 ? 20.625 3.527 8.219 1 96.44 630 ARG A CA 1
ATOM 5022 C C . ARG A 1 630 ? 21.578 2.945 9.266 1 96.44 630 ARG A C 1
ATOM 5024 O O . ARG A 1 630 ? 21.688 3.473 10.375 1 96.44 630 ARG A O 1
ATOM 5031 N N . ALA A 1 631 ? 22.203 1.837 8.875 1 96.44 631 ALA A N 1
ATOM 5032 C CA . ALA A 1 631 ? 23.094 1.137 9.805 1 96.44 631 ALA A CA 1
ATOM 5033 C C . ALA A 1 631 ? 24.5 1.711 9.75 1 96.44 631 ALA A C 1
ATOM 5035 O O . ALA A 1 631 ? 25.391 1.271 10.492 1 96.44 631 ALA A O 1
ATOM 5036 N N . GLY A 1 632 ? 24.766 2.678 8.914 1 91.69 632 GLY A N 1
ATOM 5037 C CA . GLY A 1 632 ? 26.078 3.273 8.773 1 91.69 632 GLY A CA 1
ATOM 5038 C C . GLY A 1 632 ? 27.031 2.432 7.934 1 91.69 632 GLY A C 1
ATOM 5039 O O . GLY A 1 632 ? 28.25 2.598 8.016 1 91.69 632 GLY A O 1
ATOM 5040 N N . LYS A 1 633 ? 26.438 1.432 7.324 1 80.38 633 LYS A N 1
ATOM 5041 C CA . LYS A 1 633 ? 27.281 0.594 6.477 1 80.38 633 LYS A CA 1
ATOM 5042 C C . LYS A 1 633 ? 27.594 1.294 5.16 1 80.38 633 LYS A C 1
ATOM 5044 O O . LYS A 1 633 ? 26.703 1.817 4.488 1 80.38 633 LYS A O 1
ATOM 5049 N N . LYS A 1 634 ? 28.891 1.52 4.758 1 69.25 634 LYS A N 1
ATOM 5050 C CA . LYS A 1 634 ? 29.391 2.18 3.555 1 69.25 634 LYS A CA 1
ATOM 5051 C C . LYS A 1 634 ? 29.359 1.238 2.354 1 69.25 634 LYS A C 1
ATOM 5053 O O . LYS A 1 634 ? 29.672 0.053 2.475 1 69.25 634 LYS A O 1
ATOM 5058 N N . MET B 1 1 ? -43.188 29.047 -52.438 1 24.84 1 MET B N 1
ATOM 5059 C CA . MET B 1 1 ? -42.156 28.188 -51.875 1 24.84 1 MET B CA 1
ATOM 5060 C C . MET B 1 1 ? -42.656 27.516 -50.594 1 24.84 1 MET B C 1
ATOM 5062 O O . MET B 1 1 ? -43.25 28.156 -49.719 1 24.84 1 MET B O 1
ATOM 5066 N N . LYS B 1 2 ? -42.844 26.094 -50.719 1 27.47 2 LYS B N 1
ATOM 5067 C CA . LYS B 1 2 ? -43.25 24.812 -50.156 1 27.47 2 LYS B CA 1
ATOM 5068 C C . LYS B 1 2 ? -42.5 24.5 -48.875 1 27.47 2 LYS B C 1
ATOM 5070 O O . LYS B 1 2 ? -41.406 23.953 -48.938 1 27.47 2 LYS B O 1
ATOM 5075 N N . LYS B 1 3 ? -42.312 25.484 -48 1 28.38 3 LYS B N 1
ATOM 5076 C CA . LYS B 1 3 ? -41.438 25.312 -46.844 1 28.38 3 LYS B CA 1
ATOM 5077 C C . LYS B 1 3 ? -41.938 24.156 -45.969 1 28.38 3 LYS B C 1
ATOM 5079 O O . LYS B 1 3 ? -42.938 24.266 -45.312 1 28.38 3 LYS B O 1
ATOM 5084 N N . LEU B 1 4 ? -41.688 22.844 -46.469 1 28.91 4 LEU B N 1
ATOM 5085 C CA . LEU B 1 4 ? -42.031 21.609 -45.781 1 28.91 4 LEU B CA 1
ATOM 5086 C C . LEU B 1 4 ? -41.312 21.547 -44.438 1 28.91 4 LEU B C 1
ATOM 5088 O O . LEU B 1 4 ? -40.094 21.688 -44.344 1 28.91 4 LEU B O 1
ATOM 5092 N N . THR B 1 5 ? -41.969 21.906 -43.375 1 30.97 5 THR B N 1
ATOM 5093 C CA . THR B 1 5 ? -41.625 21.828 -41.969 1 30.97 5 THR B CA 1
ATOM 5094 C C . THR B 1 5 ? -41.312 20.406 -41.562 1 30.97 5 THR B C 1
ATOM 5096 O O . THR B 1 5 ? -42.188 19.531 -41.594 1 30.97 5 THR B O 1
ATOM 5099 N N . ALA B 1 6 ? -40.094 19.906 -41.906 1 31.47 6 ALA B N 1
ATOM 5100 C CA . ALA B 1 6 ? -39.625 18.578 -41.5 1 31.47 6 ALA B CA 1
ATOM 5101 C C . ALA B 1 6 ? -39.656 18.406 -39.969 1 31.47 6 ALA B C 1
ATOM 5103 O O . ALA B 1 6 ? -39.062 19.219 -39.25 1 31.47 6 ALA B O 1
ATOM 5104 N N . PHE B 1 7 ? -40.75 17.906 -39.5 1 33.03 7 PHE B N 1
ATOM 5105 C CA . PHE B 1 7 ? -40.875 17.516 -38.094 1 33.03 7 PHE B CA 1
ATOM 5106 C C . PHE B 1 7 ? -39.844 16.453 -37.75 1 33.03 7 PHE B C 1
ATOM 5108 O O . PHE B 1 7 ? -39.812 15.367 -38.344 1 33.03 7 PHE B O 1
ATOM 5115 N N . VAL B 1 8 ? -38.625 16.875 -37.375 1 32.91 8 VAL B N 1
ATOM 5116 C CA . VAL B 1 8 ? -37.594 15.992 -36.875 1 32.91 8 VAL B CA 1
ATOM 5117 C C . VAL B 1 8 ? -38.062 15.289 -35.625 1 32.91 8 VAL B C 1
ATOM 5119 O O . VAL B 1 8 ? -38.375 15.945 -34.625 1 32.91 8 VAL B O 1
ATOM 5122 N N . LEU B 1 9 ? -38.781 14.164 -35.781 1 32.38 9 LEU B N 1
ATOM 5123 C CA . LEU B 1 9 ? -39.062 13.273 -34.656 1 32.38 9 LEU B CA 1
ATOM 5124 C C . LEU B 1 9 ? -37.812 12.781 -33.969 1 32.38 9 LEU B C 1
ATOM 5126 O O . LEU B 1 9 ? -37 12.094 -34.594 1 32.38 9 LEU B O 1
ATOM 5130 N N . ILE B 1 10 ? -37.312 13.539 -33.062 1 33.09 10 ILE B N 1
ATOM 5131 C CA . ILE B 1 10 ? -36.219 13.109 -32.188 1 33.09 10 ILE B CA 1
ATOM 5132 C C . ILE B 1 10 ? -36.656 11.891 -31.375 1 33.09 10 ILE B C 1
ATOM 5134 O O . ILE B 1 10 ? -37.594 11.969 -30.578 1 33.09 10 ILE B O 1
ATOM 5138 N N . SER B 1 11 ? -36.688 10.695 -32 1 33.12 11 SER B N 1
ATOM 5139 C CA . SER B 1 11 ? -36.875 9.477 -31.219 1 33.12 11 SER B CA 1
ATOM 5140 C C . SER B 1 11 ? -35.812 9.336 -30.141 1 33.12 11 SER B C 1
ATOM 5142 O O . SER B 1 11 ? -34.594 9.297 -30.438 1 33.12 11 SER B O 1
ATOM 5144 N N . GLY B 1 12 ? -36.062 9.867 -28.984 1 31.81 12 GLY B N 1
ATOM 5145 C CA . GLY B 1 12 ? -35.25 9.633 -27.781 1 31.81 12 GLY B CA 1
ATOM 5146 C C . GLY B 1 12 ? -35.125 8.156 -27.453 1 31.81 12 GLY B C 1
ATOM 5147 O O . GLY B 1 12 ? -36.094 7.492 -27.094 1 31.81 12 GLY B O 1
ATOM 5148 N N . PHE B 1 13 ? -34.25 7.449 -28.141 1 31.52 13 PHE B N 1
ATOM 5149 C CA . PHE B 1 13 ? -33.875 6.129 -27.641 1 31.52 13 PHE B CA 1
ATOM 5150 C C . PHE B 1 13 ? -33.312 6.227 -26.234 1 31.52 13 PHE B C 1
ATOM 5152 O O . PHE B 1 13 ? -32.25 6.82 -26.031 1 31.52 13 PHE B O 1
ATOM 5159 N N . ALA B 1 14 ? -34.156 6.164 -25.203 1 32.12 14 ALA B N 1
ATOM 5160 C CA . ALA B 1 14 ? -33.719 5.895 -23.844 1 32.12 14 ALA B CA 1
ATOM 5161 C C . ALA B 1 14 ? -32.875 4.629 -23.781 1 32.12 14 ALA B C 1
ATOM 5163 O O . ALA B 1 14 ? -33.344 3.535 -24.078 1 32.12 14 ALA B O 1
ATOM 5164 N N . LEU B 1 15 ? -31.547 4.789 -23.922 1 32.19 15 LEU B N 1
ATOM 5165 C CA . LEU B 1 15 ? -30.609 3.738 -23.547 1 32.19 15 LEU B CA 1
ATOM 5166 C C . LEU B 1 15 ? -30.875 3.262 -22.125 1 32.19 15 LEU B C 1
ATOM 5168 O O . LEU B 1 15 ? -30.672 4.012 -21.172 1 32.19 15 LEU B O 1
ATOM 5172 N N . SER B 1 16 ? -31.812 2.391 -21.938 1 32.38 16 SER B N 1
ATOM 5173 C CA . SER B 1 16 ? -31.859 1.605 -20.719 1 32.38 16 SER B CA 1
ATOM 5174 C C . SER B 1 16 ? -30.5 1.012 -20.375 1 32.38 16 SER B C 1
ATOM 5176 O O . SER B 1 16 ? -29.969 0.192 -21.141 1 32.38 16 SER B O 1
ATOM 5178 N N . SER B 1 17 ? -29.672 1.854 -19.859 1 33.62 17 SER B N 1
ATOM 5179 C CA . SER B 1 17 ? -28.547 1.258 -19.172 1 33.62 17 SER B CA 1
ATOM 5180 C C . SER B 1 17 ? -28.984 0.126 -18.25 1 33.62 17 SER B C 1
ATOM 5182 O O . SER B 1 17 ? -29.531 0.374 -17.172 1 33.62 17 SER B O 1
ATOM 5184 N N . PHE B 1 18 ? -29.453 -0.982 -18.797 1 33.72 18 PHE B N 1
ATOM 5185 C CA . PHE B 1 18 ? -29.516 -2.184 -17.969 1 33.72 18 PHE B CA 1
ATOM 5186 C C . PHE B 1 18 ? -28.234 -2.365 -17.172 1 33.72 18 PHE B C 1
ATOM 5188 O O . PHE B 1 18 ? -27.188 -2.707 -17.75 1 33.72 18 PHE B O 1
ATOM 5195 N N . GLY B 1 19 ? -28.078 -1.599 -16.219 1 35.16 19 GLY B N 1
ATOM 5196 C CA . GLY B 1 19 ? -27.109 -2.104 -15.242 1 35.16 19 GLY B CA 1
ATOM 5197 C C . GLY B 1 19 ? -27.203 -3.605 -15.039 1 35.16 19 GLY B C 1
ATOM 5198 O O . GLY B 1 19 ? -28.203 -4.109 -14.547 1 35.16 19 GLY B O 1
ATOM 5199 N N . GLN B 1 20 ? -26.75 -4.371 -15.945 1 37.38 20 GLN B N 1
ATOM 5200 C CA . GLN B 1 20 ? -26.656 -5.805 -15.68 1 37.38 20 GLN B CA 1
ATOM 5201 C C . GLN B 1 20 ? -26.297 -6.074 -14.219 1 37.38 20 GLN B C 1
ATOM 5203 O O . GLN B 1 20 ? -25.188 -5.758 -13.773 1 37.38 20 GLN B O 1
ATOM 5208 N N . GLY B 1 21 ? -27.188 -6.004 -13.359 1 42.81 21 GLY B N 1
ATOM 5209 C CA . GLY B 1 21 ? -27.016 -6.414 -11.977 1 42.81 21 GLY B CA 1
ATOM 5210 C C . GLY B 1 21 ? -26.094 -7.605 -11.812 1 42.81 21 GLY B C 1
ATOM 5211 O O . GLY B 1 21 ? -26.031 -8.469 -12.688 1 42.81 21 GLY B O 1
ATOM 5212 N N . ALA B 1 22 ? -25.109 -7.625 -11.031 1 47.44 22 ALA B N 1
ATOM 5213 C CA . ALA B 1 22 ? -24.266 -8.773 -10.711 1 47.44 22 ALA B CA 1
ATOM 5214 C C . ALA B 1 22 ? -25.078 -10.062 -10.672 1 47.44 22 ALA B C 1
ATOM 5216 O O . ALA B 1 22 ? -26.156 -10.109 -10.078 1 47.44 22 ALA B O 1
ATOM 5217 N N . LYS B 1 23 ? -24.828 -10.977 -11.602 1 57.03 23 LYS B N 1
ATOM 5218 C CA . LYS B 1 23 ? -25.453 -12.297 -11.516 1 57.03 23 LYS B CA 1
ATOM 5219 C C . LYS B 1 23 ? -25.422 -12.828 -10.086 1 57.03 23 LYS B C 1
ATOM 5221 O O . LYS B 1 23 ? -24.375 -12.797 -9.438 1 57.03 23 LYS B O 1
ATOM 5226 N N . LYS B 1 24 ? -26.438 -13.156 -9.508 1 70.31 24 LYS B N 1
ATOM 5227 C CA . LYS B 1 24 ? -26.594 -13.727 -8.172 1 70.31 24 LYS B CA 1
ATOM 5228 C C . LYS B 1 24 ? -25.797 -15.016 -8.031 1 70.31 24 LYS B C 1
ATOM 5230 O O . LYS B 1 24 ? -25.172 -15.25 -6.996 1 70.31 24 LYS B O 1
ATOM 5235 N N . ILE B 1 25 ? -25.641 -15.734 -9.234 1 92.31 25 ILE B N 1
ATOM 5236 C CA . ILE B 1 25 ? -24.922 -17 -9.188 1 92.31 25 ILE B CA 1
ATOM 5237 C C . ILE B 1 25 ? -23.547 -16.844 -9.828 1 92.31 25 ILE B C 1
ATOM 5239 O O . ILE B 1 25 ? -23.438 -16.453 -11 1 92.31 25 ILE B O 1
ATOM 5243 N N . ALA B 1 26 ? -22.469 -17 -9.148 1 97 26 ALA B N 1
ATOM 5244 C CA . ALA B 1 26 ? -21.094 -16.812 -9.602 1 97 26 ALA B CA 1
ATOM 5245 C C . ALA B 1 26 ? -20.344 -18.125 -9.625 1 97 26 ALA B C 1
ATOM 5247 O O . ALA B 1 26 ? -19.578 -18.438 -8.711 1 97 26 ALA B O 1
ATOM 5248 N N . ILE B 1 27 ? -20.531 -18.875 -10.703 1 98.25 27 ILE B N 1
ATOM 5249 C CA . ILE B 1 27 ? -19.859 -20.156 -10.867 1 98.25 27 ILE B CA 1
ATOM 5250 C C . ILE B 1 27 ? -18.656 -20 -11.805 1 98.25 27 ILE B C 1
ATOM 5252 O O . ILE B 1 27 ? -18.766 -19.344 -12.844 1 98.25 27 ILE B O 1
ATOM 5256 N N . ILE B 1 28 ? -17.516 -20.438 -11.398 1 98.75 28 ILE B N 1
ATOM 5257 C CA . ILE B 1 28 ? -16.328 -20.547 -12.234 1 98.75 28 ILE B CA 1
ATOM 5258 C C . ILE B 1 28 ? -15.836 -21.984 -12.273 1 98.75 28 ILE B C 1
ATOM 5260 O O . ILE B 1 28 ? -15.617 -22.609 -11.227 1 98.75 28 ILE B O 1
ATOM 5264 N N . PRO B 1 29 ? -15.656 -22.547 -13.406 1 98.56 29 PRO B N 1
ATOM 5265 C CA . PRO B 1 29 ? -15.891 -21.969 -14.734 1 98.56 29 PRO B CA 1
ATOM 5266 C C . PRO B 1 29 ? -17.375 -21.859 -15.07 1 98.56 29 PRO B C 1
ATOM 5268 O O . PRO B 1 29 ? -18.203 -22.547 -14.477 1 98.56 29 PRO B O 1
ATOM 5271 N N . GLU B 1 30 ? -17.656 -21.047 -16.031 1 97.88 30 GLU B N 1
ATOM 5272 C CA . GLU B 1 30 ? -19.031 -20.828 -16.469 1 97.88 30 GLU B CA 1
ATOM 5273 C C . GLU B 1 30 ? -19.641 -22.094 -17.047 1 97.88 30 GLU B C 1
ATOM 5275 O O . GLU B 1 30 ? -19.078 -22.703 -17.953 1 97.88 30 GLU B O 1
ATOM 5280 N N . PRO B 1 31 ? -20.828 -22.516 -16.516 1 98.06 31 PRO B N 1
ATOM 5281 C CA . PRO B 1 31 ? -21.453 -23.734 -17.031 1 98.06 31 PRO B CA 1
ATOM 5282 C C . PRO B 1 31 ? -21.953 -23.594 -18.453 1 98.06 31 PRO B C 1
ATOM 5284 O O . PRO B 1 31 ? -22.156 -22.469 -18.922 1 98.06 31 PRO B O 1
ATOM 5287 N N . VAL B 1 32 ? -22.188 -24.734 -19.047 1 98.31 32 VAL B N 1
ATOM 5288 C CA . VAL B 1 32 ? -22.734 -24.766 -20.406 1 98.31 32 VAL B CA 1
ATOM 5289 C C . VAL B 1 32 ? -24.125 -24.156 -20.406 1 98.31 32 VAL B C 1
ATOM 5291 O O . VAL B 1 32 ? -24.453 -23.359 -21.297 1 98.31 32 VAL B O 1
ATOM 5294 N N . GLU B 1 33 ? -24.922 -24.594 -19.453 1 97.75 33 GLU B N 1
ATOM 5295 C CA . GLU B 1 33 ? -26.266 -24.062 -19.297 1 97.75 33 GLU B CA 1
ATOM 5296 C C . GLU B 1 33 ? -26.641 -23.938 -17.812 1 97.75 33 GLU B C 1
ATOM 5298 O O . GLU B 1 33 ? -26.344 -24.828 -17.016 1 97.75 33 GLU B O 1
ATOM 5303 N N . ILE B 1 34 ? -27.266 -22.844 -17.469 1 97.12 34 ILE B N 1
ATOM 5304 C CA . ILE B 1 34 ? -27.781 -22.625 -16.125 1 97.12 34 ILE B CA 1
ATOM 5305 C C . ILE B 1 34 ? -29.125 -21.891 -16.203 1 97.12 34 ILE B C 1
ATOM 5307 O O . ILE B 1 34 ? -29.25 -20.891 -16.922 1 97.12 34 ILE B O 1
ATOM 5311 N N . THR B 1 35 ? -30.078 -22.406 -15.578 1 97.06 35 THR B N 1
ATOM 5312 C CA . THR B 1 35 ? -31.391 -21.766 -15.438 1 97.06 35 THR B CA 1
ATOM 5313 C C . THR B 1 35 ? -31.75 -21.594 -13.961 1 97.06 35 THR B C 1
ATOM 5315 O O . THR B 1 35 ? -31.766 -22.578 -13.203 1 97.06 35 THR B O 1
ATOM 5318 N N . GLU B 1 36 ? -31.969 -20.438 -13.609 1 95.38 36 GLU B N 1
ATOM 5319 C CA . GLU B 1 36 ? -32.406 -20.125 -12.25 1 95.38 36 GLU B CA 1
ATOM 5320 C C . GLU B 1 36 ? -33.938 -19.984 -12.18 1 95.38 36 GLU B C 1
ATOM 5322 O O . GLU B 1 36 ? -34.531 -19.406 -13.07 1 95.38 36 GLU B O 1
ATOM 5327 N N . THR B 1 37 ? -34.469 -20.625 -11.266 1 92.5 37 THR B N 1
ATOM 5328 C CA . THR B 1 37 ? -35.906 -20.453 -11.031 1 92.5 37 THR B CA 1
ATOM 5329 C C . THR B 1 37 ? -36.156 -19.812 -9.672 1 92.5 37 THR B C 1
ATOM 5331 O O . THR B 1 37 ? -35.25 -19.75 -8.828 1 92.5 37 THR B O 1
ATOM 5334 N N . ALA B 1 38 ? -37.344 -19.25 -9.453 1 93.62 38 ALA B N 1
ATOM 5335 C CA . ALA B 1 38 ? -37.688 -18.562 -8.203 1 93.62 38 ALA B CA 1
ATOM 5336 C C . ALA B 1 38 ? -37.719 -19.531 -7.035 1 93.62 38 ALA B C 1
ATOM 5338 O O . ALA B 1 38 ? -38.219 -20.656 -7.176 1 93.62 38 ALA B O 1
ATOM 5339 N N . GLY B 1 39 ? -37.125 -19.156 -5.98 1 94.31 39 GLY B N 1
ATOM 5340 C CA . GLY B 1 39 ? -37.156 -19.953 -4.766 1 94.31 39 GLY B CA 1
ATOM 5341 C C . GLY B 1 39 ? -35.75 -20.25 -4.23 1 94.31 39 GLY B C 1
ATOM 5342 O O . GLY B 1 39 ? -34.75 -19.906 -4.863 1 94.31 39 GLY B O 1
ATOM 5343 N N . THR B 1 40 ? -35.812 -20.766 -3.006 1 96.12 40 THR B N 1
ATOM 5344 C CA . THR B 1 40 ? -34.562 -21.109 -2.35 1 96.12 40 THR B CA 1
ATOM 5345 C C . THR B 1 40 ? -34.688 -22.422 -1.606 1 96.12 40 THR B C 1
ATOM 5347 O O . THR B 1 40 ? -35.75 -22.766 -1.096 1 96.12 40 THR B O 1
ATOM 5350 N N . PHE B 1 41 ? -33.625 -23.172 -1.671 1 96.88 41 PHE B N 1
ATOM 5351 C CA . PHE B 1 41 ? -33.469 -24.391 -0.878 1 96.88 41 PHE B CA 1
ATOM 5352 C C . PHE B 1 41 ? -32.719 -24.109 0.412 1 96.88 41 PHE B C 1
ATOM 5354 O O . PHE B 1 41 ? -31.625 -23.516 0.383 1 96.88 41 PHE B O 1
ATOM 5361 N N . THR B 1 42 ? -33.25 -24.5 1.543 1 96.81 42 THR B N 1
ATOM 5362 C CA . THR B 1 42 ? -32.562 -24.344 2.826 1 96.81 42 THR B CA 1
ATOM 5363 C C . THR B 1 42 ? -32.062 -25.688 3.324 1 96.81 42 THR B C 1
ATOM 5365 O O . THR B 1 42 ? -32.812 -26.656 3.445 1 96.81 42 THR B O 1
ATOM 5368 N N . LEU B 1 43 ? -30.766 -25.734 3.539 1 95.81 43 LEU B N 1
ATOM 5369 C CA . LEU B 1 43 ? -30.156 -26.953 4.062 1 95.81 43 LEU B CA 1
ATOM 5370 C C . LEU B 1 43 ? -30.547 -27.188 5.516 1 95.81 43 LEU B C 1
ATOM 5372 O O . LEU B 1 43 ? -30.297 -26.328 6.375 1 95.81 43 LEU B O 1
ATOM 5376 N N . SER B 1 44 ? -31.125 -28.281 5.789 1 93.12 44 SER B N 1
ATOM 5377 C CA . SER B 1 44 ? -31.531 -28.609 7.152 1 93.12 44 SER B CA 1
ATOM 5378 C C . SER B 1 44 ? -30.344 -29.094 7.973 1 93.12 44 SER B C 1
ATOM 5380 O O . SER B 1 44 ? -29.281 -29.391 7.422 1 93.12 44 SER B O 1
ATOM 5382 N N . ASN B 1 45 ? -30.609 -29.188 9.258 1 92.81 45 ASN B N 1
ATOM 5383 C CA . ASN B 1 45 ? -29.547 -29.672 10.148 1 92.81 45 ASN B CA 1
ATOM 5384 C C . ASN B 1 45 ? -29.297 -31.172 9.953 1 92.81 45 ASN B C 1
ATOM 5386 O O . ASN B 1 45 ? -28.25 -31.672 10.336 1 92.81 45 ASN B O 1
ATOM 5390 N N . SER B 1 46 ? -30.281 -31.812 9.422 1 94.06 46 SER B N 1
ATOM 5391 C CA . SER B 1 46 ? -30.156 -33.25 9.094 1 94.06 46 SER B CA 1
ATOM 5392 C C . SER B 1 46 ? -30.156 -33.438 7.586 1 94.06 46 SER B C 1
ATOM 5394 O O . SER B 1 46 ? -31.172 -33.219 6.922 1 94.06 46 SER B O 1
ATOM 5396 N N . VAL B 1 47 ? -29.078 -33.875 7.086 1 95.75 47 VAL B N 1
ATOM 5397 C CA . VAL B 1 47 ? -28.906 -34.031 5.648 1 95.75 47 VAL B CA 1
ATOM 5398 C C . VAL B 1 47 ? -28.875 -35.5 5.285 1 95.75 47 VAL B C 1
ATOM 5400 O O . VAL B 1 47 ? -28.109 -36.281 5.879 1 95.75 47 VAL B O 1
ATOM 5403 N N . ILE B 1 48 ? -29.688 -35.906 4.375 1 95.31 48 ILE B N 1
ATOM 5404 C CA . ILE B 1 48 ? -29.688 -37.281 3.85 1 95.31 48 ILE B CA 1
ATOM 5405 C C . ILE B 1 48 ? -29.031 -37.281 2.471 1 95.31 48 ILE B C 1
ATOM 5407 O O . ILE B 1 48 ? -29.531 -36.656 1.534 1 95.31 48 ILE B O 1
ATOM 5411 N N . ILE B 1 49 ? -27.953 -37.969 2.35 1 95 49 ILE B N 1
ATOM 5412 C CA . ILE B 1 49 ? -27.281 -38.188 1.068 1 95 49 ILE B CA 1
ATOM 5413 C C . ILE B 1 49 ? -27.562 -39.625 0.577 1 95 49 ILE B C 1
ATOM 5415 O O . ILE B 1 49 ? -27.375 -40.594 1.324 1 95 49 ILE B O 1
ATOM 5419 N N . THR B 1 50 ? -28.047 -39.75 -0.64 1 93.19 50 THR B N 1
ATOM 5420 C CA . THR B 1 50 ? -28.344 -41.062 -1.195 1 93.19 50 THR B CA 1
ATOM 5421 C C . THR B 1 50 ? -27.594 -41.281 -2.51 1 93.19 50 THR B C 1
ATOM 5423 O O . THR B 1 50 ? -27 -40.344 -3.047 1 93.19 50 THR B O 1
ATOM 5426 N N . GLY B 1 51 ? -27.547 -42.531 -2.941 1 86.75 51 GLY B N 1
ATOM 5427 C CA . GLY B 1 51 ? -26.859 -42.906 -4.176 1 86.75 51 GLY B CA 1
ATOM 5428 C C . GLY B 1 51 ? -25.406 -43.25 -3.975 1 86.75 51 GLY B C 1
ATOM 5429 O O . GLY B 1 51 ? -24.609 -43.125 -4.91 1 86.75 51 GLY B O 1
ATOM 5430 N N . THR B 1 52 ? -25.047 -43.656 -2.764 1 81 52 THR B N 1
ATOM 5431 C CA . THR B 1 52 ? -23.641 -43.781 -2.42 1 81 52 THR B CA 1
ATOM 5432 C C . THR B 1 52 ? -23.203 -45.25 -2.418 1 81 52 THR B C 1
ATOM 5434 O O . THR B 1 52 ? -22.094 -45.562 -1.993 1 81 52 THR B O 1
ATOM 5437 N N . SER B 1 53 ? -24.125 -46.094 -2.906 1 80.88 53 SER B N 1
ATOM 5438 C CA . SER B 1 53 ? -23.844 -47.531 -2.77 1 80.88 53 SER B CA 1
ATOM 5439 C C . SER B 1 53 ? -22.875 -48 -3.836 1 80.88 53 SER B C 1
ATOM 5441 O O . SER B 1 53 ? -22.219 -49.031 -3.672 1 80.88 53 SER B O 1
ATOM 5443 N N . LYS B 1 54 ? -22.844 -47.25 -4.895 1 82.06 54 LYS B N 1
ATOM 5444 C CA . LYS B 1 54 ? -21.906 -47.656 -5.945 1 82.06 54 LYS B CA 1
ATOM 5445 C C . LYS B 1 54 ? -20.469 -47.25 -5.598 1 82.06 54 LYS B C 1
ATOM 5447 O O . LYS B 1 54 ? -20.25 -46.156 -5.078 1 82.06 54 LYS B O 1
ATOM 5452 N N . ALA B 1 55 ? -19.562 -48.125 -5.852 1 79.88 55 ALA B N 1
ATOM 5453 C CA . ALA B 1 55 ? -18.172 -47.969 -5.449 1 79.88 55 ALA B CA 1
ATOM 5454 C C . ALA B 1 55 ? -17.578 -46.656 -5.973 1 79.88 55 ALA B C 1
ATOM 5456 O O . ALA B 1 55 ? -16.875 -45.969 -5.246 1 79.88 55 ALA B O 1
ATOM 5457 N N . GLY B 1 56 ? -17.859 -46.281 -7.09 1 86.75 56 GLY B N 1
ATOM 5458 C CA . GLY B 1 56 ? -17.281 -45.094 -7.672 1 86.75 56 GLY B CA 1
ATOM 5459 C C . GLY B 1 56 ? -17.859 -43.812 -7.078 1 86.75 56 GLY B C 1
ATOM 5460 O O . GLY B 1 56 ? -17.25 -42.75 -7.191 1 86.75 56 GLY B O 1
ATOM 5461 N N . VAL B 1 57 ? -18.906 -43.875 -6.348 1 92.19 57 VAL B N 1
ATOM 5462 C CA . VAL B 1 57 ? -19.594 -42.719 -5.844 1 92.19 57 VAL B CA 1
ATOM 5463 C C . VAL B 1 57 ? -19.125 -42.406 -4.426 1 92.19 57 VAL B C 1
ATOM 5465 O O . VAL B 1 57 ? -19.266 -41.25 -3.955 1 92.19 57 VAL B O 1
ATOM 5468 N N . VAL B 1 58 ? -18.531 -43.344 -3.777 1 89.12 58 VAL B N 1
ATOM 5469 C CA . VAL B 1 58 ? -18.172 -43.25 -2.365 1 89.12 58 VAL B CA 1
ATOM 5470 C C . VAL B 1 58 ? -17.172 -42.094 -2.152 1 89.12 58 VAL B C 1
ATOM 5472 O O . VAL B 1 58 ? -17.359 -41.25 -1.271 1 89.12 58 VAL B O 1
ATOM 5475 N N . PRO B 1 59 ? -16.109 -42.031 -3.002 1 90.12 59 PRO B N 1
ATOM 5476 C CA . PRO B 1 59 ? -15.172 -40.938 -2.793 1 90.12 59 PRO B CA 1
ATOM 5477 C C . PRO B 1 59 ? -15.828 -39.562 -2.965 1 90.12 59 PRO B C 1
ATOM 5479 O O . PRO B 1 59 ? -15.461 -38.625 -2.271 1 90.12 59 PRO B O 1
ATOM 5482 N N . VAL B 1 60 ? -16.734 -39.438 -3.848 1 96.06 60 VAL B N 1
ATOM 5483 C CA . VAL B 1 60 ? -17.438 -38.188 -4.098 1 96.06 60 VAL B CA 1
ATOM 5484 C C . VAL B 1 60 ? -18.297 -37.812 -2.887 1 96.06 60 VAL B C 1
ATOM 5486 O O . VAL B 1 60 ? -18.281 -36.688 -2.43 1 96.06 60 VAL B O 1
ATOM 5489 N N . ALA B 1 61 ? -19.016 -38.812 -2.375 1 94.38 61 ALA B N 1
ATOM 5490 C CA . ALA B 1 61 ? -19.859 -38.625 -1.201 1 94.38 61 ALA B CA 1
ATOM 5491 C C . ALA B 1 61 ? -19.016 -38.219 0.01 1 94.38 61 ALA B C 1
ATOM 5493 O O . ALA B 1 61 ? -19.406 -37.312 0.771 1 94.38 61 ALA B O 1
ATOM 5494 N N . ASN B 1 62 ? -17.891 -38.875 0.165 1 92.94 62 ASN B N 1
ATOM 5495 C CA . ASN B 1 62 ? -17.016 -38.562 1.281 1 92.94 62 ASN B CA 1
ATOM 5496 C C . ASN B 1 62 ? -16.5 -37.125 1.199 1 92.94 62 ASN B C 1
ATOM 5498 O O . ASN B 1 62 ? -16.422 -36.438 2.211 1 92.94 62 ASN B O 1
ATOM 5502 N N . TYR B 1 63 ? -16.078 -36.75 0.027 1 94.88 63 TYR B N 1
ATOM 5503 C CA . TYR B 1 63 ? -15.617 -35.375 -0.187 1 94.88 63 TYR B CA 1
ATOM 5504 C C . TYR B 1 63 ? -16.703 -34.375 0.177 1 94.88 63 TYR B C 1
ATOM 5506 O O . TYR B 1 63 ? -16.453 -33.406 0.894 1 94.88 63 TYR B O 1
ATOM 5514 N N . LEU B 1 64 ? -17.875 -34.594 -0.305 1 96.31 64 LEU B N 1
ATOM 5515 C CA . LEU B 1 64 ? -19.016 -33.719 -0.068 1 96.31 64 LEU B CA 1
ATOM 5516 C C . LEU B 1 64 ? -19.328 -33.625 1.42 1 96.31 64 LEU B C 1
ATOM 5518 O O . LEU B 1 64 ? -19.562 -32.531 1.952 1 96.31 64 LEU B O 1
ATOM 5522 N N . LYS B 1 65 ? -19.344 -34.781 2.07 1 95.06 65 LYS B N 1
ATOM 5523 C CA . LYS B 1 65 ? -19.641 -34.844 3.498 1 95.06 65 LYS B CA 1
ATOM 5524 C C . LYS B 1 65 ? -18.641 -34.031 4.301 1 95.06 65 LYS B C 1
ATOM 5526 O O . LYS B 1 65 ? -19.016 -33.25 5.176 1 95.06 65 LYS B O 1
ATOM 5531 N N . LYS B 1 66 ? -17.438 -34.188 3.957 1 94.06 66 LYS B N 1
ATOM 5532 C CA . LYS B 1 66 ? -16.375 -33.469 4.66 1 94.06 66 LYS B CA 1
ATOM 5533 C C . LYS B 1 66 ? -16.547 -31.969 4.496 1 94.06 66 LYS B C 1
ATOM 5535 O O . LYS B 1 66 ? -16.453 -31.219 5.469 1 94.06 66 LYS B O 1
ATOM 5540 N N . LYS B 1 67 ? -16.766 -31.531 3.283 1 94.38 67 LYS B N 1
ATOM 5541 C CA . LYS B 1 67 ? -16.922 -30.109 3.008 1 94.38 67 LYS B CA 1
ATOM 5542 C C . LYS B 1 67 ? -18.141 -29.531 3.729 1 94.38 67 LYS B C 1
ATOM 5544 O O . LYS B 1 67 ? -18.062 -28.453 4.316 1 94.38 67 LYS B O 1
ATOM 5549 N N . LEU B 1 68 ? -19.203 -30.234 3.723 1 95.56 68 LEU B N 1
ATOM 5550 C CA . LEU B 1 68 ? -20.438 -29.75 4.328 1 95.56 68 LEU B CA 1
ATOM 5551 C C . LEU B 1 68 ? -20.328 -29.703 5.848 1 95.56 68 LEU B C 1
ATOM 5553 O O . LEU B 1 68 ? -20.719 -28.734 6.48 1 95.56 68 LEU B O 1
ATOM 5557 N N . THR B 1 69 ? -19.75 -30.734 6.457 1 94.94 69 THR B N 1
ATOM 5558 C CA . THR B 1 69 ? -19.734 -30.828 7.914 1 94.94 69 THR B CA 1
ATOM 5559 C C . THR B 1 69 ? -18.766 -29.812 8.508 1 94.94 69 THR B C 1
ATOM 5561 O O . THR B 1 69 ? -18.953 -29.359 9.641 1 94.94 69 THR B O 1
ATOM 5564 N N . THR B 1 70 ? -17.781 -29.484 7.785 1 94.88 70 THR B N 1
ATOM 5565 C CA . THR B 1 70 ? -16.766 -28.578 8.297 1 94.88 70 THR B CA 1
ATOM 5566 C C . THR B 1 70 ? -17.359 -27.203 8.578 1 94.88 70 THR B C 1
ATOM 5568 O O . THR B 1 70 ? -17.156 -26.641 9.656 1 94.88 70 THR B O 1
ATOM 5571 N N . ALA B 1 71 ? -18.141 -26.656 7.699 1 95.25 71 ALA B N 1
ATOM 5572 C CA . ALA B 1 71 ? -18.625 -25.281 7.805 1 95.25 71 ALA B CA 1
ATOM 5573 C C . ALA B 1 71 ? -20.016 -25.234 8.43 1 95.25 71 ALA B C 1
ATOM 5575 O O . ALA B 1 71 ? -20.375 -24.234 9.055 1 95.25 71 ALA B O 1
ATOM 5576 N N . THR B 1 72 ? -20.953 -26.219 8.258 1 93.69 72 THR B N 1
ATOM 5577 C CA . THR B 1 72 ? -22.359 -26.141 8.625 1 93.69 72 THR B CA 1
ATOM 5578 C C . THR B 1 72 ? -22.625 -26.891 9.922 1 93.69 72 THR B C 1
ATOM 5580 O O . THR B 1 72 ? -23.656 -26.672 10.578 1 93.69 72 THR B O 1
ATOM 5583 N N . SER B 1 73 ? -21.906 -27.766 10.367 1 86.25 73 SER B N 1
ATOM 5584 C CA . SER B 1 73 ? -22.078 -28.656 11.508 1 86.25 73 SER B CA 1
ATOM 5585 C C . SER B 1 73 ? -23.312 -29.547 11.328 1 86.25 73 SER B C 1
ATOM 5587 O O . SER B 1 73 ? -23.891 -30 12.312 1 86.25 73 SER B O 1
ATOM 5589 N N . VAL B 1 74 ? -23.828 -29.734 10.195 1 91.69 74 VAL B N 1
ATOM 5590 C CA . VAL B 1 74 ? -25 -30.578 9.938 1 91.69 74 VAL B CA 1
ATOM 5591 C C . VAL B 1 74 ? -24.656 -32.031 10.258 1 91.69 74 VAL B C 1
ATOM 5593 O O . VAL B 1 74 ? -23.484 -32.438 10.227 1 91.69 74 VAL B O 1
ATOM 5596 N N . THR B 1 75 ? -25.719 -32.781 10.57 1 94.25 75 THR B N 1
ATOM 5597 C CA . THR B 1 75 ? -25.594 -34.25 10.672 1 94.25 75 THR B CA 1
ATOM 5598 C C . THR B 1 75 ? -25.953 -34.906 9.344 1 94.25 75 THR B C 1
ATOM 5600 O O . THR B 1 75 ? -27 -34.656 8.773 1 94.25 75 THR B O 1
ATOM 5603 N N . ILE B 1 76 ? -25.062 -35.719 8.852 1 94.62 76 ILE B N 1
ATOM 5604 C CA . ILE B 1 76 ? -25.25 -36.344 7.543 1 94.62 76 ILE B CA 1
ATOM 5605 C C . ILE B 1 76 ? -25.5 -37.844 7.711 1 94.62 76 ILE B C 1
ATOM 5607 O O . ILE B 1 76 ? -24.734 -38.531 8.391 1 94.62 76 ILE B O 1
ATOM 5611 N N . THR B 1 77 ? -26.594 -38.312 7.207 1 92.94 77 THR B N 1
ATOM 5612 C CA . THR B 1 77 ? -26.906 -39.75 7.125 1 92.94 77 THR B CA 1
ATOM 5613 C C . THR B 1 77 ? -26.891 -40.219 5.676 1 92.94 77 THR B C 1
ATOM 5615 O O . THR B 1 77 ? -27.469 -39.594 4.801 1 92.94 77 THR B O 1
ATOM 5618 N N . GLU B 1 78 ? -26.188 -41.281 5.402 1 91.12 78 GLU B N 1
ATOM 5619 C CA . GLU B 1 78 ? -26.188 -41.906 4.074 1 91.12 78 GLU B CA 1
ATOM 5620 C C . GLU B 1 78 ? -27.188 -43.031 3.99 1 91.12 78 GLU B C 1
ATOM 5622 O O . GLU B 1 78 ? -27.234 -43.906 4.863 1 91.12 78 GLU B O 1
ATOM 5627 N N . LYS B 1 79 ? -28.016 -42.938 2.971 1 87.12 79 LYS B N 1
ATOM 5628 C CA . LYS B 1 79 ? -28.969 -44.031 2.732 1 87.12 79 LYS B CA 1
ATOM 5629 C C . LYS B 1 79 ? -28.875 -44.531 1.298 1 87.12 79 LYS B C 1
ATOM 5631 O O . LYS B 1 79 ? -28.766 -43.75 0.357 1 87.12 79 LYS B O 1
ATOM 5636 N N . ALA B 1 80 ? -28.828 -45.75 1.027 1 78.38 80 ALA B N 1
ATOM 5637 C CA . ALA B 1 80 ? -28.625 -46.344 -0.287 1 78.38 80 ALA B CA 1
ATOM 5638 C C . ALA B 1 80 ? -29.781 -46 -1.235 1 78.38 80 ALA B C 1
ATOM 5640 O O . ALA B 1 80 ? -29.531 -45.594 -2.379 1 78.38 80 ALA B O 1
ATOM 5641 N N . ASN B 1 81 ? -30.984 -46.344 -0.939 1 75.5 81 ASN B N 1
ATOM 5642 C CA . ASN B 1 81 ? -32.094 -46.125 -1.859 1 75.5 81 ASN B CA 1
ATOM 5643 C C . ASN B 1 81 ? -33.344 -45.594 -1.14 1 75.5 81 ASN B C 1
ATOM 5645 O O . ASN B 1 81 ? -34.062 -46.344 -0.484 1 75.5 81 ASN B O 1
ATOM 5649 N N . THR B 1 82 ? -33.281 -44.25 -1.127 1 81.69 82 THR B N 1
ATOM 5650 C CA . THR B 1 82 ? -34.469 -43.688 -0.498 1 81.69 82 THR B CA 1
ATOM 5651 C C . THR B 1 82 ? -35.094 -42.656 -1.419 1 81.69 82 THR B C 1
ATOM 5653 O O . THR B 1 82 ? -34.438 -42.062 -2.266 1 81.69 82 THR B O 1
ATOM 5656 N N . ALA B 1 83 ? -36.375 -42.594 -1.331 1 83.5 83 ALA B N 1
ATOM 5657 C CA . ALA B 1 83 ? -37.125 -41.625 -2.102 1 83.5 83 ALA B CA 1
ATOM 5658 C C . ALA B 1 83 ? -37 -40.219 -1.501 1 83.5 83 ALA B C 1
ATOM 5660 O O . ALA B 1 83 ? -37.094 -39.219 -2.213 1 83.5 83 ALA B O 1
ATOM 5661 N N . VAL B 1 84 ? -36.781 -40.188 -0.248 1 88.69 84 VAL B N 1
ATOM 5662 C CA . VAL B 1 84 ? -36.594 -38.906 0.436 1 88.69 84 VAL B CA 1
ATOM 5663 C C . VAL B 1 84 ? -35.125 -38.625 0.672 1 88.69 84 VAL B C 1
ATOM 5665 O O . VAL B 1 84 ? -34.438 -39.406 1.326 1 88.69 84 VAL B O 1
ATOM 5668 N N . TYR B 1 85 ? -34.625 -37.594 0.088 1 93.38 85 TYR B N 1
ATOM 5669 C CA . TYR B 1 85 ? -33.188 -37.219 0.211 1 93.38 85 TYR B CA 1
ATOM 5670 C C . TYR B 1 85 ? -33.031 -35.719 0.281 1 93.38 85 TYR B C 1
ATOM 5672 O O . TYR B 1 85 ? -33.938 -34.969 -0.089 1 93.38 85 TYR B O 1
ATOM 5680 N N . THR B 1 86 ? -31.953 -35.25 0.906 1 96.69 86 THR B N 1
ATOM 5681 C CA . THR B 1 86 ? -31.484 -33.875 0.775 1 96.69 86 THR B CA 1
ATOM 5682 C C . THR B 1 86 ? -30.609 -33.719 -0.466 1 96.69 86 THR B C 1
ATOM 5684 O O . THR B 1 86 ? -30.828 -32.781 -1.263 1 96.69 86 THR B O 1
ATOM 5687 N N . ILE B 1 87 ? -29.656 -34.625 -0.634 1 97.62 87 ILE B N 1
ATOM 5688 C CA . ILE B 1 87 ? -28.766 -34.656 -1.789 1 97.62 87 ILE B CA 1
ATOM 5689 C C . ILE B 1 87 ? -28.734 -36.062 -2.381 1 97.62 87 ILE B C 1
ATOM 5691 O O . ILE B 1 87 ? -28.5 -37.031 -1.663 1 97.62 87 ILE B O 1
ATOM 5695 N N . LYS B 1 88 ? -29 -36.219 -3.66 1 96.56 88 LYS B N 1
ATOM 5696 C CA . LYS B 1 88 ? -28.906 -37.469 -4.371 1 96.56 88 LYS B CA 1
ATOM 5697 C C . LYS B 1 88 ? -27.812 -37.438 -5.422 1 96.56 88 LYS B C 1
ATOM 5699 O O . LYS B 1 88 ? -27.781 -36.562 -6.285 1 96.56 88 LYS B O 1
ATOM 5704 N N . LEU B 1 89 ? -26.875 -38.281 -5.301 1 97 89 LEU B N 1
ATOM 5705 C CA . LEU B 1 89 ? -25.844 -38.531 -6.301 1 97 89 LEU B CA 1
ATOM 5706 C C . LEU B 1 89 ? -26.188 -39.75 -7.156 1 97 89 LEU B C 1
ATOM 5708 O O . LEU B 1 89 ? -26.203 -40.875 -6.66 1 97 89 LEU B O 1
ATOM 5712 N N . LEU B 1 90 ? -26.438 -39.5 -8.445 1 94.88 90 LEU B N 1
ATOM 5713 C CA . LEU B 1 90 ? -27 -40.562 -9.281 1 94.88 90 LEU B CA 1
ATOM 5714 C C . LEU B 1 90 ? -26.125 -40.812 -10.508 1 94.88 90 LEU B C 1
ATOM 5716 O O . LEU B 1 90 ? -25.844 -39.906 -11.273 1 94.88 90 LEU B O 1
ATOM 5720 N N . LEU B 1 91 ? -25.688 -42.031 -10.672 1 95.94 91 LEU B N 1
ATOM 5721 C CA . LEU B 1 91 ? -25.078 -42.438 -11.93 1 95.94 91 LEU B CA 1
ATOM 5722 C C . LEU B 1 91 ? -26.141 -42.906 -12.922 1 95.94 91 LEU B C 1
ATOM 5724 O O . LEU B 1 91 ? -26.984 -43.719 -12.586 1 95.94 91 LEU B O 1
ATOM 5728 N N . ASN B 1 92 ? -26.016 -42.406 -14.062 1 95.44 92 ASN B N 1
ATOM 5729 C CA . ASN B 1 92 ? -26.984 -42.7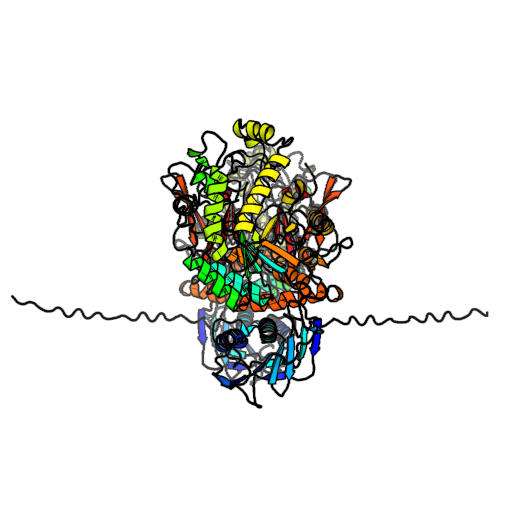5 -15.094 1 95.44 92 ASN B CA 1
ATOM 5730 C C . ASN B 1 92 ? -26.859 -44.25 -15.477 1 95.44 92 ASN B C 1
ATOM 5732 O O . ASN B 1 92 ? -25.75 -44.75 -15.617 1 95.44 92 ASN B O 1
ATOM 5736 N N . SER B 1 93 ? -28 -44.844 -15.578 1 93.12 93 SER B N 1
ATOM 5737 C CA . SER B 1 93 ? -28 -46.25 -16.031 1 93.12 93 SER B CA 1
ATOM 5738 C C . SER B 1 93 ? -27.594 -46.344 -17.5 1 93.12 93 SER B C 1
ATOM 5740 O O . SER B 1 93 ? -26.969 -47.312 -17.922 1 93.12 93 SER B O 1
ATOM 5742 N N . THR B 1 94 ? -28.094 -45.438 -18.266 1 95.31 94 THR B N 1
ATOM 5743 C CA . THR B 1 94 ? -27.703 -45.281 -19.672 1 95.31 94 THR B CA 1
ATOM 5744 C C . THR B 1 94 ? -26.922 -44 -19.891 1 95.31 94 THR B C 1
ATOM 5746 O O . THR B 1 94 ? -27.422 -42.906 -19.594 1 95.31 94 THR B O 1
ATOM 5749 N N . PRO B 1 95 ? -25.766 -44.188 -20.391 1 95.81 95 PRO B N 1
ATOM 5750 C CA . PRO B 1 95 ? -24.953 -43 -20.562 1 95.81 95 PRO B CA 1
ATOM 5751 C C . PRO B 1 95 ? -25.578 -41.969 -21.516 1 95.81 95 PRO B C 1
ATOM 5753 O O . PRO B 1 95 ? -26.078 -42.344 -22.578 1 95.81 95 PRO B O 1
ATOM 5756 N N . GLU B 1 96 ? -25.609 -40.781 -21.062 1 96.5 96 GLU B N 1
ATOM 5757 C CA . GLU B 1 96 ? -26.031 -39.656 -21.906 1 96.5 96 GLU B CA 1
ATOM 5758 C C . GLU B 1 96 ? -24.859 -39.094 -22.719 1 96.5 96 GLU B C 1
ATOM 5760 O O . GLU B 1 96 ? -23.859 -38.688 -22.156 1 96.5 96 GLU B O 1
ATOM 5765 N N . THR B 1 97 ? -25.047 -39.031 -23.984 1 95.56 97 THR B N 1
ATOM 5766 C CA . THR B 1 97 ? -23.969 -38.625 -24.875 1 95.56 97 THR B CA 1
ATOM 5767 C C . THR B 1 97 ? -23.609 -37.156 -24.656 1 95.56 97 THR B C 1
ATOM 5769 O O . THR B 1 97 ? -22.422 -36.781 -24.719 1 95.56 97 THR B O 1
ATOM 5772 N N . VAL B 1 98 ? -24.531 -36.375 -24.375 1 94.12 98 VAL B N 1
ATOM 5773 C CA . VAL B 1 98 ? -24.328 -34.906 -24.297 1 94.12 98 VAL B CA 1
ATOM 5774 C C . VAL B 1 98 ? -23.344 -34.594 -23.188 1 94.12 98 VAL B C 1
ATOM 5776 O O . VAL B 1 98 ? -22.469 -33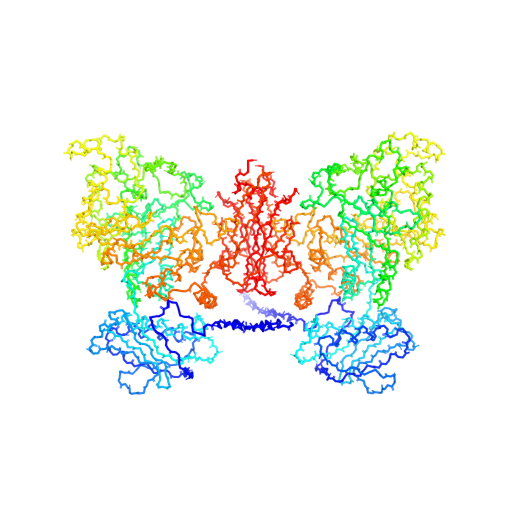.719 -23.375 1 94.12 98 VAL B O 1
ATOM 5779 N N . ILE B 1 99 ? -23.359 -35.188 -22.047 1 97.06 99 ILE B N 1
ATOM 5780 C CA . ILE B 1 99 ? -22.547 -34.781 -20.906 1 97.06 99 ILE B CA 1
ATOM 5781 C C . ILE B 1 99 ? -21.281 -35.625 -20.859 1 97.06 99 ILE B C 1
ATOM 5783 O O . ILE B 1 99 ? -20.344 -35.344 -20.109 1 97.06 99 ILE B O 1
ATOM 5787 N N . GLY B 1 100 ? -21.172 -36.625 -21.719 1 96.81 100 GLY B N 1
ATOM 5788 C CA . GLY B 1 100 ? -19.953 -37.406 -21.812 1 96.81 100 GLY B CA 1
ATOM 5789 C C . GLY B 1 100 ? -19.5 -37.969 -20.484 1 96.81 100 GLY B C 1
ATOM 5790 O O . GLY B 1 100 ? -20.297 -38.156 -19.562 1 96.81 100 GLY B O 1
ATOM 5791 N N . LYS B 1 101 ? -18.234 -38.25 -20.328 1 96.56 101 LYS B N 1
ATOM 5792 C CA . LYS B 1 101 ? -17.672 -38.906 -19.172 1 96.56 101 LYS B CA 1
ATOM 5793 C C . LYS B 1 101 ? -17.578 -37.969 -17.969 1 96.56 101 LYS B C 1
ATOM 5795 O O . LYS B 1 101 ? -17.688 -38.375 -16.828 1 96.56 101 LYS B O 1
ATOM 5800 N N . GLU B 1 102 ? -17.422 -36.688 -18.281 1 98.06 102 GLU B N 1
ATOM 5801 C CA . GLU B 1 102 ? -17.047 -35.75 -17.203 1 98.06 102 GLU B CA 1
ATOM 5802 C C . GLU B 1 102 ? -18.156 -34.75 -16.906 1 98.06 102 GLU B C 1
ATOM 5804 O O . GLU B 1 102 ? -18.031 -33.906 -16.016 1 98.06 102 GLU B O 1
ATOM 5809 N N . GLY B 1 103 ? -19.203 -34.812 -17.641 1 98.62 103 GLY B N 1
ATOM 5810 C CA . GLY B 1 103 ? -20.297 -33.875 -17.453 1 98.62 103 GLY B CA 1
ATOM 5811 C C . GLY B 1 103 ? -21.281 -34.281 -16.391 1 98.62 103 GLY B C 1
ATOM 5812 O O . GLY B 1 103 ? -21.172 -35.375 -15.844 1 98.62 103 GLY B O 1
ATOM 5813 N N . TYR B 1 104 ? -22.312 -33.344 -16.062 1 98.75 104 TYR B N 1
ATOM 5814 C CA . TYR B 1 104 ? -23.297 -33.594 -15.023 1 98.75 104 TYR B CA 1
ATOM 5815 C C . TYR B 1 104 ? -24.516 -32.719 -15.211 1 98.75 104 TYR B C 1
ATOM 5817 O O . TYR B 1 104 ? -24.469 -31.734 -15.969 1 98.75 104 TYR B O 1
ATOM 5825 N N . HIS B 1 105 ? -25.531 -33.156 -14.672 1 98.69 105 HIS B N 1
ATOM 5826 C CA . HIS B 1 105 ? -26.703 -32.312 -14.398 1 98.69 105 HIS B CA 1
ATOM 5827 C C . HIS B 1 105 ? -26.844 -32.062 -12.906 1 98.69 105 HIS B C 1
ATOM 5829 O O . HIS B 1 105 ? -26.641 -32.938 -12.078 1 98.69 105 HIS B O 1
ATOM 5835 N N . LEU B 1 106 ? -27.078 -30.812 -12.5 1 98.81 106 LEU B N 1
ATOM 5836 C CA . LEU B 1 106 ? -27.344 -30.422 -11.117 1 98.81 106 LEU B CA 1
ATOM 5837 C C . LEU B 1 106 ? -28.672 -29.688 -11 1 98.81 106 LEU B C 1
ATOM 5839 O O . LEU B 1 106 ? -28.906 -28.703 -11.703 1 98.81 106 LEU B O 1
ATOM 5843 N N . THR B 1 107 ? -29.531 -30.203 -10.203 1 98.56 107 THR B N 1
ATOM 5844 C CA . THR B 1 107 ? -30.812 -29.547 -9.953 1 98.56 107 THR B CA 1
ATOM 5845 C C . THR B 1 107 ? -31 -29.281 -8.461 1 98.56 107 THR B C 1
ATOM 5847 O O . THR B 1 107 ? -30.859 -30.188 -7.637 1 98.56 107 THR B O 1
ATOM 5850 N N . VAL B 1 108 ? -31.234 -28.125 -8.109 1 98.5 108 VAL B N 1
ATOM 5851 C CA . VAL B 1 108 ? -31.656 -27.719 -6.777 1 98.5 108 VAL B CA 1
ATOM 5852 C C . VAL B 1 108 ? -33.125 -27.266 -6.812 1 98.5 108 VAL B C 1
ATOM 5854 O O . VAL B 1 108 ? -33.469 -26.328 -7.523 1 98.5 108 VAL B O 1
ATOM 5857 N N . SER B 1 109 ? -33.938 -27.969 -6.176 1 97.19 109 SER B N 1
ATOM 5858 C CA . SER B 1 109 ? -35.375 -27.688 -6.137 1 97.19 109 SER B CA 1
ATOM 5859 C C . SER B 1 109 ? -35.938 -27.891 -4.734 1 97.19 109 SER B C 1
ATOM 5861 O O . SER B 1 109 ? -35.188 -28.172 -3.793 1 97.19 109 SER B O 1
ATOM 5863 N N . ALA B 1 110 ? -37.219 -27.766 -4.633 1 95.44 110 ALA B N 1
ATOM 5864 C CA . ALA B 1 110 ? -37.906 -27.984 -3.355 1 95.44 110 ALA B CA 1
ATOM 5865 C C . ALA B 1 110 ? -37.781 -29.438 -2.912 1 95.44 110 ALA B C 1
ATOM 5867 O O . ALA B 1 110 ? -37.844 -29.734 -1.717 1 95.44 110 ALA B O 1
ATOM 5868 N N . LYS B 1 111 ? -37.594 -30.297 -3.836 1 94.19 111 LYS B N 1
ATOM 5869 C CA . LYS B 1 111 ? -37.5 -31.719 -3.551 1 94.19 111 LYS B CA 1
ATOM 5870 C C . LYS B 1 111 ? -36.125 -32.094 -2.99 1 94.19 111 LYS B C 1
ATOM 5872 O O . LYS B 1 111 ? -35.969 -33.125 -2.355 1 94.19 111 LYS B O 1
ATOM 5877 N N . GLY B 1 112 ? -35.156 -31.281 -3.285 1 96.56 112 GLY B N 1
ATOM 5878 C CA . GLY B 1 112 ? -33.812 -31.547 -2.869 1 96.56 112 GLY B CA 1
ATOM 5879 C C . GLY B 1 112 ? -32.781 -31.234 -3.945 1 96.56 112 GLY B C 1
ATOM 5880 O O . GLY B 1 112 ? -33.062 -30.484 -4.891 1 96.56 112 GLY B O 1
ATOM 5881 N N . ILE B 1 113 ? -31.594 -31.672 -3.713 1 98.31 113 ILE B N 1
ATOM 5882 C CA . ILE B 1 113 ? -30.469 -31.469 -4.629 1 98.31 113 ILE B CA 1
ATOM 5883 C C . ILE B 1 113 ? -30.156 -32.781 -5.352 1 98.31 113 ILE B C 1
ATOM 5885 O O . ILE B 1 113 ? -29.875 -33.781 -4.715 1 98.31 113 ILE B O 1
ATOM 5889 N N . LEU B 1 114 ? -30.234 -32.75 -6.66 1 97.69 114 LEU B N 1
ATOM 5890 C CA . LEU B 1 114 ? -29.922 -33.906 -7.465 1 97.69 114 LEU B CA 1
ATOM 5891 C C . LEU B 1 114 ? -28.734 -33.625 -8.383 1 97.69 114 LEU B C 1
ATOM 5893 O O . LEU B 1 114 ? -28.75 -32.688 -9.18 1 97.69 114 LEU B O 1
ATOM 5897 N N . ILE B 1 115 ? -27.703 -34.406 -8.242 1 98.5 115 ILE B N 1
ATOM 5898 C CA . ILE B 1 115 ? -26.578 -34.438 -9.188 1 98.5 115 ILE B CA 1
ATOM 5899 C C . ILE B 1 115 ? -26.547 -35.75 -9.914 1 98.5 115 ILE B C 1
ATOM 5901 O O . ILE B 1 115 ? -26.453 -36.812 -9.281 1 98.5 115 ILE B O 1
ATOM 5905 N N . SER B 1 116 ? -26.625 -35.75 -11.195 1 97.81 116 SER B N 1
ATOM 5906 C CA . SER B 1 116 ? -26.562 -36.969 -12 1 97.81 116 SER B CA 1
ATOM 5907 C C . SER B 1 116 ? -25.438 -36.875 -13.031 1 97.81 116 SER B C 1
ATOM 5909 O O . SER B 1 116 ? -25.141 -35.812 -13.539 1 97.81 116 SER B O 1
ATOM 5911 N N . ALA B 1 117 ? -24.797 -37.969 -13.336 1 98.44 117 ALA B N 1
ATOM 5912 C CA . ALA B 1 117 ? -23.672 -38.062 -14.273 1 98.44 117 ALA B CA 1
ATOM 5913 C C . ALA B 1 117 ? -23.484 -39.469 -14.797 1 98.44 117 ALA B C 1
ATOM 5915 O O . ALA B 1 117 ? -24.062 -40.438 -14.242 1 98.44 117 ALA B O 1
ATOM 5916 N N . ASN B 1 118 ? -22.734 -39.625 -15.914 1 98 118 ASN B N 1
ATOM 5917 C CA . ASN B 1 118 ? -22.438 -40.938 -16.469 1 98 118 ASN B CA 1
ATOM 5918 C C . ASN B 1 118 ? -21.375 -41.656 -15.656 1 98 118 ASN B C 1
ATOM 5920 O O . ASN B 1 118 ? -21.422 -42.875 -15.523 1 98 118 ASN B O 1
ATOM 5924 N N . GLU B 1 119 ? -20.406 -40.938 -15.133 1 97.12 119 GLU B N 1
ATOM 5925 C CA . GLU B 1 119 ? -19.281 -41.469 -14.383 1 97.12 119 GLU B CA 1
ATOM 5926 C C . GLU B 1 119 ? -19.047 -40.688 -13.102 1 97.12 119 GLU B C 1
ATOM 5928 O O . GLU B 1 119 ? -19.516 -39.531 -12.977 1 97.12 119 GLU B O 1
ATOM 5933 N N . PRO B 1 120 ? -18.375 -41.25 -12.109 1 97.06 120 PRO B N 1
ATOM 5934 C CA . PRO B 1 120 ? -18.156 -40.594 -10.812 1 97.06 120 PRO B CA 1
ATOM 5935 C C . PRO B 1 120 ? -17.484 -39.25 -10.945 1 97.06 120 PRO B C 1
ATOM 5937 O O . PRO B 1 120 ? -17.781 -38.312 -10.172 1 97.06 120 PRO B O 1
ATOM 5940 N N . VAL B 1 121 ? -16.625 -39.062 -11.914 1 97.69 121 VAL B N 1
ATOM 5941 C CA . VAL B 1 121 ? -15.922 -37.812 -12.078 1 97.69 121 VAL B CA 1
ATOM 5942 C C . VAL B 1 121 ? -16.922 -36.688 -12.367 1 97.69 121 VAL B C 1
ATOM 5944 O O . VAL B 1 121 ? -16.75 -35.562 -11.914 1 97.69 121 VAL B O 1
ATOM 5947 N N . GLY B 1 122 ? -17.938 -37 -13.141 1 98.44 122 GLY B N 1
ATOM 5948 C CA . GLY B 1 122 ? -19 -36.031 -13.359 1 98.44 122 GLY B CA 1
ATOM 5949 C C . GLY B 1 122 ? -19.719 -35.594 -12.086 1 98.44 122 GLY B C 1
ATOM 5950 O O . GLY B 1 122 ? -20.031 -34.438 -11.898 1 98.44 122 GLY B O 1
ATOM 5951 N N . LEU B 1 123 ? -20 -36.594 -11.227 1 98.38 123 LEU B N 1
ATOM 5952 C CA . LEU B 1 123 ? -20.594 -36.281 -9.93 1 98.38 123 LEU B CA 1
ATOM 5953 C C . LEU B 1 123 ? -19.672 -35.375 -9.125 1 98.38 123 LEU B C 1
ATOM 5955 O O . LEU B 1 123 ? -20.156 -34.438 -8.469 1 98.38 123 LEU B O 1
ATOM 5959 N N . PHE B 1 124 ? -18.422 -35.594 -9.164 1 98.38 124 PHE B N 1
ATOM 5960 C CA . PHE B 1 124 ? -17.453 -34.781 -8.43 1 98.38 124 PHE B CA 1
ATOM 5961 C C . PHE B 1 124 ? -17.5 -33.344 -8.883 1 98.38 124 PHE B C 1
ATOM 5963 O O . PHE B 1 124 ? -17.5 -32.438 -8.055 1 98.38 124 PHE B O 1
ATOM 5970 N N . TYR B 1 125 ? -17.531 -33.125 -10.195 1 98.75 125 TYR B N 1
ATOM 5971 C CA . TYR B 1 125 ? -17.578 -31.766 -10.703 1 98.75 125 TYR B CA 1
ATOM 5972 C C . TYR B 1 125 ? -18.922 -31.109 -10.359 1 98.75 125 TYR B C 1
ATOM 5974 O O . TYR B 1 125 ? -18.969 -29.906 -10.102 1 98.75 125 TYR B O 1
ATOM 5982 N N . GLY B 1 126 ? -19.969 -31.922 -10.406 1 98.81 126 GLY B N 1
ATOM 5983 C CA . GLY B 1 126 ? -21.25 -31.406 -9.922 1 98.81 126 GLY B CA 1
ATOM 5984 C C . GLY B 1 126 ? -21.188 -30.938 -8.477 1 98.81 126 GLY B C 1
ATOM 5985 O O . GLY B 1 126 ? -21.781 -29.922 -8.133 1 98.81 126 GLY B O 1
ATOM 5986 N N . VAL B 1 127 ? -20.469 -31.656 -7.66 1 98.5 127 VAL B N 1
ATOM 5987 C CA . VAL B 1 127 ? -20.281 -31.297 -6.254 1 98.5 127 VAL B CA 1
ATOM 5988 C C . VAL B 1 127 ? -19.531 -29.969 -6.148 1 98.5 127 VAL B C 1
ATOM 5990 O O . VAL B 1 127 ? -19.859 -29.125 -5.312 1 98.5 127 VAL B O 1
ATOM 5993 N N . GLN B 1 128 ? -18.469 -29.75 -6.996 1 98.62 128 GLN B N 1
ATOM 5994 C CA . GLN B 1 128 ? -17.766 -28.469 -6.977 1 98.62 128 GLN B CA 1
ATOM 5995 C C . GLN B 1 128 ? -18.719 -27.312 -7.281 1 98.62 128 GLN B C 1
ATOM 5997 O O . GLN B 1 128 ? -18.641 -26.266 -6.645 1 98.62 128 GLN B O 1
ATOM 6002 N N . THR B 1 129 ? -19.562 -27.547 -8.242 1 98.75 129 THR B N 1
ATOM 6003 C CA . THR B 1 129 ? -20.562 -26.547 -8.602 1 98.75 129 THR B CA 1
ATOM 6004 C C . THR B 1 129 ? -21.516 -26.297 -7.438 1 98.75 129 THR B C 1
ATOM 6006 O O . THR B 1 129 ? -21.828 -25.156 -7.113 1 98.75 129 THR B O 1
ATOM 6009 N N . LEU B 1 130 ? -21.969 -27.375 -6.832 1 98.62 130 LEU B N 1
ATOM 6010 C CA . LEU B 1 130 ? -22.875 -27.266 -5.695 1 98.62 130 LEU B CA 1
ATOM 6011 C C . LEU B 1 130 ? -22.266 -26.406 -4.594 1 98.62 130 LEU B C 1
ATOM 6013 O O . LEU B 1 130 ? -22.922 -25.516 -4.047 1 98.62 130 LEU B O 1
ATOM 6017 N N . LEU B 1 131 ? -21.031 -26.641 -4.297 1 98.25 131 LEU B N 1
ATOM 6018 C CA . LEU B 1 131 ? -20.344 -25.891 -3.246 1 98.25 131 LEU B CA 1
ATOM 6019 C C . LEU B 1 131 ? -20.266 -24.406 -3.592 1 98.25 131 LEU B C 1
ATOM 6021 O O . LEU B 1 131 ? -20.359 -23.562 -2.707 1 98.25 131 LEU B O 1
ATOM 6025 N N . GLN B 1 132 ? -20.094 -24.062 -4.867 1 98.25 132 GLN B N 1
ATOM 6026 C CA . GLN B 1 132 ? -20.031 -22.672 -5.289 1 98.25 132 GLN B CA 1
ATOM 6027 C C . GLN B 1 132 ? -21.391 -22 -5.18 1 98.25 132 GLN B C 1
ATOM 6029 O O . GLN B 1 132 ? -21.5 -20.781 -5.211 1 98.25 132 GLN B O 1
ATOM 6034 N N . LEU B 1 133 ? -22.453 -22.766 -5.117 1 98.12 133 LEU B N 1
ATOM 6035 C CA . LEU B 1 133 ? -23.797 -22.219 -4.992 1 98.12 133 LEU B CA 1
ATOM 6036 C C . LEU B 1 133 ? -24.094 -21.859 -3.541 1 98.12 133 LEU B C 1
ATOM 6038 O O . LEU B 1 133 ? -25.016 -21.078 -3.27 1 98.12 133 LEU B O 1
ATOM 6042 N N . PHE B 1 134 ? -23.391 -22.484 -2.588 1 97.25 134 PHE B N 1
ATOM 6043 C CA . PHE B 1 134 ? -23.562 -22.141 -1.181 1 97.25 134 PHE B CA 1
ATOM 6044 C C . PHE B 1 134 ? -23.016 -20.734 -0.9 1 97.25 134 PHE B C 1
ATOM 6046 O O . PHE B 1 134 ? -22.203 -20.219 -1.656 1 97.25 134 PHE B O 1
ATOM 6053 N N . PRO B 1 135 ? -23.484 -20.172 0.221 1 96.88 135 PRO B N 1
ATOM 6054 C CA . PRO B 1 135 ? -22.844 -18.922 0.666 1 96.88 135 PRO B CA 1
ATOM 6055 C C . PRO B 1 135 ? -21.328 -19.094 0.888 1 96.88 135 PRO B C 1
ATOM 6057 O O . PRO B 1 135 ? -20.859 -20.188 1.172 1 96.88 135 PRO B O 1
ATOM 6060 N N . LYS B 1 136 ? -20.578 -18 0.753 1 97.5 136 LYS B N 1
ATOM 6061 C CA . LYS B 1 136 ? -19.125 -18.016 0.779 1 97.5 136 LYS B CA 1
ATOM 6062 C C . LYS B 1 136 ? -18.609 -18.672 2.061 1 97.5 136 LYS B C 1
ATOM 6064 O O . LYS B 1 136 ? -17.516 -19.234 2.076 1 97.5 136 LYS B O 1
ATOM 6069 N N . GLU B 1 137 ? -19.406 -18.656 3.139 1 97.69 137 GLU B N 1
ATOM 6070 C CA . GLU B 1 137 ? -19 -19.172 4.438 1 97.69 137 GLU B CA 1
ATOM 6071 C C . GLU B 1 137 ? -18.797 -20.688 4.391 1 97.69 137 GLU B C 1
ATOM 6073 O O . GLU B 1 137 ? -18.203 -21.266 5.297 1 97.69 137 GLU B O 1
ATOM 6078 N N . ILE B 1 138 ? -19.266 -21.391 3.314 1 97.81 138 ILE B N 1
ATOM 6079 C CA . ILE B 1 138 ? -19.062 -22.828 3.154 1 97.81 138 ILE B CA 1
ATOM 6080 C C . ILE B 1 138 ? -17.578 -23.125 3.062 1 97.81 138 ILE B C 1
ATOM 6082 O O . ILE B 1 138 ? -17.156 -24.266 3.258 1 97.81 138 ILE B O 1
ATOM 6086 N N . GLU B 1 139 ? -16.797 -22.062 2.781 1 97.69 139 GLU B N 1
ATOM 6087 C CA . GLU B 1 139 ? -15.359 -22.203 2.621 1 97.69 139 GLU B CA 1
ATOM 6088 C C . GLU B 1 139 ? -14.648 -22.172 3.971 1 97.69 139 GLU B C 1
ATOM 6090 O O . GLU B 1 139 ? -13.438 -22.391 4.047 1 97.69 139 GLU B O 1
ATOM 6095 N N . SER B 1 140 ? -15.391 -21.953 5.059 1 97.62 140 SER B N 1
ATOM 6096 C CA . SER B 1 140 ? -14.781 -21.781 6.375 1 97.62 140 SER B CA 1
ATOM 6097 C C . SER B 1 140 ? -14.188 -23.078 6.883 1 97.62 140 SER B C 1
ATOM 6099 O O . SER B 1 140 ? -14.766 -24.156 6.688 1 97.62 140 SER B O 1
ATOM 6101 N N . ALA B 1 141 ? -13.102 -23.016 7.574 1 95.31 141 ALA B N 1
ATOM 6102 C CA . ALA B 1 141 ? -12.453 -24.172 8.18 1 95.31 141 ALA B CA 1
ATOM 6103 C C . ALA B 1 141 ? -13.086 -24.5 9.531 1 95.31 141 ALA B C 1
ATOM 6105 O O . ALA B 1 141 ? -12.75 -25.516 10.148 1 95.31 141 ALA B O 1
ATOM 6106 N N . THR B 1 142 ? -14.008 -23.672 9.961 1 95.94 142 THR B N 1
ATOM 6107 C CA . THR B 1 142 ? -14.711 -23.906 11.227 1 95.94 142 THR B CA 1
ATOM 6108 C C . THR B 1 142 ? -16.219 -23.672 11.055 1 95.94 142 THR B C 1
ATOM 6110 O O . THR B 1 142 ? -16.641 -23.062 10.07 1 95.94 142 THR B O 1
ATOM 6113 N N . VAL B 1 143 ? -16.953 -24.141 11.992 1 96 143 VAL B N 1
ATOM 6114 C CA . VAL B 1 143 ? -18.406 -24.047 11.93 1 96 143 VAL B CA 1
ATOM 6115 C C . VAL B 1 143 ? -18.828 -22.578 11.953 1 96 143 VAL B C 1
ATOM 6117 O O . VAL B 1 143 ? -18.312 -21.781 12.758 1 96 143 VAL B O 1
ATOM 6120 N N . VAL B 1 144 ? -19.656 -22.234 11.102 1 96.12 144 VAL B N 1
ATOM 6121 C CA . VAL B 1 144 ? -20.219 -20.891 11.055 1 96.12 144 VAL B CA 1
ATOM 6122 C C . VAL B 1 144 ? -21.734 -20.969 11.273 1 96.12 144 VAL B C 1
ATOM 6124 O O . VAL B 1 144 ? -22.438 -21.719 10.594 1 96.12 144 VAL B O 1
ATOM 6127 N N . ALA B 1 145 ? -22.188 -20.219 12.211 1 92.44 145 ALA B N 1
ATOM 6128 C CA . ALA B 1 145 ? -23.625 -20.156 12.469 1 92.44 145 ALA B CA 1
ATOM 6129 C C . ALA B 1 145 ? -24.328 -19.25 11.461 1 92.44 145 ALA B C 1
ATOM 6131 O O . ALA B 1 145 ? -24.203 -18.031 11.516 1 92.44 145 ALA B O 1
ATOM 6132 N N . LYS B 1 146 ? -25.047 -20 10.594 1 92.69 146 LYS B N 1
ATOM 6133 C CA . LYS B 1 146 ? -25.797 -19.234 9.594 1 92.69 146 LYS B CA 1
ATOM 6134 C C . LYS B 1 146 ? -26.859 -20.109 8.93 1 92.69 146 LYS B C 1
ATOM 6136 O O . LYS B 1 146 ? -26.812 -21.344 9.039 1 92.69 146 LYS B O 1
ATOM 6141 N N . THR B 1 147 ? -27.812 -19.469 8.297 1 94.94 147 THR B N 1
ATOM 6142 C CA . THR B 1 147 ? -28.75 -20.203 7.438 1 94.94 147 THR B CA 1
ATOM 6143 C C . THR B 1 147 ? -28.109 -20.5 6.082 1 94.94 147 THR B C 1
ATOM 6145 O O . THR B 1 147 ? -27.625 -19.594 5.402 1 94.94 147 THR B O 1
ATOM 6148 N N . TRP B 1 148 ? -28.109 -21.781 5.77 1 96.38 148 TRP B N 1
ATOM 6149 C CA . TRP B 1 148 ? -27.484 -22.219 4.527 1 96.38 148 TRP B CA 1
ATOM 6150 C C . TRP B 1 148 ? -28.516 -22.359 3.412 1 96.38 148 TRP B C 1
ATOM 6152 O O . TRP B 1 148 ? -29.297 -23.312 3.396 1 96.38 148 TRP B O 1
ATOM 6162 N N . THR B 1 149 ? -28.516 -21.406 2.525 1 96.19 149 THR B N 1
ATOM 6163 C CA . THR B 1 149 ? -29.5 -21.391 1.46 1 96.19 149 THR B CA 1
ATOM 6164 C C . THR B 1 149 ? -28.844 -21.469 0.091 1 96.19 149 THR B C 1
ATOM 6166 O O . THR B 1 149 ? -27.719 -20.969 -0.088 1 96.19 149 THR B O 1
ATOM 6169 N N . LEU B 1 150 ? -29.484 -22.094 -0.852 1 96.81 150 LEU B N 1
ATOM 6170 C CA . LEU B 1 150 ? -29.094 -22.203 -2.252 1 96.81 150 LEU B CA 1
ATOM 6171 C C . LEU B 1 150 ? -30.234 -21.781 -3.17 1 96.81 150 LEU B C 1
ATOM 6173 O O . LEU B 1 150 ? -31.406 -22.047 -2.887 1 96.81 150 LEU B O 1
ATOM 6177 N N . PRO B 1 151 ? -29.906 -21.125 -4.262 1 97.31 151 PRO B N 1
ATOM 6178 C CA . PRO B 1 151 ? -30.953 -20.844 -5.242 1 97.31 151 PRO B CA 1
ATOM 6179 C C . PRO B 1 151 ? -31.453 -22.094 -5.961 1 97.31 151 PRO B C 1
ATOM 6181 O O . PRO B 1 151 ? -30.703 -23.062 -6.098 1 97.31 151 PRO B O 1
ATOM 6184 N N . TYR B 1 152 ? -32.75 -22.078 -6.41 1 97.69 152 TYR B N 1
ATOM 6185 C CA . TYR B 1 152 ? -33.219 -23.094 -7.332 1 97.69 152 TYR B CA 1
ATOM 6186 C C . TYR B 1 152 ? -32.562 -22.953 -8.703 1 97.69 152 TYR B C 1
ATOM 6188 O O . TYR B 1 152 ? -32.625 -21.891 -9.312 1 97.69 152 TYR B O 1
ATOM 6196 N N . VAL B 1 153 ? -31.906 -24.047 -9.086 1 98.25 153 VAL B N 1
ATOM 6197 C CA . VAL B 1 153 ? -31.234 -24 -10.375 1 98.25 153 VAL B CA 1
ATOM 6198 C C . VAL B 1 153 ? -31.328 -25.344 -11.078 1 98.25 153 VAL B C 1
ATOM 6200 O O . VAL B 1 153 ? -31.562 -26.375 -10.43 1 98.25 153 VAL B O 1
ATOM 6203 N N . LYS B 1 154 ? -31.266 -25.312 -12.375 1 98.31 154 LYS B N 1
ATOM 6204 C CA . LYS B 1 154 ? -30.953 -26.438 -13.25 1 98.31 154 LYS B CA 1
ATOM 6205 C C . LYS B 1 154 ? -29.719 -26.156 -14.094 1 98.31 154 LYS B C 1
ATOM 6207 O O . LYS B 1 154 ? -29.688 -25.203 -14.859 1 98.31 154 LYS B O 1
ATOM 6212 N N . ILE B 1 155 ? -28.703 -26.984 -13.906 1 98.56 155 ILE B N 1
ATOM 6213 C CA . ILE B 1 155 ? -27.438 -26.766 -14.57 1 98.56 155 ILE B CA 1
ATOM 6214 C C . ILE B 1 155 ? -27.062 -28.016 -15.383 1 98.56 155 ILE B C 1
ATOM 6216 O O . ILE B 1 155 ? -27.203 -29.141 -14.906 1 98.56 155 ILE B O 1
ATOM 6220 N N . THR B 1 156 ? -26.75 -27.859 -16.641 1 98.69 156 THR B N 1
ATOM 6221 C CA . THR B 1 156 ? -26.047 -28.844 -17.453 1 98.69 156 THR B CA 1
ATOM 6222 C C . THR B 1 156 ? -24.625 -28.359 -17.766 1 98.69 156 THR B C 1
ATOM 6224 O O . THR B 1 156 ? -24.438 -27.266 -18.281 1 98.69 156 THR B O 1
ATOM 6227 N N . ASP B 1 157 ? -23.688 -29.219 -17.438 1 98.69 157 ASP B N 1
ATOM 6228 C CA . ASP B 1 157 ? -22.312 -28.75 -17.562 1 98.69 157 ASP B CA 1
ATOM 6229 C C . ASP B 1 157 ? -21.359 -29.891 -17.922 1 98.69 157 ASP B C 1
ATOM 6231 O O . ASP B 1 157 ? -21.547 -31.016 -17.484 1 98.69 157 ASP B O 1
ATOM 6235 N N . TYR B 1 158 ? -20.469 -29.641 -18.812 1 98.56 158 TYR B N 1
ATOM 6236 C CA . TYR B 1 158 ? -19.422 -30.562 -19.234 1 98.56 158 TYR B CA 1
ATOM 6237 C C . TYR B 1 158 ? -18.219 -29.797 -19.797 1 98.56 158 TYR B C 1
ATOM 6239 O O . TYR B 1 158 ? -18.375 -28.688 -20.312 1 98.56 158 TYR B O 1
ATOM 6247 N N . PRO B 1 159 ? -17.016 -30.328 -19.703 1 98.19 159 PRO B N 1
ATOM 6248 C CA . PRO B 1 159 ? -15.828 -29.594 -20.125 1 98.19 159 PRO B CA 1
ATOM 6249 C C . PRO B 1 159 ? -15.656 -29.547 -21.641 1 98.19 159 PRO B C 1
ATOM 6251 O O . PRO B 1 159 ? -16.016 -30.5 -22.328 1 98.19 159 PRO B O 1
ATOM 6254 N N . ARG B 1 160 ? -15.062 -28.516 -22.078 1 97.38 160 ARG B N 1
ATOM 6255 C CA . ARG B 1 160 ? -14.68 -28.359 -23.469 1 97.38 160 ARG B CA 1
ATOM 6256 C C . ARG B 1 160 ? -13.477 -29.234 -23.812 1 97.38 160 ARG B C 1
ATOM 6258 O O . ARG B 1 160 ? -13.383 -29.781 -24.906 1 97.38 1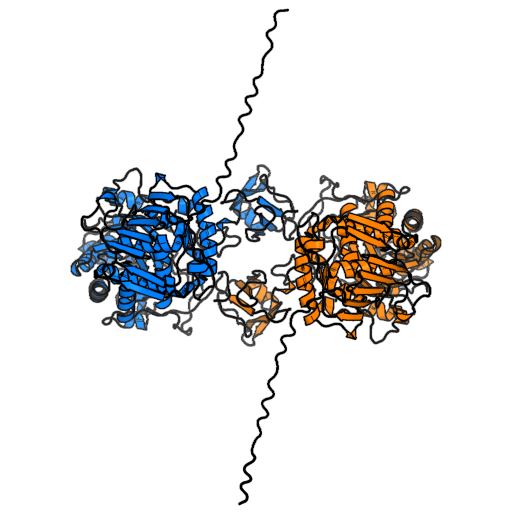60 ARG B O 1
ATOM 6265 N N . PHE B 1 161 ? -12.523 -29.406 -22.875 1 97.88 161 PHE B N 1
ATOM 6266 C CA . PHE B 1 161 ? -11.297 -30.156 -23.141 1 97.88 161 PHE B CA 1
ATOM 6267 C C . PHE B 1 161 ? -11.086 -31.219 -22.078 1 97.88 161 PHE B C 1
ATOM 6269 O O . PHE B 1 161 ? -11.516 -31.078 -20.938 1 97.88 161 PHE B O 1
ATOM 6276 N N . GLU B 1 162 ? -10.375 -32.219 -22.438 1 96.56 162 GLU B N 1
ATOM 6277 C CA . GLU B 1 162 ? -10.07 -33.312 -21.531 1 96.56 162 GLU B CA 1
ATOM 6278 C C . GLU B 1 162 ? -8.875 -33 -20.641 1 96.56 162 GLU B C 1
ATOM 6280 O O . GLU B 1 162 ? -8.797 -33.469 -19.5 1 96.56 162 GLU B O 1
ATOM 6285 N N . TRP B 1 163 ? -7.953 -32.219 -21.188 1 98.38 163 TRP B N 1
ATOM 6286 C CA . TRP B 1 163 ? -6.762 -31.812 -20.438 1 98.38 163 TRP B CA 1
ATOM 6287 C C . TRP B 1 163 ? -6.918 -30.406 -19.859 1 98.38 163 TRP B C 1
ATOM 6289 O O . TRP B 1 163 ? -6.895 -29.422 -20.609 1 98.38 163 TRP B O 1
ATOM 6299 N N . ARG B 1 164 ? -7.031 -30.25 -18.625 1 98.88 164 ARG B N 1
ATOM 6300 C CA . ARG B 1 164 ? -7.117 -29 -17.875 1 98.88 164 ARG B CA 1
ATOM 6301 C C . ARG B 1 164 ? -6.098 -28.984 -16.734 1 98.88 164 ARG B C 1
ATOM 6303 O O . ARG B 1 164 ? -6.395 -29.406 -15.625 1 98.88 164 ARG B O 1
ATOM 6310 N N . GLY B 1 165 ? -4.898 -28.422 -17.078 1 98.88 165 GLY B N 1
ATOM 6311 C CA . GLY B 1 165 ? -3.768 -28.656 -16.188 1 98.88 165 GLY B CA 1
ATOM 6312 C C . GLY B 1 165 ? -3.24 -27.375 -15.547 1 98.88 165 GLY B C 1
ATOM 6313 O O . GLY B 1 165 ? -3.447 -26.281 -16.062 1 98.88 165 GLY B O 1
ATOM 6314 N N . LEU B 1 166 ? -2.639 -27.5 -14.391 1 98.94 166 LEU B N 1
ATOM 6315 C CA . LEU B 1 166 ? -1.715 -26.562 -13.773 1 98.94 166 LEU B CA 1
ATOM 6316 C C . LEU B 1 166 ? -0.379 -27.234 -13.469 1 98.94 166 LEU B C 1
ATOM 6318 O O . LEU B 1 166 ? -0.344 -28.375 -13.023 1 98.94 166 LEU B O 1
ATOM 6322 N N . MET B 1 167 ? 0.636 -26.516 -13.773 1 98.94 167 MET B N 1
ATOM 6323 C CA . MET B 1 167 ? 1.963 -27 -13.414 1 98.94 167 MET B CA 1
ATOM 6324 C C . MET B 1 167 ? 2.453 -26.359 -12.125 1 98.94 167 MET B C 1
ATOM 6326 O O . MET B 1 167 ? 2.244 -25.156 -11.906 1 98.94 167 MET B O 1
ATOM 6330 N N . PHE B 1 168 ? 3.061 -27.125 -11.289 1 98.88 168 PHE B N 1
ATOM 6331 C CA . PHE B 1 168 ? 3.688 -26.656 -10.055 1 98.88 168 PHE B CA 1
ATOM 6332 C C . PHE B 1 168 ? 5.152 -27.062 -10.008 1 98.88 168 PHE B C 1
ATOM 6334 O O . PHE B 1 168 ? 5.469 -28.25 -9.906 1 98.88 168 PHE B O 1
ATOM 6341 N N . ASP B 1 169 ? 6 -26.125 -10.164 1 98.81 169 ASP B N 1
ATOM 6342 C CA . ASP B 1 169 ? 7.441 -26.328 -10.086 1 98.81 169 ASP B CA 1
ATOM 6343 C C . ASP B 1 169 ? 7.895 -26.484 -8.633 1 98.81 169 ASP B C 1
ATOM 6345 O O . ASP B 1 169 ? 7.895 -25.516 -7.871 1 98.81 169 ASP B O 1
ATOM 6349 N N . VAL B 1 170 ? 8.289 -27.688 -8.289 1 98.81 170 VAL B N 1
ATOM 6350 C CA . VAL B 1 170 ? 8.75 -27.938 -6.926 1 98.81 170 VAL B CA 1
ATOM 6351 C C . VAL B 1 170 ? 10.258 -28.156 -6.922 1 98.81 170 VAL B C 1
ATOM 6353 O O . VAL B 1 170 ? 10.828 -28.547 -5.906 1 98.81 170 VAL B O 1
ATOM 6356 N N . ALA B 1 171 ? 10.875 -27.938 -8.086 1 98.5 171 ALA B N 1
ATOM 6357 C CA . ALA B 1 171 ? 12.305 -28.219 -8.227 1 98.5 171 ALA B CA 1
ATOM 6358 C C . ALA B 1 171 ? 13.141 -27 -7.84 1 98.5 171 ALA B C 1
ATOM 6360 O O . ALA B 1 171 ? 14.141 -27.141 -7.129 1 98.5 171 ALA B O 1
ATOM 6361 N N . ARG B 1 172 ? 12.781 -25.875 -8.289 1 97.5 172 ARG B N 1
ATOM 6362 C CA . ARG B 1 172 ? 13.586 -24.688 -8.023 1 97.5 172 ARG B CA 1
ATOM 6363 C C . ARG B 1 172 ? 13.539 -24.312 -6.551 1 97.5 172 ARG B C 1
ATOM 6365 O O . ARG B 1 172 ? 14.523 -23.828 -5.992 1 97.5 172 ARG B O 1
ATOM 6372 N N . HIS B 1 173 ? 12.359 -24.438 -5.973 1 97.44 173 HIS B N 1
ATOM 6373 C CA . HIS B 1 173 ? 12.148 -24.438 -4.531 1 97.44 173 HIS B CA 1
ATOM 6374 C C . HIS B 1 173 ? 11.383 -25.688 -4.09 1 97.44 173 HIS B C 1
ATOM 6376 O O . HIS B 1 173 ? 10.461 -26.125 -4.781 1 97.44 173 HIS B O 1
ATOM 6382 N N . PHE B 1 174 ? 11.797 -26.188 -2.893 1 98.19 174 PHE B N 1
ATOM 6383 C CA . PHE B 1 174 ? 11.094 -27.375 -2.422 1 98.19 174 PHE B CA 1
ATOM 6384 C C . PHE B 1 174 ? 9.797 -26.984 -1.715 1 98.19 174 PHE B C 1
ATOM 6386 O O . PHE B 1 174 ? 9.789 -26.078 -0.876 1 98.19 174 PHE B O 1
ATOM 6393 N N . PHE B 1 175 ? 8.734 -27.562 -2.082 1 98.75 175 PHE B N 1
ATOM 6394 C CA . PHE B 1 175 ? 7.43 -27.484 -1.43 1 98.75 175 PHE B CA 1
ATOM 6395 C C . PHE B 1 175 ? 7.055 -28.844 -0.83 1 98.75 175 PHE B C 1
ATOM 6397 O O . PHE B 1 175 ? 7.195 -29.875 -1.483 1 98.75 175 PHE B O 1
ATOM 6404 N N . THR B 1 176 ? 6.543 -28.859 0.347 1 98.56 176 THR B N 1
ATOM 6405 C CA . THR B 1 176 ? 6.273 -30.094 1.067 1 98.56 176 THR B CA 1
ATOM 6406 C C . THR B 1 176 ? 5.094 -30.844 0.441 1 98.56 176 THR B C 1
ATOM 6408 O O . THR B 1 176 ? 4.363 -30.281 -0.378 1 98.56 176 THR B O 1
ATOM 6411 N N . LYS B 1 177 ? 4.969 -32.125 0.828 1 98.44 177 LYS B N 1
ATOM 6412 C CA . LYS B 1 177 ? 3.838 -32.938 0.382 1 98.44 177 LYS B CA 1
ATOM 6413 C C . LYS B 1 177 ? 2.514 -32.25 0.751 1 98.44 177 LYS B C 1
ATOM 6415 O O . LYS B 1 177 ? 1.558 -32.281 -0.028 1 98.44 177 LYS B O 1
ATOM 6420 N N . GLU B 1 178 ? 2.445 -31.594 1.921 1 98.56 178 GLU B N 1
ATOM 6421 C CA . GLU B 1 178 ? 1.232 -30.891 2.34 1 98.56 178 GLU B CA 1
ATOM 6422 C C . GLU B 1 178 ? 0.959 -29.672 1.458 1 98.56 178 GLU B C 1
ATOM 6424 O O . GLU B 1 178 ? -0.196 -29.359 1.163 1 98.56 178 GLU B O 1
ATOM 6429 N N . ASP B 1 179 ? 2.02 -29.016 1.053 1 98.62 179 ASP B N 1
ATOM 6430 C CA . ASP B 1 179 ? 1.868 -27.906 0.124 1 98.62 179 ASP B CA 1
ATOM 6431 C C . ASP B 1 179 ? 1.27 -28.359 -1.201 1 98.62 179 ASP B C 1
ATOM 6433 O O . ASP B 1 179 ? 0.374 -27.719 -1.746 1 98.62 179 ASP B O 1
ATOM 6437 N N . VAL B 1 180 ? 1.755 -29.438 -1.697 1 98.94 180 VAL B N 1
ATOM 6438 C CA . VAL B 1 180 ? 1.271 -29.969 -2.965 1 98.94 180 VAL B CA 1
ATOM 6439 C C . VAL B 1 180 ? -0.192 -30.391 -2.826 1 98.94 180 VAL B C 1
ATOM 6441 O O . VAL B 1 180 ? -1.001 -30.141 -3.723 1 98.94 180 VAL B O 1
ATOM 6444 N N . LYS B 1 181 ? -0.522 -31.047 -1.69 1 98.81 181 LYS B N 1
ATOM 6445 C CA . LYS B 1 181 ? -1.915 -31.391 -1.437 1 98.81 181 LYS B CA 1
ATOM 6446 C C . LYS B 1 181 ? -2.807 -30.156 -1.434 1 98.81 181 LYS B C 1
ATOM 6448 O O . LYS B 1 181 ? -3.896 -30.172 -2.008 1 98.81 181 LYS B O 1
ATOM 6453 N N . GLN B 1 182 ? -2.336 -29.125 -0.812 1 98.38 182 GLN B N 1
ATOM 6454 C CA . GLN B 1 182 ? -3.086 -27.875 -0.79 1 98.38 182 GLN B CA 1
ATOM 6455 C C . GLN B 1 182 ? -3.289 -27.328 -2.201 1 98.38 182 GLN B C 1
ATOM 6457 O O . GLN B 1 182 ? -4.363 -26.812 -2.525 1 98.38 182 GLN B O 1
ATOM 6462 N N . TYR B 1 183 ? -2.236 -27.375 -2.973 1 98.81 183 TYR B N 1
ATOM 6463 C CA . TYR B 1 183 ? -2.338 -26.938 -4.359 1 98.81 183 TYR B CA 1
ATOM 6464 C C . TYR B 1 183 ? -3.4 -27.734 -5.109 1 98.81 183 TYR B C 1
ATOM 6466 O O . TYR B 1 183 ? -4.219 -27.156 -5.828 1 98.81 183 TYR B O 1
ATOM 6474 N N . ILE B 1 184 ? -3.455 -29.031 -4.898 1 98.81 184 ILE B N 1
ATOM 6475 C CA . ILE B 1 184 ? -4.445 -29.922 -5.512 1 98.81 184 ILE B CA 1
ATOM 6476 C C . ILE B 1 184 ? -5.844 -29.516 -5.047 1 98.81 184 ILE B C 1
ATOM 6478 O O . ILE B 1 184 ? -6.773 -29.438 -5.855 1 98.81 184 ILE B O 1
ATOM 6482 N N . ASP B 1 185 ? -5.969 -29.234 -3.777 1 98.31 185 ASP B N 1
ATOM 6483 C CA . ASP B 1 185 ? -7.262 -28.844 -3.227 1 98.31 185 ASP B CA 1
ATOM 6484 C C . ASP B 1 185 ? -7.785 -27.578 -3.914 1 98.31 185 ASP B C 1
ATOM 6486 O O . ASP B 1 185 ? -8.984 -27.469 -4.191 1 98.31 185 ASP B O 1
ATOM 6490 N N . ASN B 1 186 ? -6.93 -26.703 -4.148 1 98.5 186 ASN B N 1
ATOM 6491 C CA . ASN B 1 186 ? -7.352 -25.453 -4.789 1 98.5 186 ASN B CA 1
ATOM 6492 C C . ASN B 1 186 ? -7.652 -25.672 -6.27 1 98.5 186 ASN B C 1
ATOM 6494 O O . ASN B 1 186 ? -8.539 -25.016 -6.824 1 98.5 186 ASN B O 1
ATOM 6498 N N . MET B 1 187 ? -6.953 -26.562 -6.918 1 98.69 187 MET B N 1
ATOM 6499 C CA . MET B 1 187 ? -7.176 -26.906 -8.32 1 98.69 187 MET B CA 1
ATOM 6500 C C . MET B 1 187 ? -8.594 -27.422 -8.531 1 98.69 187 MET B C 1
ATOM 6502 O O . MET B 1 187 ? -9.297 -26.969 -9.438 1 98.69 187 MET B O 1
ATOM 6506 N N . VAL B 1 188 ? -9.062 -28.312 -7.727 1 98.12 188 VAL B N 1
ATOM 6507 C CA . VAL B 1 188 ? -10.273 -29.062 -8.008 1 98.12 188 VAL B CA 1
ATOM 6508 C C . VAL B 1 188 ? -11.5 -28.172 -7.793 1 98.12 188 VAL B C 1
ATOM 6510 O O . VAL B 1 188 ? -12.547 -28.391 -8.406 1 98.12 188 VAL B O 1
ATOM 6513 N N . ARG B 1 189 ? -11.289 -27.078 -6.984 1 98 189 ARG B N 1
ATOM 6514 C CA . ARG B 1 189 ? -12.359 -26.109 -6.832 1 98 189 ARG B CA 1
ATOM 6515 C C . ARG B 1 189 ? -12.828 -25.578 -8.188 1 98 189 ARG B C 1
ATOM 6517 O O . ARG B 1 189 ? -14 -25.234 -8.359 1 98 189 ARG B O 1
ATOM 6524 N N . TYR B 1 190 ? -11.875 -25.609 -9.078 1 98.88 190 TYR B N 1
ATOM 6525 C CA . TYR B 1 190 ? -12.172 -25 -10.367 1 98.88 190 TYR B CA 1
ATOM 6526 C C . TYR B 1 190 ? -12.008 -26 -11.5 1 98.88 190 TYR B C 1
ATOM 6528 O O . TYR B 1 190 ? -11.695 -25.625 -12.633 1 98.88 190 TYR B O 1
ATOM 6536 N N . LYS B 1 191 ? -12.07 -27.297 -11.125 1 98.75 191 LYS B N 1
ATOM 6537 C CA . LYS B 1 191 ? -12.289 -28.438 -12.008 1 98.75 191 LYS B CA 1
ATOM 6538 C C . LYS B 1 191 ? -11.062 -28.703 -12.883 1 98.75 191 LYS B C 1
ATOM 6540 O O . LYS B 1 191 ? -11.188 -29.172 -14.008 1 98.75 191 LYS B O 1
ATOM 6545 N N . PHE B 1 192 ? -9.883 -28.25 -12.445 1 98.94 192 PHE B N 1
ATOM 6546 C CA . PHE B 1 192 ? -8.648 -28.75 -13.023 1 98.94 192 PHE B CA 1
ATOM 6547 C C . PHE B 1 192 ? -8.484 -30.234 -12.742 1 98.94 192 PHE B C 1
ATOM 6549 O O . PHE B 1 192 ? -8.852 -30.719 -11.664 1 98.94 192 PHE B O 1
ATOM 6556 N N . ASN B 1 193 ? -7.887 -30.953 -13.703 1 98.81 193 ASN B N 1
ATOM 6557 C CA . ASN B 1 193 ? -7.84 -32.406 -13.5 1 98.81 193 ASN B CA 1
ATOM 6558 C C . ASN B 1 193 ? -6.43 -32.938 -13.703 1 98.81 193 ASN B C 1
ATOM 6560 O O . ASN B 1 193 ? -6.23 -34.156 -13.742 1 98.81 193 ASN B O 1
ATOM 6564 N N . LEU B 1 194 ? -5.461 -32.094 -13.867 1 98.88 194 LEU B N 1
ATOM 6565 C CA . LEU B 1 194 ? -4.102 -32.594 -14.117 1 98.88 194 LEU B CA 1
ATOM 6566 C C . LEU B 1 194 ? -3.078 -31.688 -13.422 1 98.88 194 LEU B C 1
ATOM 6568 O O . LEU B 1 194 ? -3.004 -30.5 -13.695 1 98.88 194 LEU B O 1
ATOM 6572 N N . LEU B 1 195 ? -2.336 -32.25 -12.492 1 98.94 195 LEU B N 1
ATOM 6573 C CA . LEU B 1 195 ? -1.185 -31.578 -11.898 1 98.94 195 LEU B CA 1
ATOM 6574 C C . LEU B 1 195 ? 0.107 -31.984 -12.594 1 98.94 195 LEU B C 1
ATOM 6576 O O . LEU B 1 195 ? 0.499 -33.156 -12.547 1 98.94 195 LEU B O 1
ATOM 6580 N N . HIS B 1 196 ? 0.63 -31.094 -13.344 1 98.94 196 HIS B N 1
ATOM 6581 C CA . HIS B 1 196 ? 1.979 -31.266 -13.875 1 98.94 196 HIS B CA 1
ATOM 6582 C C . HIS B 1 196 ? 3.031 -30.938 -12.82 1 98.94 196 HIS B C 1
ATOM 6584 O O . HIS B 1 196 ? 3.221 -29.781 -12.461 1 98.94 196 HIS B O 1
ATOM 6590 N N . LEU B 1 197 ? 3.676 -31.938 -12.289 1 98.94 197 LEU B N 1
ATOM 6591 C CA . LEU B 1 197 ? 4.641 -31.781 -11.211 1 98.94 197 LEU B CA 1
ATOM 6592 C C . LEU B 1 197 ? 6.066 -31.75 -11.75 1 98.94 197 LEU B C 1
ATOM 6594 O O . LEU B 1 197 ? 6.582 -32.781 -12.203 1 98.94 197 LEU B O 1
ATOM 6598 N N . HIS B 1 198 ? 6.676 -30.609 -11.766 1 98.88 198 HIS B N 1
ATOM 6599 C CA . HIS B 1 198 ? 8.047 -30.406 -12.219 1 98.88 198 HIS B CA 1
ATOM 6600 C C . HIS B 1 198 ? 9.055 -30.828 -11.156 1 98.88 198 HIS B C 1
ATOM 6602 O O . HIS B 1 198 ? 9.391 -30.047 -10.266 1 98.88 198 HIS B O 1
ATOM 6608 N N . LEU B 1 199 ? 9.672 -31.984 -11.32 1 98.88 199 LEU B N 1
ATOM 6609 C CA . LEU B 1 199 ? 10.312 -32.688 -10.195 1 98.88 199 LEU B CA 1
ATOM 6610 C C . LEU B 1 199 ? 11.828 -32.469 -10.227 1 98.88 199 LEU B C 1
ATOM 6612 O O . LEU B 1 199 ? 12.508 -32.719 -9.234 1 98.88 199 LEU B O 1
ATOM 6616 N N . THR B 1 200 ? 12.375 -32.125 -11.391 1 98.81 200 THR B N 1
ATOM 6617 C CA . THR B 1 200 ? 13.828 -32.031 -11.477 1 98.81 200 THR B CA 1
ATOM 6618 C C . THR B 1 200 ? 14.242 -30.766 -12.258 1 98.81 200 THR B C 1
ATOM 6620 O O . THR B 1 200 ? 13.539 -30.359 -13.188 1 98.81 200 THR B O 1
ATOM 6623 N N . ASP B 1 201 ? 15.305 -30.156 -11.883 1 98.69 201 ASP B N 1
ATOM 6624 C CA . ASP B 1 201 ? 15.898 -29 -12.531 1 98.69 201 ASP B CA 1
ATOM 6625 C C . ASP B 1 201 ? 17.312 -28.734 -12.008 1 98.69 201 ASP B C 1
ATOM 6627 O O . ASP B 1 201 ? 17.922 -29.625 -11.391 1 98.69 201 ASP B O 1
ATOM 6631 N N . ASP B 1 202 ? 17.875 -27.625 -12.312 1 98.69 202 ASP B N 1
ATOM 6632 C CA . ASP B 1 202 ? 19.234 -27.25 -11.906 1 98.69 202 ASP B CA 1
ATOM 6633 C C . ASP B 1 202 ? 19.328 -27.047 -10.398 1 98.69 202 ASP B C 1
ATOM 6635 O O . ASP B 1 202 ? 20.375 -27.281 -9.797 1 98.69 202 ASP B O 1
ATOM 6639 N N . GLU B 1 203 ? 18.172 -26.703 -9.805 1 98.44 203 GLU B N 1
ATOM 6640 C CA . GLU B 1 203 ? 18.156 -26.281 -8.406 1 98.44 203 GLU B CA 1
ATOM 6641 C C . GLU B 1 203 ? 17.781 -27.438 -7.484 1 98.44 203 GLU B C 1
ATOM 6643 O O . GLU B 1 203 ? 17.922 -27.328 -6.262 1 98.44 203 GLU B O 1
ATOM 6648 N N . GLY B 1 204 ? 17.297 -28.562 -8.148 1 98.69 204 GLY B N 1
ATOM 6649 C CA . GLY B 1 204 ? 16.922 -29.641 -7.254 1 98.69 204 GLY B CA 1
ATOM 6650 C C . GLY B 1 204 ? 16.406 -30.875 -7.98 1 98.69 204 GLY B C 1
ATOM 6651 O O . GLY B 1 204 ? 15.703 -30.75 -8.992 1 98.69 204 GLY B O 1
ATOM 6652 N N . TRP B 1 205 ? 16.766 -32.062 -7.5 1 98.88 205 TRP B N 1
ATOM 6653 C CA . TRP B 1 205 ? 16.156 -33.344 -7.809 1 98.88 205 TRP B CA 1
ATOM 6654 C C . TRP B 1 205 ? 15.219 -33.781 -6.688 1 98.88 205 TRP B C 1
ATOM 6656 O O . TRP B 1 205 ? 15.664 -34.062 -5.574 1 98.88 205 TRP B O 1
ATOM 6666 N N . ARG B 1 206 ? 13.891 -33.938 -6.969 1 98.88 206 ARG B N 1
ATOM 6667 C CA . ARG B 1 206 ? 12.93 -33.906 -5.871 1 98.88 206 ARG B CA 1
ATOM 6668 C C . ARG B 1 206 ? 12.273 -35.281 -5.684 1 98.88 206 ARG B C 1
ATOM 6670 O O . ARG B 1 206 ? 11.352 -35.438 -4.883 1 98.88 206 ARG B O 1
ATOM 6677 N N . ILE B 1 207 ? 12.688 -36.312 -6.316 1 98.94 207 ILE B N 1
ATOM 6678 C CA . ILE B 1 207 ? 12.031 -37.625 -6.188 1 98.94 207 ILE B CA 1
ATOM 6679 C C . ILE B 1 207 ? 13.07 -38.688 -5.863 1 98.94 207 ILE B C 1
ATOM 6681 O O . ILE B 1 207 ? 14.125 -38.75 -6.504 1 98.94 207 ILE B O 1
ATOM 6685 N N . GLN B 1 208 ? 12.781 -39.562 -4.926 1 98.88 208 GLN B N 1
ATOM 6686 C CA . GLN B 1 208 ? 13.68 -40.625 -4.496 1 98.88 208 GLN B CA 1
ATOM 6687 C C . GLN B 1 208 ? 13.797 -41.719 -5.566 1 98.88 208 GLN B C 1
ATOM 6689 O O . GLN B 1 208 ? 12.789 -42.219 -6.055 1 98.88 208 GLN B O 1
ATOM 6694 N N . ILE B 1 209 ? 14.945 -41.969 -6.012 1 98.88 209 ILE B N 1
ATOM 6695 C CA . ILE B 1 209 ? 15.312 -43.125 -6.812 1 98.88 209 ILE B CA 1
ATOM 6696 C C . ILE B 1 209 ? 16.188 -44.062 -5.992 1 98.88 209 ILE B C 1
ATOM 6698 O O . ILE B 1 209 ? 17.375 -43.781 -5.758 1 98.88 209 ILE B O 1
ATOM 6702 N N . LYS B 1 210 ? 15.68 -45.188 -5.645 1 98.69 210 LYS B N 1
ATOM 6703 C CA . LYS B 1 210 ? 16.328 -46.062 -4.684 1 98.69 210 LYS B CA 1
ATOM 6704 C C . LYS B 1 210 ? 17.672 -46.562 -5.227 1 98.69 210 LYS B C 1
ATOM 6706 O O . LYS B 1 210 ? 18.641 -46.656 -4.488 1 98.69 210 LYS B O 1
ATOM 6711 N N . SER B 1 211 ? 17.766 -46.812 -6.457 1 98.69 211 SER B N 1
ATOM 6712 C CA . SER B 1 211 ? 18.984 -47.375 -7.062 1 98.69 211 SER B CA 1
ATOM 6713 C C . SER B 1 211 ? 20.016 -46.281 -7.305 1 98.69 211 SER B C 1
ATOM 6715 O O . SER B 1 211 ? 21.172 -46.594 -7.617 1 98.69 211 SER B O 1
ATOM 6717 N N . LEU B 1 212 ? 19.641 -45.062 -7.125 1 98.81 212 LEU B N 1
ATOM 6718 C CA . LEU B 1 212 ? 20.531 -43.906 -7.32 1 98.81 212 LEU B CA 1
ATOM 6719 C C . LEU B 1 212 ? 20.406 -42.938 -6.16 1 98.81 212 LEU B C 1
ATOM 6721 O O . LEU B 1 212 ? 19.984 -41.812 -6.348 1 98.81 212 LEU B O 1
ATOM 6725 N N . PRO B 1 213 ? 20.875 -43.281 -5.031 1 98.69 213 PRO B N 1
ATOM 6726 C CA . PRO B 1 213 ? 20.609 -42.531 -3.803 1 98.69 213 PRO B CA 1
ATOM 6727 C C . PRO B 1 213 ? 21.234 -41.125 -3.805 1 98.69 213 PRO B C 1
ATOM 6729 O O . PRO B 1 213 ? 20.766 -40.219 -3.121 1 98.69 213 PRO B O 1
ATOM 6732 N N . LYS B 1 214 ? 22.328 -40.906 -4.594 1 98.75 214 LYS B N 1
ATOM 6733 C CA . LYS B 1 214 ? 23.016 -39.625 -4.59 1 98.75 214 LYS B CA 1
ATOM 6734 C C . LYS B 1 214 ? 22.125 -38.531 -5.184 1 98.75 214 LYS B C 1
ATOM 6736 O O . LYS B 1 214 ? 22.391 -37.344 -4.977 1 98.75 214 LYS B O 1
ATOM 6741 N N . LEU B 1 215 ? 21.094 -38.906 -5.945 1 98.88 215 LEU B N 1
ATOM 6742 C CA . LEU B 1 215 ? 20.188 -37.906 -6.504 1 98.88 215 LEU B CA 1
ATOM 6743 C C . LEU B 1 215 ? 19.484 -37.125 -5.398 1 98.88 215 LEU B C 1
ATOM 6745 O O . LEU B 1 215 ? 19.188 -35.938 -5.562 1 98.88 215 LEU B O 1
ATOM 6749 N N . THR B 1 216 ? 19.172 -37.781 -4.242 1 98.56 216 THR B N 1
ATOM 6750 C CA . THR B 1 216 ? 18.484 -37.062 -3.172 1 98.56 216 THR B CA 1
ATOM 6751 C C . THR B 1 216 ? 19.438 -36.75 -2.029 1 98.56 216 THR B C 1
ATOM 6753 O O . THR B 1 216 ? 19.156 -35.875 -1.213 1 98.56 216 THR B O 1
ATOM 6756 N N . GLU B 1 217 ? 20.609 -37.406 -1.966 1 98.44 217 GLU B N 1
ATOM 6757 C CA . GLU B 1 217 ? 21.609 -37.094 -0.96 1 98.44 217 GLU B CA 1
ATOM 6758 C C . GLU B 1 217 ? 22.344 -35.812 -1.304 1 98.44 217 GLU B C 1
ATOM 6760 O O . GLU B 1 217 ? 22.703 -35.031 -0.412 1 98.44 217 GLU B O 1
ATOM 6765 N N . ILE B 1 218 ? 22.547 -35.594 -2.584 1 98.31 218 ILE B N 1
ATOM 6766 C CA . ILE B 1 218 ? 23.281 -34.438 -3.07 1 98.31 218 ILE B CA 1
ATOM 6767 C C . ILE B 1 218 ? 22.359 -33.562 -3.895 1 98.31 218 ILE B C 1
ATOM 6769 O O . ILE B 1 218 ? 22.172 -32.375 -3.572 1 98.31 218 ILE B O 1
ATOM 6773 N N . GLY B 1 219 ? 21.609 -34.094 -4.828 1 98.75 219 GLY B N 1
ATOM 6774 C CA . GLY B 1 219 ? 20.875 -33.375 -5.844 1 98.75 219 GLY B CA 1
ATOM 6775 C C . GLY B 1 219 ? 19.672 -32.625 -5.289 1 98.75 219 GLY B C 1
ATOM 6776 O O . GLY B 1 219 ? 19.125 -31.75 -5.941 1 98.75 219 GLY B O 1
ATOM 6777 N N . ALA B 1 220 ? 19.266 -32.938 -4.094 1 98.75 220 ALA B N 1
ATOM 6778 C CA . ALA B 1 220 ? 18.031 -32.375 -3.549 1 98.75 220 ALA B CA 1
ATOM 6779 C C . ALA B 1 220 ? 18.312 -31.109 -2.725 1 98.75 220 ALA B C 1
ATOM 6781 O O . ALA B 1 220 ? 17.375 -30.453 -2.24 1 98.75 220 ALA B O 1
ATOM 6782 N N . TYR B 1 221 ? 19.594 -30.766 -2.596 1 98.38 221 TYR B N 1
ATOM 6783 C CA . TYR B 1 221 ? 19.938 -29.734 -1.623 1 98.38 221 TYR B CA 1
ATOM 6784 C C . TYR B 1 221 ? 20.859 -28.688 -2.236 1 98.38 221 TYR B C 1
ATOM 6786 O O . TYR B 1 221 ? 21.812 -29.031 -2.936 1 98.38 221 TYR B O 1
ATOM 6794 N N . ASN B 1 222 ? 20.531 -27.469 -2.016 1 97.88 222 ASN B N 1
ATOM 6795 C CA . ASN B 1 222 ? 21.344 -26.328 -2.404 1 97.88 222 ASN B CA 1
ATOM 6796 C C . ASN B 1 222 ? 21.5 -25.328 -1.255 1 97.88 222 ASN B C 1
ATOM 6798 O O . ASN B 1 222 ? 21.234 -25.672 -0.099 1 97.88 222 ASN B O 1
ATOM 6802 N N . VAL B 1 223 ? 22.078 -24.141 -1.545 1 97.25 223 VAL B N 1
ATOM 6803 C CA . VAL B 1 223 ? 22.297 -23.109 -0.529 1 97.25 223 VAL B CA 1
ATOM 6804 C C . VAL B 1 223 ? 21.094 -22.188 -0.473 1 97.25 223 VAL B C 1
ATOM 6806 O O . VAL B 1 223 ? 20.609 -21.719 -1.509 1 97.25 223 VAL B O 1
ATOM 6809 N N . LYS B 1 224 ? 20.547 -21.953 0.684 1 95.38 224 LYS B N 1
ATOM 6810 C CA . LYS B 1 224 ? 19.406 -21.047 0.838 1 95.38 224 LYS B CA 1
ATOM 6811 C C . LYS B 1 224 ? 19.812 -19.594 0.562 1 95.38 224 LYS B C 1
ATOM 6813 O O . LYS B 1 224 ? 20.703 -19.062 1.233 1 95.38 224 LYS B O 1
ATOM 6818 N N . LYS B 1 225 ? 19.297 -19.047 -0.357 1 95.44 225 LYS B N 1
ATOM 6819 C CA . LYS B 1 225 ? 19.469 -17.641 -0.697 1 95.44 225 LYS B CA 1
ATOM 6820 C C . LYS B 1 225 ? 18.125 -16.953 -0.893 1 95.44 225 LYS B C 1
ATOM 6822 O O . LYS B 1 225 ? 17.125 -17.609 -1.211 1 95.44 225 LYS B O 1
ATOM 6827 N N . VAL B 1 226 ? 18.047 -15.664 -0.626 1 94.81 226 VAL B N 1
ATOM 6828 C CA . VAL B 1 226 ? 16.781 -14.938 -0.779 1 94.81 226 VAL B CA 1
ATOM 6829 C C . VAL B 1 226 ? 17.047 -13.625 -1.519 1 94.81 226 VAL B C 1
ATOM 6831 O O . VAL B 1 226 ? 18.047 -12.961 -1.291 1 94.81 226 VAL B O 1
ATOM 6834 N N . GLY B 1 227 ? 16.25 -13.219 -2.408 1 94.31 227 GLY B N 1
ATOM 6835 C CA . GLY B 1 227 ? 16.375 -12.062 -3.281 1 94.31 227 GLY B CA 1
ATOM 6836 C C . GLY B 1 227 ? 15.797 -12.289 -4.664 1 94.31 227 GLY B C 1
ATOM 6837 O O . GLY B 1 227 ? 14.734 -12.906 -4.805 1 94.31 227 GLY B O 1
ATOM 6838 N N . TYR B 1 228 ? 16.469 -11.711 -5.664 1 94.12 228 TYR B N 1
ATOM 6839 C CA . TYR B 1 228 ? 16.047 -11.945 -7.035 1 94.12 228 TYR B CA 1
ATOM 6840 C C . TYR B 1 228 ? 16.781 -13.133 -7.641 1 94.12 228 TYR B C 1
ATOM 6842 O O . TYR B 1 228 ? 17.984 -13.039 -7.914 1 94.12 228 TYR B O 1
ATOM 6850 N N . PHE B 1 229 ? 16.016 -14.094 -7.84 1 93.44 229 PHE B N 1
ATOM 6851 C CA . PHE B 1 229 ? 16.547 -15.328 -8.398 1 93.44 229 PHE B CA 1
ATOM 6852 C C . PHE B 1 229 ? 17.266 -15.07 -9.719 1 93.44 229 PHE B C 1
ATOM 6854 O O . PHE B 1 229 ? 16.781 -14.297 -10.547 1 93.44 229 PHE B O 1
ATOM 6861 N N . GLY B 1 230 ? 18.438 -15.695 -9.906 1 93.38 230 GLY B N 1
ATOM 6862 C CA . GLY B 1 230 ? 19.219 -15.516 -11.117 1 93.38 230 GLY B CA 1
ATOM 6863 C C . GLY B 1 230 ? 20.297 -14.461 -10.977 1 93.38 230 GLY B C 1
ATOM 6864 O O . GLY B 1 230 ? 21.109 -14.273 -11.883 1 93.38 230 GLY B O 1
ATOM 6865 N N . THR B 1 231 ? 20.297 -13.781 -9.773 1 94.31 231 THR B N 1
ATOM 6866 C CA . THR B 1 231 ? 21.281 -12.727 -9.562 1 94.31 231 THR B CA 1
ATOM 6867 C C . THR B 1 231 ? 22.125 -13.008 -8.312 1 94.31 231 THR B C 1
ATOM 6869 O O . THR B 1 231 ? 22.938 -12.172 -7.902 1 94.31 231 THR B O 1
ATOM 6872 N N . PHE B 1 232 ? 21.953 -14.141 -7.699 1 96.5 232 PHE B N 1
ATOM 6873 C CA . PHE B 1 232 ? 22.609 -14.43 -6.434 1 96.5 232 PHE B CA 1
ATOM 6874 C C . PHE B 1 232 ? 24.109 -14.609 -6.633 1 96.5 232 PHE B C 1
ATOM 6876 O O . PHE B 1 232 ? 24.547 -15.086 -7.68 1 96.5 232 PHE B O 1
ATOM 6883 N N . ALA B 1 233 ? 24.812 -14.266 -5.582 1 95.31 233 ALA B N 1
ATOM 6884 C CA . ALA B 1 233 ? 26.234 -14.625 -5.539 1 95.31 233 ALA B CA 1
ATOM 6885 C C . ALA B 1 233 ? 26.422 -16.141 -5.527 1 95.31 233 ALA B C 1
ATOM 6887 O O . ALA B 1 233 ? 25.641 -16.859 -4.891 1 95.31 233 ALA B O 1
ATOM 6888 N N . PRO B 1 234 ? 27.406 -16.594 -6.277 1 94.69 234 PRO B N 1
ATOM 6889 C CA . PRO B 1 234 ? 27.672 -18.031 -6.223 1 94.69 234 PRO B CA 1
ATOM 6890 C C . PRO B 1 234 ? 27.938 -18.531 -4.805 1 94.69 234 PRO B C 1
ATOM 6892 O O . PRO B 1 234 ? 28.594 -17.859 -4.02 1 94.69 234 PRO B O 1
ATOM 6895 N N . PRO B 1 235 ? 27.453 -19.672 -4.551 1 94.5 235 PRO B N 1
ATOM 6896 C CA . PRO B 1 235 ? 27.719 -20.219 -3.217 1 94.5 235 PRO B CA 1
ATOM 6897 C C . PRO B 1 235 ? 29.203 -20.484 -2.98 1 94.5 235 PRO B C 1
ATOM 6899 O O . PRO B 1 235 ? 29.906 -20.922 -3.896 1 94.5 235 PRO B O 1
ATOM 6902 N N . THR B 1 236 ? 29.609 -20.328 -1.727 1 93.44 236 THR B N 1
ATOM 6903 C CA . THR B 1 236 ? 30.953 -20.688 -1.326 1 93.44 236 THR B CA 1
ATOM 6904 C C . THR B 1 236 ? 31.016 -22.141 -0.862 1 93.44 236 THR B C 1
ATOM 6906 O O . THR B 1 236 ? 29.984 -22.734 -0.547 1 93.44 236 THR B O 1
ATOM 6909 N N . PRO B 1 237 ? 32.219 -22.672 -0.828 1 91.12 237 PRO B N 1
ATOM 6910 C CA . PRO B 1 237 ? 32.344 -24.078 -0.437 1 91.12 237 PRO B CA 1
ATOM 6911 C C . PRO B 1 237 ? 31.828 -24.344 0.983 1 91.12 237 PRO B C 1
ATOM 6913 O O . PRO B 1 237 ? 31.359 -25.438 1.279 1 91.12 237 PRO B O 1
ATOM 6916 N N . ASP B 1 238 ? 31.891 -23.297 1.814 1 92.5 238 ASP B N 1
ATOM 6917 C CA . ASP B 1 238 ? 31.594 -23.5 3.23 1 92.5 238 ASP B CA 1
ATOM 6918 C C . ASP B 1 238 ? 30.125 -23.25 3.533 1 92.5 238 ASP B C 1
ATOM 6920 O O . ASP B 1 238 ? 29.641 -23.547 4.625 1 92.5 238 ASP B O 1
ATOM 6924 N N . GLU B 1 239 ? 29.391 -22.734 2.584 1 94.69 239 GLU B N 1
ATOM 6925 C CA . GLU B 1 239 ? 27.969 -22.516 2.824 1 94.69 239 GLU B CA 1
ATOM 6926 C C . GLU B 1 239 ? 27.203 -23.828 2.887 1 94.69 239 GLU B C 1
ATOM 6928 O O . GLU B 1 239 ? 27.391 -24.703 2.035 1 94.69 239 GLU B O 1
ATOM 6933 N N . PRO B 1 240 ? 26.391 -23.859 3.9 1 95.38 240 PRO B N 1
ATOM 6934 C CA . PRO B 1 240 ? 25.688 -25.125 4.051 1 95.38 240 PRO B CA 1
ATOM 6935 C C . PRO B 1 240 ? 24.734 -25.406 2.891 1 95.38 240 PRO B C 1
ATOM 6937 O O . PRO B 1 240 ? 23.969 -24.516 2.479 1 95.38 240 PRO B O 1
ATOM 6940 N N . ARG B 1 241 ? 24.75 -26.609 2.361 1 96.31 241 ARG B N 1
ATOM 6941 C CA . ARG B 1 241 ? 23.844 -27.078 1.306 1 96.31 241 ARG B CA 1
ATOM 6942 C C . ARG B 1 241 ? 22.719 -27.922 1.879 1 96.31 241 ARG B C 1
ATOM 6944 O O . ARG B 1 241 ? 22.625 -29.125 1.598 1 96.31 241 ARG B O 1
ATOM 6951 N N . ASN B 1 242 ? 21.875 -27.234 2.646 1 96.44 242 ASN B N 1
ATOM 6952 C CA . ASN B 1 242 ? 20.812 -27.953 3.357 1 96.44 242 ASN B CA 1
ATOM 6953 C C . ASN B 1 242 ? 19.438 -27.359 3.08 1 96.44 242 ASN B C 1
ATOM 6955 O O . ASN B 1 242 ? 18.484 -27.609 3.82 1 96.44 242 ASN B O 1
ATOM 6959 N N . TYR B 1 243 ? 19.359 -26.484 2.109 1 97.12 243 TYR B N 1
ATOM 6960 C CA . TYR B 1 243 ? 18.062 -25.953 1.658 1 97.12 243 TYR B CA 1
ATOM 6961 C C . TYR B 1 243 ? 17.469 -26.844 0.577 1 97.12 243 TYR B C 1
ATOM 6963 O O . TYR B 1 243 ? 18.078 -27.062 -0.466 1 97.12 243 TYR B O 1
ATOM 6971 N N . GLY B 1 244 ? 16.328 -27.406 0.853 1 97.88 244 GLY B N 1
ATOM 6972 C CA . GLY B 1 244 ? 15.672 -28.266 -0.129 1 97.88 244 GLY B CA 1
ATOM 6973 C C . GLY B 1 244 ? 14.906 -29.406 0.494 1 97.88 244 GLY B C 1
ATOM 6974 O O . GLY B 1 244 ? 14.312 -29.266 1.566 1 97.88 244 GLY B O 1
ATOM 6975 N N . GLY B 1 245 ? 14.875 -30.453 -0.217 1 98.56 245 GLY B N 1
ATOM 6976 C CA . GLY B 1 245 ? 14.102 -31.641 0.139 1 98.56 245 GLY B CA 1
ATOM 6977 C C . GLY B 1 245 ? 13.672 -32.438 -1.064 1 98.56 245 GLY B C 1
ATOM 6978 O O . GLY B 1 245 ? 13.984 -32.094 -2.203 1 98.56 245 GLY B O 1
ATOM 6979 N N . PHE B 1 246 ? 13.078 -33.531 -0.816 1 98.81 246 PHE B N 1
ATOM 6980 C CA . PHE B 1 246 ? 12.57 -34.438 -1.859 1 98.81 246 PHE B CA 1
ATOM 6981 C C . PHE B 1 246 ? 11.398 -35.25 -1.35 1 98.81 246 PHE B C 1
ATOM 6983 O O . PHE B 1 246 ? 11.102 -35.25 -0.152 1 98.81 246 PHE B O 1
ATOM 6990 N N . TYR B 1 247 ? 10.719 -35.875 -2.223 1 98.94 247 TYR B N 1
ATOM 6991 C CA . TYR B 1 247 ? 9.641 -36.812 -1.918 1 98.94 247 TYR B CA 1
ATOM 6992 C C . TYR B 1 247 ? 10.133 -38.25 -1.963 1 98.94 247 TYR B C 1
ATOM 6994 O O . TYR B 1 247 ? 10.727 -38.656 -2.953 1 98.94 247 TYR B O 1
ATOM 7002 N N . THR B 1 248 ? 9.859 -39 -0.924 1 98.88 248 THR B N 1
ATOM 7003 C CA . THR B 1 248 ? 10.07 -40.438 -0.984 1 98.88 248 THR B CA 1
ATOM 7004 C C . THR B 1 248 ? 9.078 -41.094 -1.935 1 98.88 248 THR B C 1
ATOM 7006 O O . THR B 1 248 ? 8.102 -40.438 -2.352 1 98.88 248 THR B O 1
ATOM 7009 N N . GLN B 1 249 ? 9.383 -42.312 -2.336 1 98.75 249 GLN B N 1
ATOM 7010 C CA . GLN B 1 249 ? 8.422 -43 -3.178 1 98.75 249 GLN B CA 1
ATOM 7011 C C . GLN B 1 249 ? 7.082 -43.156 -2.461 1 98.75 249 GLN B C 1
ATOM 7013 O O . GLN B 1 249 ? 6.023 -43.125 -3.092 1 98.75 249 GLN B O 1
ATOM 7018 N N . ASP B 1 250 ? 7.102 -43.344 -1.141 1 98.81 250 ASP B N 1
ATOM 7019 C CA . ASP B 1 250 ? 5.867 -43.406 -0.364 1 98.81 250 ASP B CA 1
ATOM 7020 C C . ASP B 1 250 ? 5.129 -42.062 -0.396 1 98.81 250 ASP B C 1
ATOM 7022 O O . ASP B 1 250 ? 3.896 -42.031 -0.455 1 98.81 250 ASP B O 1
ATOM 7026 N N . ASP B 1 251 ? 5.891 -41 -0.304 1 98.81 251 ASP B N 1
ATOM 7027 C CA . ASP B 1 251 ? 5.281 -39.688 -0.429 1 98.81 251 ASP B CA 1
ATOM 7028 C C . ASP B 1 251 ? 4.562 -39.531 -1.769 1 98.81 251 ASP B C 1
ATOM 7030 O O . ASP B 1 251 ? 3.445 -39 -1.826 1 98.81 251 ASP B O 1
ATOM 7034 N N . ILE B 1 252 ? 5.184 -39.938 -2.844 1 98.88 252 ILE B N 1
ATOM 7035 C CA . ILE B 1 252 ? 4.609 -39.844 -4.18 1 98.88 252 ILE B CA 1
ATOM 7036 C C . ILE B 1 252 ? 3.346 -40.688 -4.266 1 98.88 252 ILE B C 1
ATOM 7038 O O . ILE B 1 252 ? 2.328 -40.25 -4.805 1 98.88 252 ILE B O 1
ATOM 7042 N N . ARG B 1 253 ? 3.379 -41.906 -3.764 1 98.81 253 ARG B N 1
ATOM 7043 C CA . ARG B 1 253 ? 2.191 -42.781 -3.766 1 98.81 253 ARG B CA 1
ATOM 7044 C C . ARG B 1 253 ? 1.043 -42.094 -3.014 1 98.81 253 ARG B C 1
ATOM 7046 O O . ARG B 1 253 ? -0.109 -42.156 -3.449 1 98.81 253 ARG B O 1
ATOM 7053 N N . GLU B 1 254 ? 1.416 -41.5 -1.904 1 98.75 254 GLU B N 1
ATOM 7054 C CA . GLU B 1 254 ? 0.407 -40.781 -1.134 1 98.75 254 GLU B CA 1
ATOM 7055 C C . GLU B 1 254 ? -0.18 -39.625 -1.938 1 98.75 254 GLU B C 1
ATOM 7057 O O . GLU B 1 254 ? -1.395 -39.406 -1.938 1 98.75 254 GLU B O 1
ATOM 7062 N N . LEU B 1 255 ? 0.669 -38.875 -2.609 1 98.88 255 LEU B N 1
ATOM 7063 C CA . LEU B 1 255 ? 0.217 -37.75 -3.428 1 98.88 255 LEU B CA 1
ATOM 7064 C C . LEU B 1 255 ? -0.674 -38.219 -4.566 1 98.88 255 LEU B C 1
ATOM 7066 O O . LEU B 1 255 ? -1.708 -37.625 -4.855 1 98.88 255 LEU B O 1
ATOM 7070 N N . VAL B 1 256 ? -0.271 -39.281 -5.203 1 98.81 256 VAL B N 1
ATOM 7071 C CA . VAL B 1 256 ? -1.034 -39.844 -6.316 1 98.81 256 VAL B CA 1
ATOM 7072 C C . VAL B 1 256 ? -2.41 -40.281 -5.828 1 98.81 256 VAL B C 1
ATOM 7074 O O . VAL B 1 256 ? -3.428 -40 -6.457 1 98.81 256 VAL B O 1
ATOM 7077 N N . LYS B 1 257 ? -2.471 -41 -4.699 1 98 257 LYS B N 1
ATOM 7078 C CA . LYS B 1 257 ? -3.738 -41.438 -4.121 1 98 257 LYS B CA 1
ATOM 7079 C C . LYS B 1 257 ? -4.621 -40.219 -3.773 1 98 257 LYS B C 1
ATOM 7081 O O . LYS B 1 257 ? -5.812 -40.219 -4.082 1 98 257 LYS B O 1
ATOM 7086 N N . TYR B 1 258 ? -4.012 -39.281 -3.125 1 97.69 258 TYR B N 1
ATOM 7087 C CA . TYR B 1 258 ? -4.719 -38.062 -2.748 1 97.69 258 TYR B CA 1
ATOM 7088 C C . TYR B 1 258 ? -5.332 -37.375 -3.967 1 97.69 258 TYR B C 1
ATOM 7090 O O . TYR B 1 258 ? -6.496 -36.969 -3.938 1 97.69 258 TYR B O 1
ATOM 7098 N N . ALA B 1 259 ? -4.562 -37.25 -5.012 1 98.44 259 ALA B N 1
ATOM 7099 C CA . ALA B 1 259 ? -5.016 -36.656 -6.258 1 98.44 259 ALA B CA 1
ATOM 7100 C C . ALA B 1 259 ? -6.133 -37.469 -6.898 1 98.44 259 ALA B C 1
ATOM 7102 O O . ALA B 1 259 ? -7.145 -36.906 -7.34 1 98.44 259 ALA B O 1
ATOM 7103 N N . GLN B 1 260 ? -6.016 -38.719 -6.918 1 96.44 260 GLN B N 1
ATOM 7104 C CA . GLN B 1 260 ? -6.988 -39.625 -7.543 1 96.44 260 GLN B CA 1
ATOM 7105 C C . GLN B 1 260 ? -8.336 -39.531 -6.832 1 96.44 260 GLN B C 1
ATOM 7107 O O . GLN B 1 260 ? -9.391 -39.625 -7.473 1 96.44 260 GLN B O 1
ATOM 7112 N N . GLU B 1 261 ? -8.242 -39.438 -5.547 1 95.19 261 GLU B N 1
ATOM 7113 C CA . GLU B 1 261 ? -9.461 -39.312 -4.762 1 95.19 261 GLU B CA 1
ATOM 7114 C C . GLU B 1 261 ? -10.219 -38.031 -5.129 1 95.19 261 GLU B C 1
ATOM 7116 O O . GLU B 1 261 ? -11.398 -37.875 -4.797 1 95.19 261 GLU B O 1
ATOM 7121 N N . ARG B 1 262 ? -9.578 -37.219 -5.859 1 96.94 262 ARG B N 1
ATOM 7122 C CA . ARG B 1 262 ? -10.164 -35.938 -6.277 1 96.94 262 ARG B CA 1
ATOM 7123 C C . ARG B 1 262 ? -10.219 -35.844 -7.801 1 96.94 262 ARG B C 1
ATOM 7125 O O . ARG B 1 262 ? -10.406 -34.781 -8.352 1 96.94 262 ARG B O 1
ATOM 7132 N N . PHE B 1 263 ? -9.93 -36.969 -8.391 1 97.19 263 PHE B N 1
ATOM 7133 C CA . PHE B 1 263 ? -10.023 -37.125 -9.836 1 97.19 263 PHE B CA 1
ATOM 7134 C C . PHE B 1 263 ? -9 -36.25 -10.547 1 97.19 263 PHE B C 1
ATOM 7136 O O . PHE B 1 263 ? -9.297 -35.656 -11.586 1 97.19 263 PHE B O 1
ATOM 7143 N N . VAL B 1 264 ? -7.84 -36.094 -9.945 1 98.5 264 VAL B N 1
ATOM 7144 C CA . VAL B 1 264 ? -6.703 -35.375 -10.531 1 98.5 264 VAL B CA 1
ATOM 7145 C C . VAL B 1 264 ? -5.598 -36.375 -10.859 1 98.5 264 VAL B C 1
ATOM 7147 O O . VAL B 1 264 ? -5.277 -37.25 -10.047 1 98.5 264 VAL B O 1
ATOM 7150 N N . ASN B 1 265 ? -5.109 -36.25 -12.086 1 98.62 265 ASN B N 1
ATOM 7151 C CA . ASN B 1 265 ? -3.91 -37 -12.453 1 98.62 265 ASN B CA 1
ATOM 7152 C C . ASN B 1 265 ? -2.643 -36.188 -12.18 1 98.62 265 ASN B C 1
ATOM 7154 O O . ASN B 1 265 ? -2.68 -34.969 -12.141 1 98.62 265 ASN B O 1
ATOM 7158 N N . ILE B 1 266 ? -1.563 -36.906 -11.938 1 98.94 266 ILE B N 1
ATOM 7159 C CA . ILE B 1 266 ? -0.276 -36.219 -11.789 1 98.94 266 ILE B CA 1
ATOM 7160 C C . ILE B 1 266 ? 0.652 -36.625 -12.93 1 98.94 266 ILE B C 1
ATOM 7162 O O . ILE B 1 266 ? 0.877 -37.812 -13.172 1 98.94 266 ILE B O 1
ATOM 7166 N N . LEU B 1 267 ? 1.084 -35.656 -13.672 1 98.88 267 LEU B N 1
ATOM 7167 C CA . LEU B 1 267 ? 2.107 -35.812 -14.695 1 98.88 267 LEU B CA 1
ATOM 7168 C C . LEU B 1 267 ? 3.488 -35.5 -14.141 1 98.88 267 LEU B C 1
ATOM 7170 O O . LEU B 1 267 ? 3.777 -34.344 -13.828 1 98.88 267 LEU B O 1
ATOM 7174 N N . PRO B 1 268 ? 4.375 -36.5 -13.977 1 98.88 268 PRO B N 1
ATOM 7175 C CA . PRO B 1 268 ? 5.734 -36.188 -13.547 1 98.88 268 PRO B CA 1
ATOM 7176 C C . PRO B 1 268 ? 6.602 -35.625 -14.672 1 98.88 268 PRO B C 1
ATOM 7178 O O . PRO B 1 268 ? 6.477 -36.062 -15.82 1 98.88 268 PRO B O 1
ATOM 7181 N N . GLU B 1 269 ? 7.422 -34.75 -14.336 1 98.88 269 GLU B N 1
ATOM 7182 C CA . GLU B 1 269 ? 8.414 -34.281 -15.289 1 98.88 269 GLU B CA 1
ATOM 7183 C C . GLU B 1 269 ? 9.836 -34.5 -14.766 1 98.88 269 GLU B C 1
ATOM 7185 O O . GLU B 1 269 ? 10.172 -34.031 -13.664 1 98.88 269 GLU B O 1
ATOM 7190 N N . ILE B 1 270 ? 10.586 -35.219 -15.484 1 98.81 270 ILE B N 1
ATOM 7191 C CA . ILE B 1 270 ? 12.039 -35.312 -15.383 1 98.81 270 ILE B CA 1
ATOM 7192 C C . ILE B 1 270 ? 12.688 -34.531 -16.547 1 98.81 270 ILE B C 1
ATOM 7194 O O . ILE B 1 270 ? 12.734 -35.031 -17.672 1 98.81 270 ILE B O 1
ATOM 7198 N N . ASP B 1 271 ? 13.227 -33.438 -16.266 1 98.38 271 ASP B N 1
ATOM 7199 C CA . ASP B 1 271 ? 13.648 -32.469 -17.297 1 98.38 271 ASP B CA 1
ATOM 7200 C C . ASP B 1 271 ? 15.07 -32.781 -17.766 1 98.38 271 ASP B C 1
ATOM 7202 O O . ASP B 1 271 ? 16.031 -32.562 -17.016 1 98.38 271 ASP B O 1
ATOM 7206 N N . VAL B 1 272 ? 15.25 -33.219 -19 1 98.06 272 VAL B N 1
ATOM 7207 C CA . VAL B 1 272 ? 16.531 -33.594 -19.625 1 98.06 272 VAL B CA 1
ATOM 7208 C C . VAL B 1 272 ? 16.484 -33.281 -21.109 1 98.06 272 VAL B C 1
ATOM 7210 O O . VAL B 1 272 ? 15.398 -33.188 -21.703 1 98.06 272 VAL B O 1
ATOM 7213 N N . PRO B 1 273 ? 17.562 -33.156 -21.859 1 97.25 273 PRO B N 1
ATOM 7214 C CA . PRO B 1 273 ? 18.922 -33.281 -21.359 1 97.25 273 PRO B CA 1
ATOM 7215 C C . PRO B 1 273 ? 19.422 -32 -20.672 1 97.25 273 PRO B C 1
ATOM 7217 O O . PRO B 1 273 ? 20.453 -32.031 -19.984 1 97.25 273 PRO B O 1
ATOM 7220 N N . GLY B 1 274 ? 18.828 -30.828 -21 1 96.88 274 GLY B N 1
ATOM 7221 C CA . GLY B 1 274 ? 19.141 -29.625 -20.25 1 96.88 274 GLY B CA 1
ATOM 7222 C C . GLY B 1 274 ? 18.562 -29.641 -18.844 1 96.88 274 GLY B C 1
ATOM 7223 O O . GLY B 1 274 ? 18 -30.641 -18.406 1 96.88 274 GLY B O 1
ATOM 7224 N N . HIS B 1 275 ? 18.812 -28.562 -18.078 1 97.88 275 HIS B N 1
ATOM 7225 C CA . HIS B 1 275 ? 18.25 -28.438 -16.734 1 97.88 275 HIS B CA 1
ATOM 7226 C C . HIS B 1 275 ? 18.609 -29.641 -15.867 1 97.88 275 HIS B C 1
ATOM 7228 O O . HIS B 1 275 ? 17.766 -30.156 -15.125 1 97.88 275 HIS B O 1
ATOM 7234 N N . SER B 1 276 ? 19.812 -30.156 -16.016 1 98.62 276 SER B N 1
ATOM 7235 C CA . SER B 1 276 ? 20.172 -31.406 -15.391 1 98.62 276 SER B CA 1
ATOM 7236 C C . SER B 1 276 ? 21.312 -31.219 -14.383 1 98.62 276 SER B C 1
ATOM 7238 O O . SER B 1 276 ? 22 -32.188 -14.023 1 98.62 276 SER B O 1
ATOM 7240 N N . LEU B 1 277 ? 21.531 -30.016 -13.906 1 98.56 277 LEU B N 1
ATOM 7241 C CA . LEU B 1 277 ? 22.672 -29.734 -13.055 1 98.56 277 LEU B CA 1
ATOM 7242 C C . LEU B 1 277 ? 22.578 -30.5 -11.742 1 98.56 277 LEU B C 1
ATOM 7244 O O . LEU B 1 277 ? 23.594 -30.953 -11.203 1 98.56 277 LEU B O 1
ATOM 7248 N N . ALA B 1 278 ? 21.422 -30.594 -11.172 1 98.81 278 ALA B N 1
ATOM 7249 C CA . ALA B 1 278 ? 21.266 -31.359 -9.938 1 98.81 278 ALA B CA 1
ATOM 7250 C C . ALA B 1 278 ? 21.688 -32.812 -10.125 1 98.81 278 ALA B C 1
ATOM 7252 O O . ALA B 1 278 ? 22.375 -33.375 -9.281 1 98.81 278 ALA B O 1
ATOM 7253 N N . ALA B 1 279 ? 21.328 -33.438 -11.195 1 98.81 279 ALA B N 1
ATOM 7254 C CA . ALA B 1 279 ? 21.703 -34.812 -11.5 1 98.81 279 ALA B CA 1
ATOM 7255 C C . ALA B 1 279 ? 23.203 -34.938 -11.734 1 98.81 279 ALA B C 1
ATOM 7257 O O . ALA B 1 279 ? 23.844 -35.844 -11.219 1 98.81 279 ALA B O 1
ATOM 7258 N N . VAL B 1 280 ? 23.766 -34.031 -12.516 1 98.69 280 VAL B N 1
ATOM 7259 C CA . VAL B 1 280 ? 25.188 -34.031 -12.852 1 98.69 280 VAL B CA 1
ATOM 7260 C C . VAL B 1 280 ? 26 -33.844 -11.578 1 98.69 280 VAL B C 1
ATOM 7262 O O . VAL B 1 280 ? 27.078 -34.438 -11.422 1 98.69 280 VAL B O 1
ATOM 7265 N N . SER B 1 281 ? 25.516 -32.938 -10.703 1 98.31 281 SER B N 1
ATOM 7266 C CA . SER B 1 281 ? 26.203 -32.75 -9.43 1 98.31 281 SER B CA 1
ATOM 7267 C C . SER B 1 281 ? 26.25 -34.031 -8.602 1 98.31 281 SER B C 1
ATOM 7269 O O . SER B 1 281 ? 27.219 -34.25 -7.887 1 98.31 281 SER B O 1
ATOM 7271 N N . ALA B 1 282 ? 25.234 -34.781 -8.672 1 98.69 282 ALA B N 1
ATOM 7272 C CA . ALA B 1 282 ? 25.156 -36.062 -7.953 1 98.69 282 ALA B CA 1
ATOM 7273 C C . ALA B 1 282 ? 26 -37.125 -8.641 1 98.69 282 ALA B C 1
ATOM 7275 O O . ALA B 1 282 ? 26.672 -37.906 -7.98 1 98.69 282 ALA B O 1
ATOM 7276 N N . TYR B 1 283 ? 25.969 -37.188 -9.922 1 98.62 283 TYR B N 1
ATOM 7277 C CA . TYR B 1 283 ? 26.672 -38.125 -10.758 1 98.62 283 TYR B CA 1
ATOM 7278 C C . TYR B 1 283 ? 27.406 -37.406 -11.891 1 98.62 283 TYR B C 1
ATOM 7280 O O . TYR B 1 283 ? 26.953 -37.438 -13.039 1 98.62 283 TYR B O 1
ATOM 7288 N N . PRO B 1 284 ? 28.594 -37 -11.656 1 98.25 284 PRO B N 1
ATOM 7289 C CA . PRO B 1 284 ? 29.312 -36.156 -12.609 1 98.25 284 PRO B CA 1
ATOM 7290 C C . PRO B 1 284 ? 29.656 -36.875 -13.906 1 98.25 284 PRO B C 1
ATOM 7292 O O . PRO B 1 284 ? 29.875 -36.25 -14.938 1 98.25 284 PRO B O 1
ATOM 7295 N N . GLU B 1 285 ? 29.703 -38.156 -13.875 1 97.25 285 GLU B N 1
ATOM 7296 C CA . GLU B 1 285 ? 30.031 -38.938 -15.047 1 97.25 285 GLU B CA 1
ATOM 7297 C C . GLU B 1 285 ? 28.969 -38.812 -16.125 1 97.25 285 GLU B C 1
ATOM 7299 O O . GLU B 1 285 ? 29.188 -39.219 -17.266 1 97.25 285 GLU B O 1
ATOM 7304 N N . LEU B 1 286 ? 27.812 -38.25 -15.828 1 98.44 286 LEU B N 1
ATOM 7305 C CA . LEU B 1 286 ? 26.734 -38.094 -16.797 1 98.44 286 LEU B CA 1
ATOM 7306 C C . LEU B 1 286 ? 27.047 -36.969 -17.781 1 98.44 286 LEU B C 1
ATOM 7308 O O . LEU B 1 286 ? 26.391 -36.875 -18.812 1 98.44 286 LEU B O 1
ATOM 7312 N N . SER B 1 287 ? 27.969 -36.125 -17.531 1 97.69 287 SER B N 1
ATOM 7313 C CA . SER B 1 287 ? 28.344 -35 -18.375 1 97.69 287 SER B CA 1
ATOM 7314 C C . SER B 1 287 ? 29.453 -35.375 -19.344 1 97.69 287 SER B C 1
ATOM 7316 O O . SER B 1 287 ? 30.266 -36.25 -19.047 1 97.69 287 SER B O 1
ATOM 7318 N N . CYS B 1 288 ? 29.422 -34.656 -20.469 1 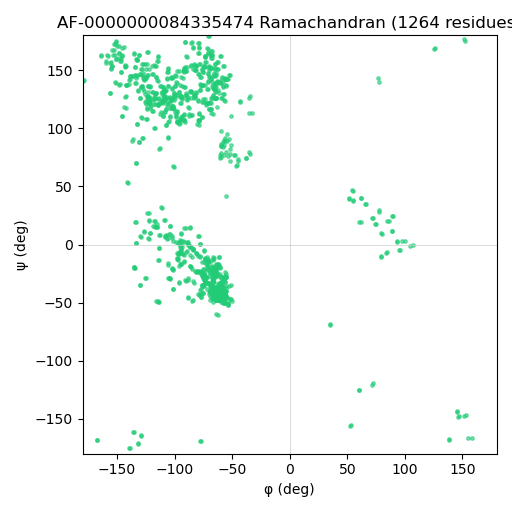95.12 288 CYS B N 1
ATOM 7319 C CA . CYS B 1 288 ? 30.531 -34.781 -21.406 1 95.12 288 CYS B CA 1
ATOM 7320 C C . CYS B 1 288 ? 31.688 -33.875 -21.047 1 95.12 288 CYS B C 1
ATOM 7322 O O . CYS B 1 288 ? 32.719 -33.875 -21.703 1 95.12 288 CYS B O 1
ATOM 7324 N N . THR B 1 289 ? 31.5 -33.125 -20.062 1 96.56 289 THR B N 1
ATOM 7325 C CA . THR B 1 289 ? 32.406 -32 -19.812 1 96.56 289 THR B CA 1
ATOM 7326 C C . THR B 1 289 ? 33.438 -32.375 -18.719 1 96.56 289 THR B C 1
ATOM 7328 O O . THR B 1 289 ? 33.031 -32.719 -17.609 1 96.56 289 THR B O 1
ATOM 7331 N N . PRO B 1 290 ? 34.75 -32.219 -19.016 1 95 290 PRO B N 1
ATOM 7332 C CA . PRO B 1 290 ? 35.75 -32.438 -17.969 1 95 290 PRO B CA 1
ATOM 7333 C C . PRO B 1 290 ? 35.562 -31.469 -16.797 1 95 290 PRO B C 1
ATOM 7335 O O . PRO B 1 290 ? 35.219 -30.297 -16.984 1 95 290 PRO B O 1
ATOM 7338 N N . GLY B 1 291 ? 35.75 -32 -15.594 1 94.88 291 GLY B N 1
ATOM 7339 C CA . GLY B 1 291 ? 35.656 -31.141 -14.422 1 94.88 291 GLY B CA 1
ATOM 7340 C C . GLY B 1 291 ? 34.25 -31.125 -13.812 1 94.88 291 GLY B C 1
ATOM 7341 O O . GLY B 1 291 ? 34.031 -30.453 -12.797 1 94.88 291 GLY B O 1
ATOM 7342 N N . ALA B 1 292 ? 33.344 -31.875 -14.312 1 96.25 292 ALA B N 1
ATOM 7343 C CA . ALA B 1 292 ? 31.953 -31.891 -13.82 1 96.25 292 ALA B CA 1
ATOM 7344 C C . ALA B 1 292 ? 31.891 -32.312 -12.359 1 96.25 292 ALA B C 1
ATOM 7346 O O . ALA B 1 292 ? 30.906 -32.062 -11.672 1 96.25 292 ALA B O 1
ATOM 7347 N N . GLU B 1 293 ? 32.906 -32.969 -11.867 1 95.25 293 GLU B N 1
ATOM 7348 C CA . GLU B 1 293 ? 33 -33.375 -10.477 1 95.25 293 GLU B CA 1
ATOM 7349 C C . GLU B 1 293 ? 33 -32.188 -9.531 1 95.25 293 GLU B C 1
ATOM 7351 O O . GLU B 1 293 ? 32.75 -32.312 -8.336 1 95.25 293 GLU B O 1
ATOM 7356 N N . ASN B 1 294 ? 33.281 -31 -10.094 1 95 294 ASN B N 1
ATOM 7357 C CA . ASN B 1 294 ? 33.344 -29.781 -9.281 1 95 294 ASN B CA 1
ATOM 7358 C C . ASN B 1 294 ? 32 -29.031 -9.312 1 95 294 ASN B C 1
ATOM 7360 O O . ASN B 1 294 ? 31.859 -28 -8.664 1 95 294 ASN B O 1
ATOM 7364 N N . TYR B 1 295 ? 31.078 -29.562 -10.023 1 96.31 295 TYR B N 1
ATOM 7365 C CA . TYR B 1 295 ? 29.781 -28.891 -10.133 1 96.31 295 TYR B CA 1
ATOM 7366 C C . TYR B 1 295 ? 28.984 -29.047 -8.844 1 96.31 295 TYR B C 1
ATOM 7368 O O . TYR B 1 295 ? 29.25 -29.953 -8.047 1 96.31 295 TYR B O 1
ATOM 7376 N N . HIS B 1 296 ? 28.109 -28.125 -8.586 1 96.62 296 HIS B N 1
ATOM 7377 C CA . HIS B 1 296 ? 27.172 -28.156 -7.469 1 96.62 296 HIS B CA 1
ATOM 7378 C C . HIS B 1 296 ? 25.766 -27.797 -7.914 1 96.62 296 HIS B C 1
ATOM 7380 O O . HIS B 1 296 ? 25.578 -27.219 -8.984 1 96.62 296 HIS B O 1
ATOM 7386 N N . VAL B 1 297 ? 24.828 -28.188 -7.102 1 98.25 297 VAL B N 1
ATOM 7387 C CA . VAL B 1 297 ? 23.438 -27.828 -7.359 1 98.25 297 VAL B CA 1
ATOM 7388 C C . VAL B 1 297 ? 23.297 -26.312 -7.359 1 98.25 297 VAL B C 1
ATOM 7390 O O . VAL B 1 297 ? 23.859 -25.625 -6.504 1 98.25 297 VAL B O 1
ATOM 7393 N N . ARG B 1 298 ? 22.5 -25.781 -8.297 1 98.31 298 ARG B N 1
ATOM 7394 C CA . ARG B 1 298 ? 22.344 -24.328 -8.445 1 98.31 298 ARG B CA 1
ATOM 7395 C C . ARG B 1 298 ? 21.547 -23.75 -7.281 1 98.31 298 ARG B C 1
ATOM 7397 O O . ARG B 1 298 ? 20.547 -24.328 -6.852 1 98.31 298 ARG B O 1
ATOM 7404 N N . SER B 1 299 ? 21.984 -22.594 -6.844 1 97.5 299 SER B N 1
ATOM 7405 C CA . SER B 1 299 ? 21.297 -21.938 -5.734 1 97.5 299 SER B CA 1
ATOM 7406 C C . SER B 1 299 ? 20.672 -20.625 -6.18 1 97.5 299 SER B C 1
ATOM 7408 O O . SER B 1 299 ? 20.328 -19.781 -5.344 1 97.5 299 SER B O 1
ATOM 7410 N N . GLY B 1 300 ? 20.547 -20.406 -7.531 1 96.56 300 GLY B N 1
ATOM 7411 C CA . GLY B 1 300 ? 19.922 -19.203 -8.047 1 96.56 300 GLY B CA 1
ATOM 7412 C C . GLY B 1 300 ? 20.938 -18.234 -8.648 1 96.56 300 GLY B C 1
ATOM 7413 O O . GLY B 1 300 ? 20.562 -17.156 -9.102 1 96.56 300 GLY B O 1
ATOM 7414 N N . GLU B 1 301 ? 22.203 -18.578 -8.617 1 96.88 301 GLU B N 1
ATOM 7415 C CA . GLU B 1 301 ? 23.234 -17.766 -9.266 1 96.88 301 GLU B CA 1
ATOM 7416 C C . GLU B 1 301 ? 23.141 -17.875 -10.789 1 96.88 301 GLU B C 1
ATOM 7418 O O . GLU B 1 301 ? 22.438 -18.734 -11.312 1 96.88 301 GLU B O 1
ATOM 7423 N N . VAL B 1 302 ? 23.828 -17.078 -11.484 1 96.44 302 VAL B N 1
ATOM 7424 C CA . VAL B 1 302 ? 23.828 -17.047 -12.945 1 96.44 302 VAL B CA 1
ATOM 7425 C C . VAL B 1 302 ? 24.625 -18.234 -13.484 1 96.44 302 VAL B C 1
ATOM 7427 O O . VAL B 1 302 ? 25.797 -18.406 -13.172 1 96.44 302 VAL B O 1
ATOM 7430 N N . ILE B 1 303 ? 23.969 -19 -14.344 1 96.19 303 ILE B N 1
ATOM 7431 C CA . ILE B 1 303 ? 24.672 -20.109 -14.953 1 96.19 303 ILE B CA 1
ATOM 7432 C C . ILE B 1 303 ? 24.422 -20.141 -16.453 1 96.19 303 ILE B C 1
ATOM 7434 O O . ILE B 1 303 ? 24.875 -21.047 -17.156 1 96.19 303 ILE B O 1
ATOM 7438 N N . MET B 1 304 ? 23.688 -19.234 -16.953 1 96.12 304 MET B N 1
ATOM 7439 C CA . MET B 1 304 ? 23.281 -19.172 -18.359 1 96.12 304 MET B CA 1
ATOM 7440 C C . MET B 1 304 ? 23.328 -17.75 -18.875 1 96.12 304 MET B C 1
ATOM 7442 O O . MET B 1 304 ? 22.984 -16.812 -18.156 1 96.12 304 MET B O 1
ATOM 7446 N N . ASP B 1 305 ? 23.797 -17.5 -20.047 1 95.62 305 ASP B N 1
ATOM 7447 C CA . ASP B 1 305 ? 23.625 -16.266 -20.797 1 95.62 305 ASP B CA 1
ATOM 7448 C C . ASP B 1 305 ? 22.406 -16.344 -21.703 1 95.62 305 ASP B C 1
ATOM 7450 O O . ASP B 1 305 ? 22.422 -17.016 -22.734 1 95.62 305 ASP B O 1
ATOM 7454 N N . TRP B 1 306 ? 21.422 -15.703 -21.391 1 91.19 306 TRP B N 1
ATOM 7455 C CA . TRP B 1 306 ? 20.125 -15.781 -22.062 1 91.19 306 TRP B CA 1
ATOM 7456 C C . TRP B 1 306 ? 20.047 -14.773 -23.203 1 91.19 306 TRP B C 1
ATOM 7458 O O . TRP B 1 306 ? 19 -14.656 -23.859 1 91.19 306 TRP B O 1
ATOM 7468 N N . SER B 1 307 ? 21.094 -14.023 -23.484 1 90.69 307 SER B N 1
ATOM 7469 C CA . SER B 1 307 ? 21.078 -12.977 -24.5 1 90.69 307 SER B CA 1
ATOM 7470 C C . SER B 1 307 ? 21.188 -13.562 -25.906 1 90.69 307 SER B C 1
ATOM 7472 O O . SER B 1 307 ? 20.953 -12.859 -26.891 1 90.69 307 SER B O 1
ATOM 7474 N N . VAL B 1 308 ? 21.5 -14.867 -25.984 1 86.38 308 VAL B N 1
ATOM 7475 C CA . VAL B 1 308 ? 21.594 -15.539 -27.281 1 86.38 308 VAL B CA 1
ATOM 7476 C C . VAL B 1 308 ? 20.656 -16.75 -27.297 1 86.38 308 VAL B C 1
ATOM 7478 O O . VAL B 1 308 ? 20.234 -17.234 -26.25 1 86.38 308 VAL B O 1
ATOM 7481 N N . ARG B 1 309 ? 20.203 -17.188 -28.578 1 79.38 309 ARG B N 1
ATOM 7482 C CA . ARG B 1 309 ? 19.359 -18.359 -28.75 1 79.38 309 ARG B CA 1
ATOM 7483 C C . ARG B 1 309 ? 20 -19.359 -29.703 1 79.38 309 ARG B C 1
ATOM 7485 O O . ARG B 1 309 ? 20.406 -19.016 -30.812 1 79.38 309 ARG B O 1
ATOM 7492 N N . PRO B 1 310 ? 20.094 -20.609 -29.188 1 82.81 310 PRO B N 1
ATOM 7493 C CA . PRO B 1 310 ? 19.844 -21.094 -27.828 1 82.81 310 PRO B CA 1
ATOM 7494 C C . PRO B 1 310 ? 20.766 -20.438 -26.797 1 82.81 310 PRO B C 1
ATOM 7496 O O . PRO B 1 310 ? 21.797 -19.859 -27.156 1 82.81 310 PRO B O 1
ATOM 7499 N N . PRO B 1 311 ? 20.297 -20.578 -25.547 1 91.31 311 PRO B N 1
ATOM 7500 C CA . PRO B 1 311 ? 21.109 -19.906 -24.531 1 91.31 311 PRO B CA 1
ATOM 7501 C C . PRO B 1 311 ? 22.516 -20.516 -24.422 1 91.31 311 PRO B C 1
ATOM 7503 O O . PRO B 1 311 ? 22.719 -21.672 -24.766 1 91.31 311 PRO B O 1
ATOM 7506 N N . LYS B 1 312 ? 23.422 -19.672 -24.031 1 95.69 312 LYS B N 1
ATOM 7507 C CA . LYS B 1 312 ? 24.797 -20.125 -23.781 1 95.69 312 LYS B CA 1
ATOM 7508 C C . LYS B 1 312 ? 25 -20.453 -22.297 1 95.69 312 LYS B C 1
ATOM 7510 O O . LYS B 1 312 ? 24.797 -19.594 -21.438 1 95.69 312 LYS B O 1
ATOM 7515 N N . ALA B 1 313 ? 25.391 -21.703 -22.078 1 97.25 313 ALA B N 1
ATOM 7516 C CA . ALA B 1 313 ? 25.625 -22.125 -20.703 1 97.25 313 ALA B CA 1
ATOM 7517 C C . ALA B 1 313 ? 26.969 -21.609 -20.188 1 97.25 313 ALA B C 1
ATOM 7519 O O . ALA B 1 313 ? 27.984 -21.688 -20.906 1 97.25 313 ALA B O 1
ATOM 7520 N N . LEU B 1 314 ? 27 -21.047 -19 1 96.31 314 LEU B N 1
ATOM 7521 C CA . LEU B 1 314 ? 28.234 -20.703 -18.312 1 96.31 314 LEU B CA 1
ATOM 7522 C C . LEU B 1 314 ? 28.719 -21.891 -17.469 1 96.31 314 LEU B C 1
ATOM 7524 O O . LEU B 1 314 ? 29.922 -22.031 -17.219 1 96.31 314 LEU B O 1
ATOM 7528 N N . VAL B 1 315 ? 27.812 -22.672 -17 1 96.31 315 VAL B N 1
ATOM 7529 C CA . VAL B 1 315 ? 28.031 -23.969 -16.375 1 96.31 315 VAL B CA 1
ATOM 7530 C C . VAL B 1 315 ? 27.234 -25.047 -17.125 1 96.31 315 VAL B C 1
ATOM 7532 O O . VAL B 1 315 ? 26.047 -24.875 -17.391 1 96.31 315 VAL B O 1
ATOM 7535 N N . ASP B 1 316 ? 27.922 -26.141 -17.453 1 97.5 316 ASP B N 1
ATOM 7536 C CA . ASP B 1 316 ? 27.25 -27.188 -18.219 1 97.5 316 ASP B CA 1
ATOM 7537 C C . ASP B 1 316 ? 26.172 -27.859 -17.375 1 97.5 316 ASP B C 1
ATOM 7539 O O . ASP B 1 316 ? 26.469 -28.531 -16.375 1 97.5 316 ASP B O 1
ATOM 7543 N N . ASN B 1 317 ? 24.984 -27.672 -17.766 1 98.19 317 ASN B N 1
ATOM 7544 C CA . ASN B 1 317 ? 23.859 -28.297 -17.078 1 98.19 317 ASN B CA 1
ATOM 7545 C C . ASN B 1 317 ? 23.188 -29.359 -17.938 1 98.19 317 ASN B C 1
ATOM 7547 O O . ASN B 1 317 ? 21.969 -29.562 -17.859 1 98.19 317 ASN B O 1
ATOM 7551 N N . THR B 1 318 ? 23.938 -30.062 -18.797 1 98.19 318 THR B N 1
ATOM 7552 C CA . THR B 1 318 ? 23.359 -30.984 -19.75 1 98.19 318 THR B CA 1
ATOM 7553 C C . THR B 1 318 ? 23.891 -32.406 -19.516 1 98.19 318 THR B C 1
ATOM 7555 O O . THR B 1 318 ? 24.969 -32.594 -18.969 1 98.19 318 THR B O 1
ATOM 7558 N N . LEU B 1 319 ? 23.062 -33.375 -19.922 1 98.69 319 LEU B N 1
ATOM 7559 C CA . LEU B 1 319 ? 23.516 -34.75 -20.031 1 98.69 319 LEU B CA 1
ATOM 7560 C C . LEU B 1 319 ? 24.25 -35 -21.344 1 98.69 319 LEU B C 1
ATOM 7562 O O . LEU B 1 319 ? 23.938 -34.375 -22.359 1 98.69 319 LEU B O 1
ATOM 7566 N N . CYS B 1 320 ? 25.203 -35.938 -21.312 1 98.56 320 CYS B N 1
ATOM 7567 C CA . CYS B 1 320 ? 26.016 -36.219 -22.5 1 98.56 320 CYS B CA 1
ATOM 7568 C C . CYS B 1 320 ? 25.312 -37.219 -23.406 1 98.56 320 CYS B C 1
ATOM 7570 O O . CYS B 1 320 ? 25.234 -38.406 -23.094 1 98.56 320 CYS B O 1
ATOM 7572 N N . PRO B 1 321 ? 24.859 -36.812 -24.578 1 98.25 321 PRO B N 1
ATOM 7573 C CA . PRO B 1 321 ? 24.172 -37.75 -25.5 1 98.25 321 PRO B CA 1
ATOM 7574 C C . PRO B 1 321 ? 25.094 -38.875 -26 1 98.25 321 PRO B C 1
ATOM 7576 O O . PRO B 1 321 ? 24.594 -39.906 -26.406 1 98.25 321 PRO B O 1
ATOM 7579 N N . ALA B 1 322 ? 26.391 -38.688 -25.906 1 98.31 322 ALA B N 1
ATOM 7580 C CA . ALA B 1 322 ? 27.344 -39.656 -26.453 1 98.31 322 ALA B CA 1
ATOM 7581 C C . ALA B 1 322 ? 27.688 -40.719 -25.438 1 98.31 322 ALA B C 1
ATOM 7583 O O . ALA B 1 322 ? 28.391 -41.688 -25.75 1 98.31 322 ALA B O 1
ATOM 7584 N N . ASN B 1 323 ? 27.234 -40.594 -24.297 1 98.06 323 ASN B N 1
ATOM 7585 C CA . ASN B 1 323 ? 27.625 -41.438 -23.188 1 98.06 323 ASN B CA 1
ATOM 7586 C C . ASN B 1 323 ? 26.562 -42.5 -22.906 1 98.06 323 ASN B C 1
ATOM 7588 O O . ASN B 1 323 ? 25.469 -42.188 -22.438 1 98.06 323 ASN B O 1
ATOM 7592 N N . GLU B 1 324 ? 26.859 -43.719 -23.016 1 97.62 324 GLU B N 1
ATOM 7593 C CA . GLU B 1 324 ? 25.906 -44.812 -22.812 1 97.62 324 GLU B CA 1
ATOM 7594 C C . GLU B 1 324 ? 25.438 -44.875 -21.359 1 97.62 324 GLU B C 1
ATOM 7596 O O . GLU B 1 324 ? 24.312 -45.312 -21.078 1 97.62 324 GLU B O 1
ATOM 7601 N N . LYS B 1 325 ? 26.234 -44.438 -20.453 1 97.56 325 LYS B N 1
ATOM 7602 C CA . LYS B 1 325 ? 25.875 -44.438 -19.031 1 97.56 325 LYS B CA 1
ATOM 7603 C C . LYS B 1 325 ? 24.688 -43.5 -18.766 1 97.56 325 LYS B C 1
ATOM 7605 O O . LYS B 1 325 ? 23.953 -43.688 -17.797 1 97.56 325 LYS B O 1
ATOM 7610 N N . VAL B 1 326 ? 24.562 -42.531 -19.609 1 98.75 326 VAL B N 1
ATOM 7611 C CA . VAL B 1 326 ? 23.422 -41.625 -19.484 1 98.75 326 VAL B CA 1
ATOM 7612 C C . VAL B 1 326 ? 22.125 -42.375 -19.719 1 98.75 326 VAL B C 1
ATOM 7614 O O . VAL B 1 326 ? 21.156 -42.219 -18.969 1 98.75 326 VAL B O 1
ATOM 7617 N N . TYR B 1 327 ? 22.094 -43.219 -20.688 1 98.62 327 TYR B N 1
ATOM 7618 C CA . TYR B 1 327 ? 20.891 -43.969 -21.016 1 98.62 327 TYR B CA 1
ATOM 7619 C C . TYR B 1 327 ? 20.625 -45.062 -19.984 1 98.62 327 TYR B C 1
ATOM 7621 O O . TYR B 1 327 ? 19.469 -45.344 -19.672 1 98.62 327 TYR B O 1
ATOM 7629 N N . GLU B 1 328 ? 21.703 -45.625 -19.406 1 98.5 328 GLU B N 1
ATOM 7630 C CA . GLU B 1 328 ? 21.531 -46.531 -18.281 1 98.5 328 GLU B CA 1
ATOM 7631 C C . GLU B 1 328 ? 20.938 -45.812 -17.078 1 98.5 328 GLU B C 1
ATOM 7633 O O . GLU B 1 328 ? 20.047 -46.375 -16.406 1 98.5 328 GLU B O 1
ATOM 7638 N N . PHE B 1 329 ? 21.453 -44.719 -16.797 1 98.38 329 PHE B N 1
ATOM 7639 C CA . PHE B 1 329 ? 20.953 -43.875 -15.719 1 98.38 329 PHE B CA 1
ATOM 7640 C C . PHE B 1 329 ? 19.484 -43.562 -15.906 1 98.38 329 PHE B C 1
ATOM 7642 O O . PHE B 1 329 ? 18.688 -43.719 -14.984 1 98.38 329 PHE B O 1
ATOM 7649 N N . LEU B 1 330 ? 19.078 -43.094 -17.094 1 98.88 330 LEU B N 1
ATOM 7650 C CA . LEU B 1 330 ? 17.688 -42.719 -17.375 1 98.88 330 LEU B CA 1
ATOM 7651 C C . LEU B 1 330 ? 16.781 -43.938 -17.328 1 98.88 330 LEU B C 1
ATOM 7653 O O . LEU B 1 330 ? 15.633 -43.844 -16.891 1 98.88 330 LEU B O 1
ATOM 7657 N N . ASP B 1 331 ? 17.297 -45.062 -17.797 1 98.75 331 ASP B N 1
ATOM 7658 C CA . ASP B 1 331 ? 16.547 -46.312 -17.688 1 98.75 331 ASP B CA 1
ATOM 7659 C C . ASP B 1 331 ? 16.234 -46.625 -16.219 1 98.75 331 ASP B C 1
ATOM 7661 O O . ASP B 1 331 ? 15.117 -47.031 -15.891 1 98.75 331 ASP B O 1
ATOM 7665 N N . LYS B 1 332 ? 17.234 -46.5 -15.352 1 98.75 332 LYS B N 1
ATOM 7666 C CA . LYS B 1 332 ? 17.047 -46.719 -13.93 1 98.75 332 LYS B CA 1
ATOM 7667 C C . LYS B 1 332 ? 16.016 -45.781 -13.344 1 98.75 332 LYS B C 1
ATOM 7669 O O . LYS B 1 332 ? 15.109 -46.188 -12.609 1 98.75 332 LYS B O 1
ATOM 7674 N N . VAL B 1 333 ? 16.172 -44.5 -13.641 1 98.88 333 VAL B N 1
ATOM 7675 C CA . VAL B 1 333 ? 15.258 -43.469 -13.141 1 98.88 333 VAL B CA 1
ATOM 7676 C C . VAL B 1 333 ? 13.828 -43.812 -13.555 1 98.88 333 VAL B C 1
ATOM 7678 O O . VAL B 1 333 ? 12.93 -43.875 -12.711 1 98.88 333 VAL B O 1
ATOM 7681 N N . LEU B 1 334 ? 13.633 -44.094 -14.844 1 98.88 334 LEU B N 1
ATOM 7682 C CA . LEU B 1 334 ? 12.281 -44.281 -15.375 1 98.88 334 LEU B CA 1
ATOM 7683 C C . LEU B 1 334 ? 11.703 -45.625 -14.922 1 98.88 334 LEU B C 1
ATOM 7685 O O . LEU B 1 334 ? 10.484 -45.75 -14.797 1 98.88 334 LEU B O 1
ATOM 7689 N N . THR B 1 335 ? 12.57 -46.594 -14.703 1 98.81 335 THR B N 1
ATOM 7690 C CA . THR B 1 335 ? 12.117 -47.875 -14.148 1 98.81 335 THR B CA 1
ATOM 7691 C C . THR B 1 335 ? 11.43 -47.656 -12.805 1 98.81 335 THR B C 1
ATOM 7693 O O . THR B 1 335 ? 10.43 -48.312 -12.5 1 98.81 335 THR B O 1
ATOM 7696 N N . GLU B 1 336 ? 11.906 -46.75 -12.047 1 98.81 336 GLU B N 1
ATOM 7697 C CA . GLU B 1 336 ? 11.344 -46.5 -10.719 1 98.81 336 GLU B CA 1
ATOM 7698 C C . GLU B 1 336 ? 10.227 -45.469 -10.766 1 98.81 336 GLU B C 1
ATOM 7700 O O . GLU B 1 336 ? 9.273 -45.531 -9.984 1 98.81 336 GLU B O 1
ATOM 7705 N N . VAL B 1 337 ? 10.266 -44.5 -11.664 1 98.81 337 VAL B N 1
ATOM 7706 C CA . VAL B 1 337 ? 9.297 -43.406 -11.734 1 98.81 337 VAL B CA 1
ATOM 7707 C C . VAL B 1 337 ? 8 -43.906 -12.375 1 98.81 337 VAL B C 1
ATOM 7709 O O . VAL B 1 337 ? 6.91 -43.594 -11.898 1 98.81 337 VAL B O 1
ATOM 7712 N N . ALA B 1 338 ? 8.055 -44.688 -13.414 1 98.75 338 ALA B N 1
ATOM 7713 C CA . ALA B 1 338 ? 6.914 -45.062 -14.25 1 98.75 338 ALA B CA 1
ATOM 7714 C C . ALA B 1 338 ? 5.836 -45.75 -13.422 1 98.75 338 ALA B C 1
ATOM 7716 O O . ALA B 1 338 ? 4.656 -45.375 -13.5 1 98.75 338 ALA B O 1
ATOM 7717 N N . PRO B 1 339 ? 6.199 -46.688 -12.547 1 98.44 339 PRO B N 1
ATOM 7718 C CA . PRO B 1 339 ? 5.141 -47.375 -11.812 1 98.44 339 PRO B CA 1
ATOM 7719 C C . PRO B 1 339 ? 4.496 -46.5 -10.742 1 98.44 339 PRO B C 1
ATOM 7721 O O . PRO B 1 339 ? 3.412 -46.812 -10.242 1 98.44 339 PRO B O 1
ATOM 7724 N N . LEU B 1 340 ? 5.141 -45.406 -10.359 1 98.69 340 LEU B N 1
ATOM 7725 C CA . LEU B 1 340 ? 4.625 -44.562 -9.289 1 98.69 340 LEU B CA 1
ATOM 7726 C C . LEU B 1 340 ? 3.449 -43.719 -9.789 1 98.69 340 LEU B C 1
ATOM 7728 O O . LEU B 1 340 ? 2.602 -43.312 -8.992 1 98.69 340 LEU B O 1
ATOM 7732 N N . PHE B 1 341 ? 3.41 -43.5 -11.07 1 98.75 341 PHE B N 1
ATOM 7733 C CA . PHE B 1 341 ? 2.408 -42.594 -11.625 1 98.75 341 PHE B CA 1
ATOM 7734 C C . PHE B 1 341 ? 1.513 -43.312 -12.617 1 98.75 341 PHE B C 1
ATOM 7736 O O . PHE B 1 341 ? 1.955 -43.656 -13.711 1 98.75 341 PHE B O 1
ATOM 7743 N N . PRO B 1 342 ? 0.293 -43.438 -12.32 1 98.19 342 PRO B N 1
ATOM 7744 C CA . PRO B 1 342 ? -0.617 -44.156 -13.211 1 98.19 342 PRO B CA 1
ATOM 7745 C C . PRO B 1 342 ? -0.889 -43.406 -14.508 1 98.19 342 PRO B C 1
ATOM 7747 O O . PRO B 1 342 ? -1.285 -44 -15.508 1 98.19 342 PRO B O 1
ATOM 7750 N N . PHE B 1 343 ? -0.804 -42.125 -14.523 1 98 343 PHE B N 1
ATOM 7751 C CA . PHE B 1 343 ? -1.046 -41.312 -15.727 1 98 343 PHE B CA 1
ATOM 7752 C C . PHE B 1 343 ? -0.175 -41.812 -16.875 1 98 343 PHE B C 1
ATOM 7754 O O . PHE B 1 343 ? 0.995 -42.156 -16.688 1 98 343 PHE B O 1
ATOM 7761 N N . PRO B 1 344 ? -0.606 -41.844 -18.062 1 97.38 344 PRO B N 1
ATOM 7762 C CA . PRO B 1 344 ? 0.083 -42.531 -19.156 1 97.38 344 PRO B CA 1
ATOM 7763 C C . PRO B 1 344 ? 1.317 -41.781 -19.641 1 97.38 344 PRO B C 1
ATOM 7765 O O . PRO B 1 344 ? 2.227 -42.375 -20.219 1 97.38 344 PRO B O 1
ATOM 7768 N N . TYR B 1 345 ? 1.399 -40.531 -19.453 1 97.81 345 TYR B N 1
ATOM 7769 C CA . TYR B 1 345 ? 2.504 -39.75 -20 1 97.81 345 TYR B CA 1
ATOM 7770 C C . TYR B 1 345 ? 3.58 -39.531 -18.938 1 97.81 345 TYR B C 1
ATOM 7772 O O . TYR B 1 345 ? 3.281 -39.469 -17.75 1 97.81 345 TYR B O 1
ATOM 7780 N N . ILE B 1 346 ? 4.766 -39.438 -19.312 1 98.44 346 ILE B N 1
ATOM 7781 C CA . ILE B 1 346 ? 5.879 -38.844 -18.578 1 98.44 346 ILE B CA 1
ATOM 7782 C C . ILE B 1 346 ? 6.492 -37.688 -19.375 1 98.44 346 IL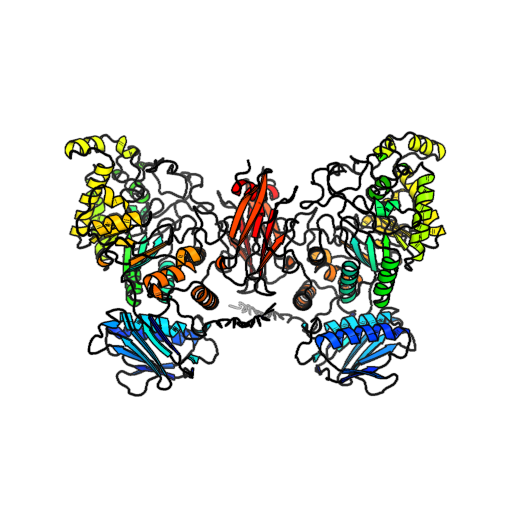E B C 1
ATOM 7784 O O . ILE B 1 346 ? 6.793 -37.844 -20.562 1 98.44 346 ILE B O 1
ATOM 7788 N N . HIS B 1 347 ? 6.551 -36.531 -18.797 1 98.69 347 HIS B N 1
ATOM 7789 C CA . HIS B 1 347 ? 7.145 -35.375 -19.438 1 98.69 347 HIS B CA 1
ATOM 7790 C C . HIS B 1 347 ? 8.664 -35.375 -19.266 1 98.69 347 HIS B C 1
ATOM 7792 O O . HIS B 1 347 ? 9.164 -35.438 -18.141 1 98.69 347 HIS B O 1
ATOM 7798 N N . MET B 1 348 ? 9.406 -35.25 -20.344 1 98.12 348 MET B N 1
ATOM 7799 C CA . MET B 1 348 ? 10.859 -35.438 -20.266 1 98.12 348 MET B CA 1
ATOM 7800 C C . MET B 1 348 ? 11.578 -34.125 -20.641 1 98.12 348 MET B C 1
ATOM 7802 O O . MET B 1 348 ? 12.766 -34.156 -20.969 1 98.12 348 MET B O 1
ATOM 7806 N N . GLY B 1 349 ? 10.828 -33.031 -20.641 1 97.69 349 GLY B N 1
ATOM 7807 C CA . GLY B 1 349 ? 11.414 -31.734 -20.875 1 97.69 349 GLY B CA 1
ATOM 7808 C C . GLY B 1 349 ? 11.852 -31.516 -22.312 1 97.69 349 GLY B C 1
ATOM 7809 O O . GLY B 1 349 ? 11.047 -31.656 -23.234 1 97.69 349 GLY B O 1
ATOM 7810 N N . GLY B 1 350 ? 13.117 -31.25 -22.453 1 94.56 350 GLY B N 1
ATOM 7811 C CA . GLY B 1 350 ? 13.672 -31.016 -23.781 1 94.56 350 GLY B CA 1
ATOM 7812 C C . GLY B 1 350 ? 13.852 -29.547 -24.094 1 94.56 350 GLY B C 1
ATOM 7813 O O . GLY B 1 350 ? 14.297 -29.188 -25.188 1 94.56 350 GLY B O 1
ATOM 7814 N N . ASP B 1 351 ? 13.555 -28.656 -23.156 1 93.62 351 ASP B N 1
ATOM 7815 C CA . ASP B 1 351 ? 13.547 -27.219 -23.406 1 93.62 351 ASP B CA 1
ATOM 7816 C C . ASP B 1 351 ? 14.906 -26.594 -23.094 1 93.62 351 ASP B C 1
ATOM 7818 O O . ASP B 1 351 ? 15.648 -27.109 -22.25 1 93.62 351 ASP B O 1
ATOM 7822 N N . GLU B 1 352 ? 15.273 -25.5 -23.812 1 93.25 352 GLU B N 1
ATOM 7823 C CA . GLU B 1 352 ? 16.344 -24.562 -23.531 1 93.25 352 GLU B CA 1
ATOM 7824 C C . GLU B 1 352 ? 17.672 -25.281 -23.281 1 93.25 352 GLU B C 1
ATOM 7826 O O . GLU B 1 352 ? 18.406 -24.922 -22.375 1 93.25 352 GLU B O 1
ATOM 7831 N N . CYS B 1 353 ? 17.969 -26.328 -24.016 1 95 353 CYS B N 1
ATOM 7832 C CA . CYS B 1 353 ? 19.203 -27.094 -23.891 1 95 353 CYS B CA 1
ATOM 7833 C C . CYS B 1 353 ? 20.359 -26.391 -24.578 1 95 353 CYS B C 1
ATOM 7835 O O . CYS B 1 353 ? 20.375 -26.266 -25.812 1 95 353 CYS B O 1
ATOM 7837 N N . PRO B 1 354 ? 21.312 -25.938 -23.812 1 96.38 354 PRO B N 1
ATOM 7838 C CA . PRO B 1 354 ? 22.453 -25.281 -24.453 1 96.38 354 PRO B CA 1
ATOM 7839 C C . PRO B 1 354 ? 23.328 -26.266 -25.219 1 96.38 354 PRO B C 1
ATOM 7841 O O . PRO B 1 354 ? 23.422 -27.438 -24.859 1 96.38 354 PRO B O 1
ATOM 7844 N N . LYS B 1 355 ? 24.047 -25.719 -26.266 1 96.31 355 LYS B N 1
ATOM 7845 C CA . LYS B 1 355 ? 24.781 -26.609 -27.172 1 96.31 355 LYS B CA 1
ATOM 7846 C C . LYS B 1 355 ? 26.297 -26.375 -27.047 1 96.31 355 LYS B C 1
ATOM 7848 O O . LYS B 1 355 ? 27.094 -27.203 -27.484 1 96.31 355 LYS B O 1
ATOM 7853 N N . ASN B 1 356 ? 26.703 -25.281 -26.391 1 96.75 356 ASN B N 1
ATOM 7854 C CA . ASN B 1 356 ? 28.078 -24.812 -26.469 1 96.75 356 ASN B CA 1
ATOM 7855 C C . ASN B 1 356 ? 29.047 -25.781 -25.828 1 96.75 356 ASN B C 1
ATOM 7857 O O . ASN B 1 356 ? 30.188 -25.953 -26.297 1 96.75 356 ASN B O 1
ATOM 7861 N N . PHE B 1 357 ? 28.703 -26.5 -24.812 1 97.31 357 PHE B N 1
ATOM 7862 C CA . PHE B 1 357 ? 29.609 -27.484 -24.219 1 97.31 357 PHE B CA 1
ATOM 7863 C C . PHE B 1 357 ? 29.656 -28.75 -25.062 1 97.31 357 PHE B C 1
ATOM 7865 O O . PHE B 1 357 ? 30.703 -29.406 -25.172 1 97.31 357 PHE B O 1
ATOM 7872 N N . TRP B 1 358 ? 28.531 -29.188 -25.609 1 97.62 358 TRP B N 1
ATOM 7873 C CA . TRP B 1 358 ? 28.516 -30.312 -26.547 1 97.62 358 TRP B CA 1
ATOM 7874 C C . TRP B 1 358 ? 29.438 -30.047 -27.734 1 97.62 358 TRP B C 1
ATOM 7876 O O . TRP B 1 358 ? 30.172 -30.938 -28.172 1 97.62 358 TRP B O 1
ATOM 7886 N N . GLU B 1 359 ? 29.391 -28.875 -28.234 1 97.19 359 GLU B N 1
ATOM 7887 C CA . GLU B 1 359 ? 30.188 -28.484 -29.391 1 97.19 359 GLU B CA 1
ATOM 7888 C C . GLU B 1 359 ? 31.672 -28.688 -29.125 1 97.19 359 GLU B C 1
ATOM 7890 O O . GLU B 1 359 ? 32.438 -28.953 -30.047 1 97.19 359 GLU B O 1
ATOM 7895 N N . GLN B 1 360 ? 32.062 -28.609 -27.922 1 96.44 360 GLN B N 1
ATOM 7896 C CA . GLN B 1 360 ? 33.469 -28.688 -27.578 1 96.44 360 GLN B CA 1
ATOM 7897 C C . GLN B 1 360 ? 33.875 -30.125 -27.219 1 96.44 360 GLN B C 1
ATOM 7899 O O . GLN B 1 360 ? 35.062 -30.406 -27.031 1 96.44 360 GLN B O 1
ATOM 7904 N N . SER B 1 361 ? 33.031 -31.016 -27.172 1 97.69 361 SER B N 1
ATOM 7905 C CA . SER B 1 361 ? 33.25 -32.344 -26.656 1 97.69 361 SER B CA 1
ATOM 7906 C C . SER B 1 361 ? 33.719 -33.312 -27.75 1 97.69 361 SER B C 1
ATOM 7908 O O . SER B 1 361 ? 33.031 -33.469 -28.766 1 97.69 361 SER B O 1
ATOM 7910 N N . ASP B 1 362 ? 34.812 -34 -27.516 1 97.31 362 ASP B N 1
ATOM 7911 C CA . ASP B 1 362 ? 35.312 -35 -28.453 1 97.31 362 ASP B CA 1
ATOM 7912 C C . ASP B 1 362 ? 34.375 -36.188 -28.547 1 97.31 362 ASP B C 1
ATOM 7914 O O . ASP B 1 362 ? 34.219 -36.781 -29.609 1 97.31 362 ASP B O 1
ATOM 7918 N N . ALA B 1 363 ? 33.75 -36.469 -27.5 1 97.5 363 ALA B N 1
ATOM 7919 C CA . ALA B 1 363 ? 32.812 -37.562 -27.484 1 97.5 363 ALA B CA 1
ATOM 7920 C C . ALA B 1 363 ? 31.609 -37.281 -28.391 1 97.5 363 ALA B C 1
ATOM 7922 O O . ALA B 1 363 ? 31.125 -38.156 -29.109 1 97.5 363 ALA B O 1
ATOM 7923 N N . ILE B 1 364 ? 31.156 -36.094 -28.391 1 98.38 364 ILE B N 1
ATOM 7924 C CA . ILE B 1 364 ? 30.016 -35.719 -29.203 1 98.38 364 ILE B CA 1
ATOM 7925 C C . ILE B 1 364 ? 30.406 -35.688 -30.688 1 98.38 364 ILE B C 1
ATOM 7927 O O . ILE B 1 364 ? 29.641 -36.125 -31.547 1 98.38 364 ILE B O 1
ATOM 7931 N N . LYS B 1 365 ? 31.594 -35.219 -30.891 1 97.75 365 LYS B N 1
ATOM 7932 C CA . LYS B 1 365 ? 32.094 -35.25 -32.25 1 97.75 365 LYS B CA 1
ATOM 7933 C C . LYS B 1 365 ? 32.156 -36.688 -32.812 1 97.75 365 LYS B C 1
ATOM 7935 O O . LYS B 1 365 ? 31.75 -36.938 -33.938 1 97.75 365 LYS B O 1
ATOM 7940 N N . ALA B 1 366 ? 32.625 -37.5 -32 1 98.25 366 ALA B N 1
ATOM 7941 C CA . ALA B 1 366 ? 32.719 -38.906 -32.375 1 98.25 366 ALA B CA 1
ATOM 7942 C C . ALA B 1 366 ? 31.312 -39.5 -32.625 1 98.25 366 ALA B C 1
ATOM 7944 O O . ALA B 1 366 ? 31.109 -40.25 -33.562 1 98.25 366 ALA B O 1
ATOM 7945 N N . LEU B 1 367 ? 30.391 -39.125 -31.828 1 98.31 367 LEU B N 1
ATOM 7946 C CA . LEU B 1 367 ? 29.016 -39.562 -32 1 98.31 367 LEU B CA 1
ATOM 7947 C C . LEU B 1 367 ? 28.438 -39.062 -33.312 1 98.31 367 LEU B C 1
ATOM 7949 O O . LEU B 1 367 ? 27.75 -39.781 -34.031 1 98.31 367 LEU B O 1
ATOM 7953 N N . MET B 1 368 ? 28.656 -37.844 -33.594 1 98 368 MET B N 1
ATOM 7954 C CA . MET B 1 368 ? 28.141 -37.219 -34.812 1 98 368 MET B CA 1
ATOM 7955 C C . MET B 1 368 ? 28.641 -38 -36.062 1 98 368 MET B C 1
ATOM 7957 O O . MET B 1 368 ? 27.875 -38.25 -36.969 1 98 368 MET B O 1
ATOM 7961 N N . VAL B 1 369 ? 29.891 -38.375 -36 1 98 369 VAL B N 1
ATOM 7962 C CA . VAL B 1 369 ? 30.469 -39.156 -37.094 1 98 369 VAL B CA 1
ATOM 7963 C C . VAL B 1 369 ? 29.812 -40.531 -37.156 1 98 369 VAL B C 1
ATOM 7965 O O . VAL B 1 369 ? 29.375 -40.969 -38.25 1 98 369 VAL B O 1
ATOM 7968 N N . LYS B 1 370 ? 29.766 -41.125 -36.094 1 98.19 370 LYS B N 1
ATOM 7969 C CA . LYS B 1 370 ? 29.25 -42.469 -36 1 98.19 370 LYS B CA 1
ATOM 7970 C C . LYS B 1 370 ? 27.797 -42.562 -36.469 1 98.19 370 LYS B C 1
ATOM 7972 O O . LYS B 1 370 ? 27.422 -43.5 -37.188 1 98.19 370 LYS B O 1
ATOM 7977 N N . GLU B 1 371 ? 27 -41.594 -36.062 1 97.19 371 GLU B N 1
ATOM 7978 C CA . GLU B 1 371 ? 25.562 -41.625 -36.312 1 97.19 371 GLU B CA 1
ATOM 7979 C C . GLU B 1 371 ? 25.172 -40.719 -37.469 1 97.19 371 GLU B C 1
ATOM 7981 O O . GLU B 1 371 ? 23.984 -40.531 -37.75 1 97.19 371 GLU B O 1
ATOM 7986 N N . ASN B 1 372 ? 26.141 -40.125 -38.156 1 97.06 372 ASN B N 1
ATOM 7987 C CA . ASN B 1 372 ? 25.938 -39.219 -39.281 1 97.06 372 ASN B CA 1
ATOM 7988 C C . ASN B 1 372 ? 25.031 -38.062 -38.938 1 97.06 372 ASN B C 1
ATOM 7990 O O . ASN B 1 372 ? 24.031 -37.812 -39.625 1 97.06 372 ASN B O 1
ATOM 7994 N N . LEU B 1 373 ? 25.312 -37.438 -37.75 1 96.12 373 LEU B N 1
ATOM 7995 C CA . LEU B 1 373 ? 24.609 -36.25 -37.312 1 96.12 373 LEU B CA 1
ATOM 7996 C C . LEU B 1 373 ? 25.312 -34.969 -37.781 1 96.12 373 LEU B C 1
ATOM 7998 O O . LEU B 1 373 ? 26.531 -34.844 -37.625 1 96.12 373 LEU B O 1
ATOM 8002 N N . LYS B 1 374 ? 24.578 -34 -38.281 1 94.94 374 LYS B N 1
ATOM 8003 C CA . LYS B 1 374 ? 25.203 -32.844 -38.938 1 94.94 374 LYS B CA 1
ATOM 8004 C C . LYS B 1 374 ? 25.188 -31.625 -38.062 1 94.94 374 LYS B C 1
ATOM 8006 O O . LYS B 1 374 ? 26.016 -30.719 -38.188 1 94.94 374 LYS B O 1
ATOM 8011 N N . THR B 1 375 ? 24.188 -31.531 -37.188 1 93.69 375 THR B N 1
ATOM 8012 C CA . THR B 1 375 ? 24.031 -30.344 -36.344 1 93.69 375 THR B CA 1
ATOM 8013 C C . THR B 1 375 ? 23.828 -30.734 -34.906 1 93.69 375 THR B C 1
ATOM 8015 O O . THR B 1 375 ? 23.562 -31.906 -34.594 1 93.69 375 THR B O 1
ATOM 8018 N N . MET B 1 376 ? 24.016 -29.797 -34 1 93.5 376 MET B N 1
ATOM 8019 C CA . MET B 1 376 ? 23.781 -30.062 -32.594 1 93.5 376 MET B CA 1
ATOM 8020 C C . MET B 1 376 ? 22.312 -30.328 -32.312 1 93.5 376 MET B C 1
ATOM 8022 O O . MET B 1 376 ? 21.969 -31.078 -31.391 1 93.5 376 MET B O 1
ATOM 8026 N N . GLU B 1 377 ? 21.438 -29.781 -33.094 1 91.56 377 GLU B N 1
ATOM 8027 C CA . GLU B 1 377 ? 20.016 -30.094 -33.031 1 91.56 377 GLU B CA 1
ATOM 8028 C C . GLU B 1 377 ? 19.75 -31.578 -33.312 1 91.56 377 GLU B C 1
ATOM 8030 O O . GLU B 1 377 ? 18.906 -32.188 -32.656 1 91.56 377 GLU B O 1
ATOM 8035 N N . GLU B 1 378 ? 20.453 -32.062 -34.219 1 93.25 378 GLU B N 1
ATOM 8036 C CA . GLU B 1 378 ? 20.328 -33.5 -34.531 1 93.25 378 GLU B CA 1
ATOM 8037 C C . GLU B 1 378 ? 20.875 -34.344 -33.406 1 93.25 378 GLU B C 1
ATOM 8039 O O . GLU B 1 378 ? 20.375 -35.469 -33.156 1 93.25 378 GLU B O 1
ATOM 8044 N N . VAL B 1 379 ? 21.953 -33.812 -32.781 1 95.5 379 VAL B N 1
ATOM 8045 C CA . VAL B 1 379 ? 22.484 -34.531 -31.609 1 95.5 379 VAL B CA 1
ATOM 8046 C C . VAL B 1 379 ? 21.406 -34.625 -30.531 1 95.5 379 VAL B C 1
ATOM 8048 O O . VAL B 1 379 ? 21.188 -35.688 -29.938 1 95.5 379 VAL B O 1
ATOM 8051 N N . GLN B 1 380 ? 20.688 -33.531 -30.234 1 94.38 380 GLN B N 1
ATOM 8052 C CA . GLN B 1 380 ? 19.609 -33.562 -29.25 1 94.38 380 GLN B CA 1
ATOM 8053 C C . GLN B 1 380 ? 18.5 -34.5 -29.688 1 94.38 380 GLN B C 1
ATOM 8055 O O . GLN B 1 380 ? 17.922 -35.219 -28.875 1 94.38 380 GLN B O 1
ATOM 8060 N N . SER B 1 381 ? 18.203 -34.469 -30.969 1 93.25 381 SER B N 1
ATOM 8061 C CA . SER B 1 381 ? 17.188 -35.375 -31.5 1 93.25 381 SER B CA 1
ATOM 8062 C C . SER B 1 381 ? 17.562 -36.844 -31.281 1 93.25 381 SER B C 1
ATOM 8064 O O . SER B 1 381 ? 16.703 -37.656 -30.984 1 93.25 381 SER B O 1
ATOM 8066 N N . TYR B 1 382 ? 18.812 -37.094 -31.578 1 94.88 382 TYR B N 1
ATOM 8067 C CA . TYR B 1 382 ? 19.328 -38.438 -31.328 1 94.88 382 TYR B CA 1
ATOM 8068 C C . TYR B 1 382 ? 19.062 -38.844 -29.875 1 94.88 382 TYR B C 1
ATOM 8070 O O . TYR B 1 382 ? 18.547 -39.938 -29.625 1 94.88 382 TYR B O 1
ATOM 8078 N N . PHE B 1 383 ? 19.438 -38.031 -28.969 1 96.06 383 PHE B N 1
ATOM 8079 C CA . PHE B 1 383 ? 19.203 -38.25 -27.547 1 96.06 383 PHE B CA 1
ATOM 8080 C C . PHE B 1 383 ? 17.734 -38.5 -27.25 1 96.06 383 PHE B C 1
ATOM 8082 O O . PHE B 1 383 ? 17.375 -39.469 -26.578 1 96.06 383 PHE B O 1
ATOM 8089 N N . GLU B 1 384 ? 16.859 -37.625 -27.75 1 94.56 384 GLU B N 1
ATOM 8090 C CA . GLU B 1 384 ? 15.414 -37.688 -27.484 1 94.56 384 GLU B CA 1
ATOM 8091 C C . GLU B 1 384 ? 14.812 -38.969 -28.016 1 94.56 384 GLU B C 1
ATOM 8093 O O . GLU B 1 384 ? 13.922 -39.562 -27.391 1 94.56 384 GLU B O 1
ATOM 8098 N N . LYS B 1 385 ? 15.242 -39.406 -29.188 1 93.5 385 LYS B N 1
ATOM 8099 C CA . LYS B 1 385 ? 14.742 -40.625 -29.766 1 93.5 385 LYS B CA 1
ATOM 8100 C C . LYS B 1 385 ? 15.086 -41.844 -28.891 1 93.5 385 LYS B C 1
ATOM 8102 O O . LYS B 1 385 ? 14.266 -42.719 -28.703 1 93.5 385 LYS B O 1
ATOM 8107 N N . ARG B 1 386 ? 16.297 -41.812 -28.406 1 95.69 386 ARG B N 1
ATOM 8108 C CA . ARG B 1 386 ? 16.703 -42.875 -27.5 1 95.69 386 ARG B CA 1
ATOM 8109 C C . ARG B 1 386 ? 15.906 -42.844 -26.203 1 95.69 386 ARG B C 1
ATOM 8111 O O . ARG B 1 386 ? 15.492 -43.875 -25.688 1 95.69 386 ARG B O 1
ATOM 8118 N N . LEU B 1 387 ? 15.734 -41.656 -25.719 1 96.69 387 LEU B N 1
ATOM 8119 C CA . LEU B 1 387 ? 14.969 -41.469 -24.5 1 96.69 387 LEU B CA 1
ATOM 8120 C C . LEU B 1 387 ? 13.523 -41.906 -24.688 1 96.69 387 LEU B C 1
ATOM 8122 O O . LEU B 1 387 ? 12.945 -42.531 -23.797 1 96.69 387 LEU B O 1
ATOM 8126 N N . GLU B 1 388 ? 12.945 -41.562 -25.734 1 95.81 388 GLU B N 1
ATOM 8127 C CA . GLU B 1 388 ? 11.578 -41.969 -26.062 1 95.81 388 GLU B CA 1
ATOM 8128 C C . GLU B 1 388 ? 11.422 -43.5 -25.984 1 95.81 388 GLU B C 1
ATOM 8130 O O . GLU B 1 388 ? 10.438 -44 -25.438 1 95.81 388 GLU B O 1
ATOM 8135 N N . LYS B 1 389 ? 12.383 -44.156 -26.562 1 96.31 389 LYS B N 1
ATOM 8136 C CA . LYS B 1 389 ? 12.336 -45.625 -26.531 1 96.31 389 LYS B CA 1
ATOM 8137 C C . LYS B 1 389 ? 12.398 -46.156 -25.094 1 96.31 389 LYS B C 1
ATOM 8139 O O . LYS B 1 389 ? 11.734 -47.125 -24.766 1 96.31 389 LYS B O 1
ATOM 8144 N N . ILE B 1 390 ? 13.18 -45.5 -24.328 1 98.19 390 ILE B N 1
ATOM 8145 C CA . ILE B 1 390 ? 13.273 -45.906 -22.922 1 98.19 390 ILE B CA 1
ATOM 8146 C C . ILE B 1 390 ? 11.93 -45.688 -22.234 1 98.19 390 ILE B C 1
ATOM 8148 O O . ILE B 1 390 ? 11.438 -46.562 -21.531 1 98.19 390 ILE B O 1
ATOM 8152 N N . VAL B 1 391 ? 11.281 -44.531 -22.422 1 98.06 391 VAL B N 1
ATOM 8153 C CA . VAL B 1 391 ? 9.984 -44.219 -21.844 1 98.06 391 VAL B CA 1
ATOM 8154 C C . VAL B 1 391 ? 8.953 -45.25 -22.281 1 98.06 391 VAL B C 1
ATOM 8156 O O . VAL B 1 391 ? 8.219 -45.812 -21.453 1 98.06 391 VAL B O 1
ATOM 8159 N N . GLU B 1 392 ? 8.953 -45.594 -23.562 1 96.81 392 GLU B N 1
ATOM 8160 C CA . GLU B 1 392 ? 8.008 -46.562 -24.125 1 96.81 392 GLU B CA 1
ATOM 8161 C C . GLU B 1 392 ? 8.211 -47.938 -23.547 1 96.81 392 GLU B C 1
ATOM 8163 O O . GLU B 1 392 ? 7.25 -48.688 -23.344 1 96.81 392 GLU B O 1
ATOM 8168 N N . SER B 1 393 ? 9.445 -48.219 -23.359 1 97.88 393 SER B N 1
ATOM 8169 C CA . SER B 1 393 ? 9.773 -49.562 -22.828 1 97.88 393 SER B CA 1
ATOM 8170 C C . SER B 1 393 ? 9.195 -49.75 -21.438 1 97.88 393 SER B C 1
ATOM 8172 O O . SER B 1 393 ? 9.062 -50.875 -20.953 1 97.88 393 SER B O 1
ATOM 8174 N N . LYS B 1 394 ? 8.828 -48.688 -20.766 1 98.38 394 LYS B N 1
ATOM 8175 C CA . LYS B 1 394 ? 8.242 -48.75 -19.438 1 98.38 394 LYS B CA 1
ATOM 8176 C C . LYS B 1 394 ? 6.715 -48.688 -19.516 1 98.38 394 LYS B C 1
ATOM 8178 O O . LYS B 1 394 ? 6.043 -48.562 -18.484 1 98.38 394 LYS B O 1
ATOM 8183 N N . GLY B 1 395 ? 6.191 -48.625 -20.656 1 97.19 395 GLY B N 1
ATOM 8184 C CA . GLY B 1 395 ? 4.75 -48.625 -20.859 1 97.19 395 GLY B CA 1
ATOM 8185 C C . GLY B 1 395 ? 4.156 -47.219 -20.766 1 97.19 395 GLY B C 1
ATOM 8186 O O . GLY B 1 395 ? 2.965 -47.062 -20.5 1 97.19 395 GLY B O 1
ATOM 8187 N N . LYS B 1 396 ? 4.977 -46.25 -20.938 1 97.94 396 LYS B N 1
ATOM 8188 C CA . LYS B 1 396 ? 4.52 -44.875 -20.844 1 97.94 396 LYS B CA 1
ATOM 8189 C C . LYS B 1 396 ? 4.645 -44.156 -22.188 1 97.94 396 LYS B C 1
ATOM 8191 O O . LYS B 1 396 ? 5.348 -44.625 -23.094 1 97.94 396 LYS B O 1
ATOM 8196 N N . LYS B 1 397 ? 3.887 -43.125 -22.344 1 96.69 397 LYS B N 1
ATOM 8197 C CA . LYS B 1 397 ? 3.975 -42.25 -23.531 1 96.69 397 LYS B CA 1
ATOM 8198 C C . LYS B 1 397 ? 4.91 -41.094 -23.266 1 96.69 397 LYS B C 1
ATOM 8200 O O . LYS B 1 397 ? 4.918 -40.531 -22.172 1 96.69 397 LYS B O 1
ATOM 8205 N N . PHE B 1 398 ? 5.602 -40.75 -24.281 1 96.38 398 PHE B N 1
ATOM 8206 C CA . PHE B 1 398 ? 6.594 -39.688 -24.219 1 96.38 398 PHE B CA 1
ATOM 8207 C C . PHE B 1 398 ? 5.941 -38.344 -24.469 1 96.38 398 PHE B C 1
ATOM 8209 O O . PHE B 1 398 ? 5.125 -38.188 -25.375 1 96.38 398 PHE B O 1
ATOM 8216 N N . MET B 1 399 ? 6.227 -37.344 -23.609 1 97.12 399 MET B N 1
ATOM 8217 C CA . MET B 1 399 ? 5.832 -35.938 -23.797 1 97.12 399 MET B CA 1
ATOM 8218 C C . MET B 1 399 ? 7.008 -35 -23.547 1 97.12 399 MET B C 1
ATOM 8220 O O . MET B 1 399 ? 7.863 -35.281 -22.703 1 97.12 399 MET B O 1
ATOM 8224 N N . GLY B 1 400 ? 7.113 -33.906 -24.281 1 96.69 400 GLY B N 1
ATOM 8225 C CA . GLY B 1 400 ? 8.141 -32.906 -24.078 1 96.69 400 GLY B CA 1
ATOM 8226 C C . GLY B 1 400 ? 7.68 -31.5 -24.469 1 96.69 400 GLY B C 1
ATOM 8227 O O . GLY B 1 400 ? 6.562 -31.312 -24.953 1 96.69 400 GLY B O 1
ATOM 8228 N N . TRP B 1 401 ? 8.438 -30.531 -24.156 1 96.75 401 TRP B N 1
ATOM 8229 C CA . TRP B 1 401 ? 8.211 -29.172 -24.594 1 96.75 401 TRP B CA 1
ATOM 8230 C C . TRP B 1 401 ? 8.406 -29.047 -26.109 1 96.75 401 TRP B C 1
ATOM 8232 O O . TRP B 1 401 ? 8.945 -29.953 -26.75 1 96.75 401 TRP B O 1
ATOM 8242 N N . ASP B 1 402 ? 8.008 -28 -26.719 1 92.81 402 ASP B N 1
ATOM 8243 C CA . ASP B 1 402 ? 7.801 -27.969 -28.156 1 92.81 402 ASP B CA 1
ATOM 8244 C C . ASP B 1 402 ? 9.133 -27.922 -28.891 1 92.81 402 ASP B C 1
ATOM 8246 O O . ASP B 1 402 ? 9.188 -28.125 -30.109 1 92.81 402 ASP B O 1
ATOM 8250 N N . GLU B 1 403 ? 10.273 -27.797 -28.188 1 88.06 403 GLU B N 1
ATOM 8251 C CA . GLU B 1 403 ? 11.586 -27.906 -28.828 1 88.06 403 GLU B CA 1
ATOM 8252 C C . GLU B 1 403 ? 11.812 -29.297 -29.406 1 88.06 403 GLU B C 1
ATOM 8254 O O . GLU B 1 403 ? 12.586 -29.453 -30.359 1 88.06 403 GLU B O 1
ATOM 8259 N N . ILE B 1 404 ? 11.195 -30.281 -28.938 1 87.19 404 ILE B N 1
ATOM 8260 C CA . ILE B 1 404 ? 11.453 -31.672 -29.312 1 87.19 404 ILE B CA 1
ATOM 8261 C C . ILE B 1 404 ? 10.969 -31.922 -30.734 1 87.19 404 ILE B C 1
ATOM 8263 O O . ILE B 1 404 ? 11.266 -32.969 -31.328 1 87.19 404 ILE B O 1
ATOM 8267 N N . LEU B 1 405 ? 10.164 -31.031 -31.312 1 84.5 405 LEU B N 1
ATOM 8268 C CA . LEU B 1 405 ? 9.664 -31.156 -32.656 1 84.5 405 LEU B CA 1
ATOM 8269 C C . LEU B 1 405 ? 10.805 -31.047 -33.688 1 84.5 405 LEU B C 1
ATOM 8271 O O . LEU B 1 405 ? 10.719 -31.562 -34.781 1 84.5 405 LEU B O 1
ATOM 8275 N N . GLU B 1 406 ? 11.867 -30.344 -33.469 1 77.94 406 GLU B N 1
ATOM 8276 C CA . GLU B 1 406 ? 12.914 -29.953 -34.406 1 77.94 406 GLU B CA 1
ATOM 8277 C C . GLU B 1 406 ? 13.656 -31.172 -34.938 1 77.94 406 GLU B C 1
ATOM 8279 O O . GLU B 1 406 ? 14.188 -31.141 -36.062 1 77.94 406 GLU B O 1
ATOM 8284 N N . GLY B 1 407 ? 13.633 -32.406 -34.375 1 70.5 407 GLY B N 1
ATOM 8285 C CA . GLY B 1 407 ? 14.336 -33.562 -34.875 1 70.5 407 GLY B CA 1
ATOM 8286 C C . GLY B 1 407 ? 13.406 -34.688 -35.25 1 70.5 407 GLY B C 1
ATOM 8287 O O . GLY B 1 407 ? 13.859 -35.781 -35.656 1 70.5 407 GLY B O 1
ATOM 8288 N N . GLY B 1 408 ? 12.164 -34.312 -35.375 1 75.69 408 GLY B N 1
ATOM 8289 C CA . GLY B 1 408 ? 11.195 -35.344 -35.656 1 75.69 408 GLY B CA 1
ATOM 8290 C C . GLY B 1 408 ? 10.852 -36.156 -34.406 1 75.69 408 GLY B C 1
ATOM 8291 O O . GLY B 1 408 ? 11.688 -36.375 -33.531 1 75.69 408 GLY B O 1
ATOM 8292 N N . LEU B 1 409 ? 9.555 -36.531 -34.312 1 78.06 409 LEU B N 1
ATOM 8293 C CA . LEU B 1 409 ? 9.055 -37.25 -33.156 1 78.06 409 LEU B CA 1
ATOM 8294 C C . LEU B 1 409 ? 8.375 -38.562 -33.562 1 78.06 409 LEU B C 1
ATOM 8296 O O . LEU B 1 409 ? 7.91 -38.656 -34.719 1 78.06 409 LEU B O 1
ATOM 8300 N N . ALA B 1 410 ? 8.484 -39.469 -32.594 1 76.38 410 ALA B N 1
ATOM 8301 C CA . ALA B 1 410 ? 7.68 -40.688 -32.781 1 76.38 410 ALA B CA 1
ATOM 8302 C C . ALA B 1 410 ? 6.191 -40.344 -32.812 1 76.38 410 ALA B C 1
ATOM 8304 O O . ALA B 1 410 ? 5.762 -39.344 -32.219 1 76.38 410 ALA B O 1
ATOM 8305 N N . PRO B 1 411 ? 5.508 -41.188 -33.531 1 77.25 411 PRO B N 1
ATOM 8306 C CA . PRO B 1 411 ? 4.086 -40.906 -33.75 1 77.25 411 PRO B CA 1
ATOM 8307 C C . PRO B 1 411 ? 3.316 -40.75 -32.438 1 77.25 411 PRO B C 1
ATOM 8309 O O . PRO B 1 411 ? 2.391 -39.906 -32.344 1 77.25 411 PRO B O 1
ATOM 8312 N N . ASP B 1 412 ? 3.713 -41.344 -31.344 1 83.44 412 ASP B N 1
ATOM 8313 C CA . ASP B 1 412 ? 2.9 -41.344 -30.141 1 83.44 412 ASP B CA 1
ATOM 8314 C C . ASP B 1 412 ? 3.398 -40.312 -29.141 1 83.44 412 ASP B C 1
ATOM 8316 O O . ASP B 1 412 ? 2.83 -40.156 -28.062 1 83.44 412 ASP B O 1
ATOM 8320 N N . ALA B 1 413 ? 4.309 -39.656 -29.531 1 88.62 413 ALA B N 1
ATOM 8321 C CA . ALA B 1 413 ? 4.836 -38.594 -28.672 1 88.62 413 ALA B CA 1
ATOM 8322 C C . ALA B 1 413 ? 3.904 -37.375 -28.656 1 88.62 413 ALA B C 1
ATOM 8324 O O . ALA B 1 413 ? 3.289 -37.031 -29.672 1 88.62 413 ALA B O 1
ATOM 8325 N N . ALA B 1 414 ? 3.686 -36.812 -27.5 1 94.69 414 ALA B N 1
ATOM 8326 C CA . ALA B 1 414 ? 2.869 -35.594 -27.359 1 94.69 414 ALA B CA 1
ATOM 8327 C C . ALA B 1 414 ? 3.74 -34.375 -27.094 1 94.69 414 ALA B C 1
ATOM 8329 O O . ALA B 1 414 ? 4.863 -34.5 -26.609 1 94.69 414 ALA B O 1
ATOM 8330 N N . VAL B 1 415 ? 3.223 -33.25 -27.531 1 96.25 415 VAL B N 1
ATOM 8331 C CA . VAL B 1 415 ? 3.977 -32 -27.438 1 96.25 415 VAL B CA 1
ATOM 8332 C C . VAL B 1 415 ? 3.223 -31 -26.562 1 96.25 415 VAL B C 1
ATOM 8334 O O . VAL B 1 415 ? 2.006 -30.844 -26.688 1 96.25 415 VAL B O 1
ATOM 8337 N N . MET B 1 416 ? 3.863 -30.406 -25.641 1 97.88 416 MET B N 1
ATOM 8338 C CA . MET B 1 416 ? 3.336 -29.25 -24.906 1 97.88 416 MET B CA 1
ATOM 8339 C C . MET B 1 416 ? 3.965 -27.953 -25.406 1 97.88 416 MET B C 1
ATOM 8341 O O . MET B 1 416 ? 5.176 -27.766 -25.281 1 97.88 416 MET B O 1
ATOM 8345 N N . SER B 1 417 ? 3.213 -27.047 -25.906 1 97.38 417 SER B N 1
ATOM 8346 C CA . SER B 1 417 ? 3.703 -25.828 -26.547 1 97.38 417 SER B CA 1
ATOM 8347 C C . SER B 1 417 ? 3.68 -24.656 -25.578 1 97.38 417 SER B C 1
ATOM 8349 O O . SER B 1 417 ? 2.615 -24.094 -25.281 1 97.38 417 SER B O 1
ATOM 8351 N N . TRP B 1 418 ? 4.84 -24.312 -25.125 1 96.62 418 TRP B N 1
ATOM 8352 C CA . TRP B 1 418 ? 4.902 -23.234 -24.141 1 96.62 418 TRP B CA 1
ATOM 8353 C C . TRP B 1 418 ? 5.414 -21.938 -24.781 1 96.62 418 TRP B C 1
ATOM 8355 O O . TRP B 1 418 ? 5.113 -20.844 -24.312 1 96.62 418 TRP B O 1
ATOM 8365 N N . ARG B 1 419 ? 6.262 -21.891 -25.859 1 93 419 ARG B N 1
ATOM 8366 C CA . ARG B 1 419 ? 6.867 -20.703 -26.453 1 93 419 ARG B CA 1
ATOM 8367 C C . ARG B 1 419 ? 5.828 -19.875 -27.203 1 93 419 ARG B C 1
ATOM 8369 O O . ARG B 1 419 ? 6.082 -18.719 -27.562 1 93 419 ARG B O 1
ATOM 8376 N N . GLY B 1 420 ? 4.707 -20.469 -27.359 1 94.62 420 GLY B N 1
ATOM 8377 C CA . GLY B 1 420 ? 3.607 -19.859 -28.094 1 94.62 420 GLY B CA 1
ATOM 8378 C C . GLY B 1 420 ? 2.643 -20.859 -28.672 1 94.62 420 GLY B C 1
ATOM 8379 O O . GLY B 1 420 ? 2.682 -22.047 -28.312 1 94.62 420 GLY B O 1
ATOM 8380 N N . MET B 1 421 ? 1.79 -20.297 -29.609 1 94.5 421 MET B N 1
ATOM 8381 C CA . MET B 1 421 ? 0.78 -21.156 -30.234 1 94.5 421 MET B CA 1
ATOM 8382 C C . MET B 1 421 ? 1.357 -21.891 -31.438 1 94.5 421 MET B C 1
ATOM 8384 O O . MET B 1 421 ? 0.843 -22.938 -31.828 1 94.5 421 MET B O 1
ATOM 8388 N N . LYS B 1 422 ? 2.418 -21.422 -31.969 1 92.69 422 LYS B N 1
ATOM 8389 C CA . LYS B 1 422 ? 2.963 -21.922 -33.219 1 92.69 422 LYS B CA 1
ATOM 8390 C C . LYS B 1 422 ? 3.471 -23.344 -33.062 1 92.69 422 LYS B C 1
ATOM 8392 O O . LYS B 1 422 ? 3.229 -24.188 -33.938 1 92.69 422 LYS B O 1
ATOM 8397 N N . GLY B 1 423 ? 4.211 -23.609 -32 1 92.38 423 GLY B N 1
ATOM 8398 C CA . GLY B 1 423 ? 4.723 -24.969 -31.797 1 92.38 423 GLY B CA 1
ATOM 8399 C C . GLY B 1 423 ? 3.627 -26.016 -31.719 1 92.38 423 GLY B C 1
ATOM 8400 O O . GLY B 1 423 ? 3.76 -27.094 -32.281 1 92.38 423 GLY B O 1
ATOM 8401 N N . GLY B 1 424 ? 2.568 -25.688 -31.047 1 94.06 424 GLY B N 1
ATOM 8402 C CA . GLY B 1 424 ? 1.436 -26.594 -30.953 1 94.06 424 GLY B CA 1
ATOM 8403 C C . GLY B 1 424 ? 0.725 -26.797 -32.281 1 94.06 424 GLY B C 1
ATOM 8404 O O . GLY B 1 424 ? 0.331 -27.922 -32.594 1 94.06 424 GLY B O 1
ATOM 8405 N N . ALA B 1 425 ? 0.548 -25.734 -33.031 1 94.56 425 ALA B N 1
ATOM 8406 C CA . ALA B 1 425 ? -0.078 -25.844 -34.375 1 94.56 425 ALA B CA 1
ATOM 8407 C C . ALA B 1 425 ? 0.726 -26.75 -35.281 1 94.56 425 ALA B C 1
ATOM 8409 O O . ALA B 1 425 ? 0.16 -27.609 -35.969 1 94.56 425 ALA B O 1
ATOM 8410 N N . ASP B 1 426 ? 2.035 -26.562 -35.281 1 93.38 426 ASP B N 1
ATOM 8411 C CA . ASP B 1 426 ? 2.912 -27.391 -36.094 1 93.38 426 ASP B CA 1
ATOM 8412 C C . ASP B 1 426 ? 2.836 -28.859 -35.688 1 93.38 426 ASP B C 1
ATOM 8414 O O . ASP B 1 426 ? 2.744 -29.734 -36.562 1 93.38 426 ASP B O 1
ATOM 8418 N N . ALA B 1 427 ? 2.855 -29.109 -34.406 1 94.12 427 ALA B N 1
ATOM 8419 C CA . ALA B 1 427 ? 2.775 -30.469 -33.906 1 94.12 427 ALA B CA 1
ATOM 8420 C C . ALA B 1 427 ? 1.447 -31.125 -34.312 1 94.12 427 ALA B C 1
ATOM 8422 O O . ALA B 1 427 ? 1.41 -32.281 -34.688 1 94.12 427 ALA B O 1
ATOM 8423 N N . ALA B 1 428 ? 0.387 -30.391 -34.188 1 94.19 428 ALA B N 1
ATOM 8424 C CA . ALA B 1 428 ? -0.935 -30.906 -34.531 1 94.19 428 ALA B CA 1
ATOM 8425 C C . ALA B 1 428 ? -1.015 -31.234 -36.031 1 94.19 428 ALA B C 1
ATOM 8427 O O . ALA B 1 428 ? -1.614 -32.25 -36.406 1 94.19 428 ALA B O 1
ATOM 8428 N N . LYS B 1 429 ? -0.436 -30.438 -36.844 1 92.06 429 LYS B N 1
ATOM 8429 C CA . LYS B 1 429 ? -0.409 -30.688 -38.281 1 92.06 429 LYS B CA 1
ATOM 8430 C C . LYS B 1 429 ? 0.358 -31.969 -38.625 1 92.06 429 LYS B C 1
ATOM 8432 O O . LYS B 1 429 ? 0.08 -32.625 -39.625 1 92.06 429 LYS B O 1
ATOM 8437 N N . MET B 1 430 ? 1.265 -32.312 -37.75 1 92.19 430 MET B N 1
ATOM 8438 C CA . MET B 1 430 ? 2.029 -33.531 -37.875 1 92.19 430 MET B CA 1
ATOM 8439 C C . MET B 1 430 ? 1.312 -34.688 -37.219 1 92.19 430 MET B C 1
ATOM 8441 O O . MET B 1 430 ? 1.881 -35.781 -37.094 1 92.19 430 MET B O 1
ATOM 8445 N N . HIS B 1 431 ? 0.175 -34.438 -36.656 1 92.81 431 HIS B N 1
ATOM 8446 C CA . HIS B 1 431 ? -0.743 -35.406 -36.125 1 92.81 431 HIS B CA 1
ATOM 8447 C C . HIS B 1 431 ? -0.265 -35.938 -34.75 1 92.81 431 HIS B C 1
ATOM 8449 O O . HIS B 1 431 ? -0.421 -37.094 -34.438 1 92.81 431 HIS B O 1
ATOM 8455 N N . HIS B 1 432 ? 0.428 -35.094 -34.062 1 94.12 432 HIS B N 1
ATOM 8456 C CA . HIS B 1 432 ? 0.747 -35.375 -32.656 1 94.12 432 HIS B CA 1
ATOM 8457 C C . HIS B 1 432 ? -0.297 -34.781 -31.734 1 94.12 432 HIS B C 1
ATOM 8459 O O . HIS B 1 432 ? -0.927 -33.75 -32.062 1 94.12 432 HIS B O 1
ATOM 8465 N N . ASP B 1 433 ? -0.516 -35.406 -30.594 1 95.12 433 ASP B N 1
ATOM 8466 C CA . ASP B 1 433 ? -1.326 -34.781 -29.547 1 95.12 433 ASP B CA 1
ATOM 8467 C C . ASP B 1 433 ? -0.634 -33.562 -28.953 1 95.12 433 ASP B C 1
ATOM 8469 O O . ASP B 1 433 ? 0.585 -33.562 -28.766 1 95.12 433 ASP B O 1
ATOM 8473 N N . VAL B 1 434 ? -1.44 -32.531 -28.703 1 96.94 434 VAL B N 1
ATOM 8474 C CA . VAL B 1 434 ? -0.865 -31.266 -28.266 1 96.94 434 VAL B CA 1
ATOM 8475 C C . VAL B 1 434 ? -1.584 -30.781 -27.016 1 96.94 434 VAL B C 1
ATOM 8477 O O . VAL B 1 434 ? -2.811 -30.875 -26.906 1 96.94 434 VAL B O 1
ATOM 8480 N N . VAL B 1 435 ? -0.851 -30.328 -26.047 1 98.25 435 VAL B N 1
ATOM 8481 C CA . VAL B 1 435 ? -1.346 -29.531 -24.938 1 98.25 435 VAL B CA 1
ATOM 8482 C C . VAL B 1 435 ? -0.815 -28.094 -25.062 1 98.25 435 VAL B C 1
ATOM 8484 O O . VAL B 1 435 ? 0.397 -27.891 -25.156 1 98.25 435 VAL B O 1
ATOM 8487 N N . MET B 1 436 ? -1.698 -27.109 -25.094 1 98.12 436 MET B N 1
ATOM 8488 C CA . MET B 1 436 ? -1.3 -25.719 -25.25 1 98.12 436 MET B CA 1
ATOM 8489 C C . MET B 1 436 ? -1.027 -25.062 -23.906 1 98.12 436 MET B C 1
ATOM 8491 O O . MET B 1 436 ? -1.873 -25.094 -23.016 1 98.12 436 MET B O 1
ATOM 8495 N N . SER B 1 437 ? 0.124 -24.516 -23.719 1 98.38 437 SER B N 1
ATOM 8496 C CA . SER B 1 437 ? 0.493 -23.781 -22.516 1 98.38 437 SER B CA 1
ATOM 8497 C C . SER B 1 437 ? 1.327 -22.547 -22.844 1 98.38 437 SER B C 1
ATOM 8499 O O . SER B 1 437 ? 2.381 -22.328 -22.25 1 98.38 437 SER B O 1
ATOM 8501 N N . PRO B 1 438 ? 0.865 -21.672 -23.75 1 98.19 438 PRO B N 1
ATOM 8502 C CA . PRO B 1 438 ? 1.679 -20.578 -24.266 1 98.19 438 PRO B CA 1
ATOM 8503 C C . PRO B 1 438 ? 1.978 -19.516 -23.203 1 98.19 438 PRO B C 1
ATOM 8505 O O . PRO B 1 438 ? 1.093 -19.141 -22.438 1 98.19 438 PRO B O 1
ATOM 8508 N N . THR B 1 439 ? 3.172 -18.969 -23.234 1 97 439 THR B N 1
ATOM 8509 C CA . THR B 1 439 ? 3.617 -17.938 -22.297 1 97 439 THR B CA 1
ATOM 8510 C C . THR B 1 439 ? 2.729 -16.703 -22.391 1 97 439 THR B C 1
ATOM 8512 O O . THR B 1 439 ? 2.484 -16.031 -21.375 1 97 439 THR B O 1
ATOM 8515 N N . ASP B 1 440 ? 2.15 -16.453 -23.531 1 97 440 ASP B N 1
ATOM 8516 C CA . ASP B 1 440 ? 1.369 -15.242 -23.766 1 97 440 ASP B CA 1
ATOM 8517 C C . ASP B 1 440 ? 0.109 -15.227 -22.906 1 97 440 ASP B C 1
ATOM 8519 O O . ASP B 1 440 ? -0.441 -14.156 -22.609 1 97 440 ASP B O 1
ATOM 8523 N N . PHE B 1 441 ? -0.298 -16.438 -22.422 1 98.31 441 PHE B N 1
ATOM 8524 C CA . PHE B 1 441 ? -1.604 -16.484 -21.781 1 98.31 441 PHE B CA 1
ATOM 8525 C C . PHE B 1 441 ? -1.539 -17.281 -20.484 1 98.31 441 PHE B C 1
ATOM 8527 O O . PHE B 1 441 ? -2.416 -17.156 -19.625 1 98.31 441 PHE B O 1
ATOM 8534 N N . ALA B 1 442 ? -0.476 -18.141 -20.375 1 98.5 442 ALA B N 1
ATOM 8535 C CA . ALA B 1 442 ? -0.649 -19.188 -19.391 1 98.5 442 ALA B CA 1
ATOM 8536 C C . ALA B 1 442 ? 0.595 -19.344 -18.516 1 98.5 442 ALA B C 1
ATOM 8538 O O . ALA B 1 442 ? 0.802 -20.375 -17.891 1 98.5 442 ALA B O 1
ATOM 8539 N N . TYR B 1 443 ? 1.475 -18.328 -18.453 1 98.12 443 TYR B N 1
ATOM 8540 C CA . TYR B 1 443 ? 2.588 -18.312 -17.5 1 98.12 443 TYR B CA 1
ATOM 8541 C C . TYR B 1 443 ? 2.201 -17.609 -16.203 1 98.12 443 TYR B C 1
ATOM 8543 O O . TYR B 1 443 ? 2.211 -16.375 -16.141 1 98.12 443 TYR B O 1
ATOM 8551 N N . LEU B 1 444 ? 2.025 -18.359 -15.18 1 98.44 444 LEU B N 1
ATOM 8552 C CA . LEU B 1 444 ? 1.442 -17.859 -13.945 1 98.44 444 LEU B CA 1
ATOM 8553 C C . LEU B 1 444 ? 2.51 -17.219 -13.055 1 98.44 444 LEU B C 1
ATOM 8555 O O . LEU B 1 444 ? 2.189 -16.547 -12.078 1 98.44 444 LEU B O 1
ATOM 8559 N N . ASP B 1 445 ? 3.82 -17.391 -13.406 1 97.44 445 ASP B N 1
ATOM 8560 C CA . ASP B 1 445 ? 4.867 -16.781 -12.594 1 97.44 445 ASP B CA 1
ATOM 8561 C C . ASP B 1 445 ? 5.242 -15.406 -13.133 1 97.44 445 ASP B C 1
ATOM 8563 O O . ASP B 1 445 ? 6.148 -14.75 -12.602 1 97.44 445 ASP B O 1
ATOM 8567 N N . TYR B 1 446 ? 4.551 -14.914 -14.211 1 98.25 446 TYR B N 1
ATOM 8568 C CA . TYR B 1 446 ? 4.688 -13.531 -14.648 1 98.25 446 TYR B CA 1
ATOM 8569 C C . TYR B 1 446 ? 3.973 -12.586 -13.688 1 98.25 446 TYR B C 1
ATOM 8571 O O . TYR B 1 446 ? 3.08 -13 -12.945 1 98.25 446 TYR B O 1
ATOM 8579 N N . MET B 1 447 ? 4.414 -11.336 -13.703 1 98.25 447 MET B N 1
ATOM 8580 C CA . MET B 1 447 ? 3.777 -10.336 -12.852 1 98.25 447 MET B CA 1
ATOM 8581 C C . MET B 1 447 ? 2.316 -10.141 -13.242 1 98.25 447 MET B C 1
ATOM 8583 O O . MET B 1 447 ? 1.982 -10.109 -14.43 1 98.25 447 MET B O 1
ATOM 8587 N N . GLN B 1 448 ? 1.449 -9.984 -12.25 1 98.25 448 GLN B N 1
ATOM 8588 C CA . GLN B 1 448 ? 0.027 -9.836 -12.547 1 98.25 448 GLN B CA 1
ATOM 8589 C C . GLN B 1 448 ? -0.355 -8.367 -12.688 1 98.25 448 GLN B C 1
ATOM 8591 O O . GLN B 1 448 ? -1.45 -8.047 -13.148 1 98.25 448 GLN B O 1
ATOM 8596 N N . GLY B 1 449 ? 0.48 -7.48 -12.266 1 97.94 449 GLY B N 1
ATOM 8597 C CA . GLY B 1 449 ? 0.296 -6.039 -12.352 1 97.94 449 GLY B CA 1
ATOM 8598 C C . GLY B 1 449 ? 1.547 -5.309 -12.797 1 97.94 449 GLY B C 1
ATOM 8599 O O . GLY B 1 449 ? 2.457 -5.91 -13.367 1 97.94 449 GLY B O 1
ATOM 8600 N N . ASP B 1 450 ? 1.604 -4.027 -12.547 1 97.75 450 ASP B N 1
ATOM 8601 C CA . ASP B 1 450 ? 2.709 -3.191 -13.008 1 97.75 450 ASP B CA 1
ATOM 8602 C C . ASP B 1 450 ? 3.988 -3.496 -12.234 1 97.75 450 ASP B C 1
ATOM 8604 O O . ASP B 1 450 ? 3.941 -3.762 -11.031 1 97.75 450 ASP B O 1
ATOM 8608 N N . VAL B 1 451 ? 5.082 -3.385 -12.867 1 96.75 451 VAL B N 1
ATOM 8609 C CA . VAL B 1 451 ? 6.395 -3.695 -12.305 1 96.75 451 VAL B CA 1
ATOM 8610 C C . VAL B 1 451 ? 6.695 -2.748 -11.148 1 96.75 451 VAL B C 1
ATOM 8612 O O . VAL B 1 451 ? 7.504 -3.066 -10.273 1 96.75 451 VAL B O 1
ATOM 8615 N N . ALA B 1 452 ? 6.02 -1.608 -11.047 1 96.31 452 ALA B N 1
ATOM 8616 C CA . ALA B 1 452 ? 6.246 -0.642 -9.977 1 96.31 452 ALA B CA 1
ATOM 8617 C C . ALA B 1 452 ? 5.844 -1.218 -8.617 1 96.31 452 ALA B C 1
ATOM 8619 O O . ALA B 1 452 ? 6.348 -0.787 -7.578 1 96.31 452 ALA B O 1
ATOM 8620 N N . ILE B 1 453 ? 4.949 -2.195 -8.633 1 96.19 453 ILE B N 1
ATOM 8621 C CA . ILE B 1 453 ? 4.438 -2.682 -7.359 1 96.19 453 ILE B CA 1
ATOM 8622 C C . ILE B 1 453 ? 4.641 -4.191 -7.266 1 96.19 453 ILE B C 1
ATOM 8624 O O . ILE B 1 453 ? 4.852 -4.73 -6.176 1 96.19 453 ILE B O 1
ATOM 8628 N N . GLU B 1 454 ? 4.66 -4.949 -8.359 1 97.31 454 GLU B N 1
ATOM 8629 C CA . GLU B 1 454 ? 4.773 -6.402 -8.352 1 97.31 454 GLU B CA 1
ATOM 8630 C C . GLU B 1 454 ? 6.219 -6.844 -8.141 1 97.31 454 GLU B C 1
ATOM 8632 O O . GLU B 1 454 ? 7.152 -6.152 -8.555 1 97.31 454 GLU B O 1
ATOM 8637 N N . PRO B 1 455 ? 6.363 -7.957 -7.469 1 93.5 455 PRO B N 1
ATOM 8638 C CA . PRO B 1 455 ? 7.719 -8.516 -7.473 1 93.5 455 PRO B CA 1
ATOM 8639 C C . PRO B 1 455 ? 8.25 -8.766 -8.883 1 93.5 455 PRO B C 1
ATOM 8641 O O . PRO B 1 455 ? 7.641 -9.523 -9.648 1 93.5 455 PRO B O 1
ATOM 8644 N N . ARG B 1 456 ? 9.305 -8.219 -9.164 1 93.19 456 ARG B N 1
ATOM 8645 C CA . ARG B 1 456 ? 9.836 -8.219 -10.523 1 93.19 456 ARG B CA 1
ATOM 8646 C C . ARG B 1 456 ? 10.188 -9.633 -10.977 1 93.19 456 ARG B C 1
ATOM 8648 O O . ARG B 1 456 ? 10.875 -10.367 -10.258 1 93.19 456 ARG B O 1
ATOM 8655 N N . ILE B 1 457 ? 9.594 -9.961 -12.141 1 92.69 457 ILE B N 1
ATOM 8656 C CA . ILE B 1 457 ? 9.969 -11.203 -12.82 1 92.69 457 ILE B CA 1
ATOM 8657 C C . ILE B 1 457 ? 9.664 -11.086 -14.312 1 92.69 457 ILE B C 1
ATOM 8659 O O . ILE B 1 457 ? 8.562 -10.68 -14.695 1 92.69 457 ILE B O 1
ATOM 8663 N N . TYR B 1 458 ? 10.477 -11.375 -15.172 1 89.81 458 TYR B N 1
ATOM 8664 C CA . TYR B 1 458 ? 10.516 -11.578 -16.625 1 89.81 458 TYR B CA 1
ATOM 8665 C C . TYR B 1 458 ? 9.562 -10.625 -17.328 1 89.81 458 TYR B C 1
ATOM 8667 O O . TYR B 1 458 ? 9.992 -9.711 -18.031 1 89.81 458 TYR B O 1
ATOM 8675 N N . ALA B 1 459 ? 8.156 -10.844 -17.156 1 96.38 459 ALA B N 1
ATOM 8676 C CA . ALA B 1 459 ? 7.141 -10.109 -17.906 1 96.38 459 ALA B CA 1
ATOM 8677 C C . ALA B 1 459 ? 5.844 -10 -17.109 1 96.38 459 ALA B C 1
ATOM 8679 O O . ALA B 1 459 ? 5.754 -10.492 -15.977 1 96.38 459 ALA B O 1
ATOM 8680 N N . THR B 1 460 ? 4.965 -9.234 -17.656 1 97.62 460 THR B N 1
ATOM 8681 C CA . THR B 1 460 ? 3.65 -9.062 -17.047 1 97.62 460 THR B CA 1
ATOM 8682 C C . THR B 1 460 ? 2.59 -9.828 -17.844 1 97.62 460 THR B C 1
ATOM 8684 O O . THR B 1 460 ? 2.611 -9.836 -19.078 1 97.62 460 THR B O 1
ATOM 8687 N N . LEU B 1 461 ? 1.713 -10.516 -17.156 1 98.5 461 LEU B N 1
ATOM 8688 C CA . LEU B 1 461 ? 0.539 -11.172 -17.719 1 98.5 461 LEU B CA 1
ATOM 8689 C C . LEU B 1 461 ? -0.707 -10.852 -16.891 1 98.5 461 LEU B C 1
ATOM 8691 O O . LEU B 1 461 ? -0.925 -11.445 -15.836 1 98.5 461 LEU B O 1
ATOM 8695 N N . ARG B 1 462 ? -1.491 -10.008 -17.375 1 98.38 462 ARG B N 1
ATOM 8696 C CA . ARG B 1 462 ? -2.684 -9.562 -16.672 1 98.38 462 ARG B CA 1
ATOM 8697 C C . ARG B 1 462 ? -3.814 -10.578 -16.797 1 98.38 462 ARG B C 1
ATOM 8699 O O . ARG B 1 462 ? -3.775 -11.445 -17.672 1 98.38 462 ARG B O 1
ATOM 8706 N N . LEU B 1 463 ? -4.785 -10.422 -15.984 1 98.81 463 LEU B N 1
ATOM 8707 C CA . LEU B 1 463 ? -5.902 -11.359 -15.914 1 98.81 463 LEU B CA 1
ATOM 8708 C C . LEU B 1 463 ? -6.684 -11.375 -17.219 1 98.81 463 LEU B C 1
ATOM 8710 O O . LEU B 1 463 ? -7.07 -12.445 -17.703 1 98.81 463 LEU B O 1
ATOM 8714 N N . SER B 1 464 ? -6.891 -10.211 -17.828 1 98.62 464 SER B N 1
ATOM 8715 C CA . SER B 1 464 ? -7.664 -10.117 -19.062 1 98.62 464 SER B CA 1
ATOM 8716 C C . SER B 1 464 ? -6.98 -10.867 -20.188 1 98.62 464 SER B C 1
ATOM 8718 O O . SER B 1 464 ? -7.648 -11.508 -21.016 1 98.62 464 SER B O 1
ATOM 8720 N N . LYS B 1 465 ? -5.668 -10.758 -20.234 1 98.5 465 LYS B N 1
ATOM 8721 C CA . LYS B 1 465 ? -4.914 -11.484 -21.266 1 98.5 465 LYS B CA 1
ATOM 8722 C C . LYS B 1 465 ? -4.984 -12.992 -21.031 1 98.5 465 LYS B C 1
ATOM 8724 O O . LYS B 1 465 ? -5.145 -13.766 -21.969 1 98.5 465 LYS B O 1
ATOM 8729 N N . ALA B 1 466 ? -4.848 -13.406 -19.781 1 98.81 466 ALA B N 1
ATOM 8730 C CA . ALA B 1 466 ? -5.02 -14.82 -19.469 1 98.81 466 ALA B CA 1
ATOM 8731 C C . ALA B 1 466 ? -6.41 -15.305 -19.875 1 98.81 466 ALA B C 1
ATOM 8733 O O . ALA B 1 466 ? -6.562 -16.406 -20.406 1 98.81 466 ALA B O 1
ATOM 8734 N N . TYR B 1 467 ? -7.41 -14.484 -19.625 1 98.75 467 TYR B N 1
ATOM 8735 C CA . TYR B 1 467 ? -8.789 -14.836 -19.938 1 98.75 467 TYR B CA 1
ATOM 8736 C C . TYR B 1 467 ? -8.992 -14.984 -21.438 1 98.75 467 TYR B C 1
ATOM 8738 O O . TYR B 1 467 ? -9.852 -15.75 -21.875 1 98.75 467 TYR B O 1
ATOM 8746 N N . ALA B 1 468 ? -8.18 -14.328 -22.219 1 98 468 ALA B N 1
ATOM 8747 C CA . ALA B 1 468 ? -8.297 -14.359 -23.672 1 98 468 ALA B CA 1
ATOM 8748 C C . ALA B 1 468 ? -7.723 -15.656 -24.234 1 98 468 ALA B C 1
ATOM 8750 O O . ALA B 1 468 ? -7.793 -15.891 -25.453 1 98 468 ALA B O 1
ATOM 8751 N N . PHE B 1 469 ? -7.246 -16.5 -23.453 1 98.06 469 PHE B N 1
ATOM 8752 C CA . PHE B 1 469 ? -6.641 -17.766 -23.875 1 98.06 469 PHE B CA 1
ATOM 8753 C C . PHE B 1 469 ? -7.637 -18.609 -24.656 1 98.06 469 PHE B C 1
ATOM 8755 O O . PHE B 1 469 ? -8.742 -18.859 -24.188 1 98.06 469 PHE B O 1
ATOM 8762 N N . GLU B 1 470 ? -7.285 -19.031 -25.828 1 97.44 470 GLU B N 1
ATOM 8763 C CA . GLU B 1 470 ? -7.98 -20 -26.688 1 97.44 470 GLU B CA 1
ATOM 8764 C C . GLU B 1 470 ? -7.035 -21.094 -27.156 1 97.44 470 GLU B C 1
ATOM 8766 O O . GLU B 1 470 ? -6.184 -20.859 -28.031 1 97.44 470 GLU B O 1
ATOM 8771 N N . PRO B 1 471 ? -7.199 -22.328 -26.656 1 96.19 471 PRO B N 1
ATOM 8772 C CA . PRO B 1 471 ? -6.215 -23.391 -26.891 1 96.19 471 PRO B CA 1
ATOM 8773 C C . PRO B 1 471 ? -6.199 -23.875 -28.344 1 96.19 471 PRO B C 1
ATOM 8775 O O . PRO B 1 471 ? -5.195 -24.422 -28.797 1 96.19 471 PRO B O 1
ATOM 8778 N N . VAL B 1 472 ? -7.301 -23.688 -29.078 1 95.94 472 VAL B N 1
ATOM 8779 C CA . VAL B 1 472 ? -7.379 -24.234 -30.422 1 95.94 472 VAL B CA 1
ATOM 8780 C C . VAL B 1 472 ? -7.078 -23.125 -31.438 1 95.94 472 VAL B C 1
ATOM 8782 O O . VAL B 1 472 ? -7.898 -22.234 -31.656 1 95.94 472 VAL B O 1
ATOM 8785 N N . PRO B 1 473 ? -6.004 -23.297 -32.094 1 90.75 473 PRO B N 1
ATOM 8786 C CA . PRO B 1 473 ? -5.773 -22.344 -33.188 1 90.75 473 PRO B CA 1
ATOM 8787 C C . PRO B 1 473 ? -6.758 -22.531 -34.344 1 90.75 473 PRO B C 1
ATOM 8789 O O . PRO B 1 473 ? -7.203 -23.641 -34.594 1 90.75 473 PRO B O 1
ATOM 8792 N N . ASP B 1 474 ? -7.062 -21.5 -35.094 1 85.56 474 ASP B N 1
ATOM 8793 C CA . ASP B 1 474 ? -8.023 -21.531 -36.188 1 85.56 474 ASP B CA 1
ATOM 8794 C C . ASP B 1 474 ? -7.559 -22.484 -37.281 1 85.56 474 ASP B C 1
ATOM 8796 O O . ASP B 1 474 ? -8.375 -23.125 -37.969 1 85.56 474 ASP B O 1
ATOM 8800 N N . SER B 1 475 ? -6.344 -22.719 -37.406 1 86.38 475 SER B N 1
ATOM 8801 C CA . SER B 1 475 ? -5.785 -23.422 -38.562 1 86.38 475 SER B CA 1
ATOM 8802 C C . SER B 1 475 ? -5.625 -24.906 -38.281 1 86.38 475 SER B C 1
ATOM 8804 O O . SER B 1 475 ? -5.145 -25.656 -39.125 1 86.38 475 SER B O 1
ATOM 8806 N N . VAL B 1 476 ? -6.07 -25.344 -37.125 1 88.56 476 VAL B N 1
ATOM 8807 C CA . VAL B 1 476 ? -5.715 -26.688 -36.719 1 88.56 476 VAL B CA 1
ATOM 8808 C C . VAL B 1 476 ? -6.98 -27.484 -36.406 1 88.56 476 VAL B C 1
ATOM 8810 O O . VAL B 1 476 ? -7.996 -26.922 -36 1 88.56 476 VAL B O 1
ATOM 8813 N N . ASP B 1 477 ? -6.887 -28.75 -36.75 1 89 477 ASP B N 1
ATOM 8814 C CA . ASP B 1 477 ? -7.926 -29.688 -36.344 1 89 477 ASP B CA 1
ATOM 8815 C C . ASP B 1 477 ? -7.941 -29.844 -34.812 1 89 477 ASP B C 1
ATOM 8817 O O . ASP B 1 477 ? -6.938 -30.219 -34.219 1 89 477 ASP B O 1
ATOM 8821 N N . ASP B 1 478 ? -9.047 -29.641 -34.219 1 90.69 478 ASP B N 1
ATOM 8822 C CA . ASP B 1 478 ? -9.172 -29.594 -32.781 1 90.69 478 ASP B CA 1
ATOM 8823 C C . ASP B 1 478 ? -8.984 -30.984 -32.188 1 90.69 478 ASP B C 1
ATOM 8825 O O . ASP B 1 478 ? -8.742 -31.125 -30.969 1 90.69 478 ASP B O 1
ATOM 8829 N N . LYS B 1 479 ? -9.031 -31.953 -33 1 92.38 479 LYS B N 1
ATOM 8830 C CA . LYS B 1 479 ? -8.93 -33.312 -32.469 1 92.38 479 LYS B CA 1
ATOM 8831 C C . LYS B 1 479 ? -7.535 -33.562 -31.906 1 92.38 479 LYS B C 1
ATOM 8833 O O . LYS B 1 479 ? -7.352 -34.469 -31.078 1 92.38 479 LYS B O 1
ATOM 8838 N N . TYR B 1 480 ? -6.52 -32.812 -32.344 1 94.25 480 TYR B N 1
ATOM 8839 C CA . TYR B 1 480 ? -5.145 -33.031 -31.891 1 94.25 480 TYR B CA 1
ATOM 8840 C C . TYR B 1 480 ? -4.805 -32.156 -30.703 1 94.25 480 TYR B C 1
ATOM 8842 O O . TYR B 1 480 ? -3.729 -32.281 -30.109 1 94.25 480 TYR B O 1
ATOM 8850 N N . ILE B 1 481 ? -5.719 -31.281 -30.391 1 97 481 ILE B N 1
ATOM 8851 C CA . ILE B 1 481 ? -5.531 -30.438 -29.219 1 97 481 ILE B CA 1
ATOM 8852 C C . ILE B 1 481 ? -6.238 -31.062 -28.016 1 97 481 ILE B C 1
ATOM 8854 O O . ILE B 1 481 ? -7.457 -30.953 -27.875 1 97 481 ILE B O 1
ATOM 8858 N N . LYS B 1 482 ? -5.469 -31.578 -27.109 1 97.38 482 LYS B N 1
ATOM 8859 C CA . LYS B 1 482 ? -6.02 -32.281 -25.953 1 97.38 482 LYS B CA 1
ATOM 8860 C C . LYS B 1 482 ? -6.574 -31.297 -24.922 1 97.38 482 LYS B C 1
ATOM 8862 O O . LYS B 1 482 ? -7.438 -31.656 -24.125 1 97.38 482 LYS B O 1
ATOM 8867 N N . GLY B 1 483 ? -6.047 -30.125 -24.938 1 98 483 GLY B N 1
ATOM 8868 C CA . GLY B 1 483 ? -6.434 -29.078 -24 1 98 483 GLY B CA 1
ATOM 8869 C C . GLY B 1 483 ? -5.32 -28.094 -23.719 1 98 483 GLY B C 1
ATOM 8870 O O . GLY B 1 483 ? -4.566 -27.719 -24.625 1 98 483 GLY B O 1
ATOM 8871 N N . GLY B 1 484 ? -5.348 -27.609 -22.5 1 98.5 484 GLY B N 1
ATOM 8872 C CA . GLY B 1 484 ? -4.375 -26.594 -22.125 1 98.5 484 GLY B CA 1
ATOM 8873 C C . GLY B 1 484 ? -3.912 -26.719 -20.688 1 98.5 484 GLY B C 1
ATOM 8874 O O . GLY B 1 484 ? -4.465 -27.5 -19.906 1 98.5 484 GLY B O 1
ATOM 8875 N N . GLN B 1 485 ? -2.871 -25.938 -20.406 1 98.69 485 GLN B N 1
ATOM 8876 C CA . GLN B 1 485 ? -2.238 -25.922 -19.094 1 98.69 485 GLN B CA 1
ATOM 8877 C C . GLN B 1 485 ? -1.597 -24.562 -18.812 1 98.69 485 GLN B C 1
ATOM 8879 O O . GLN B 1 485 ? -1.033 -23.938 -19.703 1 98.69 485 GLN B O 1
ATOM 8884 N N . ALA B 1 486 ? -1.751 -24.109 -17.547 1 98.88 486 ALA B N 1
ATOM 8885 C CA . ALA B 1 486 ? -0.98 -22.953 -17.094 1 98.88 486 ALA B CA 1
ATOM 8886 C C . ALA B 1 486 ? 0.185 -23.391 -16.203 1 98.88 486 ALA B C 1
ATOM 8888 O O . ALA B 1 486 ? 0.061 -24.344 -15.43 1 98.88 486 ALA B O 1
ATOM 8889 N N . ASN B 1 487 ? 1.29 -22.703 -16.344 1 98.81 487 ASN B N 1
ATOM 8890 C CA . ASN B 1 487 ? 2.521 -23.141 -15.695 1 98.81 487 ASN B CA 1
ATOM 8891 C C . ASN B 1 487 ? 2.971 -22.156 -14.617 1 98.81 487 ASN B C 1
ATOM 8893 O O . ASN B 1 487 ? 3.127 -20.953 -14.891 1 98.81 487 ASN B O 1
ATOM 8897 N N . LEU B 1 488 ? 3.182 -22.625 -13.414 1 98.81 488 LEU B N 1
ATOM 8898 C CA . LEU B 1 488 ? 3.768 -21.844 -12.328 1 98.81 488 LEU B CA 1
ATOM 8899 C C . LEU B 1 488 ? 5.207 -22.266 -12.07 1 98.81 488 LEU B C 1
ATOM 8901 O O . LEU B 1 488 ? 5.449 -23.203 -11.305 1 98.81 488 LEU B O 1
ATOM 8905 N N . TRP B 1 489 ? 6.109 -21.625 -12.695 1 98.38 489 TRP B N 1
ATOM 8906 C CA . TRP B 1 489 ? 7.52 -21.766 -12.344 1 98.38 489 TRP B CA 1
ATOM 8907 C C . TRP B 1 489 ? 7.832 -21.016 -11.055 1 98.38 489 TRP B C 1
ATOM 8909 O O . TRP B 1 489 ? 7.164 -20.031 -10.719 1 98.38 489 TRP B O 1
ATOM 8919 N N . THR B 1 490 ? 8.836 -21.406 -10.266 1 97.75 490 THR B N 1
ATOM 8920 C CA . THR B 1 490 ? 8.922 -20.891 -8.906 1 97.75 490 THR B CA 1
ATOM 8921 C C . THR B 1 490 ? 10.258 -20.188 -8.672 1 97.75 490 THR B C 1
ATOM 8923 O O . THR B 1 490 ? 10.75 -20.141 -7.543 1 97.75 490 THR B O 1
ATOM 8926 N N . GLU B 1 491 ? 10.883 -19.641 -9.742 1 95.31 491 GLU B N 1
ATOM 8927 C CA . GLU B 1 491 ? 12.117 -18.891 -9.555 1 95.31 491 GLU B CA 1
ATOM 8928 C C . GLU B 1 491 ? 11.953 -17.828 -8.461 1 95.31 491 GLU B C 1
ATOM 8930 O O . GLU B 1 491 ? 12.758 -17.781 -7.527 1 95.31 491 GLU B O 1
ATOM 8935 N N . GLN B 1 492 ? 10.852 -17.078 -8.531 1 95.75 492 GLN B N 1
ATOM 8936 C CA . GLN B 1 492 ? 10.633 -16.016 -7.562 1 95.75 492 GLN B CA 1
ATOM 8937 C C . GLN B 1 492 ? 9.5 -16.359 -6.602 1 95.75 492 GLN B C 1
ATOM 8939 O O . GLN B 1 492 ? 8.867 -15.477 -6.027 1 95.75 492 GLN B O 1
ATOM 8944 N N . VAL B 1 493 ? 9.195 -17.625 -6.477 1 97.69 493 VAL B N 1
ATOM 8945 C CA . VAL B 1 493 ? 8.125 -18.109 -5.609 1 97.69 493 VAL B CA 1
ATOM 8946 C C . VAL B 1 493 ? 8.711 -19 -4.52 1 97.69 493 VAL B C 1
ATOM 8948 O O . VAL B 1 493 ? 8.859 -20.203 -4.711 1 97.69 493 VAL B O 1
ATOM 8951 N N . TYR B 1 494 ? 8.883 -18.438 -3.332 1 96.19 494 TYR B N 1
ATOM 8952 C CA . TYR B 1 494 ? 9.656 -19.094 -2.281 1 96.19 494 TYR B CA 1
ATOM 8953 C C . TYR B 1 494 ? 8.742 -19.891 -1.354 1 96.19 494 TYR B C 1
ATOM 8955 O O . TYR B 1 494 ? 9.211 -20.734 -0.584 1 96.19 494 TYR B O 1
ATOM 8963 N N . ASN B 1 495 ? 7.438 -19.578 -1.427 1 96.88 495 ASN B N 1
ATOM 8964 C CA . ASN B 1 495 ? 6.523 -20.219 -0.485 1 96.88 495 ASN B CA 1
ATOM 8965 C C . ASN B 1 495 ? 5.125 -20.359 -1.075 1 96.88 495 ASN B C 1
ATOM 8967 O O . ASN B 1 495 ? 4.844 -19.844 -2.154 1 96.88 495 ASN B O 1
ATOM 8971 N N . MET B 1 496 ? 4.281 -21.047 -0.314 1 98.06 496 MET B N 1
ATOM 8972 C CA . MET B 1 496 ? 2.957 -21.391 -0.819 1 98.06 496 MET B CA 1
ATOM 8973 C C . MET B 1 496 ? 2.068 -20.156 -0.921 1 98.06 496 MET B C 1
ATOM 8975 O O . MET B 1 496 ? 1.221 -20.062 -1.811 1 98.06 496 MET B O 1
ATOM 8979 N N . ARG B 1 497 ? 2.219 -19.188 -0.037 1 98.38 497 ARG B N 1
ATOM 8980 C CA . ARG B 1 497 ? 1.401 -17.984 -0.077 1 98.38 497 ARG B CA 1
ATOM 8981 C C . ARG B 1 497 ? 1.634 -17.203 -1.368 1 98.38 497 ARG B C 1
ATOM 8983 O O . ARG B 1 497 ? 0.684 -16.719 -1.989 1 98.38 497 ARG B O 1
ATOM 8990 N N . HIS B 1 498 ? 2.898 -17.109 -1.716 1 98.31 498 HIS B N 1
ATOM 8991 C CA . HIS B 1 498 ? 3.191 -16.422 -2.973 1 98.31 498 HIS B CA 1
ATOM 8992 C C . HIS B 1 498 ? 2.758 -17.266 -4.168 1 98.31 498 HIS B C 1
ATOM 8994 O O . HIS B 1 498 ? 2.357 -16.734 -5.199 1 98.31 498 HIS B O 1
ATOM 9000 N N . ALA B 1 499 ? 2.84 -18.609 -4.055 1 98.75 499 ALA B N 1
ATOM 9001 C CA . ALA B 1 499 ? 2.318 -19.469 -5.109 1 98.75 499 ALA B CA 1
ATOM 9002 C C . ALA B 1 499 ? 0.833 -19.219 -5.348 1 98.75 499 ALA B C 1
ATOM 9004 O O . ALA B 1 499 ? 0.385 -19.141 -6.496 1 98.75 499 ALA B O 1
ATOM 9005 N N . GLU B 1 500 ? 0.092 -19.062 -4.25 1 98.75 500 GLU B N 1
ATOM 9006 C CA . GLU B 1 500 ? -1.325 -18.734 -4.367 1 98.75 500 GLU B CA 1
ATOM 9007 C C . GLU B 1 500 ? -1.524 -17.375 -5.047 1 98.75 500 GLU B C 1
ATOM 9009 O O . GLU B 1 500 ? -2.33 -17.25 -5.973 1 98.75 500 GLU B O 1
ATOM 9014 N N . TYR B 1 501 ? -0.771 -16.438 -4.621 1 98.69 501 TYR B N 1
ATOM 9015 C CA . TYR B 1 501 ? -0.833 -15.102 -5.191 1 98.69 501 TYR B CA 1
ATOM 9016 C C . TYR B 1 501 ? -0.616 -15.141 -6.699 1 98.69 501 TYR B C 1
ATOM 9018 O O . TYR B 1 501 ? -1.318 -14.453 -7.449 1 98.69 501 TYR B O 1
ATOM 9026 N N . MET B 1 502 ? 0.356 -15.898 -7.141 1 98.75 502 MET B N 1
ATOM 9027 C CA . MET B 1 502 ? 0.718 -15.953 -8.555 1 98.75 502 MET B CA 1
ATOM 9028 C C . MET B 1 502 ? -0.317 -16.734 -9.352 1 98.75 502 MET B C 1
ATOM 9030 O O . MET B 1 502 ? -0.578 -16.422 -10.516 1 98.75 502 MET B O 1
ATOM 9034 N N . THR B 1 503 ? -0.937 -17.672 -8.75 1 98.88 503 THR B N 1
ATOM 9035 C CA . THR B 1 503 ? -1.859 -18.562 -9.453 1 98.88 503 THR B CA 1
ATOM 9036 C C . THR B 1 503 ? -3.211 -17.891 -9.656 1 98.88 503 THR B C 1
ATOM 9038 O O . THR B 1 503 ? -3.789 -17.953 -10.742 1 98.88 503 THR B O 1
ATOM 9041 N N . TRP B 1 504 ? -3.654 -17.203 -8.578 1 98.81 504 TRP B N 1
ATOM 9042 C CA . TRP B 1 504 ? -5.004 -16.641 -8.602 1 98.81 504 TRP B CA 1
ATOM 9043 C C . TRP B 1 504 ? -4.965 -15.125 -8.719 1 98.81 504 TRP B C 1
ATOM 9045 O O . TRP B 1 504 ? -4.145 -14.461 -8.078 1 98.81 504 TRP B O 1
ATOM 9055 N N . PRO B 1 505 ? -5.789 -14.664 -9.656 1 98.81 505 PRO B N 1
ATOM 9056 C CA . PRO B 1 505 ? -7.008 -15.234 -10.227 1 98.81 505 PRO B CA 1
ATOM 9057 C C . PRO B 1 505 ? -6.797 -15.766 -11.648 1 98.81 505 PRO B C 1
ATOM 9059 O O . PRO B 1 505 ? -7.758 -16.156 -12.312 1 98.81 505 PRO B O 1
ATOM 9062 N N . ARG B 1 506 ? -5.637 -15.758 -12.125 1 98.94 506 ARG B N 1
ATOM 9063 C CA . ARG B 1 506 ? -5.441 -16.203 -13.5 1 98.94 506 ARG B CA 1
ATOM 9064 C C . ARG B 1 506 ? -5.785 -17.672 -13.664 1 98.94 506 ARG B C 1
ATOM 9066 O O . ARG B 1 506 ? -6.242 -18.094 -14.727 1 98.94 506 ARG B O 1
ATOM 9073 N N . GLY B 1 507 ? -5.668 -18.406 -12.594 1 98.94 507 GLY B N 1
ATOM 9074 C CA . GLY B 1 507 ? -6.16 -19.766 -12.609 1 98.94 507 GLY B CA 1
ATOM 9075 C C . GLY B 1 507 ? -7.645 -19.859 -12.922 1 98.94 507 GLY B C 1
ATOM 9076 O O . GLY B 1 507 ? -8.086 -20.812 -13.562 1 98.94 507 GLY B O 1
ATOM 9077 N N . PHE B 1 508 ? -8.484 -18.875 -12.445 1 98.88 508 PHE B N 1
ATOM 9078 C CA . PHE B 1 508 ? -9.898 -18.812 -12.797 1 98.88 508 PHE B CA 1
ATOM 9079 C C . PHE B 1 508 ? -10.07 -18.703 -14.305 1 98.88 508 PHE B C 1
ATOM 9081 O O . PHE B 1 508 ? -10.898 -19.406 -14.898 1 98.88 508 PHE B O 1
ATOM 9088 N N . ALA B 1 509 ? -9.258 -17.844 -14.883 1 98.88 509 ALA B N 1
ATOM 9089 C CA . ALA B 1 509 ? -9.352 -17.547 -16.312 1 98.88 509 ALA B CA 1
ATOM 9090 C C . ALA B 1 509 ? -9 -18.781 -17.141 1 98.88 509 ALA B C 1
ATOM 9092 O O . ALA B 1 509 ? -9.727 -19.125 -18.078 1 98.88 509 ALA B O 1
ATOM 9093 N N . ILE B 1 510 ? -7.945 -19.422 -16.766 1 98.88 510 ILE B N 1
ATOM 9094 C CA . ILE B 1 510 ? -7.492 -20.609 -17.484 1 98.88 510 ILE B CA 1
ATOM 9095 C C . ILE B 1 510 ? -8.547 -21.703 -17.375 1 98.88 510 ILE B C 1
ATOM 9097 O O . ILE B 1 510 ? -8.875 -22.359 -18.375 1 98.88 510 ILE B O 1
ATOM 9101 N N . SER B 1 511 ? -9.062 -21.875 -16.219 1 98.81 511 SER B N 1
ATOM 9102 C CA . SER B 1 511 ? -10.094 -22.875 -16 1 98.81 511 SER B CA 1
ATOM 9103 C C . SER B 1 511 ? -11.289 -22.656 -16.922 1 98.81 511 SER B C 1
ATOM 9105 O O . SER B 1 511 ? -11.781 -23.594 -17.547 1 98.81 511 SER B O 1
ATOM 9107 N N . GLU B 1 512 ? -11.711 -21.453 -16.984 1 98.62 512 GLU B N 1
ATOM 9108 C CA . GLU B 1 512 ? -12.883 -21.156 -17.797 1 98.62 512 GLU B CA 1
ATOM 9109 C C . GLU B 1 512 ? -12.602 -21.375 -19.281 1 98.62 512 GLU B C 1
ATOM 9111 O O . GLU B 1 512 ? -13.445 -21.906 -20.016 1 98.62 512 GLU B O 1
ATOM 9116 N N . SER B 1 513 ? -11.414 -21.047 -19.703 1 98.25 513 SER B N 1
ATOM 9117 C CA . SER B 1 513 ? -11.039 -21.219 -21.094 1 98.25 513 SER B CA 1
ATOM 9118 C C . SER B 1 513 ? -11 -22.703 -21.469 1 98.25 513 SER B C 1
ATOM 9120 O O . SER B 1 513 ? -11.242 -23.062 -22.609 1 98.25 513 SER B O 1
ATOM 9122 N N . LEU B 1 514 ? -10.773 -23.547 -20.516 1 98.56 514 LEU B N 1
ATOM 9123 C CA . LEU B 1 514 ? -10.594 -24.969 -20.797 1 98.56 514 LEU B CA 1
ATOM 9124 C C . LEU B 1 514 ? -11.891 -25.734 -20.562 1 98.56 514 LEU B C 1
ATOM 9126 O O . LEU B 1 514 ? -12.023 -26.891 -20.984 1 98.56 514 LEU B O 1
ATOM 9130 N N . TRP B 1 515 ? -12.844 -25.141 -19.953 1 98.5 515 TRP B N 1
ATOM 9131 C CA . TRP B 1 515 ? -14.062 -25.828 -19.547 1 98.5 515 TRP B CA 1
ATOM 9132 C C . TRP B 1 515 ? -15.266 -25.281 -20.312 1 98.5 515 TRP B C 1
ATOM 9134 O O . TRP B 1 515 ? -16.031 -26.047 -20.906 1 98.5 515 TRP B O 1
ATOM 9144 N N . SER B 1 516 ? -15.438 -24 -20.375 1 98.19 516 SER B N 1
ATOM 9145 C CA . SER B 1 516 ? -16.656 -23.359 -20.844 1 98.19 516 SER B CA 1
ATOM 9146 C C . SER B 1 516 ? -16.672 -23.25 -22.375 1 98.19 516 SER B C 1
ATOM 9148 O O . SER B 1 516 ? -15.617 -23.141 -23 1 98.19 516 SER B O 1
ATOM 9150 N N . PRO B 1 517 ? -17.891 -23.266 -22.969 1 97.19 517 PRO B N 1
ATOM 9151 C CA . PRO B 1 517 ? -17.969 -22.969 -24.391 1 97.19 517 PRO B CA 1
ATOM 9152 C C . PRO B 1 517 ? -17.391 -21.594 -24.75 1 97.19 517 PRO B C 1
ATOM 9154 O O . PRO B 1 517 ? -17.641 -20.625 -24.047 1 97.19 517 PRO B O 1
ATOM 9157 N N . LYS B 1 518 ? -16.625 -21.641 -25.812 1 95.5 518 LYS B N 1
ATOM 9158 C CA . LYS B 1 518 ? -15.992 -20.406 -26.266 1 95.5 518 LYS B CA 1
ATOM 9159 C C . LYS B 1 518 ? -17.016 -19.281 -26.406 1 95.5 518 LYS B C 1
ATOM 9161 O O . LYS B 1 518 ? -16.734 -18.141 -26.047 1 95.5 518 LYS B O 1
ATOM 9166 N N . ALA B 1 519 ? -18.219 -19.578 -26.812 1 95.56 519 ALA B N 1
ATOM 9167 C CA . ALA B 1 519 ? -19.25 -18.594 -27.109 1 95.56 519 ALA B CA 1
ATOM 9168 C C . ALA B 1 519 ? -19.812 -17.984 -25.828 1 95.56 519 ALA B C 1
ATOM 9170 O O . ALA B 1 519 ? -20.438 -16.922 -25.859 1 95.56 519 ALA B O 1
ATOM 9171 N N . ARG B 1 520 ? -19.516 -18.547 -24.672 1 94.19 520 ARG B N 1
ATOM 9172 C CA . ARG B 1 520 ? -20.078 -18.078 -23.406 1 94.19 520 ARG B CA 1
ATOM 9173 C C . ARG B 1 520 ? -19.094 -17.156 -22.688 1 94.19 520 ARG B C 1
ATOM 9175 O O . ARG B 1 520 ? -19.438 -16.531 -21.688 1 94.19 520 ARG B O 1
ATOM 9182 N N . LYS B 1 521 ? -17.922 -17.016 -23.141 1 95.44 521 LYS B N 1
ATOM 9183 C CA . LYS B 1 521 ? -16.938 -16.172 -22.484 1 95.44 521 LYS B CA 1
ATOM 9184 C C . LYS B 1 521 ? -17.344 -14.703 -22.562 1 95.44 521 LYS B C 1
ATOM 9186 O O . LYS B 1 521 ? -17.703 -14.211 -23.625 1 95.44 521 LYS B O 1
ATOM 9191 N N . ASN B 1 522 ? -17.359 -14.078 -21.438 1 97.31 522 ASN B N 1
ATOM 9192 C CA . ASN B 1 522 ? -17.703 -12.672 -21.266 1 97.31 522 ASN B CA 1
ATOM 9193 C C . ASN B 1 522 ? -16.891 -12.031 -20.141 1 97.31 522 ASN B C 1
ATOM 9195 O O . ASN B 1 522 ? -17.141 -12.281 -18.969 1 97.31 522 ASN B O 1
ATOM 9199 N N . TRP B 1 523 ? -15.961 -11.125 -20.547 1 97.62 523 TRP B N 1
ATOM 9200 C CA . TRP B 1 523 ? -14.992 -10.562 -19.609 1 97.62 523 TRP B CA 1
ATOM 9201 C C . TRP B 1 523 ? -15.688 -9.867 -18.453 1 97.62 523 TRP B C 1
ATOM 9203 O O . TRP B 1 523 ? -15.352 -10.102 -17.281 1 97.62 523 TRP B O 1
ATOM 9213 N N . ASN B 1 524 ? -16.672 -9.062 -18.719 1 96.62 524 ASN B N 1
ATOM 9214 C CA . ASN B 1 524 ? -17.328 -8.281 -17.672 1 96.62 524 ASN B CA 1
ATOM 9215 C C . ASN B 1 524 ? -18.094 -9.18 -16.688 1 96.62 524 ASN B C 1
ATOM 9217 O O . ASN B 1 524 ? -18.078 -8.938 -15.484 1 96.62 524 ASN B O 1
ATOM 9221 N N . ASP B 1 525 ? -18.672 -10.195 -17.297 1 97 525 ASP B N 1
ATOM 9222 C CA . ASP B 1 525 ? -19.328 -11.188 -16.438 1 97 525 ASP B CA 1
ATOM 9223 C C . ASP B 1 525 ? -18.297 -11.93 -15.578 1 97 525 ASP B C 1
ATOM 9225 O O . ASP B 1 525 ? -18.5 -12.109 -14.375 1 97 525 ASP B O 1
ATOM 9229 N N . PHE B 1 526 ? -17.266 -12.258 -16.219 1 98.12 526 PHE B N 1
ATOM 9230 C CA . PHE B 1 526 ? -16.219 -13.031 -15.562 1 98.12 526 PHE B CA 1
ATOM 9231 C C . PHE B 1 526 ? -15.625 -12.266 -14.383 1 98.12 526 PHE B C 1
ATOM 9233 O O . PHE B 1 526 ? -15.461 -12.812 -13.297 1 98.12 526 PHE B O 1
ATOM 9240 N N . VAL B 1 527 ? -15.297 -11.055 -14.586 1 97.62 527 VAL B N 1
ATOM 9241 C CA . VAL B 1 527 ? -14.617 -10.312 -13.531 1 97.62 527 VAL B CA 1
ATOM 9242 C C . VAL B 1 527 ? -15.57 -10.109 -12.352 1 97.62 527 VAL B C 1
ATOM 9244 O O . VAL B 1 527 ? -15.141 -10.102 -11.195 1 97.62 527 VAL B O 1
ATOM 9247 N N . GLY B 1 528 ? -16.875 -9.992 -12.641 1 97 528 GLY B N 1
ATOM 9248 C CA . GLY B 1 528 ? -17.828 -9.977 -11.547 1 97 528 GLY B CA 1
ATOM 9249 C C . GLY B 1 528 ? -17.797 -11.242 -10.711 1 97 528 GLY B C 1
ATOM 9250 O O . GLY B 1 528 ? -17.844 -11.172 -9.477 1 97 528 GLY B O 1
ATOM 9251 N N . ARG B 1 529 ? -17.703 -12.359 -11.375 1 98.12 529 ARG B N 1
ATOM 9252 C CA . ARG B 1 529 ? -17.609 -13.625 -10.664 1 98.12 529 ARG B CA 1
ATOM 9253 C C . ARG B 1 529 ? -16.281 -13.75 -9.93 1 98.12 529 ARG B C 1
ATOM 9255 O O . ARG B 1 529 ? -16.234 -14.281 -8.812 1 98.12 529 ARG B O 1
ATOM 9262 N N . VAL B 1 530 ? -15.234 -13.258 -10.516 1 98.62 530 VAL B N 1
ATOM 9263 C CA . VAL B 1 530 ? -13.922 -13.258 -9.883 1 98.62 530 VAL B CA 1
ATOM 9264 C C . VAL B 1 530 ? -14.008 -12.555 -8.523 1 98.62 530 VAL B C 1
ATOM 9266 O O . VAL B 1 530 ? -13.492 -13.062 -7.527 1 98.62 530 VAL B O 1
ATOM 9269 N N . GLU B 1 531 ? -14.648 -11.43 -8.438 1 97.75 531 GLU B N 1
ATOM 9270 C CA . GLU B 1 531 ? -14.75 -10.68 -7.191 1 97.75 531 GLU B CA 1
ATOM 9271 C C . GLU B 1 531 ? -15.5 -11.477 -6.129 1 97.75 531 GLU B C 1
ATOM 9273 O O . GLU B 1 531 ? -15.141 -11.445 -4.949 1 97.75 531 GLU B O 1
ATOM 9278 N N . THR B 1 532 ? -16.547 -12.172 -6.555 1 98.06 532 THR B N 1
ATOM 9279 C CA . THR B 1 532 ? -17.25 -13.055 -5.633 1 98.06 532 THR B CA 1
ATOM 9280 C C . THR B 1 532 ? -16.328 -14.133 -5.086 1 98.06 532 THR B C 1
ATOM 9282 O O . THR B 1 532 ? -16.375 -14.453 -3.898 1 98.06 532 THR B O 1
ATOM 9285 N N . HIS B 1 533 ? -15.516 -14.648 -5.941 1 98.69 533 HIS B N 1
ATOM 9286 C CA . HIS B 1 533 ? -14.602 -15.711 -5.516 1 98.69 533 HIS B CA 1
ATOM 9287 C C . HIS B 1 533 ? -13.461 -15.156 -4.672 1 98.69 533 HIS B C 1
ATOM 9289 O O . HIS B 1 533 ? -12.898 -15.867 -3.842 1 98.69 533 HIS B O 1
ATOM 9295 N N . PHE B 1 534 ? -13.07 -13.875 -4.836 1 98.62 534 PHE B N 1
ATOM 9296 C CA . PHE B 1 534 ? -12.141 -13.242 -3.902 1 98.62 534 PHE B CA 1
ATOM 9297 C C . PHE B 1 534 ? -12.68 -13.312 -2.477 1 98.62 534 PHE B C 1
ATOM 9299 O O . PHE B 1 534 ? -11.938 -13.648 -1.547 1 98.62 534 PHE B O 1
ATOM 9306 N N . ASP B 1 535 ? -13.953 -13.062 -2.342 1 98.06 535 ASP B N 1
ATOM 9307 C CA . ASP B 1 535 ? -14.562 -13.133 -1.019 1 98.06 535 ASP B CA 1
ATOM 9308 C C . ASP B 1 535 ? -14.5 -14.547 -0.453 1 98.06 535 ASP B C 1
ATOM 9310 O O . ASP B 1 535 ? -14.266 -14.734 0.745 1 98.06 535 ASP B O 1
ATOM 9314 N N . ARG B 1 536 ? -14.742 -15.516 -1.295 1 98.31 536 ARG B N 1
ATOM 9315 C CA . ARG B 1 536 ? -14.641 -16.906 -0.876 1 98.31 536 ARG B CA 1
ATOM 9316 C C . ARG B 1 536 ? -13.219 -17.25 -0.449 1 98.31 536 ARG B C 1
ATOM 9318 O O . ARG B 1 536 ? -13.016 -17.953 0.548 1 98.31 536 ARG B O 1
ATOM 9325 N N . PHE B 1 537 ? -12.258 -16.797 -1.238 1 98.69 537 PHE B N 1
ATOM 9326 C CA . PHE B 1 537 ? -10.852 -17.062 -0.933 1 98.69 537 PHE B CA 1
ATOM 9327 C C . PHE B 1 537 ? -10.461 -16.438 0.399 1 98.69 537 PHE B C 1
ATOM 9329 O O . PHE B 1 537 ? -9.672 -17 1.154 1 98.69 537 PHE B O 1
ATOM 9336 N N . LYS B 1 538 ? -11.023 -15.258 0.695 1 97.75 538 LYS B N 1
ATOM 9337 C CA . LYS B 1 538 ? -10.766 -14.641 1.993 1 97.75 538 LYS B CA 1
ATOM 9338 C C . LYS B 1 538 ? -11.234 -15.547 3.133 1 97.75 538 LYS B C 1
ATOM 9340 O O . LYS B 1 538 ? -10.5 -15.758 4.105 1 97.75 538 LYS B O 1
ATOM 9345 N N . VAL B 1 539 ? -12.414 -16.125 3.014 1 97.69 539 VAL B N 1
ATOM 9346 C CA . VAL B 1 539 ? -12.953 -17.016 4.035 1 97.69 539 VAL B CA 1
ATOM 9347 C C . VAL B 1 539 ? -12.102 -18.281 4.129 1 97.69 539 VAL B C 1
ATOM 9349 O O . VAL B 1 539 ? -11.828 -18.781 5.227 1 97.69 539 VAL B O 1
ATOM 9352 N N . ALA B 1 540 ? -11.648 -18.719 2.965 1 98.06 540 ALA B N 1
ATOM 9353 C CA . ALA B 1 540 ? -10.883 -19.953 2.898 1 98.06 540 ALA B CA 1
ATOM 9354 C C . ALA B 1 540 ? -9.422 -19.719 3.268 1 98.06 540 ALA B C 1
ATOM 9356 O O . ALA B 1 540 ? -8.633 -20.656 3.334 1 98.06 540 ALA B O 1
ATOM 9357 N N . ASP B 1 541 ? -9.008 -18.438 3.455 1 97.31 541 ASP B N 1
ATOM 9358 C CA . ASP B 1 541 ? -7.629 -18.062 3.75 1 97.31 541 ASP B CA 1
ATOM 9359 C C . ASP B 1 541 ? -6.691 -18.469 2.615 1 97.31 541 ASP B C 1
ATOM 9361 O O . ASP B 1 541 ? -5.629 -19.031 2.855 1 97.31 541 ASP B O 1
ATOM 9365 N N . ILE B 1 542 ? -7.148 -18.297 1.385 1 98.5 542 ILE B N 1
ATOM 9366 C CA . ILE B 1 542 ? -6.34 -18.484 0.183 1 98.5 542 ILE B CA 1
ATOM 9367 C C . ILE B 1 542 ? -5.918 -17.125 -0.372 1 98.5 542 ILE B C 1
ATOM 9369 O O . ILE B 1 542 ? -6.758 -16.25 -0.607 1 98.5 542 ILE B O 1
ATOM 9373 N N . LYS B 1 543 ? -4.672 -16.922 -0.566 1 98.44 543 LYS B N 1
ATOM 9374 C CA . LYS B 1 543 ? -4.156 -15.648 -1.054 1 98.44 543 LYS B CA 1
ATOM 9375 C C . LYS B 1 543 ? -4.418 -15.484 -2.547 1 98.44 543 LYS B C 1
ATOM 9377 O O . LYS B 1 543 ? -4.473 -16.469 -3.285 1 98.44 543 LYS B O 1
ATOM 9382 N N . TYR B 1 544 ? -4.621 -14.273 -2.988 1 98.62 544 TYR B N 1
ATOM 9383 C CA . TYR B 1 544 ? -4.801 -13.945 -4.398 1 98.62 544 TYR B CA 1
ATOM 9384 C C . TYR B 1 544 ? -4.23 -12.57 -4.711 1 98.62 544 TYR B C 1
ATOM 9386 O O . TYR B 1 544 ? -3.998 -11.766 -3.805 1 98.62 544 TYR B O 1
ATOM 9394 N N . ALA B 1 545 ? -3.918 -12.328 -5.961 1 98.56 545 ALA B N 1
ATOM 9395 C CA . ALA B 1 545 ? -3.43 -11.023 -6.398 1 98.56 545 ALA B CA 1
ATOM 9396 C C . ALA B 1 545 ? -4.586 -10.055 -6.629 1 98.56 545 ALA B C 1
ATOM 9398 O O . ALA B 1 545 ? -5.527 -10.359 -7.363 1 98.56 545 ALA B O 1
ATOM 9399 N N . PRO B 1 546 ? -4.551 -8.922 -6.047 1 98.31 546 PRO B N 1
ATOM 9400 C CA . PRO B 1 546 ? -5.602 -7.922 -6.281 1 98.31 546 PRO B CA 1
ATOM 9401 C C . PRO B 1 546 ? -5.32 -7.047 -7.5 1 98.31 546 PRO B C 1
ATOM 9403 O O . PRO B 1 546 ? -5.977 -6.02 -7.688 1 98.31 546 PRO B O 1
ATOM 9406 N N . SER B 1 547 ? -4.445 -7.348 -8.375 1 98.44 547 SER B N 1
ATOM 9407 C CA . SER B 1 547 ? -3.863 -6.508 -9.422 1 98.44 547 SER B CA 1
ATOM 9408 C C . SER B 1 547 ? -4.918 -6.078 -10.438 1 98.44 547 SER B C 1
ATOM 9410 O O . SER B 1 547 ? -4.715 -5.113 -11.172 1 98.44 547 SER B O 1
ATOM 9412 N N . VAL B 1 548 ? -6.02 -6.812 -10.477 1 98.56 548 VAL B N 1
ATOM 9413 C CA . VAL B 1 548 ? -7.066 -6.488 -11.445 1 98.56 548 VAL B CA 1
ATOM 9414 C C . VAL B 1 548 ? -7.648 -5.113 -11.141 1 98.56 548 VAL B C 1
ATOM 9416 O O . VAL B 1 548 ? -8.18 -4.441 -12.031 1 98.56 548 VAL B O 1
ATOM 9419 N N . TYR B 1 549 ? -7.504 -4.656 -9.875 1 98.62 549 TYR B N 1
ATOM 9420 C CA . TYR B 1 549 ? -8.031 -3.363 -9.445 1 98.62 549 TYR B CA 1
ATOM 9421 C C . TYR B 1 549 ? -7.023 -2.25 -9.727 1 98.62 549 TYR B C 1
ATOM 9423 O O . TYR B 1 549 ? -7.367 -1.066 -9.664 1 98.62 549 TYR B O 1
ATOM 9431 N N . ASP B 1 550 ? -5.719 -2.564 -9.945 1 98.5 550 ASP B N 1
ATOM 9432 C CA . ASP B 1 550 ? -4.656 -1.583 -10.133 1 98.5 550 ASP B CA 1
ATOM 9433 C C . ASP B 1 550 ? -4.637 -1.069 -11.57 1 98.5 550 ASP B C 1
ATOM 9435 O O . ASP B 1 550 ? -4.984 -1.799 -12.508 1 98.5 550 ASP B O 1
ATOM 9439 N N . PRO B 1 551 ? -4.172 0.097 -11.805 1 98 551 PRO B N 1
ATOM 9440 C CA . PRO B 1 551 ? -4.148 0.645 -13.164 1 98 551 PRO B CA 1
ATOM 9441 C C . PRO B 1 551 ? -3.068 0.006 -14.031 1 98 551 PRO B C 1
ATOM 9443 O O . PRO B 1 551 ? -2.16 -0.649 -13.516 1 98 551 PRO B O 1
ATOM 9446 N N . ILE B 1 552 ? -3.23 0.159 -15.273 1 98.19 552 ILE B N 1
ATOM 9447 C CA . ILE B 1 552 ? -2.232 -0.123 -16.297 1 98.19 552 ILE B CA 1
ATOM 9448 C C . ILE B 1 552 ? -1.561 1.177 -16.734 1 98.19 552 ILE B C 1
ATOM 9450 O O . ILE B 1 552 ? -2.23 2.191 -16.953 1 98.19 552 ILE B O 1
ATOM 9454 N N . PHE B 1 553 ? -0.253 1.206 -16.891 1 98.25 553 PHE B N 1
ATOM 9455 C CA . PHE B 1 553 ? 0.503 2.412 -17.219 1 98.25 553 PHE B CA 1
ATOM 9456 C C . PHE B 1 553 ? 1.278 2.238 -18.516 1 98.25 553 PHE B C 1
ATOM 9458 O O . PHE B 1 553 ? 1.858 1.179 -18.766 1 98.25 553 PHE B O 1
ATOM 9465 N N . THR B 1 554 ? 1.25 3.156 -19.297 1 97.31 554 THR B N 1
ATOM 9466 C CA . THR B 1 554 ? 2.195 3.32 -20.391 1 97.31 554 THR B CA 1
ATOM 9467 C C . THR B 1 554 ? 2.693 4.762 -20.469 1 97.31 554 THR B C 1
ATOM 9469 O O . THR B 1 554 ? 2.072 5.668 -19.906 1 97.31 554 THR B O 1
ATOM 9472 N N . ALA B 1 555 ? 3.838 4.941 -20.969 1 97.75 555 ALA B N 1
ATOM 9473 C CA . ALA B 1 555 ? 4.426 6.273 -21.094 1 97.75 555 ALA B CA 1
ATOM 9474 C C . ALA B 1 555 ? 5.035 6.465 -22.484 1 97.75 555 ALA B C 1
ATOM 9476 O O . ALA B 1 555 ? 5.516 5.508 -23.094 1 97.75 555 ALA B O 1
ATOM 9477 N N . SER B 1 556 ? 4.953 7.652 -22.969 1 97.31 556 SER B N 1
ATOM 9478 C CA . SER B 1 556 ? 5.555 7.992 -24.25 1 97.31 556 SER B CA 1
ATOM 9479 C C . SER B 1 556 ? 6.078 9.422 -24.266 1 97.31 556 SER B C 1
ATOM 9481 O O . SER B 1 556 ? 5.707 10.227 -23.406 1 97.31 556 SER B O 1
ATOM 9483 N N . GLN B 1 557 ? 6.898 9.695 -25.172 1 96.06 557 GLN B N 1
ATOM 9484 C CA . GLN B 1 557 ? 7.422 11.047 -25.344 1 96.06 557 GLN B CA 1
ATOM 9485 C C . GLN B 1 557 ? 6.602 11.836 -26.359 1 96.06 557 GLN B C 1
ATOM 9487 O O . GLN B 1 557 ? 6.219 11.305 -27.391 1 96.06 557 GLN B O 1
ATOM 9492 N N . THR B 1 558 ? 6.367 13 -25.984 1 94.25 558 THR B N 1
ATOM 9493 C CA . THR B 1 558 ? 5.738 13.906 -26.938 1 94.25 558 THR B CA 1
ATOM 9494 C C . THR B 1 558 ? 6.766 14.445 -27.922 1 94.25 558 THR B C 1
ATOM 9496 O O . THR B 1 558 ? 7.965 14.18 -27.797 1 94.25 558 THR B O 1
ATOM 9499 N N . ALA B 1 559 ? 6.254 15.195 -28.938 1 92.69 559 ALA B N 1
ATOM 9500 C CA . ALA B 1 559 ? 7.125 15.781 -29.953 1 92.69 559 ALA B CA 1
ATOM 9501 C C . ALA B 1 559 ? 8.125 16.75 -29.312 1 92.69 559 ALA B C 1
ATOM 9503 O O . ALA B 1 559 ? 9.266 16.875 -29.781 1 92.69 559 ALA B O 1
ATOM 9504 N N . ASP B 1 560 ? 7.801 17.422 -28.297 1 92.06 560 ASP B N 1
ATOM 9505 C CA . ASP B 1 560 ? 8.672 18.375 -27.609 1 92.06 560 ASP B CA 1
ATOM 9506 C C . ASP B 1 560 ? 9.469 17.703 -26.5 1 92.06 560 ASP B C 1
ATOM 9508 O O . ASP B 1 560 ? 9.914 18.359 -25.562 1 92.06 560 ASP B O 1
ATOM 9512 N N . LYS B 1 561 ? 9.531 16.328 -26.453 1 90.69 561 LYS B N 1
ATOM 9513 C CA . LYS B 1 561 ? 10.398 15.508 -25.594 1 90.69 561 LYS B CA 1
ATOM 9514 C C . LYS B 1 561 ? 9.914 15.516 -24.156 1 90.69 561 LYS B C 1
ATOM 9516 O O . LYS B 1 561 ? 10.711 15.359 -23.219 1 90.69 561 LYS B O 1
ATOM 9521 N N . LYS B 1 562 ? 8.742 15.891 -24.047 1 93.81 562 LYS B N 1
ATOM 9522 C CA . LYS B 1 562 ? 8.117 15.695 -22.734 1 93.81 562 LYS B CA 1
ATOM 9523 C C . LYS B 1 562 ? 7.523 14.289 -22.625 1 93.81 562 LYS B C 1
ATOM 9525 O O . LYS B 1 562 ? 7.281 13.625 -23.625 1 93.81 562 LYS B O 1
ATOM 9530 N N . VAL B 1 563 ? 7.434 13.836 -21.375 1 97 563 VAL B N 1
ATOM 9531 C CA . VAL B 1 563 ? 6.906 12.492 -21.172 1 97 563 VAL B CA 1
ATOM 9532 C C . VAL B 1 563 ? 5.441 12.57 -20.734 1 97 563 VAL B C 1
ATOM 9534 O O . VAL B 1 563 ? 5.098 13.352 -19.844 1 97 563 VAL B O 1
ATOM 9537 N N . GLN B 1 564 ? 4.641 11.852 -21.344 1 97.69 564 GLN B N 1
ATOM 9538 C CA . GLN B 1 564 ? 3.23 11.734 -20.984 1 97.69 564 GLN B CA 1
ATOM 9539 C C . GLN B 1 564 ? 2.904 10.32 -20.516 1 97.69 564 GLN B C 1
ATOM 9541 O O . GLN B 1 564 ? 3.434 9.344 -21.047 1 97.69 564 GLN B O 1
ATOM 9546 N N . VAL B 1 565 ? 2.086 10.195 -19.531 1 98.56 565 VAL B N 1
ATOM 9547 C CA . VAL B 1 565 ? 1.697 8.922 -18.938 1 98.56 565 VAL B CA 1
ATOM 9548 C C . VAL B 1 565 ? 0.248 8.602 -19.297 1 98.56 565 VAL B C 1
ATOM 9550 O O . VAL B 1 565 ? -0.632 9.453 -19.172 1 98.56 565 VAL B O 1
ATOM 9553 N N . PHE B 1 566 ? 0.004 7.461 -19.812 1 98.56 566 PHE B N 1
ATOM 9554 C CA . PHE B 1 566 ? -1.322 6.922 -20.078 1 98.56 566 PHE B CA 1
ATOM 9555 C C . PHE B 1 566 ? -1.721 5.902 -19.016 1 98.56 566 PHE B C 1
ATOM 9557 O O . PHE B 1 566 ? -0.91 5.062 -18.625 1 98.56 566 PHE B O 1
ATOM 9564 N N . MET B 1 567 ? -2.916 5.988 -18.516 1 98.69 567 MET B N 1
ATOM 9565 C CA . MET B 1 567 ? -3.406 5.047 -17.516 1 98.69 567 MET B CA 1
ATOM 9566 C C . MET B 1 567 ? -4.77 4.488 -17.906 1 98.69 567 MET B C 1
ATOM 9568 O O . MET B 1 567 ? -5.57 5.188 -18.531 1 98.69 567 MET B O 1
ATOM 9572 N N . SER B 1 568 ? -5.031 3.32 -17.578 1 98.31 568 SER B N 1
ATOM 9573 C CA . SER B 1 568 ? -6.324 2.686 -17.828 1 98.31 568 SER B CA 1
ATOM 9574 C C . SER B 1 568 ? -6.621 1.624 -16.766 1 98.31 568 SER B C 1
ATOM 9576 O O . SER B 1 568 ? -5.73 1.221 -16.016 1 98.31 568 SER B O 1
ATOM 9578 N N . THR B 1 569 ? -7.859 1.306 -16.641 1 97.81 569 THR B N 1
ATOM 9579 C CA . THR B 1 569 ? -8.289 0.245 -15.742 1 97.81 569 THR B CA 1
ATOM 9580 C C . THR B 1 569 ? -8.531 -1.054 -16.5 1 97.81 569 THR B C 1
ATOM 9582 O O . THR B 1 569 ? -8.93 -1.028 -17.672 1 97.81 569 THR B O 1
ATOM 9585 N N . GLU B 1 570 ? -8.211 -2.146 -15.828 1 97 570 GLU B N 1
ATOM 9586 C CA . GLU B 1 570 ? -8.5 -3.447 -16.422 1 97 570 GLU B CA 1
ATOM 9587 C C . GLU B 1 570 ? -9.984 -3.793 -16.312 1 97 570 GLU B C 1
ATOM 9589 O O . GLU B 1 570 ? -10.578 -4.32 -17.25 1 97 570 GLU B O 1
ATOM 9594 N N . MET B 1 571 ? -10.547 -3.564 -15.148 1 95.56 571 MET B N 1
ATOM 9595 C CA . MET B 1 571 ? -11.977 -3.727 -14.891 1 95.56 571 MET B CA 1
ATOM 9596 C C . MET B 1 571 ? -12.727 -2.428 -15.164 1 95.56 571 MET B C 1
ATOM 9598 O O . MET B 1 571 ? -12.211 -1.34 -14.898 1 95.56 571 MET B O 1
ATOM 9602 N N . GLN B 1 572 ? -13.945 -2.525 -15.57 1 95.06 572 GLN B N 1
ATOM 9603 C CA . GLN B 1 572 ? -14.766 -1.342 -15.812 1 95.06 572 GLN B CA 1
ATOM 9604 C C . GLN B 1 572 ? -15.297 -0.76 -14.508 1 95.06 572 GLN B C 1
ATOM 9606 O O . GLN B 1 572 ? -15.383 -1.464 -13.5 1 95.06 572 GLN B O 1
ATOM 9611 N N . GLY B 1 573 ? -15.602 0.508 -14.531 1 96.56 573 GLY B N 1
ATOM 9612 C CA . GLY B 1 573 ? -16.312 1.137 -13.43 1 96.56 573 GLY B CA 1
ATOM 9613 C C . GLY B 1 573 ? -15.383 1.672 -12.352 1 96.56 573 GLY B C 1
ATOM 9614 O O . GLY B 1 573 ? -15.828 1.996 -11.25 1 96.56 573 GLY B O 1
ATOM 9615 N N . LEU B 1 574 ? -14.109 1.728 -12.625 1 98.19 574 LEU B N 1
ATOM 9616 C CA . LEU B 1 574 ? -13.156 2.254 -11.656 1 98.19 574 LEU B CA 1
ATOM 9617 C C . LEU B 1 574 ? -12.656 3.631 -12.078 1 98.19 574 LEU B C 1
ATOM 9619 O O . LEU B 1 574 ? -12.5 3.898 -13.273 1 98.19 574 LEU B O 1
ATOM 9623 N N . ASP B 1 575 ? -12.469 4.5 -11.141 1 98.69 575 ASP B N 1
ATOM 9624 C CA . ASP B 1 575 ? -11.852 5.805 -11.352 1 98.69 575 ASP B CA 1
ATOM 9625 C C . ASP B 1 575 ? -10.391 5.805 -10.898 1 98.69 575 ASP B C 1
ATOM 9627 O O . ASP B 1 575 ? -10.023 5.094 -9.961 1 98.69 575 ASP B O 1
ATOM 9631 N N . ILE B 1 576 ? -9.57 6.508 -11.602 1 98.81 576 ILE B N 1
ATOM 9632 C CA . ILE B 1 576 ? -8.156 6.641 -11.266 1 98.81 576 ILE B CA 1
ATOM 9633 C C . ILE B 1 576 ? -7.883 8.047 -10.734 1 98.81 576 ILE B C 1
ATOM 9635 O O . ILE B 1 576 ? -8.234 9.039 -11.375 1 98.81 576 ILE B O 1
ATOM 9639 N N . TYR B 1 577 ? -7.309 8.203 -9.602 1 98.88 577 TYR B N 1
ATOM 9640 C CA . TYR B 1 577 ? -6.855 9.461 -9.031 1 98.88 577 TYR B CA 1
ATOM 9641 C C . TYR B 1 577 ? -5.34 9.477 -8.859 1 98.88 577 TYR B C 1
ATOM 9643 O O . TYR B 1 577 ? -4.734 8.438 -8.578 1 98.88 577 TYR B O 1
ATOM 9651 N N . TYR B 1 578 ? -4.699 10.625 -9.07 1 98.75 578 TYR B N 1
ATOM 9652 C CA . TYR B 1 578 ? -3.24 10.633 -9.109 1 98.75 578 TYR B CA 1
ATOM 9653 C C . TYR B 1 578 ? -2.686 11.953 -8.586 1 98.75 578 TYR B C 1
ATOM 9655 O O . TYR B 1 578 ? -3.428 12.922 -8.422 1 98.75 578 TYR B O 1
ATOM 9663 N N . THR B 1 579 ? -1.404 11.992 -8.273 1 98.5 579 THR B N 1
ATOM 9664 C CA . THR B 1 579 ? -0.694 13.219 -7.926 1 98.5 579 THR B CA 1
ATOM 9665 C C . THR B 1 579 ? 0.797 13.086 -8.219 1 98.5 579 THR B C 1
ATOM 9667 O O . THR B 1 579 ? 1.314 11.969 -8.32 1 98.5 579 THR B O 1
ATOM 9670 N N . PHE B 1 580 ? 1.465 14.156 -8.469 1 97.94 580 PHE B N 1
ATOM 9671 C CA . PHE B 1 580 ? 2.916 14.234 -8.586 1 97.94 580 PHE B CA 1
ATOM 9672 C C . PHE B 1 580 ? 3.514 14.945 -7.371 1 97.94 580 PHE B C 1
ATOM 9674 O O . PHE B 1 580 ? 4.723 15.18 -7.32 1 97.94 580 PHE B O 1
ATOM 9681 N N . ASP B 1 581 ? 2.691 15.25 -6.305 1 96.94 581 ASP B N 1
ATOM 9682 C CA . ASP B 1 581 ? 3.148 16.109 -5.219 1 96.94 581 ASP B CA 1
ATOM 9683 C C . ASP B 1 581 ? 3.701 15.289 -4.059 1 96.94 581 ASP B C 1
ATOM 9685 O O . ASP B 1 581 ? 3.881 15.812 -2.953 1 96.94 581 ASP B O 1
ATOM 9689 N N . ASN B 1 582 ? 3.879 13.969 -4.242 1 96.94 582 ASN B N 1
ATOM 9690 C CA . ASN B 1 582 ? 4.504 13.023 -3.324 1 96.94 582 ASN B CA 1
ATOM 9691 C C . ASN B 1 582 ? 3.547 12.602 -2.215 1 96.94 582 ASN B C 1
ATOM 9693 O O . ASN B 1 582 ? 3.838 11.672 -1.457 1 96.94 582 ASN B O 1
ATOM 9697 N N . SER B 1 583 ? 2.357 13.273 -2.072 1 97.56 583 SER B N 1
ATOM 9698 C CA . SER B 1 583 ? 1.393 12.883 -1.051 1 97.56 583 SER B CA 1
ATOM 9699 C C . SER B 1 583 ? 0.607 11.641 -1.477 1 97.56 583 SER B C 1
ATOM 9701 O O . SER B 1 583 ? 1.023 10.922 -2.383 1 97.56 583 SER B O 1
ATOM 9703 N N . PHE B 1 584 ? -0.44 11.297 -0.767 1 98.25 584 PHE B N 1
ATOM 9704 C CA . PHE B 1 584 ? -1.247 10.109 -1.021 1 98.25 584 PHE B CA 1
ATOM 9705 C C . PHE B 1 584 ? -2.602 10.484 -1.608 1 98.25 584 PHE B C 1
ATOM 9707 O O . PHE B 1 584 ? -3.504 10.906 -0.88 1 98.25 584 PHE B O 1
ATOM 9714 N N . PRO B 1 585 ? -2.791 10.328 -2.895 1 98.5 585 PRO B N 1
ATOM 9715 C CA . PRO B 1 585 ? -4.055 10.758 -3.502 1 98.5 585 PR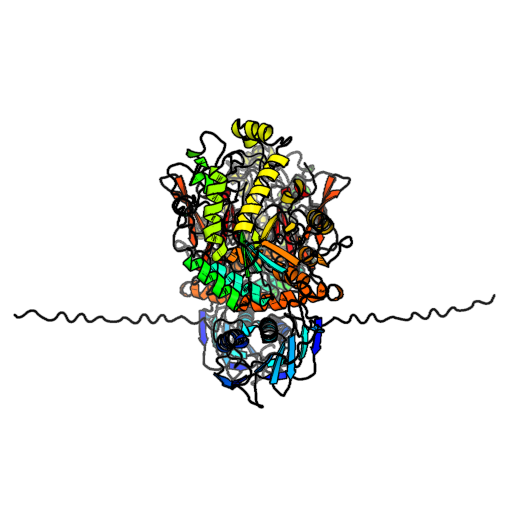O B CA 1
ATOM 9716 C C . PRO B 1 585 ? -5.25 9.938 -3.018 1 98.5 585 PRO B C 1
ATOM 9718 O O . PRO B 1 585 ? -5.109 8.75 -2.713 1 98.5 585 PRO B O 1
ATOM 9721 N N . ASP B 1 586 ? -6.387 10.523 -2.887 1 98.31 586 ASP B N 1
ATOM 9722 C CA . ASP B 1 586 ? -7.711 9.938 -2.715 1 98.31 586 ASP B CA 1
ATOM 9723 C C . ASP B 1 586 ? -8.703 10.523 -3.715 1 98.31 586 ASP B C 1
ATOM 9725 O O . ASP B 1 586 ? -8.305 11.094 -4.734 1 98.31 586 ASP B O 1
ATOM 9729 N N . ASN B 1 587 ? -9.992 10.375 -3.547 1 98.06 587 ASN B N 1
ATOM 9730 C CA . ASN B 1 587 ? -10.961 10.75 -4.562 1 98.06 587 ASN B CA 1
ATOM 9731 C C . ASN B 1 587 ? -11.219 12.258 -4.562 1 98.06 587 ASN B C 1
ATOM 9733 O O . ASN B 1 587 ? -12.109 12.742 -5.262 1 98.06 587 ASN B O 1
ATOM 9737 N N . HIS B 1 588 ? -10.453 13.055 -3.771 1 97.94 588 HIS B N 1
ATOM 9738 C CA . HIS B 1 588 ? -10.477 14.516 -3.836 1 97.94 588 HIS B CA 1
ATOM 9739 C C . HIS B 1 588 ? -9.352 15.039 -4.715 1 97.94 588 HIS B C 1
ATOM 9741 O O . HIS B 1 588 ? -9.266 16.25 -4.969 1 97.94 588 HIS B O 1
ATOM 9747 N N . TYR B 1 589 ? -8.484 14.195 -5.133 1 98.31 589 TYR B N 1
ATOM 9748 C CA . TYR B 1 589 ? -7.391 14.539 -6.039 1 98.31 589 TYR B CA 1
ATOM 9749 C C . TYR B 1 589 ? -7.855 14.516 -7.488 1 98.31 589 TYR B C 1
ATOM 9751 O O . TYR B 1 589 ? -8.969 14.078 -7.781 1 98.31 589 TYR B O 1
ATOM 9759 N N . PRO B 1 590 ? -6.996 15.016 -8.391 1 98 590 PRO B N 1
ATOM 9760 C CA . PRO B 1 590 ? -7.383 15.008 -9.797 1 98 590 PRO B CA 1
ATOM 9761 C C . PRO B 1 590 ? -7.707 13.609 -10.32 1 98 590 PRO B C 1
ATOM 9763 O O . PRO B 1 590 ? -6.941 12.672 -10.086 1 98 590 PRO B O 1
ATOM 9766 N N . LYS B 1 591 ? -8.82 13.5 -10.93 1 98.44 591 LYS B N 1
ATOM 9767 C CA . LYS B 1 591 ? -9.25 12.273 -11.594 1 98.44 591 LYS B CA 1
ATOM 9768 C C . LYS B 1 591 ? -8.609 12.156 -12.977 1 98.44 591 LYS B C 1
ATOM 9770 O O . LYS B 1 591 ? -8.578 13.125 -13.742 1 98.44 591 LYS B O 1
ATOM 9775 N N . TYR B 1 592 ? -8.07 11.086 -13.258 1 98.62 592 TYR B N 1
ATOM 9776 C CA . TYR B 1 592 ? -7.508 10.852 -14.578 1 98.62 592 TYR B CA 1
ATOM 9777 C C . TYR B 1 592 ? -8.609 10.766 -15.633 1 98.62 592 TYR B C 1
ATOM 9779 O O . TYR B 1 592 ? -9.523 9.945 -15.516 1 98.62 592 TYR B O 1
ATOM 9787 N N . THR B 1 593 ? -8.484 11.539 -16.625 1 97.69 593 THR B N 1
ATOM 9788 C CA . THR B 1 593 ? -9.453 11.523 -17.719 1 97.69 593 THR B CA 1
ATOM 9789 C C . THR B 1 593 ? -8.742 11.531 -19.078 1 97.69 593 THR B C 1
ATOM 9791 O O . THR B 1 593 ? -9.352 11.219 -20.109 1 97.69 593 THR B O 1
ATOM 9794 N N . SER B 1 594 ? -7.543 11.938 -19.109 1 97.25 594 SER B N 1
ATOM 9795 C CA . SER B 1 594 ? -6.703 12 -20.297 1 97.25 594 SER B CA 1
ATOM 9796 C C . SER B 1 594 ? -5.227 11.859 -19.938 1 97.25 594 SER B C 1
ATOM 9798 O O . SER B 1 594 ? -4.848 11.992 -18.766 1 97.25 594 SER B O 1
ATOM 9800 N N . PRO B 1 595 ? -4.438 11.57 -20.906 1 97.44 595 PRO B N 1
ATOM 9801 C CA . PRO B 1 595 ? -3.01 11.43 -20.594 1 97.44 595 PRO B CA 1
ATOM 9802 C C . PRO B 1 595 ? -2.441 12.633 -19.844 1 97.44 595 PRO B C 1
ATOM 9804 O O . PRO B 1 595 ? -2.828 13.773 -20.125 1 97.44 595 PRO B O 1
ATOM 9807 N N . VAL B 1 596 ? -1.533 12.391 -19 1 97.81 596 VAL B N 1
ATOM 9808 C CA . VAL B 1 596 ? -1.023 13.445 -18.125 1 97.81 596 VAL B CA 1
ATOM 9809 C C . VAL B 1 596 ? 0.453 13.695 -18.422 1 97.81 596 VAL B C 1
ATOM 9811 O O . VAL B 1 596 ? 1.248 12.758 -18.484 1 97.81 596 VAL B O 1
ATOM 9814 N N . LEU B 1 597 ? 0.832 14.883 -18.609 1 97.19 597 LEU B N 1
ATOM 9815 C CA . LEU B 1 597 ? 2.232 15.266 -18.766 1 97.19 597 LEU B CA 1
ATOM 9816 C C . LEU B 1 597 ? 2.949 15.281 -17.422 1 97.19 597 LEU B C 1
ATOM 9818 O O . LEU B 1 597 ? 2.404 15.766 -16.438 1 97.19 597 LEU B O 1
ATOM 9822 N N . ILE B 1 598 ? 4.117 14.766 -17.359 1 97.5 598 ILE B N 1
ATOM 9823 C CA . ILE B 1 598 ? 4.914 14.812 -16.141 1 97.5 598 ILE B CA 1
ATOM 9824 C C . ILE B 1 598 ? 5.426 16.234 -15.906 1 97.5 598 ILE B C 1
ATOM 9826 O O . ILE B 1 598 ? 6.102 16.797 -16.766 1 97.5 598 ILE B O 1
ATOM 9830 N N . PRO B 1 599 ? 5.055 16.828 -14.758 1 95.44 599 PRO B N 1
ATOM 9831 C CA . PRO B 1 599 ? 5.578 18.172 -14.492 1 95.44 599 PRO B CA 1
ATOM 9832 C C . PRO B 1 599 ? 7.098 18.203 -14.375 1 95.44 599 PRO B C 1
ATOM 9834 O O . PRO B 1 599 ? 7.711 17.219 -13.945 1 95.44 599 PRO B O 1
ATOM 9837 N N . GLU B 1 600 ? 7.52 19.469 -14.641 1 91.31 600 GLU B N 1
ATOM 9838 C CA . GLU B 1 600 ? 8.945 19.672 -14.414 1 91.31 600 GLU B CA 1
ATOM 9839 C C . GLU B 1 600 ? 9.305 19.5 -12.945 1 91.31 600 GLU B C 1
ATOM 9841 O O . GLU B 1 600 ? 8.531 19.906 -12.062 1 91.31 600 GLU B O 1
ATOM 9846 N N . ASP B 1 601 ? 10.273 18.891 -12.492 1 94.38 601 ASP B N 1
ATOM 9847 C CA . ASP B 1 601 ? 10.812 18.75 -11.141 1 94.38 601 ASP B CA 1
ATOM 9848 C C . ASP B 1 601 ? 10.102 17.641 -10.375 1 94.38 601 ASP B C 1
ATOM 9850 O O . ASP B 1 601 ? 10.445 17.359 -9.227 1 94.38 601 ASP B O 1
ATOM 9854 N N . ALA B 1 602 ? 8.977 17.047 -11.008 1 96.75 602 ALA B N 1
ATOM 9855 C CA . ALA B 1 602 ? 8.281 15.961 -10.328 1 96.75 602 ALA B CA 1
ATOM 9856 C C . ALA B 1 602 ? 9.242 14.82 -10 1 96.75 602 ALA B C 1
ATOM 9858 O O . ALA B 1 602 ? 10.148 14.523 -10.781 1 96.75 602 ALA B O 1
ATOM 9859 N N . PHE B 1 603 ? 9.055 14.203 -8.867 1 97.12 603 PHE B N 1
ATOM 9860 C CA . PHE B 1 603 ? 9.906 13.117 -8.422 1 97.12 603 PHE B CA 1
ATOM 9861 C C . PHE B 1 603 ? 9.242 11.766 -8.656 1 97.12 603 PHE B C 1
ATOM 9863 O O . PHE B 1 603 ? 9.906 10.789 -8.992 1 97.12 603 PHE B O 1
ATOM 9870 N N . GLN B 1 604 ? 7.941 11.68 -8.453 1 97.88 604 GLN B N 1
ATOM 9871 C CA . GLN B 1 604 ? 7.211 10.422 -8.586 1 97.88 604 GLN B CA 1
ATOM 9872 C C . GLN B 1 604 ? 5.734 10.68 -8.891 1 97.88 604 GLN B C 1
ATOM 9874 O O . GLN B 1 604 ? 5.23 11.773 -8.656 1 97.88 604 GLN B O 1
ATOM 9879 N N . LEU B 1 605 ? 5.121 9.75 -9.461 1 98.44 605 LEU B N 1
ATOM 9880 C CA . LEU B 1 605 ? 3.68 9.672 -9.68 1 98.44 605 LEU B CA 1
ATOM 9881 C C . LEU B 1 605 ? 3.033 8.711 -8.688 1 98.44 605 LEU B C 1
ATOM 9883 O O . LEU B 1 605 ? 3.49 7.574 -8.531 1 98.44 605 LEU B O 1
ATOM 9887 N N . LYS B 1 606 ? 2.068 9.078 -7.914 1 98.56 606 LYS B N 1
ATOM 9888 C CA . LYS B 1 606 ? 1.266 8.188 -7.074 1 98.56 606 LYS B CA 1
ATOM 9889 C C . LYS B 1 606 ? -0.16 8.078 -7.605 1 98.56 606 LYS B C 1
ATOM 9891 O O . LYS B 1 606 ? -0.745 9.062 -8.055 1 98.56 606 LYS B O 1
ATOM 9896 N N . VAL B 1 607 ? -0.682 6.906 -7.645 1 98.81 607 VAL B N 1
ATOM 9897 C CA . VAL B 1 607 ? -1.969 6.621 -8.273 1 98.81 607 VAL B CA 1
ATOM 9898 C C . VAL B 1 607 ? -2.764 5.648 -7.406 1 98.81 607 VAL B C 1
ATOM 9900 O O . VAL B 1 607 ? -2.191 4.746 -6.793 1 98.81 607 VAL B O 1
ATOM 9903 N N . ILE B 1 608 ? -4.082 5.793 -7.359 1 98.75 608 ILE B N 1
ATOM 9904 C CA . ILE B 1 608 ? -4.969 4.855 -6.684 1 98.75 608 ILE B CA 1
ATOM 9905 C C . ILE B 1 608 ? -6.297 4.77 -7.434 1 98.75 608 ILE B C 1
ATOM 9907 O O . ILE B 1 608 ? -6.723 5.738 -8.062 1 98.75 608 ILE B O 1
ATOM 9911 N N . THR B 1 609 ? -6.938 3.648 -7.418 1 98.81 609 THR B N 1
ATOM 9912 C CA . THR B 1 609 ? -8.234 3.482 -8.07 1 98.81 609 THR B CA 1
ATOM 9913 C C . THR B 1 609 ? -9.359 3.426 -7.039 1 98.81 609 THR B C 1
ATOM 9915 O O . THR B 1 609 ? -9.148 2.955 -5.918 1 98.81 609 THR B O 1
ATOM 9918 N N . TYR B 1 610 ? -10.484 3.908 -7.422 1 98.5 610 TYR B N 1
ATOM 9919 C CA . TYR B 1 610 ? -11.695 3.936 -6.613 1 98.5 610 TYR B CA 1
ATOM 9920 C C . TYR B 1 610 ? -12.859 3.299 -7.355 1 98.5 610 TYR B C 1
ATOM 9922 O O . TYR B 1 610 ? -12.953 3.4 -8.586 1 98.5 610 TYR B O 1
ATOM 9930 N N . ARG B 1 611 ? -13.695 2.596 -6.699 1 98 611 ARG B N 1
ATOM 9931 C CA . ARG B 1 611 ? -15.062 2.289 -7.113 1 98 611 ARG B CA 1
ATOM 9932 C C . ARG B 1 611 ? -16.062 3.127 -6.336 1 98 611 ARG B C 1
ATOM 9934 O O . ARG B 1 611 ? -16.266 2.924 -5.133 1 98 611 ARG B O 1
ATOM 9941 N N . GLY B 1 612 ? -16.688 4.043 -6.992 1 96.31 612 GLY B N 1
ATOM 9942 C CA . GLY B 1 612 ? -17.422 5.043 -6.234 1 96.31 612 GLY B CA 1
ATOM 9943 C C . GLY B 1 612 ? -16.547 5.848 -5.297 1 96.31 612 GLY B C 1
ATOM 9944 O O . GLY B 1 612 ? -15.531 6.406 -5.715 1 96.31 612 GLY B O 1
ATOM 9945 N N . ASN B 1 613 ? -16.891 5.875 -4.035 1 95.19 613 ASN B N 1
ATOM 9946 C CA . ASN B 1 613 ? -16.141 6.664 -3.061 1 95.19 613 ASN B CA 1
ATOM 9947 C C . ASN B 1 613 ? -15.258 5.785 -2.188 1 95.19 613 ASN B C 1
ATOM 9949 O O . ASN B 1 613 ? -14.75 6.234 -1.155 1 95.19 613 ASN B O 1
ATOM 9953 N N . GLU B 1 614 ? -15.055 4.57 -2.652 1 96.19 614 GLU B N 1
ATOM 9954 C CA . GLU B 1 614 ? -14.25 3.648 -1.859 1 96.19 614 GLU B CA 1
ATOM 9955 C C . GLU B 1 614 ? -12.977 3.248 -2.604 1 96.19 614 GLU B C 1
ATOM 9957 O O . GLU B 1 614 ? -13.023 2.9 -3.785 1 96.19 614 GLU B O 1
ATOM 9962 N N . PRO B 1 615 ? -11.844 3.373 -1.92 1 97.69 615 PRO B N 1
ATOM 9963 C CA . PRO B 1 615 ? -10.633 2.863 -2.57 1 97.69 615 PRO B CA 1
ATOM 9964 C C . PRO B 1 615 ? -10.695 1.363 -2.846 1 97.69 615 PRO B C 1
ATOM 9966 O O . PRO B 1 615 ? -11.219 0.603 -2.023 1 97.69 615 PRO B O 1
ATOM 9969 N N . ILE B 1 616 ? -10.203 0.924 -4.027 1 97.88 616 ILE B N 1
ATOM 9970 C CA . ILE B 1 616 ? -10.312 -0.493 -4.355 1 97.88 616 ILE B CA 1
ATOM 9971 C C . ILE B 1 616 ? -8.953 -1.028 -4.797 1 97.88 616 ILE B C 1
ATOM 9973 O O . ILE B 1 616 ? -8.648 -2.207 -4.602 1 97.88 616 ILE B O 1
ATOM 9977 N N . GLY B 1 617 ? -8.156 -0.273 -5.469 1 98 617 GLY B N 1
ATOM 9978 C CA . GLY B 1 617 ? -6.816 -0.688 -5.867 1 98 617 GLY B CA 1
ATOM 9979 C C . GLY B 1 617 ? -5.75 -0.327 -4.848 1 98 617 GLY B C 1
ATOM 9980 O O . GLY B 1 617 ? -6.031 0.365 -3.867 1 98 617 GLY B O 1
ATOM 9981 N N . ARG B 1 618 ? -4.586 -0.729 -5.047 1 97.56 618 ARG B N 1
ATOM 9982 C CA . ARG B 1 618 ? -3.457 -0.405 -4.18 1 97.56 618 ARG B CA 1
ATOM 9983 C C . ARG B 1 618 ? -2.879 0.962 -4.527 1 97.56 618 ARG B C 1
ATOM 9985 O O . ARG B 1 618 ? -3.037 1.443 -5.648 1 97.56 618 ARG B O 1
ATOM 9992 N N . MET B 1 619 ? -2.227 1.594 -3.531 1 98.19 619 MET B N 1
ATOM 9993 C CA . MET B 1 619 ? -1.445 2.799 -3.793 1 98.19 619 MET B CA 1
ATOM 9994 C C . MET B 1 619 ? -0.188 2.469 -4.59 1 98.19 619 MET B C 1
ATOM 9996 O O . MET B 1 619 ? 0.672 1.722 -4.121 1 98.19 619 MET B O 1
ATOM 10000 N N . ILE B 1 620 ? -0.084 2.986 -5.77 1 98.31 620 ILE B N 1
ATOM 10001 C CA . ILE B 1 620 ? 1.076 2.711 -6.613 1 98.31 620 ILE B CA 1
ATOM 10002 C C . ILE B 1 620 ? 1.946 3.961 -6.719 1 98.31 620 ILE B C 1
ATOM 10004 O O . ILE B 1 620 ? 1.434 5.066 -6.906 1 98.31 620 ILE B O 1
ATOM 10008 N N . THR B 1 621 ? 3.154 3.832 -6.547 1 98 621 THR B N 1
ATOM 10009 C CA . THR B 1 621 ? 4.148 4.891 -6.684 1 98 621 THR B CA 1
ATOM 10010 C C . THR B 1 621 ? 5.141 4.562 -7.793 1 98 621 THR B C 1
ATOM 10012 O O . THR B 1 621 ? 5.766 3.5 -7.781 1 98 621 THR B O 1
ATOM 10015 N N . ILE B 1 622 ? 5.312 5.402 -8.719 1 98.31 622 ILE B N 1
ATOM 10016 C CA . ILE B 1 622 ? 6.273 5.203 -9.797 1 98.31 622 ILE B CA 1
ATOM 10017 C C . ILE B 1 622 ? 7.238 6.383 -9.859 1 98.31 622 ILE B C 1
ATOM 10019 O O . ILE B 1 622 ? 6.832 7.512 -10.148 1 98.31 622 ILE B O 1
ATOM 10023 N N . PRO B 1 623 ? 8.516 6.199 -9.648 1 97.5 623 PRO B N 1
ATOM 10024 C CA . PRO B 1 623 ? 9.477 7.285 -9.836 1 97.5 623 PRO B CA 1
ATOM 10025 C C . PRO B 1 623 ? 9.461 7.848 -11.258 1 97.5 623 PRO B C 1
ATOM 10027 O O . PRO B 1 623 ? 9.32 7.09 -12.219 1 97.5 623 PRO B O 1
ATOM 10030 N N . VAL B 1 624 ? 9.641 9.078 -11.383 1 97.75 624 VAL B N 1
ATOM 10031 C CA . VAL B 1 624 ? 9.664 9.719 -12.695 1 97.75 624 VAL B CA 1
ATOM 10032 C C . VAL B 1 624 ? 10.805 9.156 -13.531 1 97.75 624 VAL B C 1
ATOM 10034 O O . VAL B 1 624 ? 10.68 9 -14.75 1 97.75 624 VAL B O 1
ATOM 10037 N N . THR B 1 625 ? 11.891 8.797 -12.906 1 97.19 625 THR B N 1
ATOM 10038 C CA . THR B 1 625 ? 13.016 8.188 -13.609 1 97.19 625 THR B CA 1
ATOM 10039 C C . THR B 1 625 ? 12.578 6.914 -14.32 1 97.19 625 THR B C 1
ATOM 10041 O O . THR B 1 625 ? 13.008 6.645 -15.445 1 97.19 625 THR B O 1
ATOM 10044 N N . ASP B 1 626 ? 11.727 6.121 -13.672 1 97.31 626 ASP B N 1
ATOM 10045 C CA . ASP B 1 626 ? 11.219 4.898 -14.289 1 97.31 626 ASP B CA 1
ATOM 10046 C C . ASP B 1 626 ? 10.273 5.219 -15.445 1 97.31 626 ASP B C 1
ATOM 10048 O O . ASP B 1 626 ? 10.297 4.543 -16.484 1 97.31 626 ASP B O 1
ATOM 10052 N N . LEU B 1 627 ? 9.438 6.234 -15.266 1 98 627 LEU B N 1
ATOM 10053 C CA . LEU B 1 627 ? 8.531 6.656 -16.328 1 98 627 LEU B CA 1
ATOM 10054 C C . LEU B 1 627 ? 9.312 7.145 -17.547 1 98 627 LEU B C 1
ATOM 10056 O O . LEU B 1 627 ? 8.945 6.855 -18.688 1 98 627 LEU B O 1
ATOM 10060 N N . ASN B 1 628 ? 10.367 7.883 -17.281 1 97.5 628 ASN B N 1
ATOM 10061 C CA . ASN B 1 628 ? 11.227 8.336 -18.375 1 97.5 628 ASN B CA 1
ATOM 10062 C C . ASN B 1 628 ? 11.82 7.168 -19.141 1 97.5 628 ASN B C 1
ATOM 10064 O O . ASN B 1 628 ? 11.836 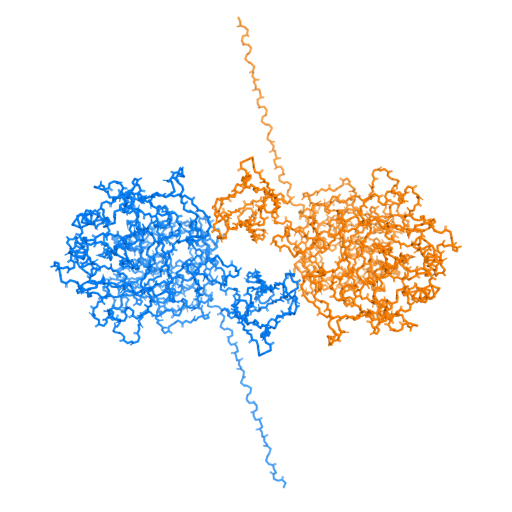7.176 -20.375 1 97.5 628 ASN B O 1
ATOM 10068 N N . LYS B 1 629 ? 12.227 6.188 -18.406 1 96.69 629 LYS B N 1
ATOM 10069 C CA . LYS B 1 629 ? 12.781 4.992 -19.047 1 96.69 629 LYS B CA 1
ATOM 10070 C C . LYS B 1 629 ? 11.727 4.293 -19.906 1 96.69 629 LYS B C 1
ATOM 10072 O O . LYS B 1 629 ? 12.016 3.867 -21.016 1 96.69 629 LYS B O 1
ATOM 10077 N N . ARG B 1 630 ? 10.539 4.156 -19.344 1 96.44 630 ARG B N 1
ATOM 10078 C CA . ARG B 1 630 ? 9.445 3.521 -20.078 1 96.44 630 ARG B CA 1
ATOM 10079 C C . ARG B 1 630 ? 9.148 4.262 -21.375 1 96.44 630 ARG B C 1
ATOM 10081 O O . ARG B 1 630 ? 8.703 3.656 -22.359 1 96.44 630 ARG B O 1
ATOM 10088 N N . ALA B 1 631 ? 9.367 5.574 -21.328 1 96.44 631 ALA B N 1
ATOM 10089 C CA . ALA B 1 631 ? 9.062 6.418 -22.484 1 96.44 631 ALA B CA 1
ATOM 10090 C C . ALA B 1 631 ? 10.242 6.461 -23.453 1 96.44 631 ALA B C 1
ATOM 10092 O O . ALA B 1 631 ? 10.156 7.094 -24.516 1 96.44 631 ALA B O 1
ATOM 10093 N N . GLY B 1 632 ? 11.32 5.82 -23.141 1 91.75 632 GLY B N 1
ATOM 10094 C CA . GLY B 1 632 ? 12.5 5.824 -24 1 91.75 632 GLY B CA 1
ATOM 10095 C C . GLY B 1 632 ? 13.336 7.086 -23.859 1 91.75 632 GLY B C 1
ATOM 10096 O O . GLY B 1 632 ? 14.141 7.398 -24.734 1 91.75 632 GLY B O 1
ATOM 10097 N N . LYS B 1 633 ? 12.953 7.855 -22.859 1 80.69 633 LYS B N 1
ATOM 10098 C CA . LYS B 1 633 ? 13.719 9.078 -22.641 1 80.69 633 LYS B CA 1
ATOM 10099 C C . LYS B 1 633 ? 15.062 8.773 -21.984 1 80.69 633 LYS B C 1
ATOM 10101 O O . LYS B 1 633 ? 15.125 8.039 -21 1 80.69 633 LYS B O 1
ATOM 10106 N N . LYS B 1 634 ? 16.25 9.148 -22.578 1 69.31 634 LYS B N 1
ATOM 10107 C CA . LYS B 1 634 ? 17.609 8.938 -22.109 1 69.31 634 LYS B CA 1
ATOM 10108 C C . LYS B 1 634 ? 17.984 9.945 -21.031 1 69.31 634 LYS B C 1
ATOM 10110 O O . LYS B 1 634 ? 17.656 11.125 -21.141 1 69.31 634 LYS B O 1
#

Sequence (1268 aa):
MKKLTAFVLISGFALSSFGQGAKKIAIIPEPVEITETAGTFTLSNSVIITGTSKAGVVPVANYLKKKLTTATSVTITEKANTAVYTIKLLLNSTPETVIGKEGYHLTVSAKGILISANEPVGLFYGVQTLLQLFPKEIESATVVAKTWTLPYVKITDYPRFEWRGLMFDVARHFFTKEDVKQYIDNMVRYKFNLLHLHLTDDEGWRIQIKSLPKLTEIGAYNVKKVGYFGTFAPPTPDEPRNYGGFYTQDDIRELVKYAQERFVNILPEIDVPGHSLAAVSAYPELSCTPGAENYHVRSGEVIMDWSVRPPKALVDNTLCPANEKVYEFLDKVLTEVAPLFPFPYIHMGGDECPKNFWEQSDAIKALMVKENLKTMEEVQSYFEKRLEKIVESKGKKFMGWDEILEGGLAPDAAVMSWRGMKGGADAAKMHHDVVMSPTDFAYLDYMQGDVAIEPRIYATLRLSKAYAFEPVPDSVDDKYIKGGQANLWTEQVYNMRHAEYMTWPRGFAISESLWSPKARKNWNDFVGRVETHFDRFKVADIKYAPSVYDPIFTASQTADKKVQVFMSTEMQGLDIYYTFDNSFPDNHYPKYTSPVLIPEDAFQLKVITYRGNEPIGRMITIPVTDLNKRAGKKMKKLTAFVLISGFALSSFGQGAKKIAIIPEPVEITETAGTFTLSNSVIITGTSKAGVVPVANYLKKKLTTATSVTITEKANTAVYTIKLLLNSTPETVIGKEGYHLTVSAKGILISANEPVGLFYGVQTLLQLFPKEIESATVVAKTWTLPYVKITDYPRFEWRGLMFDVARHFFTKEDVKQYIDNMVRYKFNLLHLHLTDDEGWRIQIKSLPKLTEIGAYNVKKVGYFGTFAPPTPDEPRNYGGFYTQDDIRELVKYAQERFVNILPEIDVPGHSLAAVSAYPELSCTPGAENYHVRSGEVIMDWSVRPPKALVDNTLCPANEKVYEFLDKVLTEVAPLFPFPYIHMGGDECPKNFWEQSDAIKALMVKENLKTMEEVQSYFEKRLEKIVESKGKKFMGWDEILEGGLAPDAAVMSWRGMKGGADAAKMHHDVVMSPTDFAYLDYMQGDVAIEPRIYATLRLSKAYAFEPVPDSVDDKYIKGGQANLWTEQVYNMRHAEYMTWPRGFAISESLWSPKARKNWNDFVGRVETHFDRFKVADIKYAPSVYDPIFTASQTADKKVQVFMSTEMQGLDIYYTFDNSFPDNHYPKYTSPVLIPEDAFQLKVITYRGNEPIGRMITIPVTDLNKRAGKK

Nearest PDB structures (foldseek):
  6yxz-assembly1_JJJ  TM=7.416E-01  e=5.518E-38  Bifidobacterium bifidum
  7wdt-assembly1_A  TM=7.407E-01  e=1.992E-37  Bifidobacterium bifidum JCM 1254
  1qba-assembly1_A  TM=6.980E-01  e=6.478E-38  Serratia marcescens
  1c7t-assembly1_A-2  TM=6.876E-01  e=8.000E-37  Serratia marcescens
  1c7s-assembly1_A-2  TM=6.948E-01  e=2.594E-36  Serratia marcescens

Secondary structure (DSSP, 8-state):
-----------------------S---SSPPSEEEEEEEEEE--SEEEEE---SGGGHHHHHHHHHHHHHHH--EEEEESS-S--SEEEEE-SS--TTTTTT-EEEEEETTEEEEEESSHHHHHHHHHHHHHHS-GGGG-SS---S--EEEEEEEEE--S-SEEEEEEE-SSS---HHHHHHHHHHHHTTT--EEEEE-BSSS-B-B--TT-THHHHTTTEE----SSTT-BPPPPTTS---EE--B-HHHHHHHHHHHHTTT-EEEEE---SSS-HHHHHH-GGG-SSTTGGG-----SB--EETTSSSPEESS-----TT-HHHHHHHHHHHHHHGGG--SSEEE----S---HHHHT-HHHHHHHHHHT--SHHHHHHHHHHHHHHHHHHTT-EEEEEGGGGGG---TT-EEEE-S-HHHHHHHHHTT-EEEE--HHHHBTTSBSS-TTTSPP-S-B--HHHHHT--SS-TTS-GGGEEEEEEEE--TT--SHHHHHHHHTTHHHHHHHHHHS-GGG--HHHHHHHHHHHHHHHHHHT-----GGGSPEEEEEE-TTS-EEEEEE-SSTT-EEEEESSSS---TTSPBP-S-EEPPTT--EEEEEEEETTEE-S--EEEEHHHHHHHTT--/-----------------------S---SSPPSEEEEEEEEEE--SEEEEE---SGGGHHHHHHHHHHHHHHH--EEEEESS-S--SEEEEE-SS--TTTTTT-EEEEEETTEEEEEESSHHHHHHHHHHHHHHS-GGGG-SS---S--EEEEEEEEE--S-SEEEEEEE-SSS---HHHHHHHHHHHHTTT--EEEEE-BSSS-B-B--TT-THHHHTTTEE----SSTT-BPPPPTTS---EE--B-HHHHHHHHHHHHTTT-EEEEE---SSS-HHHHHH-GGG-SSTTGGG-----SB--EETTSSSPEESS-----TT-HHHHHHHHHHHHHHGGG--SSEEE----S---HHHHT-HHHHHHHHHHT--SHHHHHHHHHHHHHHHHHHTT-EEEEEGGGGGG---TT-EEEE-S-SHHHHHHHHTT-EEEE--HHHHBTTSBSS-TTTSPP-S-B--HHHHHT--SS-TTS-GGGEEEEEEEE--TT--SHHHHHHHHTTHHHHHHHHHHS-GGG--HHHHHHHHHHHHHHHHHHT-----GGGSPEEEEEE-TTS-EEEEEE-SSTT-EEEEESSSS---TTSPBP-S-EEPPTT--EEEEEEEETTEE-S--EEEEHHHHHHHTT--

Radius of gyration: 38.16 Å; Cα contacts (8 Å, |Δi|>4): 2825; chains: 2; bounding box: 79×105×113 Å

pLDDT: mean 93.93, std 12.36, range [24.84, 98.94]

Solvent-accessible surface area (backbone atoms only — not comparable to full-atom values): 65939 Å² total; per-residue (Å²): 135,76,82,77,82,78,76,78,75,76,74,76,74,74,75,72,74,68,69,75,65,78,68,91,74,53,61,64,40,48,63,69,38,76,45,77,50,93,59,70,36,69,65,57,63,67,34,31,40,25,41,50,71,47,76,68,31,38,52,46,51,51,52,52,49,52,50,48,37,38,9,61,62,40,47,78,46,80,42,60,86,60,93,76,42,43,34,37,42,42,69,44,91,64,71,52,75,89,36,41,64,57,4,22,37,37,34,34,42,94,78,28,33,40,29,35,14,47,34,50,59,2,40,41,49,37,49,37,53,51,57,52,52,37,53,54,63,55,44,24,86,46,69,50,95,71,88,49,49,30,64,18,32,45,31,42,34,46,59,66,35,83,36,32,32,42,32,47,37,39,11,67,34,57,64,52,73,67,54,52,51,50,52,50,57,59,38,40,58,40,66,36,35,31,39,35,38,33,32,34,22,32,30,7,25,25,60,58,41,85,94,48,55,44,35,50,73,45,6,8,26,12,44,77,65,43,32,60,59,52,66,34,72,72,83,56,93,81,55,65,58,75,37,59,48,64,36,48,61,66,50,46,44,49,51,47,51,57,31,46,64,62,58,24,44,53,36,50,25,54,32,32,48,17,46,24,21,2,53,28,38,41,41,29,81,36,35,70,52,88,68,33,78,74,47,61,35,39,50,35,33,71,42,62,43,75,91,44,88,69,34,40,55,74,48,87,28,44,54,23,72,61,41,70,64,38,57,53,49,50,45,54,50,46,64,60,50,46,80,59,38,84,46,54,51,40,33,38,32,41,50,85,48,52,52,64,66,55,74,71,23,68,58,42,53,50,40,26,63,75,68,71,42,89,46,69,64,43,47,50,29,53,40,49,55,54,48,41,52,50,39,43,73,65,72,31,37,36,29,26,30,42,60,49,56,81,53,60,69,62,74,73,33,30,34,33,6,38,95,25,67,63,49,31,48,54,40,31,76,70,64,17,47,17,35,32,27,23,53,81,39,22,39,29,54,31,16,51,41,50,71,72,74,34,57,82,43,103,47,69,46,40,54,70,50,18,44,64,43,67,70,67,56,90,90,45,69,59,87,27,48,44,22,30,34,34,37,32,60,23,73,77,33,88,46,70,61,52,46,31,27,41,38,26,61,40,50,58,26,47,33,22,49,35,26,22,54,79,88,69,70,45,71,74,61,46,54,55,32,49,56,56,48,50,56,25,26,58,52,49,70,48,52,55,50,67,37,61,46,29,62,46,77,47,40,39,56,46,98,86,71,43,49,33,40,39,74,46,66,76,50,84,79,59,45,44,17,37,43,41,52,59,64,82,56,47,93,86,38,57,66,66,84,64,71,43,69,67,58,71,62,37,53,31,40,27,38,31,23,22,46,82,93,38,79,64,25,60,83,41,58,40,47,39,70,58,47,34,51,64,29,68,52,130,138,84,79,75,79,76,77,78,76,77,76,76,76,76,76,74,75,70,69,74,64,79,68,89,74,54,60,64,40,49,62,70,38,77,45,77,49,91,58,69,34,70,65,57,62,69,34,32,39,25,41,50,72,48,76,67,30,38,54,45,52,51,53,50,49,54,51,47,37,38,9,61,63,42,46,76,45,80,42,62,85,61,93,75,42,44,34,37,42,43,69,45,90,65,72,52,74,89,36,40,62,57,3,22,36,37,35,34,42,95,77,28,34,40,29,33,15,48,34,49,59,2,40,41,51,38,48,39,52,52,57,51,53,38,54,53,64,54,44,24,87,46,68,51,96,69,87,50,48,29,65,19,32,43,32,43,34,46,59,67,35,86,36,32,33,42,32,48,39,37,12,67,32,57,64,53,74,67,52,54,50,50,52,51,58,59,38,41,58,41,65,38,35,32,39,35,37,35,33,34,22,32,28,6,25,25,60,58,40,86,93,47,54,45,36,52,74,44,6,9,26,12,43,79,66,43,31,58,58,52,67,34,73,72,83,55,93,82,55,65,57,76,36,59,47,63,36,47,63,66,51,45,44,49,50,46,50,58,32,47,66,62,59,25,44,53,36,50,26,52,34,32,48,16,46,26,21,2,52,29,38,40,41,29,83,36,35,67,52,89,68,34,79,74,47,62,35,39,50,34,34,70,42,61,43,76,90,44,87,69,33,41,55,75,47,87,29,44,53,24,74,63,40,69,65,39,57,53,51,50,44,54,50,46,64,61,50,47,78,59,37,85,46,56,51,41,33,38,31,42,50,85,48,51,53,65,66,56,73,70,23,68,58,42,54,51,41,25,62,75,69,71,43,87,46,70,63,43,47,52,30,52,40,50,55,56,48,39,51,52,40,44,74,64,74,31,37,36,28,25,31,41,58,50,57,83,52,60,68,63,76,72,31,32,36,33,6,39,97,27,67,60,51,29,47,54,40,32,75,70,63,17,46,18,34,32,28,23,53,83,38,21,39,31,54,31,18,52,41,49,69,72,75,34,55,80,44,102,47,69,45,39,56,70,50,18,44,64,42,65,70,66,56,91,90,45,70,60,87,26,48,45,22,31,32,34,38,33,60,24,74,76,32,88,46,68,62,51,44,31,26,41,37,26,60,40,50,57,28,48,31,22,48,34,26,22,55,77,88,69,69,45,70,73,61,47,55,54,31,49,55,55,48,49,56,25,26,58,53,49,71,47,53,56,50,68,36,63,46,30,63,46,78,49,41,36,56,46,94,87,70,43,50,32,41,40,74,46,65,77,49,84,80,58,46,44,18,37,43,41,51,60,63,82,52,48,93,88,36,58,64,66,84,64,73,42,69,66,59,72,63,37,52,30,42,26,38,31,24,22,48,82,94,39,80,63,26,59,84,41,59,41,46,39,70,57,47,34,50,64,29,69,52,129